Protein AF-0000000067174070 (afdb_homodimer)

Foldseek 3Di:
DDPPPPPPPPADALADPVLLVVLVVQLLVLLVVQDAQLVSQASNFVSCCVSRVFDKKWWWWQDPVSFKTFTRHMDPPLRVCGPVDIGGQPAAQFNPCLNPQAKDWFQADQVVDPRHDDDVSVVVVQFGIKIKGFQADPPVGTTGIMMTTHNDGHDHDPVNNVSVHVSSPSSSVSNVVSVVVVVVVVVVVVVVVLVVLLVVLVVVLVVVLVVLCCVQQVVLVVVLVVLVVQLVVCVVPPVSNVVSVVVSVVSVVRNVVSVQVSCLSPDDVQCVVQNLLRLLVVLVVVCPQAAEAEAEDRDHADPLVSVLLSLLSNLVVVCCRPPFPFRYKYWYWDDDPQKTKTKIWTQGQWDDCVVQPQPPDDPVNSSSVNSQSSLVVQPKGWDWDTDGRGTIMIMIMHGGPPPPPPPPVPPPD/DDPPPPPPPPADALADPVLLVVLVVVLLVLLVVQDAQLVSQASNFVSCCVSRVFDKKWWWWQDPVSFKTFTRHMDPPLRVCGPVDIGGQPAAQFNPCLNPQAKDWFQADQVVDPRHDDDVSVVVVQFGIKIKGFQADPPVGTTGIMMTTHNDGHDHDPVNNVSVNVSSPSSSVSNVVNVVVVVVVVVVVVVVVLVVLLVVLVVVLVVVLVVLCCVQQVVLVVVLVVLVVQLVVCVVPPVSNVVSVVVSVVSVVRNVVSVVVSCLSPDDVQCVVQNLLRLLVVLVVVQPQAAEAEAEDRDHAPPLVSVLLSLLSNLVVVCCRPPFPFRYKYWYWDDDPQKTKTKIWTQGQWDDCVVQPQPPDDPVNSSSVNSQSSLVVQPKGWDWDTDGRGTIMIMIMHGGPPPPPDPPVPPPD

Solvent-accessible surface area (backbone atoms only — not comparable to full-atom values): 42230 Å² total; per-residue (Å²): 137,84,79,74,77,74,73,76,70,78,79,65,64,52,47,56,69,67,49,46,45,51,45,53,51,50,49,41,52,52,49,16,54,41,46,53,54,44,62,42,30,29,52,50,18,45,52,50,26,71,53,42,70,40,70,40,20,41,29,29,30,48,43,99,82,70,57,33,29,28,32,40,14,22,30,84,81,48,42,79,47,44,74,72,41,74,38,46,59,58,44,29,54,60,13,36,19,55,65,67,63,42,69,46,79,36,46,55,67,48,82,76,40,86,48,55,61,84,41,76,92,68,46,48,82,66,39,34,12,40,40,38,29,34,9,38,17,33,82,77,40,76,40,27,30,40,34,42,29,22,56,59,72,46,71,79,46,71,66,38,51,51,51,51,37,54,49,23,18,46,50,16,39,38,42,49,45,33,51,49,52,52,49,49,54,52,47,53,49,50,50,53,51,45,52,52,48,52,50,51,52,51,50,51,49,30,35,50,51,19,48,50,45,46,65,46,35,40,50,38,36,53,53,31,48,52,28,47,50,51,22,60,73,29,54,89,37,56,69,57,25,50,53,28,46,51,53,28,45,50,38,42,52,52,29,38,54,45,47,53,51,52,26,51,68,50,36,41,66,46,38,78,73,50,32,53,43,43,32,52,51,52,56,55,64,72,42,74,86,34,51,67,49,78,49,62,45,92,62,88,64,62,65,71,53,35,51,38,53,49,51,39,49,51,54,52,53,48,41,40,68,76,69,24,74,32,59,39,34,37,43,38,35,42,75,56,95,56,27,41,37,40,37,40,38,37,60,11,44,37,43,56,53,81,82,48,35,80,57,65,55,81,78,72,17,46,58,52,33,47,37,37,48,43,27,42,72,60,64,22,42,59,47,77,51,41,37,69,68,65,2,38,36,40,37,37,43,28,64,51,81,77,78,70,75,70,78,74,76,70,80,65,128,137,84,78,74,74,76,75,76,71,78,78,67,64,53,48,58,70,68,48,46,46,52,43,52,52,50,50,40,52,52,50,16,56,41,46,54,53,44,62,41,30,30,51,50,19,46,51,51,24,70,51,40,70,41,70,38,21,40,29,28,31,46,43,98,80,69,56,32,28,28,32,40,14,24,29,84,81,49,43,79,45,44,73,74,41,75,38,48,59,57,44,30,55,60,12,35,20,58,67,67,62,42,70,46,79,38,45,56,66,50,83,76,39,86,48,54,61,82,42,76,92,68,46,48,81,66,39,34,11,38,40,37,31,33,10,40,17,34,83,76,39,76,39,27,29,40,34,40,28,22,57,60,75,44,72,79,47,72,67,39,51,50,51,51,38,52,51,23,18,47,49,16,39,39,40,49,43,34,49,51,51,52,49,48,54,51,48,52,50,51,50,54,51,45,52,51,49,51,52,50,52,51,49,52,50,30,35,50,50,17,49,50,44,44,64,47,35,41,50,40,37,52,54,31,46,51,29,47,52,52,22,60,72,30,55,88,36,56,69,56,23,50,52,28,45,52,54,29,46,52,40,41,52,51,30,38,52,46,47,53,50,52,26,52,68,48,35,43,64,46,36,78,73,50,31,54,42,43,30,51,52,51,56,56,65,73,40,75,86,34,52,67,48,78,47,64,46,92,63,86,65,62,65,73,54,35,50,39,52,49,50,39,49,50,53,52,52,48,41,40,69,74,68,24,74,32,59,40,32,36,42,37,35,44,74,54,95,57,26,40,37,41,36,39,38,36,62,11,43,38,44,56,53,82,82,50,37,78,58,64,54,82,76,72,16,47,58,52,32,48,36,37,47,44,27,41,73,58,65,23,42,57,48,76,50,41,36,70,69,64,2,37,36,40,37,38,43,28,62,50,81,77,77,69,75,70,78,74,76,69,82,67,127

Structure (mmCIF, N/CA/C/O backbone):
data_AF-0000000067174070-model_v1
#
loop_
_entity.id
_entity.type
_entity.pdbx_description
1 polymer 'histidine kinase'
#
loop_
_atom_site.group_PDB
_atom_site.id
_atom_site.type_symbol
_atom_site.label_atom_id
_atom_site.label_alt_id
_atom_site.label_comp_id
_atom_site.label_asym_id
_atom_site.label_entity_id
_atom_site.label_seq_id
_atom_site.pdbx_PDB_ins_code
_atom_site.Cartn_x
_atom_site.Cartn_y
_atom_site.Cartn_z
_atom_site.occupancy
_atom_site.B_iso_or_equiv
_atom_site.auth_seq_id
_atom_site.auth_comp_id
_atom_site.auth_asym_id
_atom_site.auth_atom_id
_atom_site.pdbx_PDB_model_num
ATOM 1 N N . MET A 1 1 ? 1.223 46.094 63.781 1 28.56 1 MET A N 1
ATOM 2 C CA . MET A 1 1 ? 2.045 45.188 62.969 1 28.56 1 MET A CA 1
ATOM 3 C C . MET A 1 1 ? 1.594 45.156 61.531 1 28.56 1 MET A C 1
ATOM 5 O O . MET A 1 1 ? 0.497 44.719 61.219 1 28.56 1 MET A O 1
ATOM 9 N N . ASN A 1 2 ? 1.969 46.125 60.625 1 30.75 2 ASN A N 1
ATOM 10 C CA . ASN A 1 2 ? 1.562 46.594 59.312 1 30.75 2 ASN A CA 1
ATOM 11 C C . ASN A 1 2 ? 1.928 45.562 58.219 1 30.75 2 ASN A C 1
ATOM 13 O O . ASN A 1 2 ? 3.109 45.344 57.969 1 30.75 2 ASN A O 1
ATOM 17 N N . ALA A 1 3 ? 1.17 44.438 58.062 1 38.81 3 ALA A N 1
ATOM 18 C CA . ALA A 1 3 ? 1.312 43.438 57 1 38.81 3 ALA A CA 1
ATOM 19 C C . ALA A 1 3 ? 1.369 44.062 55.625 1 38.81 3 ALA A C 1
ATOM 21 O O . ALA A 1 3 ? 0.371 44.594 55.156 1 38.81 3 ALA A O 1
ATOM 22 N N . ALA A 1 4 ? 2.486 44.625 55.25 1 38.5 4 ALA A N 1
ATOM 23 C CA . ALA A 1 4 ? 2.766 45.125 53.906 1 38.5 4 ALA A CA 1
ATOM 24 C C . ALA A 1 4 ? 2.322 44.125 52.844 1 38.5 4 ALA A C 1
ATOM 26 O O . ALA A 1 4 ? 2.744 42.969 52.844 1 38.5 4 ALA A O 1
ATOM 27 N N . LYS A 1 5 ? 1.17 44.281 52.281 1 40.53 5 LYS A N 1
ATOM 28 C CA . LYS A 1 5 ? 0.604 43.656 51.094 1 40.53 5 LYS A CA 1
ATOM 29 C C . LYS A 1 5 ? 1.636 43.562 49.969 1 40.53 5 LYS A C 1
ATOM 31 O O . LYS A 1 5 ? 2.049 44.594 49.406 1 40.53 5 LYS A O 1
ATOM 36 N N . ARG A 1 6 ? 2.598 42.625 50.031 1 37.84 6 ARG A N 1
ATOM 37 C CA . ARG A 1 6 ? 3.516 42.406 48.906 1 37.84 6 ARG A CA 1
ATOM 38 C C . ARG A 1 6 ? 2.775 42.406 47.594 1 37.84 6 ARG A C 1
ATOM 40 O O . ARG A 1 6 ? 1.838 41.625 47.375 1 37.84 6 ARG A O 1
ATOM 47 N N . ALA A 1 7 ? 2.744 43.438 46.906 1 40.69 7 ALA A N 1
ATOM 48 C CA . ALA A 1 7 ? 2.191 43.688 45.562 1 40.69 7 ALA A CA 1
ATOM 49 C C . ALA A 1 7 ? 2.555 42.531 44.625 1 40.69 7 ALA A C 1
ATOM 51 O O . ALA A 1 7 ? 3.734 42.25 44.406 1 40.69 7 ALA A O 1
ATOM 52 N N . VAL A 1 8 ? 1.775 41.438 44.531 1 39.59 8 VAL A N 1
ATOM 53 C CA . VAL A 1 8 ? 1.915 40.375 43.531 1 39.59 8 VAL A CA 1
ATOM 54 C C . VAL A 1 8 ? 2.225 40.969 42.156 1 39.59 8 VAL A C 1
ATOM 56 O O . VAL A 1 8 ? 1.476 41.812 41.656 1 39.59 8 VAL A O 1
ATOM 59 N N . LYS A 1 9 ? 3.457 41.125 41.875 1 48.28 9 LYS A N 1
ATOM 60 C CA . LYS A 1 9 ? 3.865 41.594 40.531 1 48.28 9 LYS A CA 1
ATOM 61 C C . LYS A 1 9 ? 3.021 40.938 39.438 1 48.28 9 LYS A C 1
ATOM 63 O O . LYS A 1 9 ? 2.758 39.75 39.469 1 48.28 9 LYS A O 1
ATOM 68 N N . PRO A 1 10 ? 2.361 41.719 38.656 1 46.25 10 PRO A N 1
ATOM 69 C CA . PRO A 1 10 ? 1.472 41.188 37.594 1 46.25 10 PRO A CA 1
ATOM 70 C C . PRO A 1 10 ? 2.152 40.188 36.688 1 46.25 10 PRO A C 1
ATOM 72 O O . PRO A 1 10 ? 3.297 40.375 36.281 1 46.25 10 PRO A O 1
ATOM 75 N N . VAL A 1 11 ? 1.909 38.906 36.812 1 51.09 11 VAL A N 1
ATOM 76 C CA . VAL A 1 11 ? 2.381 37.781 36 1 51.09 11 VAL A CA 1
ATOM 77 C C . VAL A 1 11 ? 2.238 38.125 34.5 1 51.09 11 VAL A C 1
ATOM 79 O O . VAL A 1 11 ? 1.152 38.5 34.062 1 51.09 11 VAL A O 1
ATOM 82 N N . ARG A 1 12 ? 3.383 38.594 33.875 1 55.88 12 ARG A N 1
ATOM 83 C CA . ARG A 1 12 ? 3.445 38.938 32.438 1 55.88 12 ARG A CA 1
ATOM 84 C C . ARG A 1 12 ? 3.293 37.719 31.562 1 55.88 12 ARG A C 1
ATOM 86 O O . ARG A 1 12 ? 3.893 36.656 31.844 1 55.88 12 ARG A O 1
ATOM 93 N N . ASP A 1 13 ? 2.383 37.75 30.562 1 70.12 13 ASP A N 1
ATOM 94 C CA . ASP A 1 13 ? 2.182 36.719 29.562 1 70.12 13 ASP A CA 1
ATOM 95 C C . ASP A 1 13 ? 3.484 36.406 28.828 1 70.12 13 ASP A C 1
ATOM 97 O O . ASP A 1 13 ? 4.387 37.219 28.766 1 70.12 13 ASP A O 1
ATOM 101 N N . LEU A 1 14 ? 3.66 35.125 28.422 1 69.69 14 LEU A N 1
ATOM 102 C CA . LEU A 1 14 ? 4.836 34.656 27.703 1 69.69 14 LEU A CA 1
ATOM 103 C C . LEU A 1 14 ? 5.18 35.594 26.562 1 69.69 14 LEU A C 1
ATOM 105 O O . LEU A 1 14 ? 6.355 35.844 26.281 1 69.69 14 LEU A O 1
ATOM 109 N N . VAL A 1 15 ? 4.184 36 25.828 1 72.56 15 VAL A N 1
ATOM 110 C CA . VAL A 1 15 ? 4.422 36.812 24.625 1 72.56 15 VAL A CA 1
ATOM 111 C C . VAL A 1 15 ? 3.285 37.812 24.453 1 72.56 15 VAL A C 1
ATOM 113 O O . VAL A 1 15 ? 2.139 37.531 24.812 1 72.56 15 VAL A O 1
ATOM 116 N N . ASP A 1 16 ? 3.641 38.969 24.062 1 79.38 16 ASP A N 1
ATOM 117 C CA . ASP A 1 16 ? 2.59 39.875 23.656 1 79.38 16 ASP A CA 1
ATOM 118 C C . ASP A 1 16 ? 1.914 39.406 22.375 1 79.38 16 ASP A C 1
ATOM 120 O O . ASP A 1 16 ? 2.33 38.438 21.766 1 79.38 16 ASP A O 1
ATOM 124 N N . ALA A 1 17 ? 0.828 40 22 1 78.5 17 ALA A N 1
ATOM 125 C CA . ALA A 1 17 ? -0.028 39.562 20.906 1 78.5 17 ALA A CA 1
ATOM 126 C C . ALA A 1 17 ? 0.732 39.562 19.578 1 78.5 17 ALA A C 1
ATOM 128 O O . ALA A 1 17 ? 0.588 38.625 18.781 1 78.5 17 ALA A O 1
ATOM 129 N N . ASP A 1 18 ? 1.584 40.5 19.344 1 80.81 18 ASP A N 1
ATOM 130 C CA . ASP A 1 18 ? 2.342 40.625 18.094 1 80.81 18 ASP A CA 1
ATOM 131 C C . ASP A 1 18 ? 3.373 39.5 17.984 1 80.81 18 ASP A C 1
ATOM 133 O O . ASP A 1 18 ? 3.543 38.906 16.922 1 80.81 18 ASP A O 1
ATOM 137 N N . ARG A 1 19 ? 4.012 39.219 19.062 1 85 19 ARG A N 1
ATOM 138 C CA . ARG A 1 19 ? 5.02 38.156 19.078 1 85 19 ARG A CA 1
ATOM 139 C C . ARG A 1 19 ? 4.379 36.812 18.922 1 85 19 ARG A C 1
ATOM 141 O O . ARG A 1 19 ? 4.941 35.906 18.266 1 85 19 ARG A O 1
ATOM 148 N N . GLU A 1 20 ? 3.258 36.656 19.516 1 88.5 20 GLU A N 1
ATOM 149 C CA . GLU A 1 20 ? 2.518 35.406 19.375 1 88.5 20 GLU A CA 1
ATOM 150 C C . GLU A 1 20 ? 2.139 35.156 17.906 1 88.5 20 GLU A C 1
ATOM 152 O O . GLU A 1 20 ? 2.279 34.062 17.406 1 88.5 20 GLU A O 1
ATOM 157 N N . LEU A 1 21 ? 1.652 36.188 17.312 1 87.25 21 LEU A N 1
ATOM 158 C CA . LEU A 1 21 ? 1.258 36.094 15.906 1 87.25 21 LEU A CA 1
ATOM 159 C C . LEU A 1 21 ? 2.451 35.75 15.031 1 87.25 21 LEU A C 1
ATOM 161 O O . LEU A 1 21 ? 2.348 34.875 14.156 1 87.25 21 LEU A O 1
ATOM 165 N N . ALA A 1 22 ? 3.551 36.406 15.258 1 89.38 22 ALA A N 1
ATOM 166 C CA . ALA A 1 22 ? 4.762 36.125 14.492 1 89.38 22 ALA A CA 1
ATOM 167 C C . ALA A 1 22 ? 5.195 34.688 14.664 1 89.38 22 ALA A C 1
ATOM 169 O O . ALA A 1 22 ? 5.57 34.031 13.695 1 89.38 22 ALA A O 1
ATOM 170 N N . LEU A 1 23 ? 5.121 34.188 15.844 1 91.88 23 LEU A N 1
ATOM 171 C CA . LEU A 1 23 ? 5.496 32.812 16.141 1 91.88 23 LEU A CA 1
ATOM 172 C C . LEU A 1 23 ? 4.594 31.844 15.406 1 91.88 23 LEU A C 1
ATOM 174 O O . LEU A 1 23 ? 5.078 30.922 14.75 1 91.88 23 LEU A O 1
ATOM 178 N N . LEU A 1 24 ? 3.275 32.031 15.516 1 91.5 24 LEU A N 1
ATOM 179 C CA . LEU A 1 24 ? 2.33 31.141 14.867 1 91.5 24 LEU A CA 1
ATOM 180 C C . LEU A 1 24 ? 2.537 31.125 13.352 1 91.5 24 LEU A C 1
ATOM 182 O O . LEU A 1 24 ? 2.49 30.078 12.719 1 91.5 24 LEU A O 1
ATOM 186 N N . ARG A 1 25 ? 2.818 32.312 12.82 1 89.88 25 ARG A N 1
ATOM 187 C CA . ARG A 1 25 ? 3.074 32.406 11.383 1 89.88 25 ARG A CA 1
ATOM 188 C C . ARG A 1 25 ? 4.324 31.609 11 1 89.88 25 ARG A C 1
ATOM 190 O O . ARG A 1 25 ? 4.328 30.891 10 1 89.88 25 ARG A O 1
ATOM 197 N N . GLU A 1 26 ? 5.312 31.75 11.773 1 91.62 26 GLU A N 1
ATOM 198 C CA . GLU A 1 26 ? 6.562 31.047 11.508 1 91.62 26 GLU A CA 1
ATOM 199 C C . GLU A 1 26 ? 6.383 29.531 11.625 1 91.62 26 GLU A C 1
ATOM 201 O O . GLU A 1 26 ? 6.918 28.766 10.812 1 91.62 26 GLU A O 1
ATOM 206 N N . LEU A 1 27 ? 5.695 29.125 12.586 1 92.88 27 LEU A N 1
ATOM 207 C CA . LEU A 1 27 ? 5.473 27.703 12.805 1 92.88 27 LEU A CA 1
ATOM 208 C C . LEU A 1 27 ? 4.629 27.109 11.688 1 92.88 27 LEU A C 1
ATOM 210 O O . LEU A 1 27 ? 4.883 25.984 11.242 1 92.88 27 LEU A O 1
ATOM 214 N N . ILE A 1 28 ? 3.623 27.812 11.289 1 90.62 28 ILE A N 1
ATOM 215 C CA . ILE A 1 28 ? 2.793 27.375 10.18 1 90.62 28 ILE A CA 1
ATOM 216 C C . ILE A 1 28 ? 3.652 27.203 8.93 1 90.62 28 ILE A C 1
ATOM 218 O O . ILE A 1 28 ? 3.525 26.219 8.211 1 90.62 28 ILE A O 1
ATOM 222 N N . GLN A 1 29 ? 4.504 28.141 8.695 1 88.25 29 GLN A N 1
ATOM 223 C CA . GLN A 1 29 ? 5.414 28.062 7.559 1 88.25 29 GLN A CA 1
ATOM 224 C C . GLN A 1 29 ? 6.32 26.828 7.656 1 88.25 29 GLN A C 1
ATOM 226 O O . GLN A 1 29 ? 6.504 26.109 6.676 1 88.25 29 GLN A O 1
ATOM 231 N N . ALA A 1 30 ? 6.832 26.641 8.773 1 89.56 30 ALA A N 1
ATOM 232 C CA . ALA A 1 30 ? 7.715 25.484 8.977 1 89.56 30 ALA A CA 1
ATOM 233 C C . ALA A 1 30 ? 6.965 24.172 8.789 1 89.56 30 ALA A C 1
ATOM 235 O O . ALA A 1 30 ? 7.473 23.25 8.148 1 89.56 30 ALA A O 1
ATOM 236 N N . ALA A 1 31 ? 5.785 24.094 9.344 1 87.62 31 ALA A N 1
ATOM 237 C CA . ALA A 1 31 ? 4.969 22.875 9.266 1 87.62 31 ALA A CA 1
ATOM 238 C C . ALA A 1 31 ? 4.574 22.578 7.82 1 87.62 31 ALA A C 1
ATOM 240 O O . ALA A 1 31 ? 4.492 21.422 7.422 1 87.62 31 ALA A O 1
ATOM 241 N N . SER A 1 32 ? 4.363 23.594 7.047 1 84.12 32 SER A N 1
ATOM 242 C CA . SER A 1 32 ? 3.859 23.438 5.688 1 84.12 32 SER A CA 1
ATOM 243 C C . SER A 1 32 ? 4.992 23.141 4.707 1 84.12 32 SER A C 1
ATOM 245 O O . SER A 1 32 ? 4.742 22.812 3.547 1 84.12 32 SER A O 1
ATOM 247 N N . SER A 1 33 ? 6.184 23.234 5.121 1 80.94 33 SER A N 1
ATOM 248 C CA . SER A 1 33 ? 7.32 23 4.234 1 80.94 33 SER A CA 1
ATOM 249 C C . SER A 1 33 ? 7.652 21.516 4.133 1 80.94 33 SER A C 1
ATOM 251 O O . SER A 1 33 ? 8.547 21.125 3.381 1 80.94 33 SER A O 1
ATOM 253 N N . GLY A 1 34 ? 6.891 20.734 4.832 1 70.38 34 GLY A N 1
ATOM 254 C CA . GLY A 1 34 ? 6.922 19.281 4.672 1 70.38 34 GLY A CA 1
ATOM 255 C C . GLY A 1 34 ? 8.203 18.656 5.191 1 70.38 34 GLY A C 1
ATOM 256 O O . GLY A 1 34 ? 8.773 17.766 4.551 1 70.38 34 GLY A O 1
ATOM 257 N N . PRO A 1 35 ? 8.617 19.141 6.312 1 69.5 35 PRO A N 1
ATOM 258 C CA . PRO A 1 35 ? 9.859 18.547 6.812 1 69.5 35 PRO A CA 1
ATOM 259 C C . PRO A 1 35 ? 9.656 17.156 7.406 1 69.5 35 PRO A C 1
ATOM 261 O O . PRO A 1 35 ? 8.516 16.75 7.664 1 69.5 35 PRO A O 1
ATOM 264 N N . GLY A 1 36 ? 10.719 16.453 7.445 1 82.69 36 GLY A N 1
ATOM 265 C CA . GLY A 1 36 ? 10.695 15.242 8.266 1 82.69 36 GLY A CA 1
ATOM 266 C C . GLY A 1 36 ? 10.391 15.523 9.727 1 82.69 36 GLY A C 1
ATOM 267 O O . GLY A 1 36 ?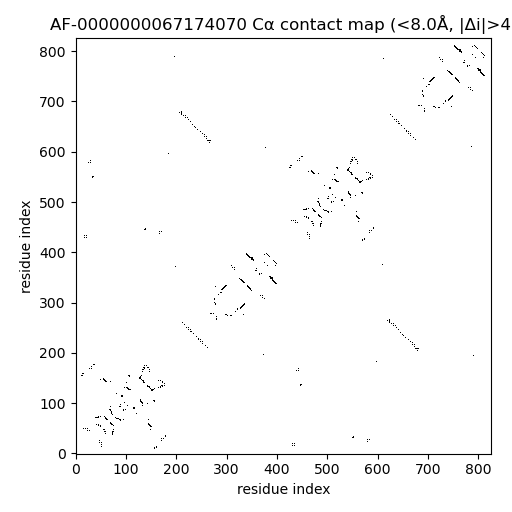 10.258 16.672 10.125 1 82.69 36 GLY A O 1
ATOM 268 N N . VAL A 1 37 ? 10.242 14.516 10.414 1 85 37 VAL A N 1
ATOM 269 C CA . VAL A 1 37 ? 9.836 14.609 11.812 1 85 37 VAL A CA 1
ATOM 270 C C . VAL A 1 37 ? 10.891 15.375 12.609 1 85 37 VAL A C 1
ATOM 272 O O . VAL A 1 37 ? 10.586 16.375 13.258 1 85 37 VAL A O 1
ATOM 275 N N . GLU A 1 38 ? 12.164 14.969 12.5 1 90.25 38 GLU A N 1
ATOM 276 C CA . GLU A 1 38 ? 13.211 15.531 13.336 1 90.25 38 GLU A CA 1
ATOM 277 C C . GLU A 1 38 ? 13.516 16.984 12.945 1 90.25 38 GLU A C 1
ATOM 279 O O . GLU A 1 38 ? 13.594 17.859 13.812 1 90.25 38 GLU A O 1
ATOM 284 N N . PRO A 1 39 ? 13.594 17.266 11.672 1 90.62 39 PRO A N 1
ATOM 285 C CA . PRO A 1 39 ? 13.828 18.672 11.297 1 90.62 39 PRO A CA 1
ATOM 286 C C . PRO A 1 39 ? 12.703 19.594 11.75 1 90.62 39 PRO A C 1
ATOM 288 O O . PRO A 1 39 ? 12.969 20.719 12.188 1 90.62 39 PRO A O 1
ATOM 291 N N . LEU A 1 40 ? 11.508 19.188 11.688 1 91.25 40 LEU A N 1
ATOM 292 C CA . LEU A 1 40 ? 10.383 20 12.133 1 91.25 40 LEU A CA 1
ATOM 293 C C . LEU A 1 40 ? 10.422 20.203 13.641 1 91.25 40 LEU A C 1
ATOM 295 O O . LEU A 1 40 ? 10.219 21.312 14.133 1 91.25 40 LEU A O 1
ATOM 299 N N . ALA A 1 41 ? 10.672 19.156 14.328 1 94.25 41 ALA A N 1
ATOM 300 C CA . ALA A 1 41 ? 10.758 19.234 15.781 1 94.25 41 ALA A CA 1
ATOM 301 C C . ALA A 1 41 ? 11.852 20.203 16.219 1 94.25 41 ALA A C 1
ATOM 303 O O . ALA A 1 41 ? 11.656 21 17.125 1 94.25 41 ALA A O 1
ATOM 304 N N . ALA A 1 42 ? 12.961 20.109 15.57 1 95.12 42 ALA A N 1
ATOM 305 C CA . ALA A 1 42 ? 14.086 20.984 15.875 1 95.12 42 ALA A CA 1
ATOM 306 C C . ALA A 1 42 ? 13.727 22.453 15.602 1 95.12 42 ALA A C 1
ATOM 308 O O . ALA A 1 42 ? 14.008 23.328 16.422 1 95.12 42 ALA A O 1
ATOM 309 N N . ALA A 1 43 ? 13.141 22.688 14.477 1 94.12 43 ALA A N 1
ATOM 310 C CA . ALA A 1 43 ? 12.742 24.047 14.109 1 94.12 43 ALA A CA 1
ATOM 311 C C . ALA A 1 43 ? 11.727 24.594 15.102 1 94.12 43 ALA A C 1
ATOM 313 O O . ALA A 1 43 ? 11.852 25.75 15.547 1 94.12 43 ALA A O 1
ATOM 314 N N . ALA A 1 44 ? 10.781 23.828 15.469 1 94.62 44 ALA A N 1
ATOM 315 C CA . ALA A 1 44 ? 9.758 24.25 16.422 1 94.62 44 ALA A CA 1
ATOM 316 C C . ALA A 1 44 ? 10.375 24.625 17.766 1 94.62 44 ALA A C 1
ATOM 318 O O . ALA A 1 44 ? 10.039 25.656 18.344 1 94.62 44 ALA A O 1
ATOM 319 N N . ALA A 1 45 ? 11.297 23.812 18.219 1 96.5 45 ALA A N 1
ATOM 320 C CA . ALA A 1 45 ? 11.953 24.078 19.5 1 96.5 45 ALA A CA 1
ATOM 321 C C . ALA A 1 45 ? 12.664 25.422 19.484 1 96.5 45 ALA A C 1
ATOM 323 O O . ALA A 1 45 ? 12.5 26.219 20.406 1 96.5 45 ALA A O 1
ATOM 324 N N . ARG A 1 46 ? 13.352 25.703 18.469 1 95.44 46 ARG A N 1
ATOM 325 C CA . ARG A 1 46 ? 14.102 26.953 18.344 1 95.44 46 ARG A CA 1
ATOM 326 C C . ARG A 1 46 ? 13.156 28.156 18.281 1 95.44 46 ARG A C 1
ATOM 328 O O . ARG A 1 46 ? 13.375 29.156 18.953 1 95.44 46 ARG A O 1
ATOM 335 N N . MET A 1 47 ? 12.125 28.016 17.5 1 94.88 47 MET A N 1
ATOM 336 C CA . MET A 1 47 ? 11.18 29.109 17.312 1 94.88 47 MET A CA 1
ATOM 337 C C . MET A 1 47 ? 10.43 29.422 18.594 1 94.88 47 MET A C 1
ATOM 339 O O . MET A 1 47 ? 10.227 30.594 18.938 1 94.88 47 MET A O 1
ATOM 343 N N . ILE A 1 48 ? 10.055 28.406 19.312 1 95 48 ILE A N 1
ATOM 344 C CA . ILE A 1 48 ? 9.281 28.578 20.531 1 95 48 ILE A CA 1
ATOM 345 C C . ILE A 1 48 ? 10.125 29.297 21.578 1 95 48 ILE A C 1
ATOM 347 O O . ILE A 1 48 ? 9.688 30.281 22.188 1 95 48 ILE A O 1
ATOM 351 N N . THR A 1 49 ? 11.352 28.891 21.781 1 94.62 49 THR A N 1
ATOM 352 C CA . THR A 1 49 ? 12.211 29.5 22.781 1 94.62 49 THR A CA 1
ATOM 353 C C . THR A 1 49 ? 12.531 30.938 22.422 1 94.62 49 THR A C 1
ATOM 355 O O . THR A 1 49 ? 12.508 31.828 23.281 1 94.62 49 THR A O 1
ATOM 358 N N . ALA A 1 50 ? 12.773 31.172 21.188 1 91.44 50 ALA A N 1
ATOM 359 C CA . ALA A 1 50 ? 13.109 32.5 20.719 1 91.44 50 ALA A CA 1
ATOM 360 C C . ALA A 1 50 ? 11.945 33.469 20.938 1 91.44 50 ALA A C 1
ATOM 362 O O . ALA A 1 50 ? 12.148 34.625 21.344 1 91.44 50 ALA A O 1
ATOM 363 N N . ALA A 1 51 ? 10.781 32.969 20.797 1 89.5 51 ALA A N 1
ATOM 364 C CA . ALA A 1 51 ? 9.609 33.844 20.812 1 89.5 51 ALA A CA 1
ATOM 365 C C . ALA A 1 51 ? 9.062 34 22.234 1 89.5 51 ALA A C 1
ATOM 367 O O . ALA A 1 51 ? 8.477 35.031 22.562 1 89.5 51 ALA A O 1
ATOM 368 N N . THR A 1 52 ? 9.227 33.031 23.094 1 88.69 52 THR A N 1
ATOM 369 C CA . THR A 1 52 ? 8.562 33.031 24.391 1 88.69 52 THR A CA 1
ATOM 370 C C . THR A 1 52 ? 9.531 33.469 25.484 1 88.69 52 THR A C 1
ATOM 372 O O . THR A 1 52 ? 9.117 33.719 26.625 1 88.69 52 THR A O 1
ATOM 375 N N . GLY A 1 53 ? 10.727 33.562 25.172 1 87.69 53 GLY A N 1
ATOM 376 C CA . GLY A 1 53 ? 11.719 33.906 26.172 1 87.69 53 GLY A CA 1
ATOM 377 C C . GLY A 1 53 ? 12 32.812 27.156 1 87.69 53 GLY A C 1
ATOM 378 O O . GLY A 1 53 ? 12.438 33.062 28.281 1 87.69 53 GLY A O 1
ATOM 379 N N . THR A 1 54 ? 11.578 31.609 26.891 1 92.88 54 THR A N 1
ATOM 380 C CA . THR A 1 54 ? 11.969 30.453 27.703 1 92.88 54 THR A CA 1
ATOM 381 C C . THR A 1 54 ? 13.375 30 27.328 1 92.88 54 THR A C 1
ATOM 383 O O . THR A 1 54 ? 13.938 30.438 26.328 1 92.88 54 THR A O 1
ATOM 386 N N . ASP A 1 55 ? 13.922 29.172 28.172 1 94.44 55 ASP A N 1
ATOM 387 C CA . ASP A 1 55 ? 15.344 28.859 28.016 1 94.44 55 ASP A CA 1
ATOM 388 C C . ASP A 1 55 ? 15.547 27.609 27.156 1 94.44 55 ASP A C 1
ATOM 390 O O . ASP A 1 55 ? 16.469 27.562 26.344 1 94.44 55 ASP A O 1
ATOM 394 N N . VAL A 1 56 ? 14.703 26.578 27.375 1 95.75 56 VAL A N 1
ATOM 395 C CA . VAL A 1 56 ? 14.883 25.328 26.656 1 95.75 56 VAL A CA 1
ATOM 396 C C . VAL A 1 56 ? 13.523 24.766 26.25 1 95.75 56 VAL A C 1
ATOM 398 O O . VAL A 1 56 ? 12.523 24.969 26.953 1 95.75 56 VAL A O 1
ATOM 401 N N . CYS A 1 57 ? 13.523 24.109 25.109 1 97.12 57 CYS A N 1
ATOM 402 C CA . CYS A 1 57 ? 12.344 23.406 24.609 1 97.12 57 CYS A CA 1
ATOM 403 C C . CYS A 1 57 ? 12.703 21.984 24.172 1 97.12 57 CYS A C 1
ATOM 405 O O . CYS A 1 57 ? 13.703 21.797 23.469 1 97.12 57 CYS A O 1
ATOM 407 N N . PHE A 1 58 ? 12 21 24.672 1 96.69 58 PHE A N 1
ATOM 408 C CA . PHE A 1 58 ? 12.125 19.609 24.234 1 96.69 58 PHE A CA 1
ATOM 409 C C . PHE A 1 58 ? 10.859 19.156 23.516 1 96.69 58 PHE A C 1
ATOM 411 O O . PHE A 1 58 ? 9.75 19.312 24.031 1 96.69 58 PHE A O 1
ATOM 418 N N . VAL A 1 59 ? 11.062 18.594 22.359 1 97.31 59 VAL A N 1
ATOM 419 C CA . VAL A 1 59 ? 9.953 17.984 21.609 1 97.31 59 VAL A CA 1
ATOM 420 C C . VAL A 1 59 ? 10.109 16.469 21.578 1 97.31 59 VAL A C 1
ATOM 422 O O . VAL A 1 59 ? 11 15.953 20.906 1 97.31 59 VAL A O 1
ATOM 425 N N . HIS A 1 60 ? 9.266 15.797 22.25 1 96.62 60 HIS A N 1
ATOM 426 C CA . HIS A 1 60 ? 9.242 14.336 22.266 1 96.62 60 HIS A CA 1
ATOM 427 C C . HIS A 1 60 ? 8.117 13.789 21.391 1 96.62 60 HIS A C 1
ATOM 429 O O . HIS A 1 60 ? 6.98 14.258 21.469 1 96.62 60 HIS A O 1
ATOM 435 N N . VAL A 1 61 ? 8.438 12.828 20.578 1 95.44 61 VAL A N 1
ATOM 436 C CA . VAL A 1 61 ? 7.449 12.281 19.656 1 95.44 61 VAL A CA 1
ATOM 437 C C . VAL A 1 61 ? 7.27 10.789 19.922 1 95.44 61 VAL A C 1
ATOM 439 O O . VAL A 1 61 ? 8.227 10.102 20.297 1 95.44 61 VAL A O 1
ATOM 442 N N . LEU A 1 62 ? 6.078 10.344 19.734 1 92.19 62 LEU A N 1
ATOM 443 C CA . LEU A 1 62 ? 5.785 8.922 19.891 1 92.19 62 LEU A CA 1
ATOM 444 C C . LEU A 1 62 ? 6.547 8.086 18.875 1 92.19 62 LEU A C 1
ATOM 446 O O . LEU A 1 62 ? 6.641 8.469 17.703 1 92.19 62 LEU A O 1
ATOM 450 N N . ASP A 1 63 ? 7.066 7.043 19.281 1 86.56 63 ASP A N 1
ATOM 451 C CA . ASP A 1 63 ? 7.762 6.156 18.359 1 86.56 63 ASP A CA 1
ATOM 452 C C . ASP A 1 63 ? 6.777 5.258 17.609 1 86.56 63 ASP A C 1
ATOM 454 O O . ASP A 1 63 ? 5.566 5.363 17.812 1 86.56 63 ASP A O 1
ATOM 458 N N . ASP A 1 64 ? 7.219 4.434 16.734 1 76.62 64 ASP A N 1
ATOM 459 C CA . ASP A 1 64 ? 6.387 3.643 15.836 1 76.62 64 ASP A CA 1
ATOM 460 C C . ASP A 1 64 ? 5.602 2.582 16.609 1 76.62 64 ASP A C 1
ATOM 462 O O . ASP A 1 64 ? 4.586 2.078 16.125 1 76.62 64 ASP A O 1
ATOM 466 N N . SER A 1 65 ? 6.047 2.273 17.859 1 76.31 65 SER A N 1
ATOM 467 C CA . SER A 1 65 ? 5.344 1.298 18.688 1 76.31 65 SER A CA 1
ATOM 468 C C . SER A 1 65 ? 4.211 1.953 19.484 1 76.31 65 SER A C 1
ATOM 470 O O . SER A 1 65 ? 3.352 1.264 20.031 1 76.31 65 SER A O 1
ATOM 472 N N . ASP A 1 66 ? 4.137 3.244 19.547 1 82.19 66 ASP A N 1
ATOM 473 C CA . ASP A 1 66 ? 3.184 4.066 20.281 1 82.19 66 ASP A CA 1
ATOM 474 C C . ASP A 1 66 ? 3.252 3.781 21.781 1 82.19 66 ASP A C 1
ATOM 476 O O . ASP A 1 66 ? 2.264 3.957 22.5 1 82.19 66 ASP A O 1
ATOM 480 N N . ARG A 1 67 ? 4.418 3.256 22.25 1 87.44 67 ARG A N 1
ATOM 481 C CA . ARG A 1 67 ? 4.559 2.9 23.656 1 87.44 67 ARG A CA 1
ATOM 482 C C . ARG A 1 67 ? 5.582 3.793 24.359 1 87.44 67 ARG A C 1
ATOM 484 O O . ARG A 1 67 ? 5.68 3.799 25.578 1 87.44 67 ARG A O 1
ATOM 491 N N . SER A 1 68 ? 6.301 4.484 23.531 1 93.94 68 SER A N 1
ATOM 492 C CA . SER A 1 68 ? 7.355 5.32 24.094 1 93.94 68 SER A CA 1
ATOM 493 C C . SER A 1 68 ? 7.52 6.613 23.297 1 93.94 68 SER A C 1
ATOM 495 O O . SER A 1 68 ? 7.113 6.695 22.141 1 93.94 68 SER A O 1
ATOM 497 N N . LEU A 1 69 ? 8.07 7.609 24.062 1 94.81 69 LEU A N 1
ATOM 498 C CA . LEU A 1 69 ? 8.438 8.883 23.453 1 94.81 69 LEU A CA 1
ATOM 499 C C . LEU A 1 69 ? 9.938 8.938 23.172 1 94.81 69 LEU A C 1
ATOM 501 O O . LEU A 1 69 ? 10.742 8.445 23.969 1 94.81 69 LEU A O 1
ATOM 505 N N . THR A 1 70 ? 10.242 9.484 22.078 1 94.69 70 THR A N 1
ATOM 506 C CA . THR A 1 70 ? 11.633 9.742 21.75 1 94.69 70 THR A CA 1
ATOM 507 C C . THR A 1 70 ? 11.883 11.234 21.562 1 94.69 70 THR A C 1
ATOM 509 O O . THR A 1 70 ? 11.023 11.945 21.031 1 94.69 70 THR A O 1
ATOM 512 N N . LEU A 1 71 ? 13.07 11.695 22.031 1 95.81 71 LEU A N 1
ATOM 513 C CA . LEU A 1 71 ? 13.422 13.094 21.797 1 95.81 71 LEU A CA 1
ATOM 514 C C . LEU A 1 71 ? 13.695 13.336 20.312 1 95.81 71 LEU A C 1
ATOM 516 O O . LEU A 1 71 ? 14.656 12.797 19.75 1 95.81 71 LEU A O 1
ATOM 520 N N . ALA A 1 72 ? 12.891 14.141 19.703 1 95.06 72 ALA A N 1
ATOM 521 C CA . ALA A 1 72 ? 13 14.383 18.266 1 95.06 72 ALA A CA 1
ATOM 522 C C . ALA A 1 72 ? 13.578 15.766 17.969 1 95.06 72 ALA A C 1
ATOM 524 O O . ALA A 1 72 ? 14.094 16.016 16.891 1 95.06 72 ALA A O 1
ATOM 525 N N . GLY A 1 73 ? 13.43 16.703 18.875 1 95.88 73 GLY A N 1
ATOM 526 C CA . GLY A 1 73 ? 13.977 18.047 18.766 1 95.88 73 GLY A CA 1
ATOM 527 C C . GLY A 1 73 ? 14.25 18.703 20.094 1 95.88 73 GLY A C 1
ATOM 528 O O . GLY A 1 73 ? 13.539 18.453 21.078 1 95.88 73 GLY A O 1
ATOM 529 N N . ALA A 1 74 ? 15.219 19.562 20.109 1 96.44 74 ALA A N 1
ATOM 530 C CA . ALA A 1 74 ? 15.578 20.312 21.312 1 96.44 74 ALA A CA 1
ATOM 531 C C . ALA A 1 74 ? 16.406 21.547 20.969 1 96.44 74 ALA A C 1
ATOM 533 O O . ALA A 1 74 ? 17.047 21.594 19.922 1 96.44 74 ALA A O 1
ATOM 534 N N . THR A 1 75 ? 16.297 22.484 21.828 1 95.56 75 THR A N 1
ATOM 535 C CA . THR A 1 75 ? 17.172 23.641 21.688 1 95.56 75 THR A CA 1
ATOM 536 C C . THR A 1 75 ? 18.609 23.281 22.031 1 95.56 75 THR A C 1
ATOM 538 O O . THR A 1 75 ? 18.844 22.469 22.938 1 95.56 75 THR A O 1
ATOM 541 N N . PRO A 1 76 ? 19.609 23.922 21.375 1 92.25 76 PRO A N 1
ATOM 542 C CA . PRO A 1 76 ? 21.016 23.688 21.734 1 92.25 76 PRO A CA 1
ATOM 543 C C . PRO A 1 76 ? 21.312 24 23.188 1 92.25 76 PRO A C 1
ATOM 545 O O . PRO A 1 76 ? 20.734 24.938 23.75 1 92.25 76 PRO A O 1
ATOM 548 N N . PRO A 1 77 ? 22.156 23.234 23.828 1 92.12 77 PRO A N 1
ATOM 549 C CA . PRO A 1 77 ? 23.031 22.188 23.297 1 92.12 77 PRO A CA 1
ATOM 550 C C . PRO A 1 77 ? 22.406 20.797 23.375 1 92.12 77 PRO A C 1
ATOM 552 O O . PRO A 1 77 ? 23.094 19.797 23.125 1 92.12 77 PRO A O 1
ATOM 555 N N . PHE A 1 78 ? 21.203 20.781 23.688 1 94 78 PHE A N 1
ATOM 556 C CA . PHE A 1 78 ? 20.578 19.484 23.969 1 94 78 PHE A CA 1
ATOM 557 C C . PHE A 1 78 ? 20.156 18.797 22.672 1 94 78 PHE A C 1
ATOM 559 O O . PHE A 1 78 ? 19.75 17.641 22.688 1 94 78 PHE A O 1
ATOM 566 N N . ASP A 1 79 ? 20.25 19.484 21.547 1 93.81 79 ASP A N 1
ATOM 567 C CA . ASP A 1 79 ? 19.938 18.891 20.234 1 93.81 79 ASP A CA 1
ATOM 568 C C . ASP A 1 79 ? 20.859 17.703 19.938 1 93.81 79 ASP A C 1
ATOM 570 O O . ASP A 1 79 ? 20.516 16.844 19.125 1 93.81 79 ASP A O 1
ATOM 574 N N . SER A 1 80 ? 21.984 17.625 20.594 1 93 80 SER A N 1
ATOM 575 C CA . SER A 1 80 ? 22.906 16.5 20.422 1 93 80 SER A CA 1
ATOM 576 C C . SER A 1 80 ? 22.312 15.219 21 1 93 80 SER A C 1
ATOM 578 O O . SER A 1 80 ? 22.781 14.125 20.672 1 93 80 SER A O 1
ATOM 580 N N . GLU A 1 81 ? 21.312 15.367 21.844 1 93.62 81 GLU A N 1
ATOM 581 C CA . GLU A 1 81 ? 20.734 14.203 22.516 1 93.62 81 GLU A CA 1
ATOM 582 C C . GLU A 1 81 ? 19.547 13.648 21.734 1 93.62 81 GLU A C 1
ATOM 584 O O . GLU A 1 81 ? 18.953 12.648 22.141 1 93.62 81 GLU A O 1
ATOM 589 N N . VAL A 1 82 ? 19.219 14.25 20.688 1 94 82 VAL A N 1
ATOM 590 C CA . VAL A 1 82 ? 18.094 13.828 19.875 1 94 82 VAL A CA 1
ATOM 591 C C . VAL A 1 82 ? 18.297 12.383 19.406 1 94 82 VAL A C 1
ATOM 593 O O . VAL A 1 82 ? 19.375 12.016 18.969 1 94 82 VAL A O 1
ATOM 596 N N . GLY A 1 83 ? 17.281 11.617 19.562 1 90.94 83 GLY A N 1
ATOM 597 C CA . GLY A 1 83 ? 17.328 10.227 19.141 1 90.94 83 GLY A CA 1
ATOM 598 C C . GLY A 1 83 ? 17.875 9.289 20.203 1 90.94 83 GLY A C 1
ATOM 599 O O . GLY A 1 83 ? 17.781 8.07 20.062 1 90.94 83 GLY A O 1
ATOM 600 N N . LYS A 1 84 ? 18.453 9.805 21.266 1 91.25 84 LYS A N 1
ATOM 601 C CA . LYS A 1 84 ? 19.125 8.992 22.281 1 91.25 84 LYS A CA 1
ATOM 602 C C . LYS A 1 84 ? 18.234 8.805 23.516 1 91.25 84 LYS A C 1
ATOM 604 O O . LYS A 1 84 ? 18.484 7.914 24.328 1 91.25 84 LYS A O 1
ATOM 609 N N . ILE A 1 85 ? 17.25 9.625 23.578 1 89.81 85 ILE A N 1
ATOM 610 C CA . ILE A 1 85 ? 16.422 9.617 24.781 1 89.81 85 ILE A CA 1
ATOM 611 C C . ILE A 1 85 ? 15.07 8.977 24.469 1 89.81 85 ILE A C 1
ATOM 613 O O . ILE A 1 85 ? 14.383 9.398 23.547 1 89.81 85 ILE A O 1
ATOM 617 N N . ARG A 1 86 ? 14.742 8.008 25.219 1 90.44 86 ARG A N 1
ATOM 618 C CA . ARG A 1 86 ? 13.461 7.316 25.125 1 90.44 86 ARG A CA 1
ATOM 619 C C . ARG A 1 86 ? 12.734 7.309 26.469 1 90.44 86 ARG A C 1
ATOM 621 O O . ARG A 1 86 ? 13.336 7.016 27.5 1 90.44 86 ARG A O 1
ATOM 628 N N . LEU A 1 87 ? 11.469 7.766 26.438 1 90.88 87 LEU A N 1
ATOM 629 C CA . LEU A 1 87 ? 10.648 7.852 27.641 1 90.88 87 LEU A CA 1
ATOM 630 C C . LEU A 1 87 ? 9.375 7.02 27.5 1 90.88 87 LEU A C 1
ATOM 632 O O . LEU A 1 87 ? 8.539 7.293 26.625 1 90.88 87 LEU A O 1
ATOM 636 N N . PRO A 1 88 ? 9.258 5.996 28.359 1 91.81 88 PRO A N 1
ATOM 637 C CA . PRO A 1 88 ? 8 5.238 28.312 1 91.81 88 PRO A CA 1
ATOM 638 C C . PRO A 1 88 ? 6.781 6.086 28.656 1 91.81 88 PRO A C 1
ATOM 640 O O . PRO A 1 88 ? 6.859 6.949 29.531 1 91.81 88 PRO A O 1
ATOM 643 N N . ILE A 1 89 ? 5.699 5.812 28 1 94 89 ILE A N 1
ATOM 644 C CA . ILE A 1 89 ? 4.445 6.473 28.359 1 94 89 ILE A CA 1
ATOM 645 C C . ILE A 1 89 ? 4.109 6.203 29.812 1 94 89 ILE A C 1
ATOM 647 O O . ILE A 1 89 ? 4.258 5.078 30.297 1 94 89 ILE A O 1
ATOM 651 N N . GLY A 1 90 ? 3.777 7.223 30.516 1 92.75 90 GLY A N 1
ATOM 652 C CA . GLY A 1 90 ? 3.393 7.082 31.922 1 92.75 90 GLY A CA 1
ATOM 653 C C . GLY A 1 90 ? 4.523 7.383 32.875 1 92.75 90 GLY A C 1
ATOM 654 O O . GLY A 1 90 ? 4.301 7.531 34.094 1 92.75 90 GLY A O 1
ATOM 655 N N . GLN A 1 91 ? 5.688 7.508 32.375 1 91.25 91 GLN A N 1
ATOM 656 C CA . GLN A 1 91 ? 6.836 7.754 33.219 1 91.25 91 GLN A CA 1
ATOM 657 C C . GLN A 1 91 ? 7.402 9.156 33 1 91.25 91 GLN A C 1
ATOM 659 O O . GLN A 1 91 ? 7.629 9.57 31.875 1 91.25 91 GLN A O 1
ATOM 664 N N . GLY A 1 92 ? 7.664 9.836 34.188 1 92.5 92 GLY A N 1
ATOM 665 C CA . GLY A 1 92 ? 8.117 11.211 34.062 1 92.5 92 GLY A CA 1
ATOM 666 C C . GLY A 1 92 ? 7 12.18 33.75 1 92.5 92 GLY A C 1
ATOM 667 O O . GLY A 1 92 ? 5.871 11.766 33.469 1 92.5 92 GLY A O 1
ATOM 668 N N . ILE A 1 93 ? 7.277 13.406 33.781 1 93.94 93 ILE A N 1
ATOM 669 C CA . ILE A 1 93 ? 6.262 14.422 33.5 1 93.94 93 ILE A CA 1
ATOM 670 C C . ILE A 1 93 ? 5.758 14.273 32.062 1 93.94 93 ILE A C 1
ATOM 672 O O . ILE A 1 93 ? 4.551 14.242 31.828 1 93.94 93 ILE A O 1
ATOM 676 N N . SER A 1 94 ? 6.75 14.102 31.094 1 95 94 SER A N 1
ATOM 677 C CA . SER A 1 94 ? 6.363 13.961 29.703 1 95 94 SER A CA 1
ATOM 678 C C . SER A 1 94 ? 5.543 12.695 29.484 1 95 94 SER A C 1
ATOM 680 O O . SER A 1 94 ? 4.559 12.711 28.734 1 95 94 SER A O 1
ATOM 682 N N . GLY A 1 95 ? 6.02 11.625 30.094 1 94.81 95 GLY A N 1
ATOM 683 C CA . GLY A 1 95 ? 5.262 10.391 29.984 1 94.81 95 GLY A CA 1
ATOM 684 C C . GLY A 1 95 ? 3.865 10.492 30.562 1 94.81 95 GLY A C 1
ATOM 685 O O . GLY A 1 95 ? 2.912 9.945 30 1 94.81 95 GLY A O 1
ATOM 686 N N . TRP A 1 96 ? 3.762 11.164 31.656 1 95.69 96 TRP A N 1
ATOM 687 C CA . TRP A 1 96 ? 2.463 11.375 32.281 1 95.69 96 TRP A CA 1
ATOM 688 C C . TRP A 1 96 ? 1.545 12.188 31.391 1 95.69 96 TRP A C 1
ATOM 690 O O . TRP A 1 96 ? 0.368 11.859 31.219 1 95.69 96 TRP A O 1
ATOM 700 N N . VAL A 1 97 ? 2.068 13.227 30.828 1 97.38 97 VAL A N 1
ATOM 701 C CA . VAL A 1 97 ? 1.31 14.086 29.922 1 97.38 97 VAL A CA 1
ATOM 702 C C . VAL A 1 97 ? 0.843 13.281 28.719 1 97.38 97 VAL A C 1
ATOM 704 O O . VAL A 1 97 ? -0.293 13.43 28.266 1 97.38 97 VAL A O 1
ATOM 707 N N . ALA A 1 98 ? 1.704 12.445 28.234 1 96.31 98 ALA A N 1
ATOM 708 C CA . ALA A 1 98 ? 1.354 11.586 27.109 1 96.31 98 ALA A CA 1
ATOM 709 C C . ALA A 1 98 ? 0.213 10.641 27.469 1 96.31 98 ALA A C 1
ATOM 711 O O . ALA A 1 98 ? -0.685 10.398 26.656 1 96.31 98 ALA A O 1
ATOM 712 N N . ASP A 1 99 ? 0.239 10.148 28.578 1 94.69 99 ASP A N 1
ATOM 713 C CA . ASP A 1 99 ? -0.73 9.164 29.047 1 94.69 99 ASP A CA 1
ATOM 714 C C . ASP A 1 99 ? -2.08 9.812 29.344 1 94.69 99 ASP A C 1
ATOM 716 O O . ASP A 1 99 ? -3.131 9.219 29.078 1 94.69 99 ASP A O 1
ATOM 720 N N . HIS A 1 100 ? -2.107 11.031 29.859 1 95.81 100 HIS A N 1
ATOM 721 C CA . HIS A 1 100 ? -3.33 11.664 30.344 1 95.81 100 HIS A CA 1
ATOM 722 C C . HIS A 1 100 ? -3.822 12.719 29.359 1 95.81 100 HIS A C 1
ATOM 724 O O . HIS A 1 100 ? -4.969 13.172 29.453 1 95.81 100 HIS A O 1
ATOM 730 N N . CYS A 1 101 ? -2.975 13.148 28.531 1 95.38 101 CYS A N 1
ATOM 731 C CA . CYS A 1 101 ? -3.283 14.18 27.531 1 95.38 101 CYS A CA 1
ATOM 732 C C . CYS A 1 101 ? -3.74 15.461 28.203 1 95.38 101 CYS A C 1
ATOM 734 O O . CYS A 1 101 ? -4.711 16.078 27.766 1 95.38 101 CYS A O 1
ATOM 736 N N . GLU A 1 102 ? -3.158 15.812 29.312 1 96 102 GLU A N 1
ATOM 737 C CA . GLU A 1 102 ? -3.381 17.047 30.062 1 96 102 GLU A CA 1
ATOM 738 C C . GLU A 1 102 ? -2.068 17.781 30.312 1 96 102 GLU A C 1
ATOM 740 O O . GLU A 1 102 ? -1.044 17.156 30.609 1 96 102 GLU A O 1
ATOM 745 N N . PRO A 1 103 ? -2.164 19.094 30.219 1 97.62 103 PRO A N 1
ATOM 746 C CA . PRO A 1 103 ? -0.937 19.859 30.469 1 97.62 103 PRO A CA 1
ATOM 747 C C . PRO A 1 103 ? -0.494 19.797 31.938 1 97.62 103 PRO A C 1
ATOM 749 O O . PRO A 1 103 ? -1.325 19.625 32.844 1 97.62 103 PRO A O 1
ATOM 752 N N . VAL A 1 104 ? 0.776 19.922 32.156 1 97.38 104 VAL A N 1
ATOM 753 C CA . VAL A 1 104 ? 1.355 20.016 33.469 1 97.38 104 VAL A CA 1
ATOM 754 C C . VAL A 1 104 ? 2.201 21.281 33.594 1 97.38 104 VAL A C 1
ATOM 756 O O . VAL A 1 104 ? 2.998 21.594 32.688 1 97.38 104 VAL A O 1
ATOM 759 N N . VAL A 1 105 ? 1.954 22.031 34.656 1 97 105 VAL A N 1
ATOM 760 C CA . VAL A 1 105 ? 2.707 23.25 34.938 1 97 105 VAL A CA 1
ATOM 761 C C . VAL A 1 105 ? 3.4 23.141 36.281 1 97 105 VAL A C 1
ATOM 763 O O . VAL A 1 105 ? 2.756 22.844 37.281 1 97 105 VAL A O 1
ATOM 766 N N . ILE A 1 106 ? 4.695 23.344 36.25 1 95.44 106 ILE A N 1
ATOM 767 C CA . ILE A 1 106 ? 5.477 23.375 37.5 1 95.44 106 ILE A CA 1
ATOM 768 C C . ILE A 1 106 ? 6.262 24.672 37.562 1 95.44 106 ILE A C 1
ATOM 770 O O . ILE A 1 106 ? 7.176 24.906 36.781 1 95.44 106 ILE A O 1
ATOM 774 N N . SER A 1 107 ? 5.93 25.469 38.531 1 93.94 107 SER A N 1
ATOM 775 C CA . SER A 1 107 ? 6.543 26.781 38.656 1 93.94 107 SER A CA 1
ATOM 776 C C . SER A 1 107 ? 7.859 26.719 39.406 1 93.94 107 SER A C 1
ATOM 778 O O . SER A 1 107 ? 8.758 27.531 39.188 1 93.94 107 SER A O 1
ATOM 780 N N . HIS A 1 108 ? 7.867 25.828 40.375 1 91.94 108 HIS A N 1
ATOM 781 C CA . HIS A 1 108 ? 9.07 25.656 41.156 1 91.94 108 HIS A CA 1
ATOM 782 C C . HIS A 1 108 ? 9.062 24.312 41.906 1 91.94 108 HIS A C 1
ATOM 784 O O . HIS A 1 108 ? 8.055 23.594 41.875 1 91.94 108 HIS A O 1
ATOM 790 N N . ASP A 1 109 ? 10.227 23.844 42.375 1 89.12 109 ASP A N 1
ATOM 791 C CA . ASP A 1 109 ? 10.398 22.641 43.188 1 89.12 109 ASP A CA 1
ATOM 792 C C . ASP A 1 109 ? 9.93 21.391 42.438 1 89.12 109 ASP A C 1
ATOM 794 O O . ASP A 1 109 ? 9.102 20.641 42.938 1 89.12 109 ASP A O 1
ATOM 798 N N . LYS A 1 110 ? 10.445 21.25 41.312 1 88.19 110 LYS A N 1
ATOM 799 C CA . LYS A 1 110 ? 10.055 20.156 40.438 1 88.19 110 LYS A CA 1
ATOM 800 C C . LYS A 1 110 ? 10.328 18.812 41.094 1 88.19 110 LYS A C 1
ATOM 802 O O . LYS A 1 110 ? 9.602 17.828 40.875 1 88.19 110 LYS A O 1
A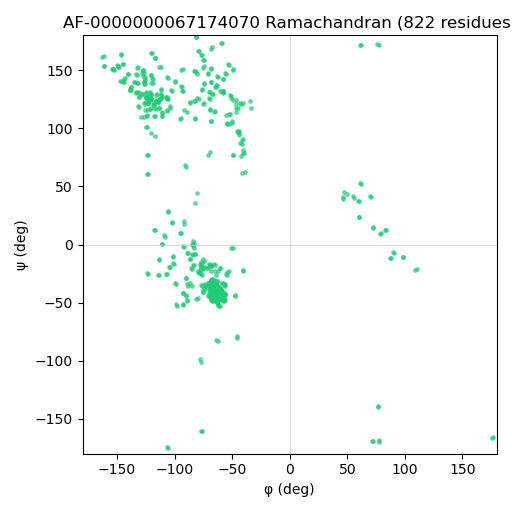TOM 807 N N . GLU A 1 111 ? 11.328 18.688 41.875 1 86.38 111 GLU A N 1
ATOM 808 C CA . GLU A 1 111 ? 11.734 17.438 42.531 1 86.38 111 GLU A CA 1
ATOM 809 C C . GLU A 1 111 ? 10.68 16.953 43.5 1 86.38 111 GLU A C 1
ATOM 811 O O . GLU A 1 111 ? 10.633 15.773 43.844 1 86.38 111 GLU A O 1
ATOM 816 N N . ALA A 1 112 ? 9.914 17.906 44 1 90.5 112 ALA A N 1
ATOM 817 C CA . ALA A 1 112 ? 8.859 17.531 44.938 1 90.5 112 ALA A CA 1
ATOM 818 C C . ALA A 1 112 ? 7.695 16.859 44.219 1 90.5 112 ALA A C 1
ATOM 820 O O . ALA A 1 112 ? 6.855 16.203 44.844 1 90.5 112 ALA A O 1
ATOM 821 N N . ASP A 1 113 ? 7.605 17.062 42.938 1 92.38 113 ASP A N 1
ATOM 822 C CA . ASP A 1 113 ? 6.559 16.422 42.156 1 92.38 113 ASP A CA 1
ATOM 823 C C . ASP A 1 113 ? 6.871 14.945 41.938 1 92.38 113 ASP A C 1
ATOM 825 O O . ASP A 1 113 ? 7.91 14.609 41.375 1 92.38 113 ASP A O 1
ATOM 829 N N . PRO A 1 114 ? 6.062 14.039 42.344 1 91.19 114 PRO A N 1
ATOM 830 C CA . PRO A 1 114 ? 6.336 12.602 42.219 1 91.19 114 PRO A CA 1
ATOM 831 C C . PRO A 1 114 ? 6.461 12.125 40.781 1 91.19 114 PRO A C 1
ATOM 833 O O . PRO A 1 114 ? 7.023 11.055 40.531 1 91.19 114 PRO A O 1
ATOM 836 N N . ARG A 1 115 ? 5.906 12.812 39.875 1 92.19 115 ARG A N 1
ATOM 837 C CA . ARG A 1 115 ? 5.961 12.43 38.469 1 92.19 115 ARG A CA 1
ATOM 838 C C . ARG A 1 115 ? 7.32 12.773 37.875 1 92.19 115 ARG A C 1
ATOM 840 O O . ARG A 1 115 ? 7.672 12.266 36.781 1 92.19 115 ARG A O 1
ATOM 847 N N . TYR A 1 116 ? 8.023 13.672 38.5 1 89.69 116 TYR A N 1
ATOM 848 C CA . TYR A 1 116 ? 9.266 14.195 37.938 1 89.69 116 TYR A CA 1
ATOM 849 C C . TYR A 1 116 ? 10.367 13.141 37.938 1 89.69 116 TYR A C 1
ATOM 851 O O . TYR A 1 116 ? 10.602 12.5 38.969 1 89.69 116 TYR A O 1
ATOM 859 N N . MET A 1 117 ? 10.961 12.859 36.812 1 84.62 117 MET A N 1
ATOM 860 C CA . MET A 1 117 ? 12.102 11.969 36.625 1 84.62 117 MET A CA 1
ATOM 861 C C . MET A 1 117 ? 13.25 12.695 35.938 1 84.62 117 MET A C 1
ATOM 863 O O . MET A 1 117 ? 13.18 13.008 34.75 1 84.62 117 MET A O 1
ATOM 867 N N . PRO A 1 118 ? 14.297 12.891 36.688 1 78.75 118 PRO A N 1
ATOM 868 C CA . PRO A 1 118 ? 15.398 13.648 36.094 1 78.75 118 PRO A CA 1
ATOM 869 C C . PRO A 1 118 ? 16.219 12.828 35.094 1 78.75 118 PRO A C 1
ATOM 871 O O . PRO A 1 118 ? 16.422 11.633 35.312 1 78.75 118 PRO A O 1
ATOM 874 N N . PHE A 1 119 ? 16.469 13.469 33.938 1 80.94 119 PHE A N 1
ATOM 875 C CA . PHE A 1 119 ? 17.453 12.945 33 1 80.94 119 PHE A CA 1
ATOM 876 C C . PHE A 1 119 ? 18.75 13.75 33.062 1 80.94 119 PHE A C 1
ATOM 878 O O . PHE A 1 119 ? 18.75 14.953 32.781 1 80.94 119 PHE A O 1
ATOM 885 N N . GLU A 1 120 ? 19.766 13.031 33.438 1 82.12 120 GLU A N 1
ATOM 886 C CA . GLU A 1 120 ? 21.047 13.711 33.594 1 82.12 120 GLU A CA 1
ATOM 887 C C . GLU A 1 120 ? 21.5 14.352 32.281 1 82.12 120 GLU A C 1
ATOM 889 O O . GLU A 1 120 ? 21.969 15.492 32.25 1 82.12 120 GLU A O 1
ATOM 894 N N . SER A 1 121 ? 21.328 13.625 31.203 1 83.94 121 SER A N 1
ATOM 895 C CA . SER A 1 121 ? 21.797 14.094 29.891 1 83.94 121 SER A CA 1
ATOM 896 C C . SER A 1 121 ? 21.031 15.352 29.469 1 83.94 121 SER A C 1
ATOM 898 O O . SER A 1 121 ? 21.547 16.141 28.672 1 83.94 121 SER A O 1
ATOM 900 N N . LEU A 1 122 ? 19.859 15.633 30.094 1 82.19 122 LEU A N 1
ATOM 901 C CA . LEU A 1 122 ? 19.062 16.797 29.719 1 82.19 122 LEU A CA 1
ATOM 902 C C . LEU A 1 122 ? 19.125 17.859 30.797 1 82.19 122 LEU A C 1
ATOM 904 O O . LEU A 1 122 ? 18.453 18.891 30.703 1 82.19 122 LEU A O 1
ATOM 908 N N . ARG A 1 123 ? 19.922 17.625 31.719 1 80.81 123 ARG A N 1
ATOM 909 C CA . ARG A 1 123 ? 20.203 18.562 32.781 1 80.81 123 ARG A CA 1
ATOM 910 C C . ARG A 1 123 ? 18.906 19.094 33.406 1 80.81 123 ARG A C 1
ATOM 912 O O . ARG A 1 123 ? 18.766 20.312 33.594 1 80.81 123 ARG A O 1
ATOM 919 N N . GLY A 1 124 ? 18.016 18.281 33.625 1 76.69 124 GLY A N 1
ATOM 920 C CA . GLY A 1 124 ? 16.703 18.688 34.125 1 76.69 124 GLY A CA 1
ATOM 921 C C . GLY A 1 124 ? 16.781 19.5 35.375 1 76.69 124 GLY A C 1
ATOM 922 O O . GLY A 1 124 ? 15.945 20.391 35.625 1 76.69 124 GLY A O 1
ATOM 923 N N . ARG A 1 125 ? 17.812 19.344 36.156 1 76.62 125 ARG A N 1
ATOM 924 C CA . ARG A 1 125 ? 17.938 19.984 37.469 1 76.62 125 ARG A CA 1
ATOM 925 C C . ARG A 1 125 ? 18.312 21.453 37.312 1 76.62 125 ARG A C 1
ATOM 927 O O . ARG A 1 125 ? 18.141 22.25 38.219 1 76.62 125 ARG A O 1
ATOM 934 N N . ASP A 1 126 ? 18.797 21.781 36.156 1 87.56 126 ASP A N 1
ATOM 935 C CA . ASP A 1 126 ? 19.219 23.156 35.906 1 87.56 126 ASP A CA 1
ATOM 936 C C . ASP A 1 126 ? 18.016 24.078 35.719 1 87.56 126 ASP A C 1
ATOM 938 O O . ASP A 1 126 ? 18.156 25.297 35.781 1 87.56 126 ASP A O 1
ATOM 942 N N . PHE A 1 127 ? 16.875 23.438 35.531 1 91 127 PHE A N 1
ATOM 943 C CA . PHE A 1 127 ? 15.703 24.234 35.219 1 91 127 PHE A CA 1
ATOM 944 C C . PHE A 1 127 ? 14.773 24.312 36.438 1 91 127 PHE A C 1
ATOM 946 O O . PHE A 1 127 ? 14.625 23.344 37.188 1 91 127 PHE A O 1
ATOM 953 N N . THR A 1 128 ? 14.18 25.422 36.594 1 93.44 128 THR A N 1
ATOM 954 C CA . THR A 1 128 ? 13.352 25.656 37.781 1 93.44 128 THR A CA 1
ATOM 955 C C . THR A 1 128 ? 11.875 25.438 37.438 1 93.44 128 THR A C 1
ATOM 957 O O . THR A 1 128 ? 11.164 24.75 38.156 1 93.44 128 THR A O 1
ATOM 960 N N . SER A 1 129 ? 11.414 26.078 36.375 1 94.88 129 SER A N 1
ATOM 961 C CA . SER A 1 129 ? 10.008 26 36 1 94.88 129 SER A CA 1
ATOM 962 C C . SER A 1 129 ? 9.844 25.25 34.656 1 94.88 129 SER A C 1
ATOM 964 O O . SER A 1 129 ? 10.773 25.219 33.844 1 94.88 129 SER A O 1
ATOM 966 N N . MET A 1 130 ? 8.703 24.641 34.469 1 95.06 130 MET A N 1
ATOM 967 C CA . MET A 1 130 ? 8.453 23.938 33.219 1 95.06 130 MET A CA 1
ATOM 968 C C . MET A 1 130 ? 6.957 23.875 32.906 1 95.06 130 MET A C 1
ATOM 970 O O . MET A 1 130 ? 6.133 23.953 33.812 1 95.06 130 MET A O 1
ATOM 974 N N . VAL A 1 131 ? 6.633 23.828 31.656 1 96.44 131 VAL A N 1
ATOM 975 C CA . VAL A 1 131 ? 5.309 23.5 31.141 1 96.44 131 VAL A CA 1
ATOM 976 C C . VAL A 1 131 ? 5.414 22.344 30.156 1 96.44 131 VAL A C 1
ATOM 978 O O . VAL A 1 131 ? 6.305 22.328 29.297 1 96.44 131 VAL A O 1
ATOM 981 N N . SER A 1 132 ? 4.656 21.312 30.359 1 97.5 132 SER A N 1
ATOM 982 C CA . SER A 1 132 ? 4.539 20.172 29.453 1 97.5 132 SER A CA 1
ATOM 983 C C . SER A 1 132 ? 3.127 20.062 28.891 1 97.5 132 SER A C 1
ATOM 985 O O . SER A 1 132 ? 2.152 20.047 29.656 1 97.5 132 SER A O 1
ATOM 987 N N . VAL A 1 133 ? 3.023 20.062 27.562 1 97.88 133 VAL A N 1
ATOM 988 C CA . VAL A 1 133 ? 1.699 19.969 26.953 1 97.88 133 VAL A CA 1
ATOM 989 C C . VAL A 1 133 ? 1.669 18.828 25.953 1 97.88 133 VAL A C 1
ATOM 991 O O . VAL A 1 133 ? 2.68 18.531 25.312 1 97.88 133 VAL A O 1
ATOM 994 N N . PRO A 1 134 ? 0.53 18.156 25.781 1 97.56 134 PRO A N 1
ATOM 995 C CA . PRO A 1 134 ? 0.403 17.094 24.766 1 97.56 134 PRO A CA 1
ATOM 996 C C . PRO A 1 134 ? 0.296 17.656 23.344 1 97.56 134 PRO A C 1
ATOM 998 O O . PRO A 1 134 ? -0.281 18.734 23.141 1 97.56 134 PRO A O 1
ATOM 1001 N N . MET A 1 135 ? 0.921 17.078 22.453 1 96.19 135 MET A N 1
ATOM 1002 C CA . MET A 1 135 ? 0.722 17.344 21.031 1 96.19 135 MET A CA 1
ATOM 1003 C C . MET A 1 135 ? -0.254 16.344 20.422 1 96.19 135 MET A C 1
ATOM 1005 O O . MET A 1 135 ? 0.112 15.188 20.172 1 96.19 135 MET A O 1
ATOM 1009 N N . GLU A 1 136 ? -1.438 16.797 20.109 1 92.56 136 GLU A N 1
ATOM 1010 C CA . GLU A 1 136 ? -2.486 15.891 19.641 1 92.56 136 GLU A CA 1
ATOM 1011 C C . GLU A 1 136 ? -3.162 16.422 18.391 1 92.56 136 GLU A C 1
ATOM 1013 O O . GLU A 1 136 ? -3.352 17.625 18.234 1 92.56 136 GLU A O 1
ATOM 1018 N N . ALA A 1 137 ? -3.408 15.562 17.531 1 85.12 137 ALA A N 1
ATOM 1019 C CA . ALA A 1 137 ? -4.195 15.844 16.328 1 85.12 137 ALA A CA 1
ATOM 1020 C C . ALA A 1 137 ? -5.062 14.648 15.953 1 85.12 137 ALA A C 1
ATOM 1022 O O . ALA A 1 137 ? -4.684 13.5 16.188 1 85.12 137 ALA A O 1
ATOM 1023 N N . GLU A 1 138 ? -6.285 14.875 15.469 1 80.69 138 GLU A N 1
ATOM 1024 C CA . GLU A 1 138 ? -7.156 13.797 15 1 80.69 138 GLU A CA 1
ATOM 1025 C C . GLU A 1 138 ? -7 13.57 13.5 1 80.69 138 GLU A C 1
ATOM 1027 O O . GLU A 1 138 ? -6.691 14.508 12.758 1 80.69 138 GLU A O 1
ATOM 1032 N N . PRO A 1 139 ? -7.23 12.367 13.141 1 69.25 139 PRO A N 1
ATOM 1033 C CA . PRO A 1 139 ? -7.641 11.172 13.867 1 69.25 139 PRO A CA 1
ATOM 1034 C C . PRO A 1 139 ? -6.465 10.438 14.516 1 69.25 139 PRO A C 1
ATOM 1036 O O . PRO A 1 139 ? -6.668 9.492 15.281 1 69.25 139 PRO A O 1
ATOM 1039 N N . GLY A 1 140 ? -5.285 10.828 14.484 1 73.19 140 GLY A N 1
ATOM 1040 C CA . GLY A 1 140 ? -4.117 10.102 14.961 1 73.19 140 GLY A CA 1
ATOM 1041 C C . GLY A 1 140 ? -3.977 10.125 16.469 1 73.19 140 GLY A C 1
ATOM 1042 O O . GLY A 1 140 ? -3.312 9.266 17.047 1 73.19 140 GLY A O 1
ATOM 1043 N N . GLY A 1 141 ? -4.594 11.023 17.094 1 85.56 141 GLY A N 1
ATOM 1044 C CA . GLY A 1 141 ? -4.484 11.148 18.531 1 85.56 141 GLY A CA 1
ATOM 1045 C C . GLY A 1 141 ? -3.182 11.789 18.984 1 85.56 141 GLY A C 1
ATOM 1046 O O . GLY A 1 141 ? -2.748 12.789 18.406 1 85.56 141 GLY A O 1
ATOM 1047 N N . LEU A 1 142 ? -2.611 11.211 20.078 1 92.94 142 LEU A N 1
ATOM 1048 C CA . LEU A 1 142 ? -1.366 11.742 20.641 1 92.94 142 LEU A CA 1
ATOM 1049 C C . LEU A 1 142 ? -0.197 11.461 19.688 1 92.94 142 LEU A C 1
ATOM 1051 O O . LEU A 1 142 ? -0.006 10.328 19.25 1 92.94 142 LEU A O 1
ATOM 1055 N N . VAL A 1 143 ? 0.538 12.516 19.469 1 92.69 143 VAL A N 1
ATOM 1056 C CA . VAL A 1 143 ? 1.705 12.359 18.609 1 92.69 143 VAL A CA 1
ATOM 1057 C C . VAL A 1 143 ? 2.98 12.586 19.422 1 92.69 143 VAL A C 1
ATOM 1059 O O . VAL A 1 143 ? 4.059 12.133 19.031 1 92.69 143 VAL A O 1
ATOM 1062 N N . GLY A 1 144 ? 2.854 13.367 20.484 1 96.31 144 GLY A N 1
ATOM 1063 C CA . GLY A 1 144 ? 4.023 13.672 21.297 1 96.31 144 GLY A CA 1
ATOM 1064 C C . GLY A 1 144 ? 3.734 14.648 22.422 1 96.31 144 GLY A C 1
ATOM 1065 O O . GLY A 1 144 ? 2.578 14.844 22.797 1 96.31 144 GLY A O 1
ATOM 1066 N N . VAL A 1 145 ? 4.852 15.164 22.984 1 97.88 145 VAL A N 1
ATOM 1067 C CA . VAL A 1 145 ? 4.766 16.094 24.109 1 97.88 145 VAL A CA 1
ATOM 1068 C C . VAL A 1 145 ? 5.77 17.234 23.906 1 97.88 145 VAL A C 1
ATOM 1070 O O . VAL A 1 145 ? 6.914 16.984 23.516 1 97.88 145 VAL A O 1
ATOM 1073 N N . LEU A 1 146 ? 5.293 18.391 24.156 1 97.56 146 LEU A N 1
ATOM 1074 C CA . LEU A 1 146 ? 6.098 19.594 24.062 1 97.56 146 LEU A CA 1
ATOM 1075 C C . LEU A 1 146 ? 6.441 20.125 25.453 1 97.56 146 LEU A C 1
ATOM 1077 O O . LEU A 1 146 ? 5.547 20.344 26.281 1 97.56 146 LEU A O 1
ATOM 1081 N N . ASN A 1 147 ? 7.766 20.328 25.734 1 96.62 147 ASN A N 1
ATOM 1082 C CA . ASN A 1 147 ? 8.227 20.828 27.016 1 96.62 147 ASN A CA 1
ATOM 1083 C C . ASN A 1 147 ? 9.008 22.125 26.891 1 96.62 147 ASN A C 1
ATOM 1085 O O . ASN A 1 147 ? 9.938 22.219 26.078 1 96.62 147 ASN A O 1
ATOM 1089 N N . VAL A 1 148 ? 8.609 23.078 27.656 1 96.69 148 VAL A N 1
ATOM 1090 C CA . VAL A 1 148 ? 9.398 24.297 27.75 1 96.69 148 VAL A CA 1
ATOM 1091 C C . VAL A 1 148 ? 9.875 24.5 29.188 1 96.69 148 VAL A C 1
ATOM 1093 O O . VAL A 1 148 ? 9.141 24.203 30.141 1 96.69 148 VAL A O 1
ATOM 1096 N N . HIS A 1 149 ? 11.125 24.922 29.297 1 95.5 149 HIS A N 1
ATOM 1097 C CA . HIS A 1 149 ? 11.742 25.094 30.609 1 95.5 149 HIS A CA 1
ATOM 1098 C C . HIS A 1 149 ? 12.352 26.484 30.75 1 95.5 149 HIS A C 1
ATOM 1100 O O . HIS A 1 149 ? 12.742 27.094 29.75 1 95.5 149 HIS A O 1
ATOM 1106 N N . THR A 1 150 ? 12.367 26.953 31.969 1 95.19 150 THR A N 1
ATOM 1107 C CA . THR A 1 150 ? 13.086 28.188 32.312 1 95.19 150 THR A CA 1
ATOM 1108 C C . THR A 1 150 ? 14.062 27.953 33.438 1 95.19 150 THR A C 1
ATOM 1110 O O . THR A 1 150 ? 13.758 27.188 34.375 1 95.19 150 THR A O 1
ATOM 1113 N N . VAL A 1 151 ? 15.234 28.5 33.344 1 94.56 151 VAL A N 1
ATOM 1114 C CA . VAL A 1 151 ? 16.219 28.422 34.438 1 94.56 151 VAL A CA 1
ATOM 1115 C C . VAL A 1 151 ? 15.742 29.25 35.625 1 94.56 151 VAL A C 1
ATOM 1117 O O . VAL A 1 151 ? 15.766 28.781 36.75 1 94.56 151 VAL A O 1
ATOM 1120 N N . ARG A 1 152 ? 15.305 30.484 35.344 1 93.75 152 ARG A N 1
ATOM 1121 C CA . ARG A 1 152 ? 14.734 31.328 36.375 1 93.75 152 ARG A CA 1
ATOM 1122 C C . ARG A 1 152 ? 13.281 30.969 36.656 1 93.75 152 ARG A C 1
ATOM 1124 O O . ARG A 1 152 ? 12.562 30.547 35.719 1 93.75 152 ARG A O 1
ATOM 1131 N N . ARG A 1 153 ? 12.914 31.125 37.844 1 93.81 153 ARG A N 1
ATOM 1132 C CA . ARG A 1 153 ? 11.523 30.844 38.188 1 93.81 153 ARG A CA 1
ATOM 1133 C C . ARG A 1 153 ? 10.57 31.703 37.344 1 93.81 153 ARG A C 1
ATOM 1135 O O . ARG A 1 153 ? 10.797 32.906 37.188 1 93.81 153 ARG A O 1
ATOM 1142 N N . ARG A 1 154 ? 9.648 31.016 36.812 1 92.75 154 ARG A N 1
ATOM 1143 C CA . ARG A 1 154 ? 8.641 31.703 36 1 92.75 154 ARG A CA 1
ATOM 1144 C C . ARG A 1 154 ? 7.246 31.141 36.281 1 92.75 154 ARG A C 1
ATOM 1146 O O . ARG A 1 154 ? 7.066 29.922 36.344 1 92.75 154 ARG A O 1
ATOM 1153 N N . GLU A 1 155 ? 6.305 32.094 36.469 1 92.5 155 GLU A N 1
ATOM 1154 C CA . GLU A 1 155 ? 4.902 31.688 36.594 1 92.5 155 GLU A CA 1
ATOM 1155 C C . GLU A 1 155 ? 4.23 31.703 35.219 1 92.5 155 GLU A C 1
ATOM 1157 O O . GLU A 1 155 ? 4.223 32.719 34.531 1 92.5 155 GLU A O 1
ATOM 1162 N N . PHE A 1 156 ? 3.824 30.578 34.781 1 92.44 156 PHE A N 1
ATOM 1163 C CA . PHE A 1 156 ? 3.143 30.484 33.5 1 92.44 156 PHE A CA 1
ATOM 1164 C C . PHE A 1 156 ? 1.645 30.719 33.656 1 92.44 156 PHE A C 1
ATOM 1166 O O . PHE A 1 156 ? 0.98 30 34.406 1 92.44 156 PHE A O 1
ATOM 1173 N N . THR A 1 157 ? 1.092 31.719 32.938 1 91.69 157 THR A N 1
ATOM 1174 C CA . THR A 1 157 ? -0.33 32.062 33 1 91.69 157 THR A CA 1
ATOM 1175 C C . THR A 1 157 ? -1.142 31.047 32.188 1 91.69 157 THR A C 1
ATOM 1177 O O . THR A 1 157 ? -0.585 30.297 31.375 1 91.69 157 THR A O 1
ATOM 1180 N N . PRO A 1 158 ? -2.432 31 32.406 1 91.56 158 PRO A N 1
ATOM 1181 C CA . PRO A 1 158 ? -3.289 30.141 31.578 1 91.56 158 PRO A CA 1
ATOM 1182 C C . PRO A 1 158 ? -3.18 30.469 30.094 1 91.56 158 PRO A C 1
ATOM 1184 O O . PRO A 1 158 ? -3.266 29.562 29.25 1 91.56 158 PRO A O 1
ATOM 1187 N N . ARG A 1 159 ? -3.016 31.688 29.797 1 87.88 159 ARG A N 1
ATOM 1188 C CA . ARG A 1 159 ? -2.855 32.094 28.406 1 87.88 159 ARG A CA 1
ATOM 1189 C C . ARG A 1 159 ? -1.575 31.516 27.812 1 87.88 159 ARG A C 1
ATOM 1191 O O . ARG A 1 159 ? -1.547 31.125 26.641 1 87.88 159 ARG A O 1
ATOM 1198 N N . ASP A 1 160 ? -0.554 31.516 28.672 1 89.56 160 ASP A N 1
ATOM 1199 C CA . ASP A 1 160 ? 0.698 30.906 28.234 1 89.56 160 ASP A CA 1
ATOM 1200 C C . ASP A 1 160 ? 0.502 29.438 27.875 1 89.56 160 ASP A C 1
ATOM 1202 O O . ASP A 1 160 ? 0.958 28.984 26.828 1 89.56 160 ASP A O 1
ATOM 1206 N N . VAL A 1 161 ? -0.152 28.781 28.703 1 94 161 VAL A N 1
ATOM 1207 C CA . VAL A 1 161 ? -0.381 27.359 28.516 1 94 161 VAL A CA 1
ATOM 1208 C C . VAL A 1 161 ? -1.246 27.125 27.281 1 94 161 VAL A C 1
ATOM 1210 O O . VAL A 1 161 ? -0.968 26.219 26.484 1 94 161 VAL A O 1
ATOM 1213 N N . GLU A 1 162 ? -2.234 27.891 27.125 1 91.38 162 GLU A N 1
ATOM 1214 C CA . GLU A 1 162 ? -3.111 27.781 25.969 1 91.38 162 GLU A CA 1
ATOM 1215 C C . GLU A 1 162 ? -2.33 27.953 24.672 1 91.38 162 GLU A C 1
ATOM 1217 O O . GLU A 1 162 ? -2.57 27.25 23.688 1 91.38 162 GLU A O 1
ATOM 1222 N N . LEU A 1 163 ? -1.459 28.969 24.688 1 89.62 163 LEU A N 1
ATOM 1223 C CA . LEU A 1 163 ? -0.617 29.188 23.516 1 89.62 163 LEU A CA 1
ATOM 1224 C C . LEU A 1 163 ? 0.195 27.938 23.188 1 89.62 163 LEU A C 1
ATOM 1226 O O . LEU A 1 163 ? 0.246 27.5 22.031 1 89.62 163 LEU A O 1
ATOM 1230 N N . LEU A 1 164 ? 0.793 27.344 24.172 1 94.62 164 LEU A N 1
ATOM 1231 C CA . LEU A 1 164 ? 1.618 26.156 23.969 1 94.62 164 LEU A CA 1
ATOM 1232 C C . LEU A 1 164 ? 0.772 24.984 23.484 1 94.62 164 LEU A C 1
ATOM 1234 O O . LEU A 1 164 ? 1.231 24.188 22.672 1 94.62 164 LEU A O 1
ATOM 1238 N N . VAL A 1 165 ? -0.427 24.891 23.922 1 94.69 165 VAL A N 1
ATOM 1239 C CA . VAL A 1 165 ? -1.34 23.844 23.5 1 94.69 165 VAL A CA 1
ATOM 1240 C C . VAL A 1 165 ? -1.675 24.016 22.016 1 94.69 165 VAL A C 1
ATOM 1242 O O . VAL A 1 165 ? -1.672 23.047 21.266 1 94.69 165 VAL A O 1
ATOM 1245 N N . VAL A 1 166 ? -1.954 25.219 21.625 1 92 166 VAL A N 1
ATOM 1246 C CA . VAL A 1 166 ? -2.258 25.5 20.234 1 92 166 VAL A CA 1
ATOM 1247 C C . VAL A 1 166 ? -1.057 25.156 19.359 1 92 166 VAL A C 1
ATOM 1249 O O . VAL A 1 166 ? -1.208 24.547 18.297 1 92 166 VAL A O 1
ATOM 1252 N N . ILE A 1 167 ? 0.098 25.547 19.828 1 93 167 ILE A N 1
ATOM 1253 C CA . ILE A 1 167 ? 1.327 25.234 19.125 1 93 167 ILE A CA 1
ATOM 1254 C C . ILE A 1 167 ? 1.487 23.719 19.016 1 93 167 ILE A C 1
ATOM 1256 O O . ILE A 1 167 ? 1.821 23.188 17.953 1 93 167 ILE A O 1
ATOM 1260 N N . GLY A 1 168 ? 1.26 23.078 20.078 1 94.88 168 GLY A N 1
ATOM 1261 C CA . GLY A 1 168 ? 1.322 21.625 20.109 1 94.88 168 GLY A CA 1
ATOM 1262 C C . GLY A 1 168 ? 0.409 20.969 19.094 1 94.88 168 GLY A C 1
ATOM 1263 O O . GLY A 1 168 ? 0.798 20 18.438 1 94.88 168 GLY A O 1
ATOM 1264 N N . ARG A 1 169 ? -0.772 21.453 18.953 1 91.31 169 ARG A N 1
ATOM 1265 C CA . ARG A 1 169 ? -1.724 20.922 17.969 1 91.31 169 ARG A CA 1
ATOM 1266 C C . ARG A 1 169 ? -1.211 21.109 16.547 1 91.31 169 ARG A C 1
ATOM 1268 O O . ARG A 1 169 ? -1.301 20.203 15.727 1 91.31 169 ARG A O 1
ATOM 1275 N N . LEU A 1 170 ? -0.766 22.297 16.312 1 89.12 170 LEU A N 1
ATOM 1276 C CA . LEU A 1 170 ? -0.226 22.609 15 1 89.12 170 LEU A CA 1
ATOM 1277 C C . LEU A 1 170 ? 0.912 21.656 14.641 1 89.12 170 LEU A C 1
ATOM 1279 O O . LEU A 1 170 ? 0.912 21.047 13.57 1 89.12 170 LEU A O 1
ATOM 1283 N N . ILE A 1 171 ? 1.802 21.469 15.531 1 91.62 171 ILE A N 1
ATOM 1284 C CA . ILE A 1 171 ? 2.973 20.625 15.297 1 91.62 171 ILE A CA 1
ATOM 1285 C C . ILE A 1 171 ? 2.549 19.172 15.195 1 91.62 171 ILE A C 1
ATOM 1287 O O . ILE A 1 171 ? 3.1 18.406 14.391 1 91.62 171 ILE A O 1
ATOM 1291 N N . ALA A 1 172 ? 1.579 18.828 15.984 1 91.62 172 ALA A N 1
ATOM 1292 C CA . ALA A 1 172 ? 1.063 17.469 15.977 1 91.62 172 ALA A CA 1
ATOM 1293 C C . ALA A 1 172 ? 0.562 17.078 14.586 1 91.62 172 ALA A C 1
ATOM 1295 O O . ALA A 1 172 ? 0.843 15.977 14.102 1 91.62 172 ALA A O 1
ATOM 1296 N N . GLY A 1 173 ? -0.157 17.938 14.008 1 83.75 173 GLY A N 1
ATOM 1297 C CA . GLY A 1 173 ? -0.652 17.672 12.664 1 83.75 173 GLY A CA 1
ATOM 1298 C C . GLY A 1 173 ? 0.454 17.391 11.664 1 83.75 173 GLY A C 1
ATOM 1299 O O . GLY A 1 173 ? 0.381 16.422 10.898 1 83.75 173 GLY A O 1
ATOM 1300 N N . ALA A 1 174 ? 1.415 18.25 11.695 1 86.06 174 ALA A N 1
ATOM 1301 C CA . ALA A 1 174 ? 2.529 18.125 10.766 1 86.06 174 ALA A CA 1
ATOM 1302 C C . ALA A 1 174 ? 3.352 16.875 11.055 1 86.06 174 ALA A C 1
ATOM 1304 O O . ALA A 1 174 ? 3.793 16.188 10.133 1 86.06 174 ALA A O 1
ATOM 1305 N N . LEU A 1 175 ? 3.574 16.625 12.289 1 86.75 175 LEU A N 1
ATOM 1306 C CA . LEU A 1 175 ? 4.348 15.445 12.672 1 86.75 175 LEU A CA 1
ATOM 1307 C C . LEU A 1 175 ? 3.594 14.172 12.328 1 86.75 175 LEU A C 1
ATOM 1309 O O . LEU A 1 175 ? 4.195 13.195 11.875 1 86.75 175 LEU A O 1
ATOM 1313 N N . HIS A 1 176 ? 2.336 14.195 12.578 1 82.81 176 HIS A N 1
ATOM 1314 C CA . HIS A 1 176 ? 1.507 13.047 12.219 1 82.81 176 HIS A CA 1
ATOM 1315 C C . HIS A 1 176 ? 1.57 12.773 10.719 1 82.81 176 HIS A C 1
ATOM 1317 O O . HIS A 1 176 ? 1.69 11.617 10.297 1 82.81 176 HIS A O 1
ATOM 1323 N N . GLN A 1 177 ? 1.546 13.789 9.992 1 79.06 177 GLN A N 1
ATOM 1324 C CA . GLN A 1 177 ? 1.64 13.664 8.539 1 79.06 177 GLN A CA 1
ATOM 1325 C C . GLN A 1 177 ? 2.977 13.055 8.125 1 79.06 177 GLN A C 1
ATOM 1327 O O . GLN A 1 177 ? 3.025 12.188 7.254 1 79.06 177 GLN A O 1
ATOM 1332 N N . ALA A 1 178 ? 3.953 13.609 8.703 1 81.56 178 ALA A N 1
ATOM 1333 C CA . ALA A 1 178 ? 5.285 13.102 8.391 1 81.56 178 ALA A CA 1
ATOM 1334 C C . ALA A 1 178 ? 5.398 11.617 8.727 1 81.56 178 ALA A C 1
ATOM 1336 O O . ALA A 1 178 ? 5.969 10.836 7.957 1 81.56 178 ALA A O 1
ATOM 1337 N N . ARG A 1 179 ? 4.875 11.234 9.758 1 79.81 179 ARG A N 1
ATOM 1338 C CA . ARG A 1 179 ? 4.902 9.836 10.195 1 79.81 179 ARG A CA 1
ATOM 1339 C C . ARG A 1 179 ? 4.078 8.961 9.258 1 79.81 179 ARG A C 1
ATOM 1341 O O . ARG A 1 179 ? 4.512 7.867 8.883 1 79.81 179 ARG A O 1
ATOM 1348 N N . LEU A 1 180 ? 2.928 9.406 8.906 1 76.5 180 LEU A N 1
ATOM 1349 C CA . LEU A 1 180 ? 2.055 8.648 8.008 1 76.5 180 LEU A CA 1
ATOM 1350 C C . LEU A 1 180 ? 2.723 8.438 6.656 1 76.5 180 LEU A C 1
ATOM 1352 O O . LEU A 1 180 ? 2.623 7.352 6.074 1 76.5 180 LEU A O 1
ATOM 1356 N N . HIS A 1 181 ? 3.297 9.484 6.223 1 76.31 181 HIS A N 1
ATOM 1357 C CA . HIS A 1 181 ? 4 9.375 4.949 1 76.31 181 HIS A CA 1
ATOM 1358 C C . HIS A 1 181 ? 5.102 8.328 5.016 1 76.31 181 HIS A C 1
ATOM 1360 O O . HIS A 1 181 ? 5.234 7.504 4.102 1 76.31 181 HIS A O 1
ATOM 1366 N N . ARG A 1 182 ? 5.812 8.398 6.078 1 77 182 ARG A N 1
ATOM 1367 C CA . ARG A 1 182 ? 6.879 7.426 6.27 1 77 182 ARG A CA 1
ATOM 1368 C C . ARG A 1 182 ? 6.324 6.004 6.316 1 77 182 ARG A C 1
ATOM 1370 O O . ARG A 1 182 ? 6.875 5.098 5.691 1 77 182 ARG A O 1
ATOM 1377 N N . GLN A 1 183 ? 5.277 5.844 6.969 1 75.44 183 GLN A N 1
ATOM 1378 C CA . GLN A 1 183 ? 4.645 4.535 7.094 1 75.44 183 GLN A CA 1
ATOM 1379 C C . GLN A 1 183 ? 4.117 4.051 5.746 1 75.44 183 GLN A C 1
ATOM 1381 O O . GLN A 1 183 ? 4.242 2.871 5.41 1 75.44 183 GLN A O 1
ATOM 1386 N N . LEU A 1 184 ? 3.584 4.922 5.035 1 74.94 184 LEU A N 1
ATOM 1387 C CA . LEU A 1 184 ? 3.045 4.574 3.723 1 74.94 184 LEU A CA 1
ATOM 1388 C C . LEU A 1 184 ? 4.152 4.082 2.793 1 74.94 184 LEU A C 1
ATOM 1390 O O . LEU A 1 184 ? 3.982 3.078 2.1 1 74.94 184 LEU A O 1
ATOM 1394 N N . VAL A 1 185 ? 5.168 4.758 2.838 1 75.12 185 VAL A N 1
ATOM 1395 C CA . VAL A 1 185 ? 6.293 4.387 1.985 1 75.12 185 VAL A CA 1
ATOM 1396 C C . VAL A 1 185 ? 6.824 3.014 2.395 1 75.12 185 VAL A C 1
ATOM 1398 O O . VAL A 1 185 ? 7.102 2.17 1.541 1 75.12 185 VAL A O 1
ATOM 1401 N N . ALA A 1 186 ? 6.883 2.846 3.635 1 77.25 186 ALA A N 1
ATOM 1402 C CA . ALA A 1 186 ? 7.367 1.564 4.137 1 77.25 186 ALA A CA 1
ATOM 1403 C C . ALA A 1 186 ? 6.41 0.433 3.771 1 77.25 186 ALA A C 1
ATOM 1405 O O . ALA A 1 186 ? 6.844 -0.646 3.361 1 77.25 186 ALA A O 1
ATOM 1406 N N . ARG A 1 187 ? 5.215 0.674 3.885 1 73.12 187 ARG A N 1
ATOM 1407 C CA . ARG A 1 187 ? 4.203 -0.338 3.588 1 73.12 187 ARG A CA 1
ATOM 1408 C C . ARG A 1 187 ? 4.18 -0.666 2.1 1 73.12 187 ARG A C 1
ATOM 1410 O O . ARG A 1 187 ? 4.027 -1.828 1.717 1 73.12 187 ARG A O 1
ATOM 1417 N N . GLU A 1 188 ? 4.234 0.296 1.341 1 71.06 188 GLU A N 1
ATOM 1418 C CA . GLU A 1 188 ? 4.289 0.076 -0.102 1 71.06 188 GLU A CA 1
ATOM 1419 C C . GLU A 1 188 ? 5.484 -0.793 -0.483 1 71.06 188 GLU A C 1
ATOM 1421 O O . GLU A 1 188 ? 5.355 -1.711 -1.296 1 71.06 188 GLU A O 1
ATOM 1426 N N . ARG A 1 189 ? 6.512 -0.485 0.147 1 73.19 189 ARG A N 1
ATOM 1427 C CA . ARG A 1 189 ? 7.707 -1.278 -0.121 1 73.19 189 ARG A CA 1
ATOM 1428 C C . ARG A 1 189 ? 7.531 -2.713 0.365 1 73.19 189 ARG A C 1
ATOM 1430 O O . ARG A 1 189 ? 7.93 -3.658 -0.318 1 73.19 189 ARG A O 1
ATOM 1437 N N . ALA A 1 190 ? 6.969 -2.834 1.444 1 70.12 190 ALA A N 1
ATOM 1438 C CA . ALA A 1 190 ? 6.711 -4.164 1.99 1 70.12 190 ALA A CA 1
ATOM 1439 C C . ALA A 1 190 ? 5.773 -4.957 1.084 1 70.12 190 ALA A C 1
ATOM 1441 O O . ALA A 1 190 ? 5.984 -6.152 0.856 1 70.12 190 ALA A O 1
ATOM 1442 N N . HIS A 1 191 ? 4.801 -4.34 0.612 1 67.06 191 HIS A N 1
ATOM 1443 C CA . HIS A 1 191 ? 3.842 -4.98 -0.283 1 67.06 191 HIS A CA 1
A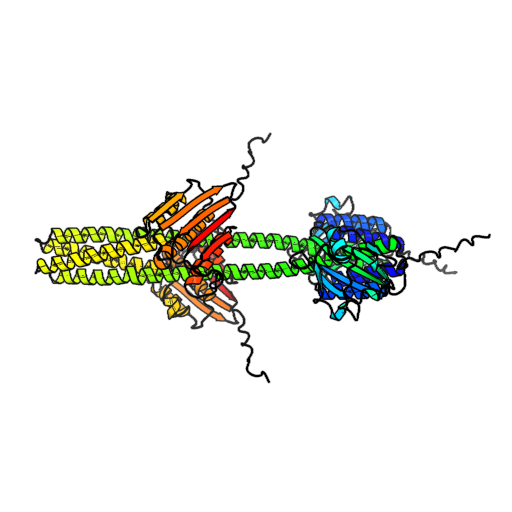TOM 1444 C C . HIS A 1 191 ? 4.508 -5.406 -1.588 1 67.06 191 HIS A C 1
ATOM 1446 O O . HIS A 1 191 ? 4.273 -6.516 -2.076 1 67.06 191 HIS A O 1
ATOM 1452 N N . GLU A 1 192 ? 5.242 -4.531 -2.088 1 63.78 192 GLU A N 1
ATOM 1453 C CA . GLU A 1 192 ? 5.977 -4.859 -3.307 1 63.78 192 GLU A CA 1
ATOM 1454 C C . GLU A 1 192 ? 6.875 -6.074 -3.102 1 63.78 192 GLU A C 1
ATOM 1456 O O . GLU A 1 192 ? 6.895 -6.984 -3.934 1 63.78 192 GLU A O 1
ATOM 1461 N N . ASN A 1 193 ? 7.535 -6.027 -2.055 1 66.44 193 ASN A N 1
ATOM 1462 C CA . ASN A 1 193 ? 8.406 -7.148 -1.729 1 66.44 193 ASN A CA 1
ATOM 1463 C C . ASN A 1 193 ? 7.617 -8.438 -1.542 1 66.44 193 ASN A C 1
ATOM 1465 O O . ASN A 1 193 ? 8.047 -9.508 -1.982 1 66.44 193 ASN A O 1
ATOM 1469 N N . PHE A 1 194 ? 6.527 -8.328 -1.016 1 60.5 194 PHE A N 1
ATOM 1470 C CA . PHE A 1 194 ? 5.68 -9.492 -0.764 1 60.5 194 PHE A CA 1
ATOM 1471 C C . PHE A 1 194 ? 5.191 -10.094 -2.072 1 60.5 194 PHE A C 1
ATOM 1473 O O . PHE A 1 194 ? 5.234 -11.312 -2.252 1 60.5 194 PHE A O 1
ATOM 1480 N N . VAL A 1 195 ? 4.723 -9.297 -2.846 1 62.62 195 VAL A N 1
ATOM 1481 C CA . VAL A 1 195 ? 4.234 -9.758 -4.141 1 62.62 195 VAL A CA 1
ATOM 1482 C C . VAL A 1 195 ? 5.359 -10.461 -4.902 1 62.62 195 VAL A C 1
ATOM 1484 O O . VAL A 1 195 ? 5.148 -11.523 -5.488 1 62.62 195 VAL A O 1
ATOM 1487 N N . GLU A 1 196 ? 6.457 -9.891 -4.867 1 61.34 196 GLU A N 1
ATOM 1488 C CA . GLU A 1 196 ? 7.621 -10.484 -5.512 1 61.34 196 GLU A CA 1
ATOM 1489 C C . GLU A 1 196 ? 7.934 -11.859 -4.93 1 61.34 196 GLU A C 1
ATOM 1491 O O . GLU A 1 196 ? 8.219 -12.805 -5.668 1 61.34 196 GLU A O 1
ATOM 1496 N N . GLN A 1 197 ? 7.84 -11.906 -3.688 1 61.44 197 GLN A N 1
ATOM 1497 C CA . GLN A 1 197 ? 8.141 -13.164 -3.006 1 61.44 197 GLN A CA 1
ATOM 1498 C C . GLN A 1 197 ? 7.098 -14.227 -3.336 1 61.44 197 GLN A C 1
ATOM 1500 O O . GLN A 1 197 ? 7.438 -15.398 -3.523 1 61.44 197 GLN A O 1
ATOM 1505 N N . VAL A 1 198 ? 5.895 -13.82 -3.4 1 62.81 198 VAL A N 1
ATOM 1506 C CA . VAL A 1 198 ? 4.812 -14.758 -3.709 1 62.81 198 VAL A CA 1
ATOM 1507 C C . VAL A 1 198 ? 4.996 -15.305 -5.121 1 62.81 198 VAL A C 1
ATOM 1509 O O . VAL A 1 198 ? 4.879 -16.516 -5.34 1 62.81 198 VAL A O 1
ATOM 1512 N N . ILE A 1 199 ? 5.309 -14.523 -5.977 1 61.88 199 ILE A N 1
ATOM 1513 C CA . ILE A 1 199 ? 5.5 -14.93 -7.363 1 61.88 199 ILE A CA 1
ATOM 1514 C C . ILE A 1 199 ? 6.703 -15.867 -7.469 1 61.88 199 ILE A C 1
ATOM 1516 O O . ILE A 1 199 ? 6.645 -16.891 -8.156 1 61.88 199 ILE A O 1
ATOM 1520 N N . GLU A 1 200 ? 7.676 -15.484 -6.805 1 63.41 200 GLU A N 1
ATOM 1521 C CA . GLU A 1 200 ? 8.883 -16.312 -6.82 1 63.41 200 GLU A CA 1
ATOM 1522 C C . GLU A 1 200 ? 8.602 -17.703 -6.234 1 63.41 200 GLU A C 1
ATOM 1524 O O . GLU A 1 200 ? 9.062 -18.703 -6.773 1 63.41 200 GLU A O 1
ATOM 1529 N N . ALA A 1 201 ? 7.934 -17.703 -5.199 1 61.91 201 ALA A N 1
ATOM 1530 C CA . ALA A 1 201 ? 7.602 -18.969 -4.559 1 61.91 201 ALA A CA 1
ATOM 1531 C C . ALA A 1 201 ? 6.746 -19.844 -5.477 1 61.91 201 ALA A C 1
ATOM 1533 O O . ALA A 1 201 ? 6.945 -21.062 -5.559 1 61.91 201 ALA A O 1
ATOM 1534 N N . GLN A 1 202 ? 5.879 -19.25 -6.082 1 65.5 202 GLN A N 1
ATOM 1535 C CA . GLN A 1 202 ? 5.008 -19.984 -7 1 65.5 202 GLN A CA 1
ATOM 1536 C C . GLN A 1 202 ? 5.793 -20.516 -8.195 1 65.5 202 GLN A C 1
ATOM 1538 O O . GLN A 1 202 ? 5.555 -21.641 -8.648 1 65.5 202 GLN A O 1
ATOM 1543 N N . GLU A 1 203 ? 6.66 -19.766 -8.617 1 65.62 203 GLU A N 1
ATOM 1544 C CA . GLU A 1 203 ? 7.488 -20.203 -9.734 1 65.62 203 GLU A CA 1
ATOM 1545 C C . GLU A 1 203 ? 8.398 -21.359 -9.328 1 65.62 203 GLU A C 1
ATOM 1547 O O . GLU A 1 203 ? 8.594 -22.297 -10.102 1 65.62 203 GLU A O 1
ATOM 1552 N N . LEU A 1 204 ? 8.883 -21.312 -8.211 1 66.12 204 LEU A N 1
ATOM 1553 C CA . LEU A 1 204 ? 9.719 -22.391 -7.707 1 66.12 204 LEU A CA 1
ATOM 1554 C C . LEU A 1 204 ? 8.906 -23.688 -7.59 1 66.12 204 LEU A C 1
ATOM 1556 O O . LEU A 1 204 ? 9.406 -24.766 -7.914 1 66.12 204 LEU A O 1
ATOM 1560 N N . GLU A 1 205 ? 7.707 -23.453 -7.164 1 67.88 205 GLU A N 1
ATOM 1561 C CA . GLU A 1 205 ? 6.82 -24.609 -7.07 1 67.88 205 GLU A CA 1
ATOM 1562 C C . GLU A 1 205 ? 6.516 -25.188 -8.445 1 67.88 205 GLU A C 1
ATOM 1564 O O . GLU A 1 205 ? 6.504 -26.406 -8.625 1 67.88 205 GLU A O 1
ATOM 1569 N N . ARG A 1 206 ? 6.316 -24.406 -9.359 1 67.62 206 ARG A N 1
ATOM 1570 C CA . ARG A 1 206 ? 6.066 -24.828 -10.734 1 67.62 206 ARG A CA 1
ATOM 1571 C C . ARG A 1 206 ? 7.281 -25.562 -11.305 1 67.62 206 ARG A C 1
ATOM 1573 O O . ARG A 1 206 ? 7.141 -26.578 -11.992 1 67.62 206 ARG A O 1
ATOM 1580 N N . ARG A 1 207 ? 8.391 -25.062 -10.992 1 69.69 207 ARG A N 1
ATOM 1581 C CA . ARG A 1 207 ? 9.633 -25.688 -11.453 1 69.69 207 ARG A CA 1
ATOM 1582 C C . ARG A 1 207 ? 9.805 -27.078 -10.844 1 69.69 207 ARG A C 1
ATOM 1584 O O . ARG A 1 207 ? 10.188 -28.016 -11.539 1 69.69 207 ARG A O 1
ATOM 1591 N N . ARG A 1 208 ? 9.523 -27.078 -9.656 1 69 208 ARG A N 1
ATOM 1592 C CA . ARG A 1 208 ? 9.625 -28.359 -8.961 1 69 208 ARG A CA 1
ATOM 1593 C C . ARG A 1 208 ? 8.648 -29.375 -9.547 1 69 208 ARG A C 1
ATOM 1595 O O . ARG A 1 208 ? 9.023 -30.516 -9.812 1 69 208 ARG A O 1
ATOM 1602 N N . LEU A 1 209 ? 7.461 -28.922 -9.758 1 70.62 209 LEU A N 1
ATOM 1603 C CA . LEU A 1 209 ? 6.445 -29.812 -10.32 1 70.62 209 LEU A CA 1
ATOM 1604 C C . LEU A 1 209 ? 6.832 -30.25 -11.727 1 70.62 209 LEU A C 1
ATOM 1606 O O . LEU A 1 209 ? 6.668 -31.422 -12.086 1 70.62 209 LEU A O 1
ATOM 1610 N N . ALA A 1 210 ? 7.324 -29.375 -12.477 1 73.25 210 ALA A N 1
ATOM 1611 C CA . ALA A 1 210 ? 7.781 -29.703 -13.828 1 73.25 210 ALA A CA 1
ATOM 1612 C C . ALA A 1 210 ? 8.891 -30.75 -13.797 1 73.25 210 ALA A C 1
ATOM 1614 O O . ALA A 1 210 ? 8.883 -31.688 -14.594 1 73.25 210 ALA A O 1
ATOM 1615 N N . ALA A 1 211 ? 9.781 -30.609 -12.914 1 73.88 211 ALA A N 1
ATOM 1616 C CA . ALA A 1 211 ? 10.883 -31.547 -12.773 1 73.88 211 ALA A CA 1
ATOM 1617 C C . ALA A 1 211 ? 10.375 -32.938 -12.359 1 73.88 211 ALA A C 1
ATOM 1619 O O . ALA A 1 211 ? 10.82 -33.938 -12.891 1 73.88 211 ALA A O 1
ATOM 1620 N N . ASP A 1 212 ? 9.453 -32.875 -11.469 1 72.25 212 ASP A N 1
ATOM 1621 C CA . ASP A 1 212 ? 8.875 -34.156 -10.992 1 72.25 212 ASP A CA 1
ATOM 1622 C C . ASP A 1 212 ? 8.164 -34.875 -12.125 1 72.25 212 ASP A C 1
ATOM 1624 O O . ASP A 1 212 ? 8.281 -36.094 -12.258 1 72.25 212 ASP A O 1
ATOM 1628 N N . ILE A 1 213 ? 7.465 -34.125 -12.898 1 75.31 213 ILE A N 1
ATOM 1629 C CA . ILE A 1 213 ? 6.742 -34.719 -14.023 1 75.31 213 ILE A CA 1
ATOM 1630 C C . ILE A 1 213 ? 7.734 -35.25 -15.062 1 75.31 213 ILE A C 1
ATOM 1632 O O . ILE A 1 213 ? 7.578 -36.344 -15.586 1 75.31 213 ILE A O 1
ATOM 1636 N N . HIS A 1 214 ? 8.75 -34.5 -15.328 1 78.62 214 HIS A N 1
ATOM 1637 C CA . HIS A 1 214 ? 9.773 -34.906 -16.281 1 78.62 214 HIS A CA 1
ATOM 1638 C C . HIS A 1 214 ? 10.469 -36.188 -15.844 1 78.62 214 HIS A C 1
ATOM 1640 O O . HIS A 1 214 ? 10.461 -37.156 -16.578 1 78.62 214 HIS A O 1
ATOM 1646 N N . ASP A 1 215 ? 10.945 -36.156 -14.617 1 77 215 ASP A N 1
ATOM 1647 C CA . ASP A 1 215 ? 11.75 -37.25 -14.102 1 77 215 ASP A CA 1
ATOM 1648 C C . ASP A 1 215 ? 10.883 -38.5 -13.828 1 77 215 ASP A C 1
ATOM 1650 O O . ASP A 1 215 ? 11.312 -39.625 -14.062 1 77 215 ASP A O 1
ATOM 1654 N N . GLY A 1 216 ? 9.734 -38.25 -13.406 1 78.62 216 GLY A N 1
ATOM 1655 C CA . GLY A 1 216 ? 8.883 -39.344 -13.016 1 78.62 216 GLY A CA 1
ATOM 1656 C C . GLY A 1 216 ? 8.047 -39.906 -14.156 1 78.62 216 GLY A C 1
ATOM 1657 O O . GLY A 1 216 ? 8.125 -41.094 -14.477 1 78.62 216 GLY A O 1
ATOM 1658 N N . ILE A 1 217 ? 7.449 -39.031 -14.844 1 83.38 217 ILE A N 1
ATOM 1659 C CA . ILE A 1 217 ? 6.449 -39.469 -15.82 1 83.38 217 ILE A CA 1
ATOM 1660 C C . ILE A 1 217 ? 7.102 -39.656 -17.188 1 83.38 217 ILE A C 1
ATOM 1662 O O . ILE A 1 217 ? 7.066 -40.719 -17.781 1 83.38 217 ILE A O 1
ATOM 1666 N N . SER A 1 218 ? 7.812 -38.688 -17.688 1 85.06 218 SER A N 1
ATOM 1667 C CA . SER A 1 218 ? 8.359 -38.719 -19.047 1 85.06 218 SER A CA 1
ATOM 1668 C C . SER A 1 218 ? 9.406 -39.812 -19.188 1 85.06 218 SER A C 1
ATOM 1670 O O . SER A 1 218 ? 9.383 -40.562 -20.141 1 85.06 218 SER A O 1
ATOM 1672 N N . GLN A 1 219 ? 10.297 -39.906 -18.281 1 86.44 219 GLN A N 1
ATOM 1673 C CA . GLN A 1 219 ? 11.367 -40.906 -18.344 1 86.44 219 GLN A CA 1
ATOM 1674 C C . GLN A 1 219 ? 10.812 -42.312 -18.281 1 86.44 219 GLN A C 1
ATOM 1676 O O . GLN A 1 219 ? 11.273 -43.219 -19 1 86.44 219 GLN A O 1
ATOM 1681 N N . ARG A 1 220 ? 9.836 -42.531 -17.5 1 90 220 ARG A N 1
ATOM 1682 C CA . ARG A 1 220 ? 9.234 -43.844 -17.391 1 90 220 ARG A CA 1
ATOM 1683 C C . ARG A 1 220 ? 8.461 -44.219 -18.656 1 90 220 ARG A C 1
ATOM 1685 O O . ARG A 1 220 ? 8.445 -45.375 -19.062 1 90 220 ARG A O 1
ATOM 1692 N N . LEU A 1 221 ? 7.883 -43.219 -19.234 1 91.25 221 LEU A N 1
ATOM 1693 C CA . LEU A 1 221 ? 7.16 -43.438 -20.484 1 91.25 221 LEU A CA 1
ATOM 1694 C C . LEU A 1 221 ? 8.125 -43.812 -21.609 1 91.25 221 LEU A C 1
ATOM 1696 O O . LEU A 1 221 ? 7.809 -44.656 -22.453 1 91.25 221 LEU A O 1
ATOM 1700 N N . VAL A 1 222 ? 9.305 -43.25 -21.609 1 90.25 222 VAL A N 1
ATOM 1701 C CA . VAL A 1 222 ? 10.328 -43.594 -22.594 1 90.25 222 VAL A CA 1
ATOM 1702 C C . VAL A 1 222 ? 10.773 -45.031 -22.391 1 90.25 222 VAL A C 1
ATOM 1704 O O . VAL A 1 222 ? 10.867 -45.781 -23.344 1 90.25 222 VAL A O 1
ATOM 1707 N N . THR A 1 223 ? 11.047 -45.406 -21.188 1 92.38 223 THR A N 1
ATOM 1708 C CA . THR A 1 223 ? 11.438 -46.781 -20.859 1 92.38 223 THR A CA 1
ATOM 1709 C C . THR A 1 223 ? 10.32 -47.75 -21.234 1 92.38 223 THR A C 1
ATOM 1711 O O . THR A 1 223 ? 10.594 -48.844 -21.719 1 92.38 223 THR A O 1
ATOM 1714 N N . LEU A 1 224 ? 9.094 -47.344 -20.938 1 93.56 224 LEU A N 1
ATOM 1715 C CA . LEU A 1 224 ? 7.934 -48.156 -21.312 1 93.56 224 LEU A CA 1
ATOM 1716 C C . LEU A 1 224 ? 7.895 -48.375 -22.812 1 93.56 224 LEU A C 1
ATOM 1718 O O . LEU A 1 224 ? 7.637 -49.5 -23.25 1 93.56 224 LEU A O 1
ATOM 1722 N N . SER A 1 225 ? 8.156 -47.406 -23.594 1 92.94 225 SER A N 1
ATOM 1723 C CA . SER A 1 225 ? 8.188 -47.531 -25.047 1 92.94 225 SER A CA 1
ATOM 1724 C C . SER A 1 225 ? 9.25 -48.531 -25.484 1 92.94 225 SER A C 1
ATOM 1726 O O . SER A 1 225 ? 9.016 -49.344 -26.391 1 92.94 225 SER A O 1
ATOM 1728 N N . TYR A 1 226 ? 10.352 -48.562 -24.828 1 92.62 226 TYR A N 1
ATOM 1729 C CA . TYR A 1 226 ? 11.43 -49.5 -25.125 1 92.62 226 TYR A CA 1
ATOM 1730 C C . TYR A 1 226 ? 11 -50.938 -24.828 1 92.62 226 TYR A C 1
ATOM 1732 O O . TYR A 1 226 ? 11.305 -51.844 -25.578 1 92.62 226 TYR A O 1
ATOM 1740 N N . ARG A 1 227 ? 10.305 -51.094 -23.75 1 93.25 227 ARG A N 1
ATOM 1741 C CA . ARG A 1 227 ? 9.828 -52.438 -23.359 1 93.25 227 ARG A CA 1
ATOM 1742 C C . ARG A 1 227 ? 8.781 -52.938 -24.344 1 93.25 227 ARG A C 1
ATOM 1744 O O . ARG A 1 227 ? 8.758 -54.125 -24.672 1 93.25 227 ARG A O 1
ATOM 1751 N N . LEU A 1 228 ? 7.984 -52.031 -24.797 1 93.69 228 LEU A N 1
ATOM 1752 C CA . LEU A 1 228 ? 6.973 -52.406 -25.781 1 93.69 228 LEU A CA 1
ATOM 1753 C C . LEU A 1 228 ? 7.617 -52.781 -27.094 1 93.69 228 LEU A C 1
ATOM 1755 O O . LEU A 1 228 ? 7.207 -53.75 -27.734 1 93.69 228 LEU A O 1
ATOM 1759 N N . ASP A 1 229 ? 8.656 -52.094 -27.484 1 93 229 ASP A N 1
ATOM 1760 C CA . ASP A 1 229 ? 9.398 -52.406 -28.703 1 93 229 ASP A CA 1
ATOM 1761 C C . ASP A 1 229 ? 10.094 -53.75 -28.578 1 93 229 ASP A C 1
ATOM 1763 O O . ASP A 1 229 ? 10.109 -54.562 -29.516 1 93 229 ASP A O 1
ATOM 1767 N N . ALA A 1 230 ? 10.641 -54.031 -27.406 1 92.88 230 ALA A N 1
ATOM 1768 C CA . ALA A 1 230 ? 11.312 -55.312 -27.141 1 92.88 230 ALA A CA 1
ATOM 1769 C C . ALA A 1 230 ? 10.32 -56.469 -27.203 1 92.88 230 ALA A C 1
ATOM 1771 O O . ALA A 1 230 ? 10.648 -57.531 -27.719 1 92.88 230 ALA A O 1
ATOM 1772 N N . ALA A 1 231 ? 9.148 -56.219 -26.703 1 92.31 231 ALA A N 1
ATOM 1773 C CA . ALA A 1 231 ? 8.109 -57.25 -26.766 1 92.31 231 ALA A CA 1
ATOM 1774 C C . ALA A 1 231 ? 7.699 -57.531 -28.203 1 92.31 231 ALA A C 1
ATOM 1776 O O . ALA A 1 231 ? 7.5 -58.688 -28.578 1 92.31 231 ALA A O 1
ATOM 1777 N N . ALA A 1 232 ? 7.625 -56.5 -28.984 1 89.5 232 ALA A N 1
ATOM 1778 C CA . ALA A 1 232 ? 7.234 -56.656 -30.375 1 89.5 232 ALA A CA 1
ATOM 1779 C C . ALA A 1 232 ? 8.297 -57.406 -31.172 1 89.5 232 ALA A C 1
ATOM 1781 O O . ALA A 1 232 ? 7.965 -58.219 -32.031 1 89.5 232 ALA A O 1
ATOM 1782 N N . ARG A 1 233 ? 9.547 -57.25 -30.828 1 90.38 233 ARG A N 1
ATOM 1783 C CA . ARG A 1 233 ? 10.641 -57.906 -31.531 1 90.38 233 ARG A CA 1
ATOM 1784 C C . ARG A 1 233 ? 10.742 -59.375 -31.125 1 90.38 233 ARG A C 1
ATOM 1786 O O . ARG A 1 233 ? 11.211 -60.219 -31.906 1 90.38 233 ARG A O 1
ATOM 1793 N N . ALA A 1 234 ? 10.258 -59.688 -29.906 1 86.19 234 ALA A N 1
ATOM 1794 C CA . ALA A 1 234 ? 10.344 -61.031 -29.391 1 86.19 234 ALA A CA 1
ATOM 1795 C C . ALA A 1 234 ? 9.078 -61.844 -29.734 1 86.19 234 ALA A C 1
ATOM 1797 O O . ALA A 1 234 ? 8.781 -62.844 -29.078 1 86.19 234 ALA A O 1
ATOM 1798 N N . ALA A 1 235 ? 8.328 -61.406 -30.672 1 79 235 ALA A N 1
ATOM 1799 C CA . ALA A 1 235 ? 6.996 -61.938 -30.969 1 79 235 ALA A CA 1
ATOM 1800 C C . ALA A 1 235 ? 7.027 -63.438 -31.156 1 79 235 ALA A C 1
ATOM 1802 O O . ALA A 1 235 ? 6.043 -64.125 -30.875 1 79 235 ALA A O 1
ATOM 1803 N N . ASP A 1 236 ? 8.211 -64 -31.5 1 80.81 236 ASP A N 1
ATOM 1804 C CA . ASP A 1 236 ? 8.305 -65.438 -31.781 1 80.81 236 ASP A CA 1
ATOM 1805 C C . ASP A 1 236 ? 8.609 -66.25 -30.531 1 80.81 236 ASP A C 1
ATOM 1807 O O . ASP A 1 236 ? 8.617 -67.438 -30.547 1 80.81 236 ASP A O 1
ATOM 1811 N N . ASP A 1 237 ? 8.891 -65.625 -29.391 1 87.38 237 ASP A N 1
ATOM 1812 C CA . ASP A 1 237 ? 9.188 -66.25 -28.109 1 87.38 237 ASP A CA 1
ATOM 1813 C C . ASP A 1 237 ? 8.18 -65.812 -27.031 1 87.38 237 ASP A C 1
ATOM 1815 O O . ASP A 1 237 ? 8.383 -64.812 -26.344 1 87.38 237 ASP A O 1
ATOM 1819 N N . PRO A 1 238 ? 7.156 -66.625 -26.812 1 85.88 238 PRO A N 1
ATOM 1820 C CA . PRO A 1 238 ? 6.078 -66.25 -25.891 1 85.88 238 PRO A CA 1
ATOM 1821 C C . PRO A 1 238 ? 6.578 -65.938 -24.484 1 85.88 238 PRO A C 1
ATOM 1823 O O . PRO A 1 238 ? 6.023 -65.062 -23.812 1 85.88 238 PRO A O 1
ATOM 1826 N N . ARG A 1 239 ? 7.598 -66.625 -24.062 1 88.81 239 ARG A N 1
ATOM 1827 C CA . ARG A 1 239 ? 8.141 -66.375 -22.734 1 88.81 239 ARG A CA 1
ATOM 1828 C C . ARG A 1 239 ? 8.797 -65 -22.641 1 88.81 239 ARG A C 1
ATOM 1830 O O . ARG A 1 239 ? 8.633 -64.312 -21.641 1 88.81 239 ARG A O 1
ATOM 1837 N N . ALA A 1 240 ? 9.508 -64.625 -23.719 1 89.62 240 ALA A N 1
ATOM 1838 C CA . ALA A 1 240 ? 10.172 -63.344 -23.766 1 89.62 240 ALA A CA 1
ATOM 1839 C C . ALA A 1 240 ? 9.148 -62.219 -23.844 1 89.62 240 ALA A C 1
ATOM 1841 O O . ALA A 1 240 ? 9.32 -61.156 -23.219 1 89.62 240 ALA A O 1
ATOM 1842 N N . VAL A 1 241 ? 8.102 -62.406 -24.578 1 90.31 241 VAL A N 1
ATOM 1843 C CA . VAL A 1 241 ? 7.031 -61.438 -24.719 1 90.31 241 VAL A CA 1
ATOM 1844 C C . VAL A 1 241 ? 6.355 -61.219 -23.375 1 90.31 241 VAL A C 1
ATOM 1846 O O . VAL A 1 241 ? 6.129 -60.062 -22.969 1 90.31 241 VAL A O 1
ATOM 1849 N N . ALA A 1 242 ? 6.102 -62.281 -22.688 1 90.12 242 ALA A N 1
ATOM 1850 C CA . ALA A 1 242 ? 5.43 -62.219 -21.391 1 90.12 242 ALA A CA 1
ATOM 1851 C C . ALA A 1 242 ? 6.273 -61.438 -20.375 1 90.12 242 ALA A C 1
ATOM 1853 O O . ALA A 1 242 ? 5.738 -60.688 -19.562 1 90.12 242 ALA A O 1
ATOM 1854 N N . GLU A 1 243 ? 7.535 -61.625 -20.406 1 92.38 243 GLU A N 1
ATOM 1855 C CA . GLU A 1 243 ? 8.438 -60.938 -19.5 1 92.38 243 GLU A CA 1
ATOM 1856 C C . GLU A 1 243 ? 8.453 -59.438 -19.781 1 92.38 243 GLU A C 1
ATOM 1858 O O . GLU A 1 243 ? 8.375 -58.625 -18.844 1 92.38 243 GLU A O 1
ATOM 1863 N N . GLN A 1 244 ? 8.547 -59.094 -21.062 1 93.25 244 GLN A N 1
ATOM 1864 C CA . GLN A 1 244 ? 8.578 -57.688 -21.438 1 93.25 244 GLN A CA 1
ATOM 1865 C C . GLN A 1 244 ? 7.254 -57 -21.109 1 93.25 244 GLN A C 1
ATOM 1867 O O . GLN A 1 244 ? 7.238 -55.875 -20.672 1 93.25 244 GLN A O 1
ATOM 1872 N N . LEU A 1 245 ? 6.207 -57.688 -21.312 1 92.5 245 LEU A N 1
ATOM 1873 C CA . LEU A 1 245 ? 4.883 -57.156 -21.031 1 92.5 245 LEU A CA 1
ATOM 1874 C C . LEU A 1 245 ? 4.688 -56.938 -19.547 1 92.5 245 LEU A C 1
ATOM 1876 O O . LEU A 1 245 ? 4.047 -55.969 -19.125 1 92.5 245 LEU A O 1
ATOM 1880 N N . GLY A 1 246 ? 5.207 -57.812 -18.75 1 92.44 246 GLY A N 1
ATOM 1881 C CA . GLY A 1 246 ? 5.152 -57.656 -17.297 1 92.44 246 GLY A CA 1
ATOM 1882 C C . GLY A 1 246 ? 5.883 -56.406 -16.812 1 92.44 246 GLY A C 1
ATOM 1883 O O . GLY A 1 246 ? 5.363 -55.656 -15.984 1 92.44 246 GLY A O 1
ATOM 1884 N N . LYS A 1 247 ? 7.035 -56.188 -17.359 1 93.94 247 LYS A N 1
ATOM 1885 C CA . LYS A 1 247 ? 7.82 -55.031 -17.016 1 93.94 247 LYS A CA 1
ATOM 1886 C C . LYS A 1 247 ? 7.129 -53.75 -17.469 1 93.94 247 LYS A C 1
ATOM 1888 O O . LYS A 1 247 ? 7.141 -52.719 -16.75 1 93.94 247 LYS A O 1
ATOM 1893 N N . ALA A 1 248 ? 6.586 -53.812 -18.641 1 93.94 248 ALA A N 1
ATOM 1894 C CA . ALA A 1 248 ? 5.859 -52.656 -19.188 1 93.94 248 ALA A CA 1
ATOM 1895 C C . ALA A 1 248 ? 4.656 -52.312 -18.312 1 93.94 248 ALA A C 1
ATOM 1897 O O . ALA A 1 248 ? 4.383 -51.125 -18.062 1 93.94 248 ALA A O 1
ATOM 1898 N N . ARG A 1 249 ? 3.973 -53.312 -17.922 1 93.38 249 ARG A N 1
ATOM 1899 C CA . ARG A 1 249 ? 2.799 -53.125 -17.078 1 93.38 249 ARG A CA 1
ATOM 1900 C C . ARG A 1 249 ? 3.184 -52.5 -15.742 1 93.38 249 ARG A C 1
ATOM 1902 O O . ARG A 1 249 ? 2.482 -51.625 -15.242 1 93.38 249 ARG A O 1
ATOM 1909 N N . GLU A 1 250 ? 4.242 -52.906 -15.195 1 92.69 250 GLU A N 1
ATOM 1910 C CA . GLU A 1 250 ? 4.742 -52.344 -13.953 1 92.69 250 GLU A CA 1
ATOM 1911 C C . GLU A 1 250 ? 5.102 -50.875 -14.133 1 92.69 250 GLU A C 1
ATOM 1913 O O . GLU A 1 250 ? 4.793 -50.031 -13.266 1 92.69 250 GLU A O 1
ATOM 1918 N N . LEU A 1 251 ? 5.742 -50.562 -15.203 1 92.19 251 LEU A N 1
ATOM 1919 C CA . LEU A 1 251 ? 6.129 -49.18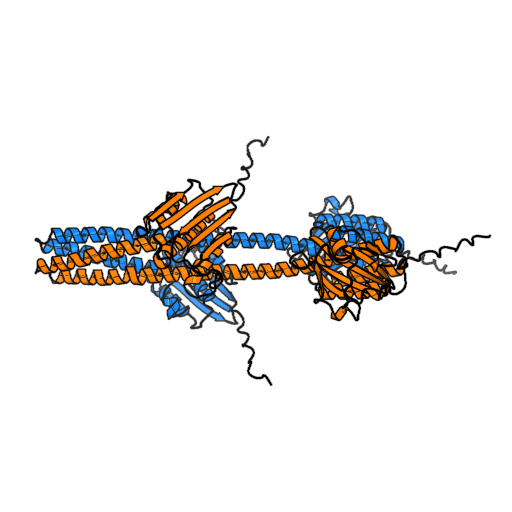8 -15.5 1 92.19 251 LEU A CA 1
ATOM 1920 C C . LEU A 1 251 ? 4.898 -48.312 -15.688 1 92.19 251 LEU A C 1
ATOM 1922 O O . LEU A 1 251 ? 4.879 -47.156 -15.25 1 92.19 251 LEU A O 1
ATOM 1926 N N . ALA A 1 252 ? 3.918 -48.812 -16.391 1 92.5 252 ALA A N 1
ATOM 1927 C CA . ALA A 1 252 ? 2.676 -48.062 -16.594 1 92.5 252 ALA A CA 1
ATOM 1928 C C . ALA A 1 252 ? 1.997 -47.781 -15.266 1 92.5 252 ALA A C 1
ATOM 1930 O O . ALA A 1 252 ? 1.516 -46.656 -15.047 1 92.5 252 ALA A O 1
ATOM 1931 N N . ASP A 1 253 ? 2.008 -48.75 -14.391 1 90.81 253 ASP A N 1
ATOM 1932 C CA . ASP A 1 253 ? 1.388 -48.562 -13.078 1 90.81 253 ASP A CA 1
ATOM 1933 C C . ASP A 1 253 ? 2.137 -47.531 -12.25 1 90.81 253 ASP A C 1
ATOM 1935 O O . ASP A 1 253 ? 1.519 -46.688 -11.586 1 90.81 253 ASP A O 1
ATOM 1939 N N . LEU A 1 254 ? 3.408 -47.562 -12.281 1 88.06 254 LEU A N 1
ATOM 1940 C CA . LEU A 1 254 ? 4.23 -46.594 -11.555 1 88.06 254 LEU A CA 1
ATOM 1941 C C . LEU A 1 254 ? 4.039 -45.188 -12.109 1 88.06 254 LEU A C 1
ATOM 1943 O O . LEU A 1 254 ? 3.977 -44.219 -11.352 1 88.06 254 LEU A O 1
ATOM 1947 N N . THR A 1 255 ? 4.047 -45.094 -13.391 1 89.44 255 THR A N 1
ATOM 1948 C CA . THR A 1 255 ? 3.844 -43.812 -14.039 1 89.44 255 THR A CA 1
ATOM 1949 C C . THR A 1 255 ? 2.484 -43.219 -13.672 1 89.44 255 THR A C 1
ATOM 1951 O O . THR A 1 255 ? 2.361 -42 -13.453 1 89.44 255 THR A O 1
ATOM 1954 N N . LEU A 1 256 ? 1.479 -44.062 -13.68 1 86.69 256 LEU A N 1
ATOM 1955 C CA . LEU A 1 256 ? 0.135 -43.625 -13.305 1 86.69 256 LEU A CA 1
ATOM 1956 C C . LEU A 1 256 ? 0.113 -43.125 -11.867 1 86.69 256 LEU A C 1
ATOM 1958 O O . LEU A 1 256 ? -0.531 -42.125 -11.578 1 86.69 256 LEU A O 1
ATOM 1962 N N . GLN A 1 257 ? 0.786 -43.781 -10.992 1 82.19 257 GLN A N 1
ATOM 1963 C CA . GLN A 1 257 ? 0.874 -43.344 -9.602 1 82.19 257 GLN A CA 1
ATOM 1964 C C . GLN A 1 257 ? 1.557 -41.969 -9.492 1 82.19 257 GLN A C 1
ATOM 1966 O O . GLN A 1 257 ? 1.124 -41.125 -8.719 1 82.19 257 GLN A O 1
ATOM 1971 N N . GLU A 1 258 ? 2.559 -41.781 -10.273 1 81.06 258 GLU A N 1
ATOM 1972 C CA . GLU A 1 258 ? 3.275 -40.531 -10.273 1 81.06 258 GLU A CA 1
ATOM 1973 C C . GLU A 1 258 ? 2.4 -39.406 -10.82 1 81.06 258 GLU A C 1
ATOM 1975 O O . GLU A 1 258 ? 2.449 -38.281 -10.32 1 81.06 258 GLU A O 1
ATOM 1980 N N . ALA A 1 259 ? 1.746 -39.656 -11.891 1 82.5 259 ALA A N 1
ATOM 1981 C CA . ALA A 1 259 ? 0.831 -38.656 -12.469 1 82.5 259 ALA A CA 1
ATOM 1982 C C . ALA A 1 259 ? -0.231 -38.25 -11.453 1 82.5 259 ALA A C 1
ATOM 1984 O O . ALA A 1 259 ? -0.537 -37.062 -11.32 1 82.5 259 ALA A O 1
ATOM 1985 N N . ARG A 1 260 ? -0.745 -39.219 -10.742 1 74 260 ARG A N 1
ATOM 1986 C CA . ARG A 1 260 ? -1.751 -38.938 -9.719 1 74 260 ARG A CA 1
ATOM 1987 C C . ARG A 1 260 ? -1.167 -38.094 -8.594 1 74 260 ARG A C 1
ATOM 1989 O O . ARG A 1 260 ? -1.829 -37.188 -8.078 1 74 260 ARG A O 1
ATOM 1996 N N . ALA A 1 261 ? 0.036 -38.375 -8.305 1 72.31 261 ALA A N 1
ATOM 1997 C CA . ALA A 1 261 ? 0.726 -37.594 -7.281 1 72.31 261 ALA A CA 1
ATOM 1998 C C . ALA A 1 261 ? 0.93 -36.156 -7.742 1 72.31 261 ALA A C 1
ATOM 2000 O O . ALA A 1 261 ? 0.762 -35.219 -6.961 1 72.31 261 ALA A O 1
ATOM 2001 N N . ALA A 1 262 ? 1.342 -35.969 -8.969 1 73.25 262 ALA A N 1
ATOM 2002 C CA . ALA A 1 262 ? 1.542 -34.656 -9.547 1 73.25 262 ALA A CA 1
ATOM 2003 C C . ALA A 1 262 ? 0.24 -33.844 -9.555 1 73.25 262 ALA A C 1
ATOM 2005 O O . ALA A 1 262 ? 0.238 -32.656 -9.266 1 73.25 262 ALA A O 1
ATOM 2006 N N . ILE A 1 263 ? -0.84 -34.5 -9.977 1 74.19 263 ILE A N 1
ATOM 2007 C CA . ILE A 1 263 ? -2.16 -33.875 -10.016 1 74.19 263 ILE A CA 1
ATOM 2008 C C . ILE A 1 263 ? -2.557 -33.438 -8.609 1 74.19 263 ILE A C 1
ATOM 2010 O O . ILE A 1 263 ? -3.068 -32.312 -8.438 1 74.19 263 ILE A O 1
ATOM 2014 N N . SER A 1 264 ? -2.227 -34.25 -7.711 1 67 264 SER A N 1
ATOM 2015 C CA . SER A 1 264 ? -2.551 -33.938 -6.324 1 67 264 SER A CA 1
ATOM 2016 C C . SER A 1 264 ? -1.761 -32.719 -5.832 1 67 264 SER A C 1
ATOM 2018 O O . SER A 1 264 ? -2.236 -31.969 -4.984 1 67 264 SER A O 1
ATOM 2020 N N . GLY A 1 265 ? -0.553 -32.625 -6.289 1 65.38 265 GLY A N 1
ATOM 2021 C CA . GLY A 1 265 ? 0.276 -31.484 -5.949 1 65.38 265 GLY A CA 1
ATOM 2022 C C . GLY A 1 265 ? -0.214 -30.203 -6.57 1 65.38 265 GLY A C 1
ATOM 2023 O O . GLY A 1 265 ? 0.015 -29.109 -6.027 1 65.38 265 GLY A O 1
ATOM 2024 N N . LEU A 1 266 ? -0.815 -30.25 -7.695 1 69.44 266 LEU A N 1
ATOM 2025 C CA . LEU A 1 266 ? -1.404 -29.078 -8.344 1 69.44 266 LEU A CA 1
ATOM 2026 C C . LEU A 1 266 ? -2.738 -28.719 -7.695 1 69.44 266 LEU A C 1
ATOM 2028 O O . LEU A 1 266 ? -2.77 -28.125 -6.613 1 69.44 266 LEU A O 1
ATOM 2032 N N . ARG A 1 267 ? -3.98 -28.969 -8.023 1 63.12 267 ARG A N 1
ATOM 2033 C CA . ARG A 1 267 ? -5.281 -28.797 -7.379 1 63.12 267 ARG A CA 1
ATOM 2034 C C . ARG A 1 267 ? -6.078 -30.094 -7.426 1 63.12 267 ARG A C 1
ATOM 2036 O O . ARG A 1 267 ? -6.496 -30.547 -8.5 1 63.12 267 ARG A O 1
ATOM 2043 N N . PRO A 1 268 ? -6.121 -30.562 -6.16 1 59.03 268 PRO A N 1
ATOM 2044 C CA . PRO A 1 268 ? -6.863 -31.828 -6.16 1 59.03 268 PRO A CA 1
ATOM 2045 C C . PRO A 1 268 ? -8.328 -31.656 -6.547 1 59.03 268 PRO A C 1
ATOM 2047 O O . PRO A 1 268 ? -9.016 -30.797 -5.988 1 59.03 268 PRO A O 1
ATOM 2050 N N . PRO A 1 269 ? -8.727 -32.219 -7.652 1 59.62 269 PRO A N 1
ATOM 2051 C CA . PRO A 1 269 ? -10.156 -32.188 -7.98 1 59.62 269 PRO A CA 1
ATOM 2052 C C . PRO A 1 269 ? -11.047 -32.438 -6.766 1 59.62 269 PRO A C 1
ATOM 2054 O O . PRO A 1 269 ? -12.195 -32 -6.727 1 59.62 269 PRO A O 1
ATOM 2057 N N . VAL A 1 270 ? -10.383 -33.094 -5.816 1 62.56 270 VAL A N 1
ATOM 2058 C CA . VAL A 1 270 ? -11.125 -33.5 -4.621 1 62.56 270 VAL A CA 1
ATOM 2059 C C . VAL A 1 270 ? -11.57 -32.25 -3.867 1 62.56 270 VAL A C 1
ATOM 2061 O O . VAL A 1 270 ? -12.648 -32.219 -3.262 1 62.56 270 VAL A O 1
ATOM 2064 N N . LEU A 1 271 ? -10.797 -31.219 -3.961 1 69.81 271 LEU A N 1
ATOM 2065 C CA . LEU A 1 271 ? -11.172 -29.984 -3.27 1 69.81 271 LEU A CA 1
ATOM 2066 C C . LEU A 1 271 ? -12.414 -29.359 -3.895 1 69.81 271 LEU A C 1
ATOM 2068 O O . LEU A 1 271 ? -13.258 -28.797 -3.189 1 69.81 271 LEU A O 1
ATOM 2072 N N . ASP A 1 272 ? -12.492 -29.453 -5.188 1 67.5 272 ASP A N 1
ATOM 2073 C CA . ASP A 1 272 ? -13.641 -28.906 -5.898 1 67.5 272 ASP A CA 1
ATOM 2074 C C . ASP A 1 272 ? -14.914 -29.688 -5.586 1 67.5 272 ASP A C 1
ATOM 2076 O O . ASP A 1 272 ? -15.984 -29.109 -5.398 1 67.5 272 ASP A O 1
ATOM 2080 N N . ASP A 1 273 ? -14.641 -30.969 -5.426 1 67.69 273 ASP A N 1
ATOM 2081 C CA . ASP A 1 273 ? -15.805 -31.859 -5.293 1 67.69 273 ASP A CA 1
ATOM 2082 C C . ASP A 1 273 ? -16.203 -32 -3.826 1 67.69 273 ASP A C 1
ATOM 2084 O O . ASP A 1 273 ? -17.391 -31.953 -3.49 1 67.69 273 ASP A O 1
ATOM 2088 N N . LEU A 1 274 ? -15.234 -32.188 -2.926 1 74.75 274 LEU A N 1
ATOM 2089 C CA . LEU A 1 274 ? -15.539 -32.625 -1.561 1 74.75 274 LEU A CA 1
ATOM 2090 C C . LEU A 1 274 ? -15.25 -31.484 -0.574 1 74.75 274 LEU A C 1
ATOM 2092 O O . LEU A 1 274 ? -15.516 -31.625 0.624 1 74.75 274 LEU A O 1
ATOM 2096 N N . GLY A 1 275 ? -14.812 -30.359 -1.076 1 81.88 275 GLY A N 1
ATOM 2097 C CA . GLY A 1 275 ? -14.484 -29.266 -0.183 1 81.88 275 GLY A CA 1
ATOM 2098 C C . GLY A 1 275 ? -13.211 -29.5 0.605 1 81.88 275 GLY A C 1
ATOM 2099 O O . GLY A 1 275 ? -12.461 -30.438 0.325 1 81.88 275 GLY A O 1
ATOM 2100 N N . LEU A 1 276 ? -13.031 -28.562 1.623 1 89.19 276 LEU A N 1
ATOM 2101 C CA . LEU A 1 276 ? -11.789 -28.609 2.385 1 89.19 276 LEU A CA 1
ATOM 2102 C C . LEU A 1 276 ? -11.711 -29.906 3.203 1 89.19 276 LEU A C 1
ATOM 2104 O O . LEU A 1 276 ? -10.672 -30.562 3.219 1 89.19 276 LEU A O 1
ATOM 2108 N N . SER A 1 277 ? -12.836 -30.25 3.803 1 91.06 277 SER A N 1
ATOM 2109 C CA . SER A 1 277 ? -12.852 -31.438 4.633 1 91.06 277 SER A CA 1
ATOM 2110 C C . SER A 1 277 ? -12.531 -32.688 3.814 1 91.06 277 SER A C 1
ATOM 2112 O O . SER A 1 277 ? -11.719 -33.531 4.23 1 91.06 277 SER A O 1
ATOM 2114 N N . GLY A 1 278 ? -13.18 -32.781 2.732 1 86.25 278 GLY A N 1
ATOM 2115 C CA . GLY A 1 278 ? -12.906 -33.906 1.846 1 86.25 278 GLY A CA 1
ATOM 2116 C C . GLY A 1 278 ? -11.477 -33.906 1.33 1 86.25 278 GLY A C 1
ATOM 2117 O O . GLY A 1 278 ? -10.844 -34.969 1.267 1 86.25 278 GLY A O 1
ATOM 2118 N N . GLY A 1 279 ? -11 -32.812 0.957 1 86 279 GLY A N 1
ATOM 2119 C CA . GLY A 1 279 ? -9.633 -32.688 0.484 1 86 279 GLY A CA 1
ATOM 2120 C C . GLY A 1 279 ? -8.602 -33.062 1.531 1 86 279 GLY A C 1
ATOM 2121 O O . GLY A 1 279 ? -7.656 -33.812 1.239 1 86 279 GLY A O 1
ATOM 2122 N N . LEU A 1 280 ? -8.82 -32.594 2.75 1 91 280 LEU A N 1
ATOM 2123 C CA . LEU A 1 280 ? -7.91 -32.906 3.85 1 91 280 LEU A CA 1
ATOM 2124 C C . LEU A 1 280 ? -7.922 -34.406 4.18 1 91 280 LEU A C 1
ATOM 2126 O O . LEU A 1 280 ? -6.871 -34.969 4.453 1 91 280 LEU A O 1
ATOM 2130 N N . ALA A 1 281 ? -9.094 -34.938 4.133 1 88.19 281 ALA A N 1
ATOM 2131 C CA . ALA A 1 281 ? -9.227 -36.375 4.363 1 88.19 281 ALA A CA 1
ATOM 2132 C C . ALA A 1 281 ? -8.453 -37.156 3.311 1 88.19 281 ALA A C 1
ATOM 2134 O O . ALA A 1 281 ? -7.801 -38.156 3.631 1 88.19 281 ALA A O 1
ATOM 2135 N N . SER A 1 282 ? -8.586 -36.719 2.172 1 82.75 282 SER A N 1
ATOM 2136 C CA . SER A 1 282 ? -7.887 -37.375 1.071 1 82.75 282 SER A CA 1
ATOM 2137 C C . SER A 1 282 ? -6.375 -37.281 1.244 1 82.75 282 SER A C 1
ATOM 2139 O O . SER A 1 282 ? -5.656 -38.25 0.996 1 82.75 282 SER A O 1
ATOM 2141 N N . LEU A 1 283 ? -5.93 -36.156 1.66 1 84.06 283 LEU A N 1
ATOM 2142 C CA . LEU A 1 283 ? -4.508 -35.969 1.922 1 84.06 283 LEU A CA 1
ATOM 2143 C C . LEU A 1 283 ? -4.023 -36.938 3.01 1 84.06 283 LEU A C 1
ATOM 2145 O O . LEU A 1 283 ? -2.949 -37.531 2.889 1 84.06 283 LEU A O 1
ATOM 2149 N N . ALA A 1 284 ? -4.773 -37.031 3.971 1 88.88 284 ALA A N 1
ATOM 2150 C CA . ALA A 1 284 ? -4.43 -37.906 5.086 1 88.88 284 ALA A CA 1
ATOM 2151 C C . ALA A 1 284 ? -4.32 -39.375 4.629 1 88.88 284 ALA A C 1
ATOM 2153 O O . ALA A 1 284 ? -3.43 -40.094 5.066 1 88.88 284 ALA A O 1
ATOM 2154 N N . ARG A 1 285 ? -5.176 -39.75 3.756 1 82.31 285 ARG A N 1
ATOM 2155 C CA . ARG A 1 285 ? -5.215 -41.125 3.266 1 82.31 285 ARG A CA 1
ATOM 2156 C C . ARG A 1 285 ? -4.02 -41.406 2.367 1 82.31 285 ARG A C 1
ATOM 2158 O O . ARG A 1 285 ? -3.625 -42.562 2.207 1 82.31 285 ARG A O 1
ATOM 2165 N N . SER A 1 286 ? -3.477 -40.406 1.904 1 75.69 286 SER A N 1
ATOM 2166 C CA . SER A 1 286 ? -2.385 -40.594 0.953 1 75.69 286 SER A CA 1
ATOM 2167 C C . SER A 1 286 ? -1.059 -40.812 1.669 1 75.69 286 SER A C 1
ATOM 2169 O O . SER A 1 286 ? -0.042 -41.094 1.029 1 75.69 286 SER A O 1
ATOM 2171 N N . ILE A 1 287 ? -1.094 -40.781 2.969 1 80.75 287 ILE A N 1
ATOM 2172 C CA . ILE A 1 287 ? 0.126 -40.969 3.744 1 80.75 287 ILE A CA 1
ATOM 2173 C C . ILE A 1 287 ? -0.06 -42.125 4.715 1 80.75 287 ILE A C 1
ATOM 2175 O O . ILE A 1 287 ? -0.046 -41.938 5.934 1 80.75 287 ILE A O 1
ATOM 2179 N N . PRO A 1 288 ? 0.021 -43.281 4.191 1 78.94 288 PRO A N 1
ATOM 2180 C CA . PRO A 1 288 ? -0.282 -44.438 5.039 1 78.94 288 PRO A CA 1
ATOM 2181 C C . PRO A 1 288 ? 0.84 -44.75 6.023 1 78.94 288 PRO A C 1
ATOM 2183 O O . PRO A 1 288 ? 0.62 -45.469 7.008 1 78.94 288 PRO A O 1
ATOM 2186 N N . GLN A 1 289 ? 1.995 -44.312 5.77 1 84.94 289 GLN A N 1
ATOM 2187 C CA . GLN A 1 289 ? 3.148 -44.656 6.59 1 84.94 289 GLN A CA 1
ATOM 2188 C C . GLN A 1 289 ? 3.055 -44.031 7.973 1 84.94 289 GLN A C 1
ATOM 2190 O O . GLN A 1 289 ? 3.773 -44.406 8.891 1 84.94 289 GLN A O 1
ATOM 2195 N N . VAL A 1 290 ? 2.242 -43.031 8.18 1 90.69 290 VAL A N 1
ATOM 2196 C CA . VAL A 1 290 ? 2.051 -42.344 9.453 1 90.69 290 VAL A CA 1
ATOM 2197 C C . VAL A 1 290 ? 0.622 -42.562 9.945 1 90.69 290 VAL A C 1
ATOM 2199 O O . VAL A 1 290 ? -0.329 -42.5 9.164 1 90.69 290 VAL A O 1
ATOM 2202 N N . ASP A 1 291 ? 0.492 -42.969 11.164 1 93.5 291 ASP A N 1
ATOM 2203 C CA . ASP A 1 291 ? -0.841 -43.062 11.75 1 93.5 291 ASP A CA 1
ATOM 2204 C C . ASP A 1 291 ? -1.452 -41.688 11.961 1 93.5 291 ASP A C 1
ATOM 2206 O O . ASP A 1 291 ? -1.072 -40.969 12.891 1 93.5 291 ASP A O 1
ATOM 2210 N N . LEU A 1 292 ? -2.381 -41.344 11.156 1 93.5 292 LEU A N 1
ATOM 2211 C CA . LEU A 1 292 ? -2.93 -40 11.164 1 93.5 292 LEU A CA 1
ATOM 2212 C C . LEU A 1 292 ? -4.328 -39.969 11.766 1 93.5 292 LEU A C 1
ATOM 2214 O O . LEU A 1 292 ? -5.234 -40.625 11.266 1 93.5 292 LEU A O 1
ATOM 2218 N N . ASP A 1 293 ? -4.512 -39.312 12.906 1 94.94 293 ASP A N 1
ATOM 2219 C CA . ASP A 1 293 ? -5.828 -39.031 13.469 1 94.94 293 ASP A CA 1
ATOM 2220 C C . ASP A 1 293 ? -6.434 -37.781 12.844 1 94.94 293 ASP A C 1
ATOM 2222 O O . ASP A 1 293 ? -5.816 -36.688 12.852 1 94.94 293 ASP A O 1
ATOM 2226 N N . VAL A 1 294 ? -7.641 -37.906 12.266 1 95.5 294 VAL A N 1
ATOM 2227 C CA . VAL A 1 294 ? -8.234 -36.812 11.5 1 95.5 294 VAL A CA 1
ATOM 2228 C C . VAL A 1 294 ? -9.547 -36.375 12.148 1 95.5 294 VAL A C 1
ATOM 2230 O O . VAL A 1 294 ? -10.414 -37.188 12.422 1 95.5 294 VAL A O 1
ATOM 2233 N N . ASP A 1 295 ? -9.641 -35.125 12.562 1 96 295 ASP A N 1
ATOM 2234 C CA . ASP A 1 295 ? -10.859 -34.5 13.047 1 96 295 ASP A CA 1
ATOM 2235 C C . ASP A 1 295 ? -11.172 -33.219 12.258 1 96 295 ASP A C 1
ATOM 2237 O O . ASP A 1 295 ? -10.602 -32.156 12.523 1 96 295 ASP A O 1
ATOM 2241 N N . LEU A 1 296 ? -12.117 -33.375 11.336 1 95.19 296 LEU A N 1
ATOM 2242 C CA . LEU A 1 296 ? -12.367 -32.281 10.383 1 95.19 296 LEU A CA 1
ATOM 2243 C C . LEU A 1 296 ? -13.82 -31.828 10.453 1 95.19 296 LEU A C 1
ATOM 2245 O O . LEU A 1 296 ? -14.742 -32.625 10.266 1 95.19 296 LEU A O 1
ATOM 2249 N N . ALA A 1 297 ? -14.008 -30.562 10.695 1 92.44 297 ALA A N 1
ATOM 2250 C CA . ALA A 1 297 ? -15.359 -30.016 10.609 1 92.44 297 ALA A CA 1
ATOM 2251 C C . ALA A 1 297 ? -15.859 -30 9.172 1 92.44 297 ALA A C 1
ATOM 2253 O O . ALA A 1 297 ? -15.094 -29.734 8.242 1 92.44 297 ALA A O 1
ATOM 2254 N N . ASP A 1 298 ? -17.125 -30.344 9 1 87.62 298 ASP A N 1
ATOM 2255 C CA . ASP A 1 298 ? -17.734 -30.297 7.668 1 87.62 298 ASP A CA 1
ATOM 2256 C C . ASP A 1 298 ? -18.375 -28.938 7.391 1 87.62 298 ASP A C 1
ATOM 2258 O O . ASP A 1 298 ? -19.594 -28.812 7.414 1 87.62 298 ASP A O 1
ATOM 2262 N N . THR A 1 299 ? -17.562 -27.953 7.293 1 86.56 299 THR A N 1
ATOM 2263 C CA . THR A 1 299 ? -18.016 -26.594 7.008 1 86.56 299 THR A CA 1
ATOM 2264 C C . THR A 1 299 ? -17.297 -26.031 5.797 1 86.56 299 THR A C 1
ATOM 2266 O O . THR A 1 299 ? -16.094 -26.281 5.605 1 86.56 299 THR A O 1
ATOM 2269 N N . ARG A 1 300 ? -18.047 -25.266 5.066 1 85.06 300 ARG A N 1
ATOM 2270 C CA . ARG A 1 300 ? -17.438 -24.641 3.9 1 85.06 300 ARG A CA 1
ATOM 2271 C C . ARG A 1 300 ? -16.922 -23.25 4.238 1 85.06 300 ARG A C 1
ATOM 2273 O O . ARG A 1 300 ? -17.547 -22.531 5.023 1 85.06 300 ARG A O 1
ATOM 2280 N N . VAL A 1 301 ? -15.766 -22.984 3.791 1 85.81 301 VAL A N 1
ATOM 2281 C CA . VAL A 1 301 ? -15.195 -21.656 3.865 1 85.81 301 VAL A CA 1
ATOM 2282 C C . VAL A 1 301 ? -14.961 -21.109 2.457 1 85.81 301 VAL A C 1
ATOM 2284 O O . VAL A 1 301 ? -15.07 -21.844 1.476 1 85.81 301 VAL A O 1
ATOM 2287 N N . PRO A 1 302 ? -14.82 -19.781 2.344 1 78.75 302 PRO A N 1
ATOM 2288 C CA . PRO A 1 302 ? -14.578 -19.234 1.009 1 78.75 302 PRO A CA 1
ATOM 2289 C C . PRO A 1 302 ? -13.461 -19.953 0.266 1 78.75 302 PRO A C 1
ATOM 2291 O O . PRO A 1 302 ? -12.484 -20.391 0.886 1 78.75 302 PRO A O 1
ATOM 2294 N N . ASP A 1 303 ? -13.461 -20.047 -1.036 1 72.62 303 ASP A N 1
ATOM 2295 C CA . ASP A 1 303 ? -12.602 -20.844 -1.896 1 72.62 303 ASP A CA 1
ATOM 2296 C C . ASP A 1 303 ? -11.133 -20.5 -1.672 1 72.62 303 ASP A C 1
ATOM 2298 O O . ASP A 1 303 ? -10.289 -21.406 -1.595 1 72.62 303 ASP A O 1
ATOM 2302 N N . HIS A 1 304 ? -10.898 -19.266 -1.587 1 71.81 304 HIS A N 1
ATOM 2303 C CA . HIS A 1 304 ? -9.5 -18.844 -1.47 1 71.81 304 HIS A CA 1
ATOM 2304 C C . HIS A 1 304 ? -8.914 -19.266 -0.128 1 71.81 304 HIS A C 1
ATOM 2306 O O . HIS A 1 304 ? -7.711 -19.531 -0.028 1 71.81 304 HIS A O 1
ATOM 2312 N N . ILE A 1 305 ? -9.805 -19.281 0.833 1 81.56 305 ILE A N 1
ATOM 2313 C CA . ILE A 1 305 ? -9.359 -19.734 2.148 1 81.56 305 ILE A CA 1
ATOM 2314 C C . ILE A 1 305 ? -9.195 -21.25 2.148 1 81.56 305 ILE A C 1
ATOM 2316 O O . ILE A 1 305 ? -8.227 -21.766 2.711 1 81.56 305 ILE A O 1
ATOM 2320 N N . GLU A 1 306 ? -10.125 -21.938 1.462 1 83.88 306 GLU A N 1
ATOM 2321 C CA . GLU A 1 306 ? -10.039 -23.391 1.338 1 83.88 306 GLU A CA 1
ATOM 2322 C C . GLU A 1 306 ? -8.719 -23.812 0.693 1 83.88 306 GLU A C 1
ATOM 2324 O O . GLU A 1 306 ? -8.047 -24.719 1.182 1 83.88 306 GLU A O 1
ATOM 2329 N N . LEU A 1 307 ? -8.422 -23.172 -0.291 1 75.81 307 LEU A N 1
ATOM 2330 C CA . LEU A 1 307 ? -7.203 -23.484 -1.034 1 75.81 307 LEU A CA 1
ATOM 2331 C C . LEU A 1 307 ? -5.965 -23.25 -0.18 1 75.81 307 LEU A C 1
ATOM 2333 O O . LEU A 1 307 ? -5.043 -24.062 -0.168 1 75.81 307 LEU A O 1
ATOM 2337 N N . ALA A 1 308 ? -5.957 -22.125 0.451 1 80.75 308 ALA A N 1
ATOM 2338 C CA . ALA A 1 308 ? -4.812 -21.781 1.291 1 80.75 308 ALA A CA 1
ATOM 2339 C C . ALA A 1 308 ? -4.598 -22.828 2.381 1 80.75 308 ALA A C 1
ATOM 2341 O O . ALA A 1 308 ? -3.48 -23.297 2.58 1 80.75 308 ALA A O 1
ATOM 2342 N N . LEU A 1 309 ? -5.695 -23.156 3.01 1 89 309 LEU A N 1
ATOM 2343 C CA . LEU A 1 309 ? -5.621 -24.141 4.094 1 89 309 LEU A CA 1
ATOM 2344 C C . LEU A 1 309 ? -5.203 -25.5 3.57 1 89 309 LEU A C 1
ATOM 2346 O O . LEU A 1 309 ? -4.418 -26.203 4.211 1 89 309 LEU A O 1
ATOM 2350 N N . TYR A 1 310 ? -5.73 -25.859 2.436 1 86.25 310 TYR A N 1
ATOM 2351 C CA . TYR A 1 310 ? -5.379 -27.125 1.819 1 86.25 310 TYR A CA 1
ATOM 2352 C C . TYR A 1 310 ? -3.887 -27.203 1.52 1 86.25 310 TYR A C 1
ATOM 2354 O O . TYR A 1 310 ? -3.234 -28.203 1.819 1 86.25 310 TYR A O 1
ATOM 2362 N N . ARG A 1 311 ? -3.402 -26.188 0.971 1 80 311 ARG A N 1
ATOM 2363 C CA . ARG A 1 311 ? -1.992 -26.141 0.599 1 80 311 ARG A CA 1
ATOM 2364 C C . ARG A 1 311 ? -1.1 -26.172 1.835 1 80 311 ARG A C 1
ATOM 2366 O O . ARG A 1 311 ? -0.036 -26.781 1.829 1 80 311 ARG A O 1
ATOM 2373 N N . ILE A 1 312 ? -1.464 -25.453 2.812 1 87.12 312 ILE A N 1
ATOM 2374 C CA . ILE A 1 312 ? -0.717 -25.453 4.066 1 87.12 312 ILE A CA 1
ATOM 2375 C C . ILE A 1 312 ? -0.668 -26.875 4.629 1 87.12 312 ILE A C 1
ATOM 2377 O O . ILE A 1 312 ? 0.395 -27.344 5.031 1 87.12 312 ILE A O 1
ATOM 2381 N N . ALA A 1 313 ? -1.849 -27.516 4.598 1 90.5 313 ALA A N 1
ATOM 2382 C CA . ALA A 1 313 ? -1.914 -28.891 5.078 1 90.5 313 ALA A CA 1
ATOM 2383 C C . ALA A 1 313 ? -1.024 -29.812 4.242 1 90.5 313 ALA A C 1
ATOM 2385 O O . ALA A 1 313 ? -0.327 -30.672 4.781 1 90.5 313 ALA A O 1
ATOM 2386 N N . GLN A 1 314 ? -1.079 -29.625 2.984 1 82.38 314 GLN A N 1
ATOM 2387 C CA . GLN A 1 314 ? -0.282 -30.438 2.066 1 82.38 314 GLN A CA 1
ATOM 2388 C C . GLN A 1 314 ? 1.208 -30.312 2.371 1 82.38 314 GLN A C 1
ATOM 2390 O O . GLN A 1 314 ? 1.924 -31.312 2.434 1 82.38 314 GLN A O 1
ATOM 2395 N N . GLU A 1 315 ? 1.636 -29.109 2.531 1 81.5 315 GLU A N 1
ATOM 2396 C CA . GLU A 1 315 ? 3.037 -28.859 2.852 1 81.5 315 GLU A CA 1
ATOM 2397 C C . GLU A 1 315 ? 3.41 -29.453 4.203 1 81.5 315 GLU A C 1
ATOM 2399 O O . GLU A 1 315 ? 4.48 -30.047 4.355 1 81.5 315 GLU A O 1
ATOM 2404 N N . CYS A 1 316 ? 2.57 -29.266 5.16 1 88.5 316 CYS A N 1
ATOM 2405 C CA . CYS A 1 316 ? 2.816 -29.781 6.5 1 88.5 316 CYS A CA 1
ATOM 2406 C C . CYS A 1 316 ? 2.924 -31.312 6.48 1 88.5 316 CYS A C 1
ATOM 2408 O O . CYS A 1 316 ? 3.857 -31.875 7.047 1 88.5 316 CYS A O 1
ATOM 2410 N N . LEU A 1 317 ? 2.021 -31.938 5.816 1 88.62 317 LEU A N 1
ATOM 2411 C CA . LEU A 1 317 ? 1.983 -33.406 5.793 1 88.62 317 LEU A CA 1
ATOM 2412 C C . LEU A 1 317 ? 3.145 -33.969 4.98 1 88.62 317 LEU A C 1
ATOM 2414 O O . LEU A 1 317 ? 3.68 -35.031 5.309 1 88.62 317 LEU A O 1
ATOM 2418 N N . GLN A 1 318 ? 3.537 -33.281 3.984 1 79.94 318 GLN A N 1
ATOM 2419 C CA . GLN A 1 318 ? 4.727 -33.688 3.238 1 79.94 318 GLN A CA 1
ATOM 2420 C C . GLN A 1 318 ? 5.973 -33.625 4.117 1 79.94 318 GLN A C 1
ATOM 2422 O O . GLN A 1 318 ? 6.844 -34.5 4.027 1 79.94 318 GLN A O 1
ATOM 2427 N N . ASN A 1 319 ? 6.047 -32.656 4.891 1 82.81 319 ASN A N 1
ATOM 2428 C CA . ASN A 1 319 ? 7.16 -32.5 5.824 1 82.81 319 ASN A CA 1
ATOM 2429 C C . ASN A 1 319 ? 7.16 -33.656 6.855 1 82.81 319 ASN A C 1
ATOM 2431 O O . ASN A 1 319 ? 8.219 -34.156 7.227 1 82.81 319 ASN A O 1
ATOM 2435 N N . VAL A 1 320 ? 6.031 -34 7.262 1 87.75 320 VAL A N 1
ATOM 2436 C CA . VAL A 1 320 ? 5.902 -35.094 8.219 1 87.75 320 VAL A CA 1
ATOM 2437 C C . VAL A 1 320 ? 6.477 -36.375 7.621 1 87.75 320 VAL A C 1
ATOM 2439 O O . VAL A 1 320 ? 7.227 -37.094 8.281 1 87.75 320 VAL A O 1
ATOM 2442 N N . VAL A 1 321 ? 6.184 -36.562 6.359 1 84.56 321 VAL A N 1
ATOM 2443 C CA . VAL A 1 321 ? 6.586 -37.781 5.676 1 84.56 321 VAL A CA 1
ATOM 2444 C C . VAL A 1 321 ? 8.078 -37.75 5.375 1 84.56 321 VAL A C 1
ATOM 2446 O O . VAL A 1 321 ? 8.789 -38.719 5.582 1 84.56 321 VAL A O 1
ATOM 2449 N N . LYS A 1 322 ? 8.562 -36.594 4.961 1 80.81 322 LYS A N 1
ATOM 2450 C CA . LYS A 1 322 ? 9.93 -36.531 4.441 1 80.81 322 LYS A CA 1
ATOM 2451 C C . LYS A 1 322 ? 10.93 -36.25 5.566 1 80.81 322 LYS A C 1
ATOM 2453 O O . LYS A 1 322 ? 12.047 -36.781 5.539 1 80.81 322 LYS A O 1
ATOM 2458 N N . HIS A 1 323 ? 10.539 -35.469 6.562 1 82.69 323 HIS A N 1
ATOM 2459 C CA . HIS A 1 323 ? 11.562 -34.938 7.441 1 82.69 323 HIS A CA 1
ATOM 2460 C C . HIS A 1 323 ? 11.297 -35.312 8.898 1 82.69 323 HIS A C 1
ATOM 2462 O O . HIS A 1 323 ? 12.227 -35.375 9.703 1 82.69 323 HIS A O 1
ATOM 2468 N N . ALA A 1 324 ? 10.117 -35.562 9.312 1 87.44 324 ALA A N 1
ATOM 2469 C CA . ALA A 1 324 ? 9.758 -35.594 10.727 1 87.44 324 ALA A CA 1
ATOM 2470 C C . ALA A 1 324 ? 10.055 -36.938 11.336 1 87.44 324 ALA A C 1
ATOM 2472 O O . ALA A 1 324 ? 10.203 -37.062 12.555 1 87.44 324 ALA A O 1
ATOM 2473 N N . ARG A 1 325 ? 10.172 -38.031 10.453 1 91.31 325 ARG A N 1
ATOM 2474 C CA . ARG A 1 325 ? 10.266 -39.375 10.969 1 91.31 325 ARG A CA 1
ATOM 2475 C C . ARG A 1 325 ? 9.227 -39.625 12.055 1 91.31 325 ARG A C 1
ATOM 2477 O O . ARG A 1 325 ? 9.547 -40.156 13.125 1 91.31 325 ARG A O 1
ATOM 2484 N N . ALA A 1 326 ? 8.094 -39.188 11.93 1 93 326 ALA A N 1
ATOM 2485 C CA . ALA A 1 326 ? 6.996 -39.281 12.891 1 93 326 ALA A CA 1
ATOM 2486 C C . ALA A 1 326 ? 6.277 -40.625 12.766 1 93 326 ALA A C 1
ATOM 2488 O O . ALA A 1 326 ? 6.277 -41.25 11.703 1 93 326 ALA A O 1
ATOM 2489 N N . THR A 1 327 ? 5.746 -41.125 13.828 1 93.81 327 THR A N 1
ATOM 2490 C CA . THR A 1 327 ? 4.938 -42.312 13.828 1 93.81 327 THR A CA 1
ATOM 2491 C C . THR A 1 327 ? 3.449 -42 13.844 1 93.81 327 THR A C 1
ATOM 2493 O O . THR A 1 327 ? 2.633 -42.719 13.297 1 93.81 327 THR A O 1
ATOM 2496 N N . THR A 1 328 ? 3.193 -41 14.484 1 94.94 328 THR A N 1
ATOM 2497 C CA . THR A 1 328 ? 1.807 -40.531 14.562 1 94.94 328 THR A CA 1
ATOM 2498 C C . THR A 1 328 ? 1.7 -39.062 14.273 1 94.94 328 THR A C 1
ATOM 2500 O O . THR A 1 328 ? 2.664 -38.312 14.469 1 94.94 328 THR A O 1
ATOM 2503 N N . ALA A 1 329 ? 0.575 -38.625 13.781 1 95.94 329 ALA A N 1
ATOM 2504 C CA . ALA A 1 329 ? 0.239 -37.219 13.57 1 95.94 329 ALA A CA 1
ATOM 2505 C C . ALA A 1 329 ? -1.264 -37 13.711 1 95.94 329 ALA A C 1
ATOM 2507 O O . ALA A 1 329 ? -2.051 -37.938 13.664 1 95.94 329 ALA A O 1
ATOM 2508 N N . ARG A 1 330 ? -1.598 -35.781 14.062 1 96.88 330 ARG A N 1
ATOM 2509 C CA . ARG A 1 330 ? -2.998 -35.375 14.188 1 96.88 330 ARG A CA 1
ATOM 2510 C C . ARG A 1 330 ? -3.316 -34.219 13.266 1 96.88 330 ARG A C 1
ATOM 2512 O O . ARG A 1 330 ? -2.547 -33.25 13.188 1 96.88 330 ARG A O 1
ATOM 2519 N N . LEU A 1 331 ? -4.371 -34.281 12.5 1 96.81 331 LEU A N 1
ATOM 2520 C CA . LEU A 1 331 ? -4.879 -33.25 11.617 1 96.81 331 LEU A CA 1
ATOM 2521 C C . LEU A 1 331 ? -6.273 -32.812 12.047 1 96.81 331 LEU A C 1
ATOM 2523 O O . LEU A 1 331 ? -7.207 -33.625 12.078 1 96.81 331 LEU A O 1
ATOM 2527 N N . THR A 1 332 ? -6.426 -31.547 12.43 1 97.25 332 THR A N 1
ATOM 2528 C CA . THR A 1 332 ? -7.707 -31.016 12.875 1 97.25 332 THR A CA 1
ATOM 2529 C C . THR A 1 332 ? -8.078 -29.766 12.094 1 97.25 332 THR A C 1
ATOM 2531 O O . THR A 1 332 ? -7.219 -28.938 11.805 1 97.25 332 THR A O 1
ATOM 2534 N N . PHE A 1 333 ? -9.367 -29.641 11.734 1 97.12 333 PHE A N 1
ATOM 2535 C CA . PHE A 1 333 ? -9.945 -28.438 11.117 1 97.12 333 PHE A CA 1
ATOM 2536 C C . PHE A 1 333 ? -11.258 -28.062 11.789 1 97.12 333 PHE A C 1
ATOM 2538 O O . PHE A 1 333 ? -12.125 -28.922 11.992 1 97.12 333 PHE A O 1
ATOM 2545 N N . ALA A 1 334 ? -11.32 -26.781 12.148 1 95.88 334 ALA A N 1
ATOM 2546 C CA . ALA A 1 334 ? -12.555 -26.312 12.773 1 95.88 334 ALA A CA 1
ATOM 2547 C C . ALA A 1 334 ? -12.812 -24.844 12.43 1 95.88 334 ALA A C 1
ATOM 2549 O O . ALA A 1 334 ? -11.891 -24.125 12.055 1 95.88 334 ALA A O 1
ATOM 2550 N N . VAL A 1 335 ? -14.031 -24.484 12.438 1 93.44 335 VAL A N 1
ATOM 2551 C CA . VAL A 1 335 ? -14.445 -23.078 12.328 1 93.44 335 VAL A CA 1
ATOM 2552 C C . VAL A 1 335 ? -15.18 -22.656 13.602 1 93.44 335 VAL A C 1
ATOM 2554 O O . VAL A 1 335 ? -16.234 -23.219 13.93 1 93.44 335 VAL A O 1
ATOM 2557 N N . GLU A 1 336 ? -14.461 -21.781 14.305 1 90.56 336 GLU A N 1
ATOM 2558 C CA . GLU A 1 336 ? -15.062 -21.281 15.539 1 90.56 336 GLU A CA 1
ATOM 2559 C C . GLU A 1 336 ? -15.039 -19.75 15.586 1 90.56 336 GLU A C 1
ATOM 2561 O O . GLU A 1 336 ? -14.008 -19.141 15.32 1 90.56 336 GLU A O 1
ATOM 2566 N N . ASP A 1 337 ? -16.203 -19.125 15.875 1 89.44 337 ASP A N 1
ATOM 2567 C CA . ASP A 1 337 ? -16.312 -17.672 16.078 1 89.44 337 ASP A CA 1
ATOM 2568 C C . ASP A 1 337 ? -15.773 -16.906 14.867 1 89.44 337 ASP A C 1
ATOM 2570 O O . ASP A 1 337 ? -15.008 -15.961 15.023 1 89.44 337 ASP A O 1
ATOM 2574 N N . GLY A 1 338 ? -16.094 -17.438 13.727 1 88.88 338 GLY A N 1
ATOM 2575 C CA . GLY A 1 338 ? -15.742 -16.734 12.5 1 88.88 338 GLY A CA 1
ATOM 2576 C C . GLY A 1 338 ? -14.289 -16.922 12.117 1 88.88 338 GLY A C 1
ATOM 2577 O O . GLY A 1 338 ? -13.766 -16.172 11.281 1 88.88 338 GLY A O 1
ATOM 2578 N N . ILE A 1 339 ? -13.617 -17.844 12.828 1 93.69 339 ILE A N 1
ATOM 2579 C CA . ILE A 1 339 ? -12.211 -18.094 12.531 1 93.69 339 ILE A CA 1
ATOM 2580 C C . ILE A 1 339 ? -12.016 -19.531 12.078 1 93.69 339 ILE A C 1
ATOM 2582 O O . ILE A 1 339 ? -12.461 -20.469 12.75 1 93.69 339 ILE A O 1
ATOM 2586 N N . ALA A 1 340 ? -11.508 -19.703 10.914 1 94.75 340 ALA A N 1
ATOM 2587 C CA . ALA A 1 340 ? -11.094 -21.031 10.453 1 94.75 340 ALA A CA 1
ATOM 2588 C C . ALA A 1 340 ? -9.742 -21.422 11.047 1 94.75 340 ALA A C 1
ATOM 2590 O O . ALA A 1 340 ? -8.781 -20.656 10.969 1 94.75 340 ALA A O 1
ATOM 2591 N N . ARG A 1 341 ? -9.711 -22.578 11.695 1 96.25 341 ARG A N 1
ATOM 2592 C CA . ARG A 1 341 ? -8.484 -23.016 12.344 1 96.25 341 ARG A CA 1
ATOM 2593 C C . ARG A 1 341 ? -8.047 -24.391 11.82 1 96.25 341 ARG A C 1
ATOM 2595 O O . ARG A 1 341 ? -8.836 -25.328 11.836 1 96.25 341 ARG A O 1
ATOM 2602 N N . LEU A 1 342 ? -6.844 -24.516 11.258 1 96.44 342 LEU A N 1
ATOM 2603 C CA . LEU A 1 342 ? -6.199 -25.75 10.844 1 96.44 342 LEU A CA 1
ATOM 2604 C C . LEU A 1 342 ? -5 -26.062 11.734 1 96.44 342 LEU A C 1
ATOM 2606 O O . LEU A 1 342 ? -4.148 -25.203 11.961 1 96.44 342 LEU A O 1
ATOM 2610 N N . GLU A 1 343 ? -5 -27.25 12.266 1 97.06 343 GLU A N 1
ATOM 2611 C CA . GLU A 1 343 ? -3.893 -27.625 13.141 1 97.06 343 GLU A CA 1
ATOM 2612 C C . GLU A 1 343 ? -3.338 -29 12.75 1 97.06 343 GLU A C 1
ATOM 2614 O O . GLU A 1 343 ? -4.098 -29.938 12.516 1 97.06 343 GLU A O 1
ATOM 2619 N N . ILE A 1 344 ? -2.041 -29.125 12.609 1 96.25 344 ILE A N 1
ATOM 2620 C CA . ILE A 1 344 ? -1.34 -30.375 12.359 1 96.25 344 ILE A CA 1
ATOM 2621 C C . ILE A 1 344 ? -0.242 -30.562 13.406 1 96.25 344 ILE A C 1
ATOM 2623 O O . ILE A 1 344 ? 0.608 -29.688 13.594 1 96.25 344 ILE A O 1
ATOM 2627 N N . VAL A 1 345 ? -0.298 -31.656 14.156 1 96.31 345 VAL A N 1
ATOM 2628 C CA . VAL A 1 345 ? 0.668 -31.953 15.203 1 96.31 345 VAL A CA 1
ATOM 2629 C C . VAL A 1 345 ? 1.294 -33.312 14.945 1 96.31 345 VAL A C 1
ATOM 2631 O O . VAL A 1 345 ? 0.584 -34.312 14.688 1 96.31 345 VAL A O 1
ATOM 2634 N N . ASP A 1 346 ? 2.578 -33.406 14.922 1 95.06 346 ASP A N 1
ATOM 2635 C CA . ASP A 1 346 ? 3.252 -34.688 14.773 1 95.06 346 ASP A CA 1
ATOM 2636 C C . ASP A 1 346 ? 4.156 -34.969 15.969 1 95.06 346 ASP A C 1
ATOM 2638 O O . ASP A 1 346 ? 4.441 -34.094 16.766 1 95.06 346 ASP A O 1
ATOM 2642 N N . ASP A 1 347 ? 4.578 -36.25 16.109 1 94.06 347 ASP A N 1
ATOM 2643 C CA . ASP A 1 347 ? 5.457 -36.656 17.203 1 94.06 347 ASP A CA 1
ATOM 2644 C C . ASP A 1 347 ? 6.879 -36.906 16.703 1 94.06 347 ASP A C 1
ATOM 2646 O O . ASP A 1 347 ? 7.586 -37.75 17.219 1 94.06 347 ASP A O 1
ATOM 2650 N N . GLY A 1 348 ? 7.234 -36.219 15.672 1 93.12 348 GLY A N 1
ATOM 2651 C CA . GLY A 1 348 ? 8.523 -36.469 15.047 1 93.12 348 GLY A CA 1
ATOM 2652 C C . GLY A 1 348 ? 9.688 -35.875 15.812 1 93.12 348 GLY A C 1
ATOM 2653 O O . GLY A 1 348 ? 9.57 -35.594 17.016 1 93.12 348 GLY A O 1
ATOM 2654 N N . ILE A 1 349 ? 10.836 -35.719 15.094 1 92.44 349 ILE A N 1
ATOM 2655 C CA . ILE A 1 349 ? 12.102 -35.344 15.711 1 92.44 349 ILE A CA 1
ATOM 2656 C C . ILE A 1 349 ? 12.094 -33.844 16.016 1 92.44 349 ILE A C 1
ATOM 2658 O O . ILE A 1 349 ? 12.914 -33.375 16.812 1 92.44 349 ILE A O 1
ATOM 2662 N N . GLY A 1 350 ? 11.125 -33.125 15.391 1 88.62 350 GLY A N 1
ATOM 2663 C CA . GLY A 1 350 ? 11.07 -31.688 15.609 1 88.62 350 GLY A CA 1
ATOM 2664 C C . GLY A 1 350 ? 12.312 -30.969 15.133 1 88.62 350 GLY A C 1
ATOM 2665 O O . GLY A 1 350 ? 13.203 -31.578 14.539 1 88.62 350 GLY A O 1
ATOM 2666 N N . PHE A 1 351 ? 12.289 -29.578 15.125 1 82.5 351 PHE A N 1
ATOM 2667 C CA . PHE A 1 351 ? 13.43 -28.75 14.742 1 82.5 351 PHE A CA 1
ATOM 2668 C C . PHE A 1 351 ? 13.445 -27.453 15.547 1 82.5 351 PHE A C 1
ATOM 2670 O O . PHE A 1 351 ? 12.461 -27.125 16.203 1 82.5 351 PHE A O 1
ATOM 2677 N N . ASP A 1 352 ? 14.562 -26.797 15.547 1 77.5 352 ASP A N 1
ATOM 2678 C CA . ASP A 1 352 ? 14.711 -25.547 16.266 1 77.5 352 ASP A CA 1
ATOM 2679 C C . ASP A 1 352 ? 14.172 -24.375 15.438 1 77.5 352 ASP A C 1
ATOM 2681 O O . ASP A 1 352 ? 14.766 -24 14.422 1 77.5 352 ASP A O 1
ATOM 2685 N N . THR A 1 353 ? 12.984 -23.797 15.867 1 69 353 THR A N 1
ATOM 2686 C CA . THR A 1 353 ? 12.32 -22.734 15.125 1 69 353 THR A CA 1
ATOM 2687 C C . THR A 1 353 ? 13.156 -21.453 15.156 1 69 353 THR A C 1
ATOM 2689 O O . THR A 1 353 ? 12.992 -20.578 14.297 1 69 353 THR A O 1
ATOM 2692 N N . PHE A 1 354 ? 13.891 -21.234 16.141 1 57.12 354 PHE A N 1
ATOM 2693 C CA . PHE A 1 354 ? 14.734 -20.047 16.25 1 57.12 354 PHE A CA 1
ATOM 2694 C C . PHE A 1 354 ? 15.93 -20.141 15.312 1 57.12 354 PHE A C 1
ATOM 2696 O O . PHE A 1 354 ? 16.359 -19.125 14.75 1 57.12 354 PHE A O 1
ATOM 2703 N N . GLU A 1 355 ? 16.469 -21.297 15.133 1 50.59 355 GLU A N 1
ATOM 2704 C CA . GLU A 1 355 ? 17.641 -21.484 14.273 1 50.59 355 GLU A CA 1
ATOM 2705 C C . GLU A 1 355 ? 17.25 -21.531 12.805 1 50.59 355 GLU A C 1
ATOM 2707 O O . GLU A 1 355 ? 18.062 -21.219 11.93 1 50.59 355 GLU A O 1
ATOM 2712 N N . HIS A 1 356 ? 16.047 -21.859 12.664 1 52.47 356 HIS A N 1
ATOM 2713 C CA . HIS A 1 356 ? 15.586 -21.938 11.281 1 52.47 356 HIS A CA 1
ATOM 2714 C C . HIS A 1 356 ? 14.383 -21.047 11.039 1 52.47 356 HIS A C 1
ATOM 2716 O O . HIS A 1 356 ? 13.258 -21.516 10.898 1 52.47 356 HIS A O 1
ATOM 2722 N N . PRO A 1 357 ? 14.719 -19.766 11.289 1 49.44 357 PRO A N 1
ATOM 2723 C CA . PRO A 1 357 ? 13.594 -18.859 11.102 1 49.44 357 PRO A CA 1
ATOM 2724 C C . PRO A 1 357 ? 12.945 -19 9.727 1 49.44 357 PRO A C 1
ATOM 2726 O O . PRO A 1 357 ? 13.586 -19.438 8.781 1 49.44 357 PRO A O 1
ATOM 2729 N N . LEU A 1 358 ? 11.688 -18.609 9.719 1 51.31 358 LEU A N 1
ATOM 2730 C CA . LEU A 1 358 ? 10.953 -18.594 8.461 1 51.31 358 LEU A CA 1
ATOM 2731 C C . LEU A 1 358 ? 11.727 -17.828 7.387 1 51.31 358 LEU A C 1
ATOM 2733 O O . LEU A 1 358 ? 12.141 -16.703 7.613 1 51.31 358 LEU A O 1
ATOM 2737 N N . GLY A 1 359 ? 12.227 -18.5 6.316 1 46.31 359 GLY A N 1
ATOM 2738 C CA . GLY A 1 359 ? 12.875 -17.844 5.195 1 46.31 359 GLY A CA 1
ATOM 2739 C C . GLY A 1 359 ? 14.367 -18.078 5.145 1 46.31 359 GLY A C 1
ATOM 2740 O O . GLY A 1 359 ? 15.055 -17.562 4.258 1 46.31 359 GLY A O 1
ATOM 2741 N N . SER A 1 360 ? 15.031 -18.438 6.27 1 42.22 360 SER A N 1
ATOM 2742 C CA . SER A 1 360 ? 16.484 -18.453 6.242 1 42.22 360 SER A CA 1
ATOM 2743 C C . SER A 1 360 ? 17.016 -19.469 5.23 1 42.22 360 SER A C 1
ATOM 2745 O O . SER A 1 360 ? 17.875 -19.141 4.414 1 42.22 360 SER A O 1
ATOM 2747 N N . ASP A 1 361 ? 17.109 -20.875 5.68 1 43.25 361 ASP A N 1
ATOM 2748 C CA . ASP A 1 361 ? 17.891 -21.812 4.875 1 43.25 361 ASP A CA 1
ATOM 2749 C C . ASP A 1 361 ? 17.141 -22.188 3.604 1 43.25 361 ASP A C 1
ATOM 2751 O O . ASP A 1 361 ? 15.906 -22.188 3.58 1 43.25 361 ASP A O 1
ATOM 2755 N N . GLU A 1 362 ? 17.875 -22.594 2.434 1 44.56 362 GLU A N 1
ATOM 2756 C CA . GLU A 1 362 ? 17.547 -22.781 1.023 1 44.56 362 GLU A CA 1
ATOM 2757 C C . GLU A 1 362 ? 16.25 -23.562 0.855 1 44.56 362 GLU A C 1
ATOM 2759 O O . GLU A 1 362 ? 15.352 -23.125 0.138 1 44.56 362 GLU A O 1
ATOM 2764 N N . MET A 1 363 ? 16.328 -24.938 0.976 1 42.75 363 MET A N 1
ATOM 2765 C CA . MET A 1 363 ? 15.305 -25.891 0.545 1 42.75 363 MET A CA 1
ATOM 2766 C C . MET A 1 363 ? 14.18 -25.969 1.57 1 42.75 363 MET A C 1
ATOM 2768 O O . MET A 1 363 ? 13.008 -26.031 1.204 1 42.75 363 MET A O 1
ATOM 2772 N N . SER A 1 364 ? 14.523 -26.078 2.896 1 48.66 364 SER A N 1
ATOM 2773 C CA . SER A 1 364 ? 13.586 -26.344 3.982 1 48.66 364 SER A CA 1
ATOM 2774 C C . SER A 1 364 ? 12.82 -25.094 4.379 1 48.66 364 SER A C 1
ATOM 2776 O O . SER A 1 364 ? 11.633 -25.156 4.707 1 48.66 364 SER A O 1
ATOM 2778 N N . GLY A 1 365 ? 13.336 -24.062 4.133 1 54.25 365 GLY A N 1
ATOM 2779 C CA . GLY A 1 365 ? 12.836 -22.766 4.566 1 54.25 365 GLY A CA 1
ATOM 2780 C C . GLY A 1 365 ? 11.75 -22.219 3.658 1 54.25 365 GLY A C 1
ATOM 2781 O O . GLY A 1 365 ? 10.891 -21.453 4.105 1 54.25 365 GLY A O 1
ATOM 2782 N N . TYR A 1 366 ? 11.789 -22.875 2.482 1 54.09 366 TYR A N 1
ATOM 2783 C CA . TYR A 1 366 ? 10.867 -22.359 1.477 1 54.09 366 TYR A CA 1
ATOM 2784 C C . TYR A 1 366 ? 9.438 -22.812 1.762 1 54.09 366 TYR A C 1
ATOM 2786 O O . TYR A 1 366 ? 8.492 -22.031 1.608 1 54.09 366 TYR A O 1
ATOM 2794 N N . GLY A 1 367 ? 9.398 -24.109 2.311 1 65.12 367 GLY A N 1
ATOM 2795 C CA . GLY A 1 367 ? 8.062 -24.594 2.602 1 65.12 367 GLY A CA 1
ATOM 2796 C C . GLY A 1 367 ? 7.379 -23.828 3.721 1 65.12 367 GLY A C 1
ATOM 2797 O O . GLY A 1 367 ? 6.203 -23.484 3.611 1 65.12 367 GLY A O 1
ATOM 2798 N N . LEU A 1 368 ? 8.203 -23.547 4.676 1 69.88 368 LEU A N 1
ATOM 2799 C CA . LEU A 1 368 ? 7.656 -22.844 5.836 1 69.88 368 LEU A CA 1
ATOM 2800 C C . LEU A 1 368 ? 7.27 -21.422 5.48 1 69.88 368 LEU A C 1
ATOM 2802 O O . LEU A 1 368 ? 6.211 -20.938 5.891 1 69.88 368 LEU A O 1
ATOM 2806 N N . LEU A 1 369 ? 8.133 -20.906 4.746 1 65.19 369 LEU A N 1
ATOM 2807 C CA . LEU A 1 369 ? 7.855 -19.547 4.305 1 65.19 369 LEU A CA 1
ATOM 2808 C C . LEU A 1 369 ? 6.613 -19.5 3.422 1 65.19 369 LEU A C 1
ATOM 2810 O O . LEU A 1 369 ? 5.785 -18.594 3.559 1 65.19 369 LEU A O 1
ATOM 2814 N N . SER A 1 370 ? 6.543 -20.516 2.66 1 69.06 370 SER A N 1
ATOM 2815 C CA . SER A 1 370 ? 5.402 -20.578 1.752 1 69.06 370 SER A CA 1
ATOM 2816 C C . SER A 1 370 ? 4.09 -20.703 2.521 1 69.06 370 SER A C 1
ATOM 2818 O O . SER A 1 370 ? 3.096 -20.062 2.17 1 69.06 370 SER A O 1
ATOM 2820 N N . MET A 1 371 ? 4.141 -21.406 3.604 1 80.19 371 MET A N 1
ATOM 2821 C CA . MET A 1 371 ? 2.926 -21.609 4.391 1 80.19 371 MET A CA 1
ATOM 2822 C C . MET A 1 371 ? 2.508 -20.328 5.082 1 80.19 371 MET A C 1
ATOM 2824 O O . MET A 1 371 ? 1.331 -19.953 5.07 1 80.19 371 MET A O 1
ATOM 2828 N N . ALA A 1 372 ? 3.525 -19.703 5.629 1 76.56 372 ALA A N 1
ATOM 2829 C CA . ALA A 1 372 ? 3.246 -18.453 6.324 1 76.56 372 ALA A CA 1
ATOM 2830 C C . ALA A 1 372 ? 2.697 -17.406 5.359 1 76.56 372 ALA A C 1
ATOM 2832 O O . ALA A 1 372 ? 1.737 -16.703 5.676 1 76.56 372 ALA A O 1
ATOM 2833 N N . GLU A 1 373 ? 3.258 -17.391 4.348 1 69.5 373 GLU A N 1
ATOM 2834 C CA . GLU A 1 373 ? 2.848 -16.422 3.328 1 69.5 373 GLU A CA 1
ATOM 2835 C C . GLU A 1 373 ? 1.43 -16.703 2.84 1 69.5 373 GLU A C 1
ATOM 2837 O O . GLU A 1 373 ? 0.633 -15.781 2.66 1 69.5 373 GLU A O 1
ATOM 2842 N N . ARG A 1 374 ? 1.182 -17.891 2.613 1 72.31 374 ARG A N 1
ATOM 2843 C CA . ARG A 1 374 ? -0.149 -18.281 2.162 1 72.31 374 ARG A CA 1
ATOM 2844 C C . ARG A 1 374 ? -1.214 -17.891 3.174 1 72.31 374 ARG A C 1
ATOM 2846 O O . ARG A 1 374 ? -2.299 -17.438 2.797 1 72.31 374 ARG A O 1
ATOM 2853 N N . ALA A 1 375 ? -0.874 -18.094 4.43 1 82.25 375 ALA A N 1
ATOM 2854 C CA . ALA A 1 375 ? -1.811 -17.703 5.477 1 82.25 375 ALA A CA 1
ATOM 2855 C C . ALA A 1 375 ? -2.018 -16.188 5.48 1 82.25 375 ALA A C 1
ATOM 2857 O O . ALA A 1 375 ? -3.15 -15.711 5.578 1 82.25 375 ALA A O 1
ATOM 2858 N N . GLU A 1 376 ? -0.949 -15.516 5.262 1 75.12 376 GLU A N 1
ATOM 2859 C CA . GLU A 1 376 ? -0.996 -14.055 5.316 1 75.12 376 GLU A CA 1
ATOM 2860 C C . GLU A 1 376 ? -1.792 -13.484 4.148 1 75.12 376 GLU A C 1
ATOM 2862 O O . GLU A 1 376 ? -2.51 -12.5 4.305 1 75.12 376 GLU A O 1
ATOM 2867 N N . ILE A 1 377 ? -1.67 -14.07 3.131 1 68.62 377 ILE A N 1
ATOM 2868 C CA . ILE A 1 377 ? -2.312 -13.586 1.914 1 68.62 377 ILE A CA 1
ATOM 2869 C C . ILE A 1 377 ? -3.83 -13.602 2.09 1 68.62 377 ILE A C 1
ATOM 2871 O O . ILE A 1 377 ? -4.535 -12.734 1.564 1 68.62 377 ILE A O 1
ATOM 2875 N N . VAL A 1 378 ? -4.27 -14.539 2.875 1 73.75 378 VAL A N 1
ATOM 2876 C CA . VAL A 1 378 ? -5.715 -14.641 3.045 1 73.75 378 VAL A CA 1
ATOM 2877 C C . VAL A 1 378 ? -6.121 -14.039 4.387 1 73.75 378 VAL A C 1
ATOM 2879 O O . VAL A 1 378 ? -7.195 -14.344 4.914 1 73.75 378 VAL A O 1
ATOM 2882 N N . GLY A 1 379 ? -5.234 -13.25 4.891 1 74.06 379 GLY A N 1
ATOM 2883 C CA . GLY A 1 379 ? -5.547 -12.492 6.09 1 74.06 379 GLY A CA 1
ATOM 2884 C C . GLY A 1 379 ? -5.355 -13.281 7.367 1 74.06 379 GLY A C 1
ATOM 2885 O O . GLY A 1 379 ? -5.883 -12.914 8.422 1 74.06 379 GLY A O 1
ATOM 2886 N N . GLY A 1 380 ? -4.691 -14.414 7.219 1 85.81 380 GLY A N 1
ATOM 2887 C CA . GLY A 1 380 ? -4.508 -15.25 8.391 1 85.81 380 GLY A CA 1
ATOM 2888 C C . GLY A 1 380 ? -3.09 -15.219 8.93 1 85.81 380 GLY A C 1
ATOM 2889 O O . GLY A 1 380 ? -2.332 -14.289 8.648 1 85.81 380 GLY A O 1
ATOM 2890 N N . ARG A 1 381 ? -2.896 -16.078 9.938 1 88.44 381 ARG A N 1
ATOM 2891 C CA . ARG A 1 381 ? -1.583 -16.203 10.562 1 88.44 381 ARG A CA 1
ATOM 2892 C C . ARG A 1 381 ? -1.196 -17.672 10.719 1 88.44 381 ARG A C 1
ATOM 2894 O O . ARG A 1 381 ? -2.064 -18.531 10.844 1 88.44 381 ARG A O 1
ATOM 2901 N N . LEU A 1 382 ? 0.118 -17.891 10.594 1 89.44 382 LEU A N 1
ATOM 2902 C CA . LEU A 1 382 ? 0.677 -19.219 10.797 1 89.44 382 LEU A CA 1
ATOM 2903 C C . LEU A 1 382 ? 1.56 -19.25 12.039 1 89.44 382 LEU A C 1
ATOM 2905 O O . LEU A 1 382 ? 2.404 -18.375 12.234 1 89.44 382 LEU A O 1
ATOM 2909 N N . ASN A 1 383 ? 1.267 -20.141 12.93 1 89.31 383 ASN A N 1
ATOM 2910 C CA . ASN A 1 383 ? 2.102 -20.375 14.102 1 89.31 383 ASN A CA 1
ATOM 2911 C C . ASN A 1 383 ? 2.732 -21.766 14.07 1 89.31 383 ASN A C 1
ATOM 2913 O O . ASN A 1 383 ? 2.027 -22.766 13.945 1 89.31 383 ASN A O 1
ATOM 2917 N N . ILE A 1 384 ? 4.09 -21.844 14.133 1 88.81 384 ILE A N 1
ATOM 2918 C CA . ILE A 1 384 ? 4.805 -23.109 14.148 1 88.81 384 ILE A CA 1
ATOM 2919 C C . ILE A 1 384 ? 5.508 -23.297 15.492 1 88.81 384 ILE A C 1
ATOM 2921 O O . ILE A 1 384 ? 6.309 -22.453 15.898 1 88.81 384 ILE A O 1
ATOM 2925 N N . ARG A 1 385 ? 5.184 -24.281 16.25 1 88.75 385 ARG A N 1
ATOM 2926 C CA . ARG A 1 385 ? 5.855 -24.672 17.484 1 88.75 385 ARG A CA 1
ATOM 2927 C C . ARG A 1 385 ? 6.59 -25.984 17.328 1 88.75 385 ARG A C 1
ATOM 2929 O O . ARG A 1 385 ? 5.977 -27.016 16.984 1 88.75 385 ARG A O 1
ATOM 2936 N N . SER A 1 386 ? 7.879 -25.953 17.406 1 89.06 386 SER A N 1
ATOM 2937 C CA . SER A 1 386 ? 8.688 -27.156 17.266 1 89.06 386 SER A CA 1
ATOM 2938 C C . SER A 1 386 ? 9.914 -27.109 18.172 1 89.06 386 SER A C 1
ATOM 2940 O O . SER A 1 386 ? 10.461 -26.031 18.422 1 89.06 386 SER A O 1
ATOM 2942 N N . ARG A 1 387 ? 10.297 -28.172 18.797 1 85.88 387 ARG A N 1
ATOM 2943 C CA . ARG A 1 387 ? 11.523 -28.391 19.562 1 85.88 387 ARG A CA 1
ATOM 2944 C C . ARG A 1 387 ? 12.156 -29.734 19.234 1 85.88 387 ARG A C 1
ATOM 2946 O O . ARG A 1 387 ? 11.445 -30.719 19 1 85.88 387 ARG A O 1
ATOM 2953 N N . PRO A 1 388 ? 13.5 -29.688 19.156 1 88.19 388 PRO A N 1
ATOM 2954 C CA . PRO A 1 388 ? 14.141 -30.969 18.875 1 88.19 388 PRO A CA 1
ATOM 2955 C C . PRO A 1 388 ? 13.672 -32.062 19.828 1 88.19 388 PRO A C 1
ATOM 2957 O O . PRO A 1 388 ? 13.68 -31.891 21.047 1 88.19 388 PRO A O 1
ATOM 2960 N N . GLY A 1 389 ? 13.227 -33.094 19.25 1 89.19 389 GLY A N 1
ATOM 2961 C CA . GLY A 1 389 ? 12.82 -34.281 20.031 1 89.19 389 GLY A CA 1
ATOM 2962 C C . GLY A 1 389 ? 11.359 -34.219 20.438 1 89.19 389 GLY A C 1
ATOM 2963 O O . GLY A 1 389 ? 10.867 -35.156 21.078 1 89.19 389 GLY A O 1
ATOM 2964 N N . ALA A 1 390 ? 10.641 -33.188 20.234 1 90.06 390 ALA A N 1
ATOM 2965 C CA . ALA A 1 390 ? 9.281 -33.062 20.766 1 90.06 390 ALA A CA 1
ATOM 2966 C C . ALA A 1 390 ? 8.266 -32.938 19.625 1 90.06 390 ALA A C 1
ATOM 2968 O O . ALA A 1 390 ? 7.094 -32.656 19.875 1 90.06 390 ALA A O 1
ATOM 2969 N N . GLY A 1 391 ? 8.648 -33.188 18.469 1 92.19 391 GLY A N 1
ATOM 2970 C CA . GLY A 1 391 ? 7.719 -33.094 17.344 1 92.19 391 GLY A CA 1
ATOM 2971 C C . GLY A 1 391 ? 7.453 -31.672 16.906 1 92.19 391 GLY A C 1
ATOM 2972 O O . GLY A 1 391 ? 8.195 -30.75 17.266 1 92.19 391 GLY A O 1
ATOM 2973 N N . THR A 1 392 ? 6.457 -31.438 16.062 1 92.69 392 THR A N 1
ATOM 2974 C CA . THR A 1 392 ? 6.133 -30.125 15.5 1 92.69 392 THR A CA 1
ATOM 2975 C C . THR A 1 392 ? 4.621 -29.906 15.461 1 92.69 392 THR A C 1
ATOM 2977 O O . THR A 1 392 ? 3.869 -30.828 15.148 1 92.69 392 THR A O 1
ATOM 2980 N N . ALA A 1 393 ? 4.203 -28.719 15.922 1 94.25 393 ALA A N 1
ATOM 2981 C CA . ALA A 1 393 ? 2.811 -28.297 15.797 1 94.25 393 ALA A CA 1
ATOM 2982 C C . ALA A 1 393 ? 2.682 -27.078 14.898 1 94.25 393 ALA A C 1
ATOM 2984 O O . ALA A 1 393 ? 3.322 -26.047 15.133 1 94.25 393 ALA A O 1
ATOM 2985 N N . VAL A 1 394 ? 1.862 -27.188 13.844 1 93.5 394 VAL A N 1
ATOM 2986 C CA . VAL A 1 394 ? 1.587 -26.094 12.93 1 93.5 394 VAL A CA 1
ATOM 2987 C C . VAL A 1 394 ? 0.115 -25.688 13.031 1 93.5 394 VAL A C 1
ATOM 2989 O O . VAL A 1 394 ? -0.772 -26.531 12.898 1 93.5 394 VAL A O 1
ATOM 2992 N N . THR A 1 395 ? -0.129 -24.422 13.328 1 95.19 395 THR A N 1
ATOM 2993 C CA . THR A 1 395 ? -1.496 -23.922 13.43 1 95.19 395 THR A CA 1
ATOM 2994 C C . THR A 1 395 ? -1.709 -22.719 12.5 1 95.19 395 THR A C 1
ATOM 2996 O O . THR A 1 395 ? -0.993 -21.719 12.594 1 95.19 395 THR A O 1
ATOM 2999 N N . ALA A 1 396 ? -2.654 -22.828 11.617 1 94.5 396 ALA A N 1
ATOM 3000 C CA . ALA A 1 396 ? -3.084 -21.719 10.773 1 94.5 396 ALA A CA 1
ATOM 3001 C C . ALA A 1 396 ? -4.445 -21.188 11.211 1 94.5 396 ALA A C 1
ATOM 3003 O O . ALA A 1 396 ? -5.387 -21.969 11.406 1 94.5 396 ALA A O 1
ATOM 3004 N N . THR A 1 397 ? -4.547 -19.875 11.445 1 94.75 397 THR A N 1
ATOM 3005 C CA . THR A 1 397 ? -5.797 -19.219 11.812 1 94.75 397 THR A CA 1
ATOM 3006 C C . THR A 1 397 ? -6.152 -18.125 10.797 1 94.75 397 THR A C 1
ATOM 3008 O O . THR A 1 397 ? -5.359 -17.219 10.555 1 94.75 397 THR A O 1
ATOM 3011 N N . ILE A 1 398 ? -7.355 -18.219 10.258 1 92.62 398 ILE A N 1
ATOM 3012 C CA . ILE A 1 398 ? -7.777 -17.266 9.227 1 92.62 398 ILE A CA 1
ATOM 3013 C C . ILE A 1 398 ? -9.156 -16.719 9.562 1 92.62 398 ILE A C 1
ATOM 3015 O O . ILE A 1 398 ? -10.133 -17.469 9.664 1 92.62 398 ILE A O 1
ATOM 3019 N N . PRO A 1 399 ? -9.297 -15.406 9.766 1 90.75 399 PRO A N 1
ATOM 3020 C CA . PRO A 1 399 ? -10.625 -14.812 9.969 1 90.75 399 PRO A CA 1
ATOM 3021 C C . PRO A 1 399 ? -11.516 -14.93 8.734 1 90.75 399 PRO A C 1
ATOM 3023 O O . PRO A 1 399 ? -11.039 -14.766 7.605 1 90.75 399 PRO A O 1
ATOM 3026 N N . LEU A 1 400 ? -12.766 -15.312 8.922 1 87.62 400 LEU A N 1
ATOM 3027 C CA . LEU A 1 400 ? -13.719 -15.422 7.824 1 87.62 400 LEU A CA 1
ATOM 3028 C C . LEU A 1 400 ? -14.516 -14.125 7.66 1 87.62 400 LEU A C 1
ATOM 3030 O O . LEU A 1 400 ? -14.805 -13.445 8.648 1 87.62 400 LEU A O 1
ATOM 3034 N N . PRO A 1 401 ? -14.641 -13.578 6.398 1 73.31 401 PRO A N 1
ATOM 3035 C CA . PRO A 1 401 ? -15.461 -12.383 6.219 1 73.31 401 PRO A CA 1
ATOM 3036 C C . PRO A 1 401 ? -16.859 -12.523 6.824 1 73.31 401 PRO A C 1
ATOM 3038 O O . PRO A 1 401 ? -17.422 -13.617 6.836 1 73.31 401 PRO A O 1
ATOM 3041 N N . SER A 1 402 ? -17.266 -11.562 7.656 1 61.75 402 SER A N 1
ATOM 3042 C CA . SER A 1 402 ? -18.578 -11.578 8.266 1 61.75 402 SER A CA 1
ATOM 3043 C C . SER A 1 402 ? -19.688 -11.688 7.211 1 61.75 402 SER A C 1
ATOM 3045 O O . SER A 1 402 ? -19.594 -11.055 6.152 1 61.75 402 SER A O 1
ATOM 3047 N N . HIS A 1 403 ? -20.312 -12.727 7 1 49.91 403 HIS A N 1
ATOM 3048 C CA . HIS A 1 403 ? -21.562 -12.742 6.238 1 49.91 403 HIS A CA 1
ATOM 3049 C C . HIS A 1 403 ? -22.453 -11.555 6.609 1 49.91 403 HIS A C 1
ATOM 3051 O O . HIS A 1 403 ? -23.031 -11.523 7.695 1 49.91 403 HIS A O 1
ATOM 3057 N N . GLU A 1 404 ? -22.188 -10.25 6.465 1 41.5 404 GLU A N 1
ATOM 3058 C CA . GLU A 1 404 ? -23.391 -9.422 6.578 1 41.5 404 GLU A CA 1
ATOM 3059 C C . GLU A 1 404 ? -24.531 -10 5.754 1 41.5 404 GLU A C 1
ATOM 3061 O O . GLU A 1 404 ? -24.328 -10.414 4.609 1 41.5 404 GLU A O 1
ATOM 3066 N N . PRO A 1 405 ? -25.688 -10.344 6.355 1 35.47 405 PRO A N 1
ATOM 3067 C CA . PRO A 1 405 ? -26.875 -10.625 5.562 1 35.47 405 PRO A CA 1
ATOM 3068 C C . PRO A 1 405 ? -27.109 -9.602 4.445 1 35.47 405 PRO A C 1
ATOM 3070 O O . PRO A 1 405 ? -26.766 -8.43 4.602 1 35.47 405 PRO A O 1
ATOM 3073 N N . ALA A 1 406 ? -27.109 -9.898 3.191 1 36.78 406 ALA A N 1
ATOM 3074 C CA . ALA A 1 406 ? -27.625 -8.984 2.18 1 36.78 406 ALA A CA 1
ATOM 3075 C C . ALA A 1 406 ? -28.812 -8.188 2.725 1 36.78 406 ALA A C 1
ATOM 3077 O O . ALA A 1 406 ? -29.656 -8.727 3.436 1 36.78 406 ALA A O 1
ATOM 3078 N N . PRO A 1 407 ? -28.656 -6.855 2.648 1 33.44 407 PRO A N 1
ATOM 3079 C CA . PRO A 1 407 ? -29.953 -6.238 2.973 1 33.44 407 PRO A CA 1
ATOM 3080 C C . PRO A 1 407 ? -31.125 -6.891 2.238 1 33.44 407 PRO A C 1
ATOM 3082 O O . PRO A 1 407 ? -30.938 -7.453 1.155 1 33.44 407 PRO A O 1
ATOM 3085 N N . ASN A 1 408 ? -32.031 -7.457 2.941 1 31.19 408 ASN A N 1
ATOM 3086 C CA . ASN A 1 408 ? -33.375 -7.789 2.455 1 31.19 408 ASN A CA 1
ATOM 3087 C C . ASN A 1 408 ? -33.938 -6.684 1.562 1 31.19 408 ASN A C 1
ATOM 3089 O O . ASN A 1 408 ? -34.281 -5.602 2.043 1 31.19 408 ASN A O 1
ATOM 3093 N N . LEU A 1 409 ? -33.562 -6.562 0.274 1 30.41 409 LEU A N 1
ATOM 3094 C CA . LEU A 1 409 ? -34.219 -5.691 -0.7 1 30.41 409 LEU A CA 1
ATOM 3095 C C . LEU A 1 409 ? -35.719 -5.895 -0.691 1 30.41 409 LEU A C 1
ATOM 3097 O O . LEU A 1 409 ? -36.406 -5.406 -1.581 1 30.41 409 LEU A O 1
ATOM 3101 N N . THR A 1 410 ? -36.344 -6.746 0.022 1 26.69 410 THR A N 1
ATOM 3102 C CA . THR A 1 410 ? -37.812 -6.719 -0.144 1 26.69 410 THR A CA 1
ATOM 3103 C C . THR A 1 410 ? -38.375 -5.406 0.375 1 26.69 410 THR A C 1
ATOM 3105 O O . THR A 1 410 ? -39.531 -5.055 0.058 1 26.69 410 THR A O 1
ATOM 3108 N N . LYS A 1 411 ? -38.062 -4.836 1.587 1 26.47 411 LYS A N 1
ATOM 3109 C CA . LYS A 1 411 ? -39.062 -3.879 2.041 1 26.47 411 LYS A CA 1
ATOM 3110 C C . LYS A 1 411 ? -38.875 -2.527 1.358 1 26.47 411 LYS A C 1
ATOM 3112 O O . LYS A 1 411 ? -38.125 -1.679 1.84 1 26.47 411 LYS A O 1
ATOM 3117 N N . LEU A 1 412 ? -38.625 -2.484 -0.031 1 24.59 412 LEU A N 1
ATOM 3118 C CA . LEU A 1 412 ? -39.156 -1.278 -0.661 1 24.59 412 LEU A CA 1
ATOM 3119 C C . LEU A 1 412 ? -40.625 -1.049 -0.269 1 24.59 412 LEU A C 1
ATOM 3121 O O . LEU A 1 412 ? -41.438 -1.949 -0.4 1 24.59 412 LEU A O 1
ATOM 3125 N N . PRO A 1 413 ? -40.844 -0.072 0.577 1 23.78 413 PRO A N 1
ATOM 3126 C CA . PRO A 1 413 ? -42.188 0.452 0.371 1 23.78 413 PRO A CA 1
ATOM 3127 C C . PRO A 1 413 ? -42.375 1.068 -1.013 1 23.78 413 PRO A C 1
ATOM 3129 O O . PRO A 1 413 ? -41.406 1.495 -1.642 1 23.78 413 PRO A O 1
ATOM 3132 N N . MET B 1 1 ? -7.652 77.688 -7.727 1 28.31 1 MET B N 1
ATOM 3133 C CA . MET B 1 1 ? -8.445 76.5 -7.75 1 28.31 1 MET B CA 1
ATOM 3134 C C . MET B 1 1 ? -7.852 75.438 -6.828 1 28.31 1 MET B C 1
ATOM 3136 O O . MET B 1 1 ? -6.738 74.938 -7.055 1 28.31 1 MET B O 1
ATOM 3140 N N . ASN B 1 2 ? -8.148 75.375 -5.508 1 30.7 2 ASN B N 1
ATOM 3141 C CA . ASN B 1 2 ? -7.637 74.688 -4.312 1 30.7 2 ASN B CA 1
ATOM 3142 C C . ASN B 1 2 ? -7.895 73.188 -4.355 1 30.7 2 ASN B C 1
ATOM 3144 O O . ASN B 1 2 ? -9.047 72.75 -4.359 1 30.7 2 ASN B O 1
ATOM 3148 N N . ALA B 1 3 ? -7.094 72.375 -5.074 1 38.56 3 ALA B N 1
ATOM 3149 C CA . ALA B 1 3 ? -7.129 70.938 -5.145 1 38.56 3 ALA B CA 1
ATOM 3150 C C . ALA B 1 3 ? -7.172 70.312 -3.752 1 38.56 3 ALA B C 1
ATOM 3152 O O . ALA B 1 3 ? -6.207 70.375 -2.992 1 38.56 3 ALA B O 1
ATOM 3153 N N . ALA B 1 4 ? -8.312 70.312 -3.088 1 37.78 4 ALA B N 1
ATOM 3154 C CA . ALA B 1 4 ? -8.57 69.625 -1.829 1 37.78 4 ALA B CA 1
ATOM 3155 C C . ALA B 1 4 ? -7.996 68.188 -1.857 1 37.78 4 ALA B C 1
ATOM 3157 O O . ALA B 1 4 ? -8.305 67.438 -2.756 1 37.78 4 ALA B O 1
ATOM 3158 N N . LYS B 1 5 ? -6.82 68 -1.385 1 40.53 5 LYS B N 1
ATOM 3159 C CA . LYS B 1 5 ? -6.16 66.75 -1.063 1 40.53 5 LYS B CA 1
ATOM 3160 C C . LYS B 1 5 ? -7.129 65.812 -0.403 1 40.53 5 LYS B C 1
ATOM 3162 O O . LYS B 1 5 ? -7.578 66 0.721 1 40.53 5 LYS B O 1
ATOM 3167 N N . ARG B 1 6 ? -8.031 65.125 -1.145 1 37.91 6 ARG B N 1
ATOM 3168 C CA . ARG B 1 6 ? -8.867 64.062 -0.604 1 37.91 6 ARG B CA 1
ATOM 3169 C C . ARG B 1 6 ? -8.055 63.125 0.303 1 37.91 6 ARG B C 1
ATOM 3171 O O . ARG B 1 6 ? -7.051 62.562 -0.12 1 37.91 6 ARG B O 1
ATOM 3178 N N . ALA B 1 7 ? -8.055 63.312 1.559 1 40.5 7 ALA B N 1
ATOM 3179 C CA . ALA B 1 7 ? -7.469 62.531 2.641 1 40.5 7 ALA B CA 1
ATOM 3180 C C . ALA B 1 7 ? -7.684 61.031 2.412 1 40.5 7 ALA B C 1
ATOM 3182 O O . ALA B 1 7 ? -8.82 60.562 2.287 1 40.5 7 ALA B O 1
ATOM 3183 N N . VAL B 1 8 ? -6.824 60.312 1.663 1 39.97 8 VAL B N 1
ATOM 3184 C CA . VAL B 1 8 ? -6.832 58.875 1.523 1 39.97 8 VAL B CA 1
ATOM 3185 C C . VAL B 1 8 ? -7.117 58.219 2.875 1 39.97 8 VAL B C 1
ATOM 3187 O O . VAL B 1 8 ? -6.406 58.469 3.854 1 39.97 8 VAL B O 1
ATOM 3190 N N . LYS B 1 9 ? -8.352 57.969 3.174 1 46.94 9 LYS B N 1
ATOM 3191 C CA . LYS B 1 9 ? -8.727 57.281 4.391 1 46.94 9 LYS B CA 1
ATOM 3192 C C . LYS B 1 9 ? -7.793 56.094 4.652 1 46.94 9 LYS B C 1
ATOM 3194 O O . LYS B 1 9 ? -7.438 55.344 3.73 1 46.94 9 LYS B O 1
ATOM 3199 N N . PRO B 1 10 ? -7.141 56.062 5.746 1 46.22 10 PRO B N 1
ATOM 3200 C CA . PRO B 1 10 ? -6.172 55 6.074 1 46.22 10 PRO B CA 1
ATOM 3201 C C . PRO B 1 10 ? -6.73 53.594 5.879 1 46.22 10 PRO B C 1
ATOM 3203 O O . PRO B 1 10 ? -7.871 53.344 6.27 1 46.22 10 PRO B O 1
ATOM 3206 N N . VAL B 1 11 ? -6.395 52.875 4.863 1 50.84 11 VAL B N 1
ATOM 3207 C CA . VAL B 1 11 ? -6.742 51.5 4.543 1 50.84 11 VAL B CA 1
ATOM 3208 C C . VAL B 1 11 ? -6.578 50.625 5.785 1 50.84 11 VAL B C 1
ATOM 3210 O O . VAL B 1 11 ? -5.512 50.625 6.406 1 50.84 11 VAL B O 1
ATOM 3213 N N . ARG B 1 12 ? -7.727 50.375 6.512 1 56 12 ARG B N 1
ATOM 3214 C CA . ARG B 1 12 ? -7.77 49.531 7.715 1 56 12 ARG B CA 1
ATOM 3215 C C . ARG B 1 12 ? -7.484 48.094 7.383 1 56 12 ARG B C 1
ATOM 3217 O O . ARG B 1 12 ? -8 47.562 6.398 1 56 12 ARG B O 1
ATOM 3224 N N . ASP B 1 13 ? -6.555 47.438 8.102 1 70.38 13 ASP B N 1
ATOM 3225 C CA . ASP B 1 13 ? -6.223 46.031 7.992 1 70.38 13 ASP B CA 1
ATOM 3226 C C . ASP B 1 13 ? -7.461 45.156 8.195 1 70.38 13 ASP B C 1
ATOM 3228 O O . ASP B 1 13 ? -8.43 45.562 8.828 1 70.38 13 ASP B O 1
ATOM 3232 N N . LEU B 1 14 ? -7.508 44 7.508 1 69.62 14 LEU B N 1
ATOM 3233 C CA . LEU B 1 14 ? -8.609 43.062 7.594 1 69.62 14 LEU B CA 1
ATOM 3234 C C . LEU B 1 14 ? -8.992 42.781 9.047 1 69.62 14 LEU B C 1
ATOM 3236 O O . LEU B 1 14 ? -10.172 42.656 9.367 1 69.62 14 LEU B O 1
ATOM 3240 N N . VAL B 1 15 ? -8 42.594 9.867 1 72.81 15 VAL B N 1
ATOM 3241 C CA . VAL B 1 15 ? -8.266 42.219 11.25 1 72.81 15 VAL B CA 1
ATOM 3242 C C . VAL B 1 15 ? -7.207 42.812 12.164 1 72.81 15 VAL B C 1
ATOM 3244 O O . VAL B 1 15 ? -6.059 43 11.766 1 72.81 15 VAL B O 1
ATOM 3247 N N . ASP B 1 16 ? -7.645 43.25 13.266 1 79.56 16 ASP B N 1
ATOM 3248 C CA . ASP B 1 16 ? -6.66 43.656 14.266 1 79.56 16 ASP B CA 1
ATOM 3249 C C . ASP B 1 16 ? -5.898 42.438 14.797 1 79.56 16 ASP B C 1
ATOM 3251 O O . ASP B 1 16 ? -6.203 41.312 14.43 1 79.56 16 ASP B O 1
ATOM 3255 N N . ALA B 1 17 ? -4.852 42.625 15.508 1 78.62 17 ALA B N 1
ATOM 3256 C CA . ALA B 1 17 ? -3.92 41.594 15.938 1 78.62 17 ALA B CA 1
ATOM 3257 C C . ALA B 1 17 ? -4.629 40.531 16.781 1 78.62 17 ALA B C 1
ATOM 3259 O O . ALA B 1 17 ? -4.375 39.344 16.641 1 78.62 17 ALA B O 1
ATOM 3260 N N . ASP B 1 18 ? -5.559 40.906 17.625 1 80.81 18 ASP B N 1
ATOM 3261 C CA . ASP B 1 18 ? -6.273 40 18.5 1 80.81 18 ASP B CA 1
ATOM 3262 C C . ASP B 1 18 ? -7.199 39.094 17.703 1 80.81 18 ASP B C 1
ATOM 3264 O O . ASP B 1 18 ? -7.281 37.875 17.953 1 80.81 18 ASP B O 1
ATOM 3268 N N . ARG B 1 19 ? -7.859 39.656 16.766 1 85.06 19 ARG B N 1
ATOM 3269 C CA . ARG B 1 19 ? -8.773 38.906 15.922 1 85.06 19 ARG B CA 1
ATOM 3270 C C . ARG B 1 19 ? -8.008 37.938 15.023 1 85.06 19 ARG B C 1
ATOM 3272 O O . ARG B 1 19 ? -8.469 36.812 14.773 1 85.06 19 ARG B O 1
ATOM 3279 N N . GLU B 1 20 ? -6.895 38.375 14.57 1 88.44 20 GLU B N 1
ATOM 3280 C CA . GLU B 1 20 ? -6.047 37.5 13.758 1 88.44 20 GLU B CA 1
ATOM 3281 C C . GLU B 1 20 ? -5.594 36.281 14.555 1 88.44 20 GLU B C 1
ATOM 3283 O O . GLU B 1 20 ? -5.621 35.156 14.047 1 88.44 20 GLU B O 1
ATOM 3288 N N . LEU B 1 21 ? -5.184 36.562 15.75 1 87.19 21 LEU B N 1
ATOM 3289 C CA . LEU B 1 21 ? -4.73 35.469 16.609 1 87.19 21 LEU B CA 1
ATOM 3290 C C . LEU B 1 21 ? -5.855 34.469 16.875 1 87.19 21 LEU B C 1
ATOM 3292 O O . LEU B 1 21 ? -5.648 33.25 16.812 1 87.19 21 LEU B O 1
ATOM 3296 N N . ALA B 1 22 ? -7.016 35 17.188 1 89.38 22 ALA B N 1
ATOM 3297 C CA . ALA B 1 22 ? -8.172 34.156 17.438 1 89.38 22 ALA B CA 1
ATOM 3298 C C . ALA B 1 22 ? -8.492 33.281 16.219 1 89.38 22 ALA B C 1
ATOM 3300 O O . ALA B 1 22 ? -8.766 32.094 16.344 1 89.38 22 ALA B O 1
ATOM 3301 N N . LEU B 1 23 ? -8.414 33.875 15.086 1 91.94 23 LEU B N 1
ATOM 3302 C CA . LEU B 1 23 ? -8.688 33.156 13.836 1 91.94 23 LEU B CA 1
ATOM 3303 C C . LEU B 1 23 ? -7.676 32.031 13.625 1 91.94 23 LEU B C 1
ATOM 3305 O O . LEU B 1 23 ? -8.055 30.891 13.352 1 91.94 23 LEU B O 1
ATOM 3309 N N . LEU B 1 24 ? -6.387 32.344 13.758 1 91.44 24 LEU B N 1
ATOM 3310 C CA . LEU B 1 24 ? -5.344 31.344 13.547 1 91.44 24 LEU B CA 1
ATOM 3311 C C . LEU B 1 24 ? -5.496 30.188 14.539 1 91.44 24 LEU B C 1
ATOM 3313 O O . LEU B 1 24 ? -5.332 29.031 14.172 1 91.44 24 LEU B O 1
ATOM 3317 N N . ARG B 1 25 ? -5.852 30.547 15.758 1 89.81 25 ARG B N 1
ATOM 3318 C CA . ARG B 1 25 ? -6.062 29.5 16.766 1 89.81 25 ARG B CA 1
ATOM 3319 C C . ARG B 1 25 ? -7.227 28.594 16.391 1 89.81 25 ARG B C 1
ATOM 3321 O O . ARG B 1 25 ? -7.133 27.375 16.516 1 89.81 25 ARG B O 1
ATOM 3328 N N . GLU B 1 26 ? -8.25 29.188 15.938 1 91.69 26 GLU B N 1
ATOM 3329 C CA . GLU B 1 26 ? -9.43 28.406 15.539 1 91.69 26 GLU B CA 1
ATOM 3330 C C . GLU B 1 26 ? -9.125 27.516 14.336 1 91.69 26 GLU B C 1
ATOM 3332 O O . GLU B 1 26 ? -9.562 26.375 14.289 1 91.69 26 GLU B O 1
ATOM 3337 N N . LEU B 1 27 ? -8.445 28.031 13.422 1 92.94 27 LEU B N 1
ATOM 3338 C CA . LEU B 1 27 ? -8.109 27.281 12.219 1 92.94 27 LEU B CA 1
ATOM 3339 C C . LEU B 1 27 ? -7.172 26.125 12.547 1 92.94 27 LEU B C 1
ATOM 3341 O O . LEU B 1 27 ? -7.309 25.031 11.992 1 92.94 27 LEU B O 1
ATOM 3345 N N . ILE B 1 28 ? -6.223 26.375 13.383 1 90.69 28 ILE B N 1
ATOM 3346 C CA . ILE B 1 28 ? -5.312 25.328 13.82 1 90.69 28 ILE B CA 1
ATOM 3347 C C . ILE B 1 28 ? -6.109 24.203 14.492 1 90.69 28 ILE B C 1
ATOM 3349 O O . ILE B 1 28 ? -5.871 23.031 14.227 1 90.69 28 ILE B O 1
ATOM 3353 N N . GLN B 1 29 ? -7.027 24.578 15.305 1 88.38 29 GLN B N 1
ATOM 3354 C CA . GLN B 1 29 ? -7.883 23.594 15.969 1 88.38 29 GLN B CA 1
ATOM 3355 C C . GLN B 1 29 ? -8.688 22.781 14.953 1 88.38 29 GLN B C 1
ATOM 3357 O O . GLN B 1 29 ? -8.766 21.562 15.055 1 88.38 29 GLN B O 1
ATOM 3362 N N . ALA B 1 30 ? -9.227 23.438 14.047 1 89.69 30 ALA B N 1
ATOM 3363 C CA . ALA B 1 30 ? -10.016 22.766 13.016 1 89.69 30 ALA B CA 1
ATOM 3364 C C . ALA B 1 30 ? -9.148 21.828 12.188 1 89.69 30 ALA B C 1
ATOM 3366 O O . ALA B 1 30 ? -9.555 20.688 11.898 1 89.69 30 ALA B O 1
ATOM 3367 N N . ALA B 1 31 ? -7.992 22.281 11.797 1 87.62 31 ALA B N 1
ATOM 3368 C CA . ALA B 1 31 ? -7.074 21.484 10.977 1 87.62 31 ALA B CA 1
ATOM 3369 C C . ALA B 1 31 ? -6.598 20.25 11.727 1 87.62 31 ALA B C 1
ATOM 3371 O O . ALA B 1 31 ? -6.402 19.188 11.125 1 87.62 31 ALA B O 1
ATOM 3372 N N . SER B 1 32 ? -6.453 20.359 13.008 1 84.38 32 SER B N 1
ATOM 3373 C CA . SER B 1 32 ? -5.887 19.281 13.812 1 84.38 32 SER B CA 1
ATOM 3374 C C . SER B 1 32 ? -6.949 18.266 14.203 1 84.38 32 SER B C 1
ATOM 3376 O O . SER B 1 32 ? -6.629 17.188 14.719 1 84.38 32 SER B O 1
ATOM 3378 N N . SER B 1 33 ? -8.156 18.531 13.953 1 80.94 33 SER B N 1
ATOM 3379 C CA . SER B 1 33 ? -9.234 17.625 14.328 1 80.94 33 SER B CA 1
ATOM 3380 C C . SER B 1 33 ? -9.43 16.547 13.266 1 80.94 33 SER B C 1
ATOM 3382 O O . SER B 1 33 ? -10.266 15.648 13.43 1 80.94 33 SER B O 1
ATOM 3384 N N . GLY B 1 34 ? -8.633 16.609 12.25 1 70.5 34 GLY B N 1
ATOM 3385 C CA . GLY B 1 34 ? -8.539 15.523 11.273 1 70.5 34 GLY B CA 1
ATOM 3386 C C . GLY B 1 34 ? -9.781 15.398 10.406 1 70.5 34 GLY B C 1
ATOM 3387 O O . GLY B 1 34 ? -10.242 14.281 10.141 1 70.5 34 GLY B O 1
ATOM 3388 N N . PRO B 1 35 ? -10.289 16.516 10.016 1 69.25 35 PRO B N 1
ATOM 3389 C CA . PRO B 1 35 ? -11.492 16.391 9.188 1 69.25 35 PRO B CA 1
ATOM 3390 C C . PRO B 1 35 ? -11.188 15.93 7.766 1 69.25 35 PRO B C 1
ATOM 3392 O O . PRO B 1 35 ? -10.031 15.953 7.34 1 69.25 35 PRO B O 1
ATOM 3395 N N . GLY B 1 36 ? -12.18 15.414 7.16 1 82.62 36 GLY B N 1
ATOM 3396 C CA . GLY B 1 36 ? -12.086 15.234 5.723 1 82.62 36 GLY B CA 1
ATOM 3397 C C . GLY B 1 36 ? -11.867 16.531 4.973 1 82.62 36 GLY B C 1
ATOM 3398 O O . GLY B 1 36 ? -11.844 17.609 5.578 1 82.62 36 GLY B O 1
ATOM 3399 N N . VAL B 1 37 ? -11.656 16.406 3.764 1 85.12 37 VAL B N 1
ATOM 3400 C CA . VAL B 1 37 ? -11.312 17.547 2.924 1 85.12 37 VAL B CA 1
ATOM 3401 C C . VAL B 1 37 ? -12.461 18.547 2.932 1 85.12 37 VAL B C 1
ATOM 3403 O O . VAL B 1 37 ? -12.273 19.719 3.264 1 85.12 37 VAL B O 1
ATOM 3406 N N . GLU B 1 38 ? -13.695 18.094 2.648 1 90.25 38 GLU B N 1
ATOM 3407 C CA . GLU B 1 38 ? -14.82 19 2.475 1 90.25 38 GLU B CA 1
ATOM 3408 C C . GLU B 1 38 ? -15.227 19.641 3.801 1 90.25 38 GLU B C 1
ATOM 3410 O O . GLU B 1 38 ? -15.422 20.859 3.881 1 90.25 38 GLU B O 1
ATOM 3415 N N . PRO B 1 39 ? -15.281 18.875 4.859 1 90.5 39 PRO B N 1
ATOM 3416 C CA . PRO B 1 39 ? -15.625 19.484 6.145 1 90.5 39 PRO B CA 1
ATOM 3417 C C . PRO B 1 39 ? -14.602 20.547 6.578 1 90.5 39 PRO B C 1
ATOM 3419 O O . PRO B 1 39 ? -14.977 21.594 7.117 1 90.5 39 PRO B O 1
ATOM 3422 N N . LEU B 1 40 ? -13.367 20.328 6.367 1 91.19 40 LEU B N 1
ATOM 3423 C CA . LEU B 1 40 ? -12.336 21.297 6.727 1 91.19 40 LEU B CA 1
ATOM 3424 C C . LEU B 1 40 ? -12.445 22.547 5.875 1 91.19 40 LEU B C 1
ATOM 3426 O O . LEU B 1 40 ? -12.359 23.672 6.395 1 91.19 40 LEU B O 1
ATOM 3430 N N . ALA B 1 41 ? -12.633 22.344 4.625 1 94.19 41 ALA B N 1
ATOM 3431 C CA . ALA B 1 41 ? -12.773 23.484 3.717 1 94.19 41 ALA B CA 1
ATOM 3432 C C . ALA B 1 41 ? -13.969 24.344 4.105 1 94.19 41 ALA B C 1
ATOM 3434 O O . ALA B 1 41 ? -13.883 25.578 4.105 1 94.19 41 ALA B O 1
ATOM 3435 N N . ALA B 1 42 ? -15.039 23.703 4.426 1 95 42 ALA B N 1
ATOM 3436 C CA . ALA B 1 42 ? -16.25 24.422 4.84 1 95 42 ALA B CA 1
ATOM 3437 C C . ALA B 1 42 ? -16 25.203 6.125 1 95 42 ALA B C 1
ATOM 3439 O O . ALA B 1 42 ? -16.391 26.375 6.23 1 95 42 ALA B O 1
ATOM 3440 N N . ALA B 1 43 ? -15.398 24.578 7.062 1 94.06 43 ALA B N 1
ATOM 3441 C CA . ALA B 1 43 ? -15.109 25.234 8.336 1 94.06 43 ALA B CA 1
ATOM 3442 C C . ALA B 1 43 ? -14.18 26.422 8.141 1 94.06 43 ALA B C 1
ATOM 3444 O O . ALA B 1 43 ? -14.414 27.5 8.703 1 94.06 43 ALA B O 1
ATOM 3445 N N . ALA B 1 44 ? -13.18 26.266 7.355 1 94.62 44 ALA B N 1
ATOM 3446 C CA . ALA B 1 44 ? -12.227 27.328 7.082 1 94.62 44 ALA B CA 1
ATOM 3447 C C . ALA B 1 44 ? -12.922 28.531 6.445 1 94.62 44 ALA B C 1
ATOM 3449 O O . ALA B 1 44 ? -12.703 29.672 6.855 1 94.62 44 ALA B O 1
ATOM 3450 N N . ALA B 1 45 ? -13.797 28.266 5.512 1 96.44 45 ALA B N 1
ATOM 3451 C CA . ALA B 1 45 ? -14.516 29.344 4.832 1 96.44 45 ALA B CA 1
ATOM 3452 C C . ALA B 1 45 ? -15.336 30.172 5.82 1 96.44 45 ALA B C 1
ATOM 3454 O O . ALA B 1 45 ? -15.273 31.406 5.809 1 96.44 45 ALA B O 1
ATOM 3455 N N . ARG B 1 46 ? -16 29.531 6.68 1 95.44 46 ARG B N 1
ATOM 3456 C CA . ARG B 1 46 ? -16.844 30.203 7.672 1 95.44 46 ARG B CA 1
ATOM 3457 C C . ARG B 1 46 ? -16 31.016 8.641 1 95.44 46 ARG B C 1
ATOM 3459 O O . ARG B 1 46 ? -16.328 32.156 8.938 1 95.44 46 ARG B O 1
ATOM 3466 N N . MET B 1 47 ? -14.938 30.438 9.094 1 94.88 47 MET B N 1
ATOM 3467 C CA . MET B 1 47 ? -14.086 31.094 10.078 1 94.88 47 MET B CA 1
ATOM 3468 C C . MET B 1 47 ? -13.414 32.312 9.492 1 94.88 47 MET B C 1
ATOM 3470 O O . MET B 1 47 ? -13.32 33.375 10.148 1 94.88 47 MET B O 1
ATOM 3474 N N . ILE B 1 48 ? -12.984 32.219 8.273 1 95 48 ILE B N 1
ATOM 3475 C CA . ILE B 1 48 ? -12.273 33.312 7.613 1 95 48 ILE B CA 1
ATOM 3476 C C . ILE B 1 48 ? -13.219 34.5 7.418 1 95 48 ILE B C 1
ATOM 3478 O O . ILE B 1 48 ? -12.883 35.625 7.781 1 95 48 ILE B O 1
ATOM 3482 N N . THR B 1 49 ? -14.414 34.281 6.938 1 94.56 49 THR B N 1
ATOM 3483 C CA . THR B 1 49 ? -15.359 35.344 6.691 1 94.56 49 THR B CA 1
ATOM 3484 C C . THR B 1 49 ? -15.789 36 8 1 94.56 49 THR B C 1
ATOM 3486 O O . THR B 1 49 ? -15.867 37.219 8.094 1 94.56 49 THR B O 1
ATOM 3489 N N . ALA B 1 50 ? -15.984 35.219 8.992 1 91.44 50 ALA B N 1
ATOM 3490 C CA . ALA B 1 50 ? -16.406 35.719 10.289 1 91.44 50 ALA B CA 1
ATOM 3491 C C . ALA B 1 50 ? -15.344 36.625 10.906 1 91.44 50 ALA B C 1
ATOM 3493 O O . ALA B 1 50 ? -15.648 37.656 11.484 1 91.44 50 ALA B O 1
ATOM 3494 N N . ALA B 1 51 ? -14.141 36.281 10.68 1 89.38 51 ALA B N 1
ATOM 3495 C CA . ALA B 1 51 ? -13.047 36.969 11.359 1 89.38 51 ALA B CA 1
ATOM 3496 C C . ALA B 1 51 ? -12.57 38.156 10.555 1 89.38 51 ALA B C 1
ATOM 3498 O O . ALA B 1 51 ? -12.078 39.156 11.125 1 89.38 51 ALA B O 1
ATOM 3499 N N . THR B 1 52 ? -12.68 38.156 9.266 1 88.56 52 THR B N 1
ATOM 3500 C CA . THR B 1 52 ? -12.07 39.188 8.438 1 88.56 52 THR B CA 1
ATOM 3501 C C . THR B 1 52 ? -13.109 40.219 8 1 88.56 52 THR B C 1
ATOM 3503 O O . THR B 1 52 ? -12.766 41.281 7.449 1 88.56 52 THR B O 1
ATOM 3506 N N . GLY B 1 53 ? -14.297 39.938 8.219 1 87.56 53 GLY B N 1
ATOM 3507 C CA . GLY B 1 53 ? -15.352 40.812 7.793 1 87.56 53 GLY B CA 1
ATOM 3508 C C . GLY B 1 53 ? -15.578 40.812 6.293 1 87.56 53 GLY B C 1
ATOM 3509 O O . GLY B 1 53 ? -16.078 41.781 5.727 1 87.56 53 GLY B O 1
ATOM 3510 N N . THR B 1 54 ? -15.055 39.875 5.598 1 92.88 54 THR B N 1
ATOM 3511 C CA . THR B 1 54 ? -15.375 39.688 4.188 1 92.88 54 THR B CA 1
ATOM 3512 C C . THR B 1 54 ? -16.719 38.969 4.027 1 92.88 54 THR B C 1
ATOM 3514 O O . THR B 1 54 ? -17.281 38.469 5 1 92.88 54 THR B O 1
ATOM 3517 N N . ASP B 1 55 ? -17.234 39 2.828 1 94.38 55 ASP B N 1
ATOM 3518 C CA . ASP B 1 55 ? -18.609 38.562 2.641 1 94.38 55 ASP B CA 1
ATOM 3519 C C . ASP B 1 55 ? -18.672 37.094 2.273 1 94.38 55 ASP B C 1
ATOM 3521 O O . ASP B 1 55 ? -19.562 36.375 2.734 1 94.38 55 ASP B O 1
ATOM 3525 N N . VAL B 1 56 ? -17.75 36.656 1.387 1 95.69 56 VAL B N 1
ATOM 3526 C CA . VAL B 1 56 ? -17.797 35.281 0.915 1 95.69 56 VAL B CA 1
ATOM 3527 C C . VAL B 1 56 ? -16.391 34.719 0.812 1 95.69 56 VAL B C 1
ATOM 3529 O O . VAL B 1 56 ? -15.438 35.469 0.549 1 95.69 56 VAL B O 1
ATOM 3532 N N . CYS B 1 57 ? -16.281 33.438 1.079 1 97.06 57 CYS B N 1
ATOM 3533 C CA . CYS B 1 57 ? -15.031 32.688 0.919 1 97.06 57 CYS B CA 1
ATOM 3534 C C . CYS B 1 57 ? -15.25 31.406 0.153 1 97.06 57 CYS B C 1
ATOM 3536 O O . CYS B 1 57 ? -16.203 30.672 0.426 1 97.06 57 CYS B O 1
ATOM 3538 N N . PHE B 1 58 ? -14.492 31.188 -0.896 1 96.62 58 PHE B N 1
ATOM 3539 C CA . PHE B 1 58 ? -14.484 29.938 -1.657 1 96.62 58 PHE B CA 1
ATOM 3540 C C . PHE B 1 58 ? -13.164 29.203 -1.476 1 96.62 58 PHE B C 1
ATOM 3542 O O . PHE B 1 58 ? -12.094 29.781 -1.651 1 96.62 58 PHE B O 1
ATOM 3549 N N . VAL B 1 59 ? -13.273 27.938 -1.125 1 97.25 59 VAL B N 1
ATOM 3550 C CA . VAL B 1 59 ? -12.094 27.094 -1.038 1 97.25 59 VAL B CA 1
ATOM 3551 C C . VAL B 1 59 ? -12.117 26.047 -2.158 1 97.25 59 VAL B C 1
ATOM 3553 O O . VAL B 1 59 ? -12.938 25.125 -2.137 1 97.25 59 VAL B O 1
ATOM 3556 N N . HIS B 1 60 ? -11.25 26.172 -3.086 1 96.56 60 HIS B N 1
ATOM 3557 C CA . HIS B 1 60 ? -11.102 25.234 -4.191 1 96.56 60 HIS B CA 1
ATOM 3558 C C . HIS B 1 60 ? -9.906 24.312 -3.973 1 96.56 60 HIS B C 1
ATOM 3560 O O . HIS B 1 60 ? -8.812 24.766 -3.623 1 96.56 60 HIS B O 1
ATOM 3566 N N . VAL B 1 61 ? -10.109 23.047 -4.16 1 95.38 61 VAL B N 1
ATOM 3567 C CA . VAL B 1 61 ? -9.039 22.078 -3.928 1 95.38 61 VAL B CA 1
ATOM 3568 C C . VAL B 1 61 ? -8.75 21.312 -5.215 1 95.38 61 VAL B C 1
ATOM 3570 O O . VAL B 1 61 ? -9.656 21.047 -6.012 1 95.38 61 VAL B O 1
ATOM 3573 N N . LEU B 1 62 ? -7.512 20.969 -5.395 1 92.06 62 LEU B N 1
ATOM 3574 C CA . LEU B 1 62 ? -7.105 20.188 -6.551 1 92.06 62 LEU B CA 1
ATOM 3575 C C . LEU B 1 62 ? -7.758 18.797 -6.523 1 92.06 62 LEU B C 1
ATOM 3577 O O . LEU B 1 62 ? -7.836 18.172 -5.469 1 92.06 62 LEU B O 1
ATOM 3581 N N . ASP B 1 63 ? -8.203 18.375 -7.594 1 86.62 63 ASP B N 1
ATOM 3582 C CA . ASP B 1 63 ? -8.789 17.047 -7.668 1 86.62 63 ASP B CA 1
ATOM 3583 C C . ASP B 1 63 ? -7.699 15.977 -7.809 1 86.62 63 ASP B C 1
ATOM 3585 O O . ASP B 1 63 ? -6.508 16.297 -7.809 1 86.62 63 ASP B O 1
ATOM 3589 N N . ASP B 1 64 ? -8.047 14.734 -7.859 1 76.69 64 ASP B N 1
ATOM 3590 C CA . ASP B 1 64 ? -7.113 13.617 -7.824 1 76.69 64 ASP B CA 1
ATOM 3591 C C . ASP B 1 64 ? -6.27 13.562 -9.094 1 76.69 64 ASP B C 1
ATOM 3593 O O . ASP B 1 64 ? -5.199 12.953 -9.117 1 76.69 64 ASP B O 1
ATOM 3597 N N . SER B 1 65 ? -6.73 14.266 -10.18 1 76.56 65 SER B N 1
ATOM 3598 C CA . SER B 1 65 ? -5.98 14.305 -11.43 1 76.56 65 SER B CA 1
ATOM 3599 C C . SER B 1 65 ? -4.945 15.422 -11.422 1 76.56 65 SER B C 1
ATOM 3601 O O . SER B 1 65 ? -4.051 15.453 -12.266 1 76.56 65 SER B O 1
ATOM 3603 N N . ASP B 1 66 ? -4.988 16.328 -10.492 1 82.12 66 ASP B N 1
ATOM 3604 C CA . ASP B 1 66 ? -4.137 17.5 -10.32 1 82.12 66 ASP B CA 1
ATOM 3605 C C . ASP B 1 66 ? -4.238 18.422 -11.531 1 82.12 66 ASP B C 1
ATOM 3607 O O . ASP B 1 66 ? -3.297 19.172 -11.828 1 82.12 66 ASP B O 1
ATOM 3611 N N . ARG B 1 67 ? -5.367 18.328 -12.281 1 87.62 67 ARG B N 1
ATOM 3612 C CA . ARG B 1 67 ? -5.527 19.141 -13.492 1 87.62 67 ARG B CA 1
ATOM 3613 C C . ARG B 1 67 ? -6.648 20.156 -13.32 1 87.62 67 ARG B C 1
ATOM 3615 O O . ARG B 1 67 ? -6.793 21.078 -14.133 1 87.62 67 ARG B O 1
ATOM 3622 N N . SER B 1 68 ? -7.391 19.938 -12.281 1 93.94 68 SER B N 1
ATOM 3623 C CA . SER B 1 68 ? -8.531 20.812 -12.07 1 93.94 68 SER B CA 1
ATOM 3624 C C . SER B 1 68 ? -8.773 21.062 -10.586 1 93.94 68 SER B C 1
ATOM 3626 O O . SER B 1 68 ? -8.328 20.281 -9.742 1 93.94 68 SER B O 1
ATOM 3628 N N . LEU B 1 69 ? -9.438 22.234 -10.367 1 94.75 69 LEU B N 1
ATOM 3629 C CA . LEU B 1 69 ? -9.891 22.594 -9.023 1 94.75 69 LEU B CA 1
ATOM 3630 C C . LEU B 1 69 ? -11.375 22.281 -8.859 1 94.75 69 LEU B C 1
ATOM 3632 O O . LEU B 1 69 ? -12.164 22.484 -9.789 1 94.75 69 LEU B O 1
ATOM 3636 N N . THR B 1 70 ? -11.688 21.812 -7.742 1 94.62 70 THR B N 1
ATOM 3637 C CA . THR B 1 70 ? -13.086 21.625 -7.383 1 94.62 70 THR B CA 1
ATOM 3638 C C . THR B 1 70 ? -13.445 22.438 -6.148 1 94.62 70 THR B C 1
ATOM 3640 O O . THR B 1 70 ? -12.625 22.594 -5.238 1 94.62 70 THR B O 1
ATOM 3643 N N . LEU B 1 71 ? -14.688 22.984 -6.156 1 95.81 71 LEU B N 1
ATOM 3644 C CA . LEU B 1 71 ? -15.141 23.703 -4.969 1 95.81 71 LEU B CA 1
ATOM 3645 C C . LEU B 1 71 ? -15.375 22.734 -3.811 1 95.81 71 LEU B C 1
ATOM 3647 O O . LEU B 1 71 ? -16.266 21.891 -3.877 1 95.81 71 LEU B O 1
ATOM 3651 N N . ALA B 1 72 ? -14.617 22.891 -2.773 1 95.06 72 ALA B N 1
ATOM 3652 C CA . ALA B 1 72 ? -14.68 21.953 -1.646 1 95.06 72 ALA B CA 1
ATOM 3653 C C . ALA B 1 72 ? -15.367 22.609 -0.444 1 95.06 72 ALA B C 1
ATOM 3655 O O . ALA B 1 72 ? -15.852 21.906 0.45 1 95.06 72 ALA B O 1
ATOM 3656 N N . GLY B 1 73 ? -15.344 23.906 -0.333 1 95.81 73 GLY B N 1
ATOM 3657 C CA . GLY B 1 73 ? -16 24.656 0.733 1 95.81 73 GLY B CA 1
ATOM 3658 C C . GLY B 1 73 ? -16.375 26.062 0.329 1 95.81 73 GLY B C 1
ATOM 3659 O O . GLY B 1 73 ? -15.688 26.688 -0.479 1 95.81 73 GLY B O 1
ATOM 3660 N N . ALA B 1 74 ? -17.406 26.562 0.937 1 96.31 74 ALA B N 1
ATOM 3661 C CA . ALA B 1 74 ? -17.875 27.922 0.683 1 96.31 74 ALA B CA 1
ATOM 3662 C C . ALA B 1 74 ? -18.781 28.406 1.808 1 96.31 74 ALA B C 1
ATOM 3664 O O . ALA B 1 74 ? -19.391 27.609 2.514 1 96.31 74 ALA B O 1
ATOM 3665 N N . THR B 1 75 ? -18.781 29.688 1.945 1 95.44 75 THR B N 1
ATOM 3666 C CA . THR B 1 75 ? -19.734 30.266 2.867 1 95.44 75 THR B CA 1
ATOM 3667 C C . THR B 1 75 ? -21.156 30.156 2.311 1 95.44 75 THR B C 1
ATOM 3669 O O . THR B 1 75 ? -21.375 30.281 1.104 1 95.44 75 THR B O 1
ATOM 3672 N N . PRO B 1 76 ? -22.188 29.984 3.199 1 92.06 76 PRO B N 1
ATOM 3673 C CA . PRO B 1 76 ? -23.578 29.969 2.736 1 92.06 76 PRO B CA 1
ATOM 3674 C C . PRO B 1 76 ? -23.969 31.25 2.004 1 92.06 76 PRO B C 1
ATOM 3676 O O . PRO B 1 76 ? -23.5 32.344 2.359 1 92.06 76 PRO B O 1
ATOM 3679 N N . PRO B 1 77 ? -24.75 31.141 0.98 1 91.94 77 PRO B N 1
ATOM 3680 C CA . PRO B 1 77 ? -25.531 29.984 0.514 1 91.94 77 PRO B CA 1
ATOM 3681 C C . PRO B 1 77 ? -24.797 29.188 -0.557 1 91.94 77 PRO B C 1
ATOM 3683 O O . PRO B 1 77 ? -25.375 28.297 -1.17 1 91.94 77 PRO B O 1
ATOM 3686 N N . PHE B 1 78 ? -23.594 29.516 -0.735 1 93.88 78 PHE B N 1
ATOM 3687 C CA . PHE B 1 78 ? -22.875 28.938 -1.863 1 93.88 78 PHE B CA 1
ATOM 3688 C C . PHE B 1 78 ? -22.359 27.547 -1.517 1 93.88 78 PHE B C 1
ATOM 3690 O O . PHE B 1 78 ? -21.844 26.828 -2.385 1 93.88 78 PHE B O 1
ATOM 3697 N N . ASP B 1 79 ? -22.469 27.141 -0.254 1 93.69 79 ASP B N 1
ATOM 3698 C CA . ASP B 1 79 ? -22.062 25.812 0.181 1 93.69 79 ASP B CA 1
ATOM 3699 C C . ASP B 1 79 ? -22.859 24.719 -0.543 1 93.69 79 ASP B C 1
ATOM 3701 O O . ASP B 1 79 ? -22.406 23.578 -0.638 1 93.69 79 ASP B O 1
ATOM 3705 N N . SER B 1 80 ? -24 25.062 -1.083 1 92.81 80 SER B N 1
ATOM 3706 C CA . SER B 1 80 ? -24.797 24.109 -1.842 1 92.81 80 SER B CA 1
ATOM 3707 C C . SER B 1 80 ? -24.125 23.75 -3.164 1 92.81 80 SER B C 1
ATOM 3709 O O . SER B 1 80 ? -24.484 22.75 -3.789 1 92.81 80 SER B O 1
ATOM 3711 N N . GLU B 1 81 ? -23.188 24.562 -3.596 1 93.5 81 GLU B N 1
ATOM 3712 C CA . GLU B 1 81 ? -22.531 24.359 -4.887 1 93.5 81 GLU B CA 1
ATOM 3713 C C . GLU B 1 81 ? -21.281 23.516 -4.742 1 93.5 81 GLU B C 1
ATOM 3715 O O . GLU B 1 81 ? -20.609 23.203 -5.73 1 93.5 81 GLU B O 1
ATOM 3720 N N . VAL B 1 82 ? -20.953 23.141 -3.576 1 93.88 82 VAL B N 1
ATOM 3721 C CA . VAL B 1 82 ? -19.766 22.344 -3.307 1 93.88 82 VAL B CA 1
ATOM 3722 C C . VAL B 1 82 ? -19.828 21.031 -4.09 1 93.88 82 VAL B C 1
ATOM 3724 O O . VAL B 1 82 ? -20.859 20.375 -4.109 1 93.88 82 VAL B O 1
ATOM 3727 N N . GLY B 1 83 ? -18.766 20.75 -4.734 1 90.88 83 GLY B N 1
ATOM 3728 C CA . GLY B 1 83 ? -18.672 19.5 -5.492 1 90.88 83 GLY B CA 1
ATOM 3729 C C . GLY B 1 83 ? -19.188 19.641 -6.914 1 90.88 83 GLY B C 1
ATOM 3730 O O . GLY B 1 83 ? -18.984 18.734 -7.734 1 90.88 83 GLY B O 1
ATOM 3731 N N . LYS B 1 84 ? -19.844 20.703 -7.258 1 91.12 84 LYS B N 1
ATOM 3732 C CA . LYS B 1 84 ? -20.484 20.875 -8.562 1 91.12 84 LYS B CA 1
ATOM 3733 C C . LYS B 1 84 ? -19.641 21.734 -9.484 1 91.12 84 LYS B C 1
ATOM 3735 O O . LYS B 1 84 ? -19.844 21.75 -10.703 1 91.12 84 LYS B O 1
ATOM 3740 N N . ILE B 1 85 ? -18.734 22.422 -8.883 1 89.75 85 ILE B N 1
ATOM 3741 C CA . ILE B 1 85 ? -17.953 23.391 -9.664 1 89.75 85 ILE B CA 1
ATOM 3742 C C . ILE B 1 85 ? -16.547 22.844 -9.883 1 89.75 85 ILE B C 1
ATOM 3744 O O . ILE B 1 85 ? -15.852 22.484 -8.922 1 89.75 85 ILE B O 1
ATOM 3748 N N . ARG B 1 86 ? -16.156 22.797 -11.094 1 90.5 86 ARG B N 1
ATOM 3749 C CA . ARG B 1 86 ? -14.82 22.375 -11.5 1 90.5 86 ARG B CA 1
ATOM 3750 C C . ARG B 1 86 ? -14.148 23.438 -12.359 1 90.5 86 ARG B C 1
ATOM 3752 O O . ARG B 1 86 ? -14.766 23.984 -13.281 1 90.5 86 ARG B O 1
ATOM 3759 N N . LEU B 1 87 ? -12.922 23.828 -11.953 1 90.88 87 LEU B N 1
ATOM 3760 C CA . LEU B 1 87 ? -12.156 24.859 -12.641 1 90.88 87 LEU B CA 1
ATOM 3761 C C . LEU B 1 87 ? -10.812 24.312 -13.125 1 90.88 87 LEU B C 1
ATOM 3763 O O . LEU B 1 87 ? -9.969 23.922 -12.312 1 90.88 87 LEU B O 1
ATOM 3767 N N . PRO B 1 88 ? -10.633 24.297 -14.469 1 91.94 88 PRO B N 1
ATOM 3768 C CA . PRO B 1 88 ? -9.32 23.859 -14.945 1 91.94 88 PRO B CA 1
ATOM 3769 C C . PRO B 1 88 ? -8.195 24.781 -14.5 1 91.94 88 PRO B C 1
ATOM 3771 O O . PRO B 1 88 ? -8.375 26 -14.445 1 91.94 88 PRO B O 1
ATOM 3774 N N . ILE B 1 89 ? -7.066 24.219 -14.234 1 94 89 ILE B N 1
ATOM 3775 C CA . ILE B 1 89 ? -5.887 25.016 -13.922 1 94 89 ILE B CA 1
ATOM 3776 C C . ILE B 1 89 ? -5.586 25.953 -15.078 1 94 89 ILE B C 1
ATOM 3778 O O . ILE B 1 89 ? -5.656 25.562 -16.25 1 94 89 ILE B O 1
ATOM 3782 N N . GLY B 1 90 ? -5.367 27.188 -14.781 1 92.62 90 GLY B N 1
ATOM 3783 C CA . GLY B 1 90 ? -5.031 28.172 -15.797 1 92.62 90 GLY B CA 1
ATOM 3784 C C . GLY B 1 90 ? -6.223 29 -16.25 1 92.62 90 GLY B C 1
ATOM 3785 O O . GLY B 1 90 ? -6.059 30.016 -16.922 1 92.62 90 GLY B O 1
ATOM 3786 N N . GLN B 1 91 ? -7.359 28.578 -15.852 1 91.19 91 GLN B N 1
ATOM 3787 C CA . GLN B 1 91 ? -8.562 29.297 -16.281 1 91.19 91 GLN B CA 1
ATOM 3788 C C . GLN B 1 91 ? -9.234 30 -15.109 1 91.19 91 GLN B C 1
ATOM 3790 O O . GLN B 1 91 ? -9.445 29.406 -14.062 1 91.19 91 GLN B O 1
ATOM 3795 N N . GLY B 1 92 ? -9.594 31.297 -15.391 1 92.44 92 GLY B N 1
ATOM 3796 C CA . GLY B 1 92 ? -10.156 32.094 -14.312 1 92.44 92 GLY B CA 1
ATOM 3797 C C . GLY B 1 92 ? -9.117 32.562 -13.32 1 92.44 92 GLY B C 1
ATOM 3798 O O . GLY B 1 92 ? -7.949 32.188 -13.406 1 92.44 92 GLY B O 1
ATOM 3799 N N . ILE B 1 93 ? -9.5 33.375 -12.43 1 93.94 93 ILE B N 1
ATOM 3800 C CA . ILE B 1 93 ? -8.562 33.938 -11.461 1 93.94 93 ILE B CA 1
ATOM 3801 C C . ILE B 1 93 ? -7.996 32.781 -10.602 1 93.94 93 ILE B C 1
ATOM 3803 O O . ILE B 1 93 ? -6.781 32.688 -10.414 1 93.94 93 ILE B O 1
ATOM 3807 N N . SER B 1 94 ? -8.93 31.891 -10.125 1 95 94 SER B N 1
ATOM 3808 C CA . SER B 1 94 ? -8.477 30.781 -9.289 1 95 94 SER B CA 1
ATOM 3809 C C . SER B 1 94 ? -7.547 29.844 -10.055 1 95 94 SER B C 1
ATOM 3811 O O . SER B 1 94 ? -6.539 29.391 -9.516 1 95 94 SER B O 1
ATOM 3813 N N . GLY B 1 95 ? -7.953 29.562 -11.281 1 94.75 95 GLY B N 1
ATOM 3814 C CA . GLY B 1 95 ? -7.09 28.734 -12.109 1 94.75 95 GLY B CA 1
ATOM 3815 C C . GLY B 1 95 ? -5.73 29.344 -12.359 1 94.75 95 GLY B C 1
ATOM 3816 O O . GLY B 1 95 ? -4.715 28.656 -12.367 1 94.75 95 GLY B O 1
ATOM 3817 N N . TRP B 1 96 ? -5.73 30.625 -12.586 1 95.62 96 TRP B N 1
ATOM 3818 C CA . TRP B 1 96 ? -4.48 31.344 -12.797 1 95.62 96 TRP B CA 1
ATOM 3819 C C . TRP B 1 96 ? -3.6 31.281 -11.555 1 95.62 96 TRP B C 1
ATOM 3821 O O . TRP B 1 96 ? -2.395 31.047 -11.648 1 95.62 96 TRP B O 1
ATOM 3831 N N . VAL B 1 97 ? -4.184 31.5 -10.422 1 97.31 97 VAL B N 1
ATOM 3832 C CA . VAL B 1 97 ? -3.463 31.453 -9.148 1 97.31 97 VAL B CA 1
ATOM 3833 C C . VAL B 1 97 ? -2.883 30.062 -8.938 1 97.31 97 VAL B C 1
ATOM 3835 O O . VAL B 1 97 ? -1.747 29.922 -8.477 1 97.31 97 VAL B O 1
ATOM 3838 N N . ALA B 1 98 ? -3.656 29.078 -9.273 1 96.19 98 ALA B N 1
ATOM 3839 C CA . ALA B 1 98 ? -3.191 27.703 -9.156 1 96.19 98 ALA B CA 1
ATOM 3840 C C . ALA B 1 98 ? -1.988 27.453 -10.062 1 96.19 98 ALA B C 1
ATOM 3842 O O . ALA B 1 98 ? -1.044 26.766 -9.672 1 96.19 98 ALA B O 1
ATOM 3843 N N . ASP B 1 99 ? -2.014 27.953 -11.172 1 94.62 99 ASP B N 1
ATOM 3844 C CA . ASP B 1 99 ? -0.984 27.734 -12.18 1 94.62 99 ASP B CA 1
ATOM 3845 C C . ASP B 1 99 ? 0.294 28.5 -11.836 1 94.62 99 ASP B C 1
ATOM 3847 O O . ASP B 1 99 ? 1.399 28 -12.07 1 94.62 99 ASP B O 1
ATOM 3851 N N . HIS B 1 100 ? 0.197 29.688 -11.266 1 95.69 100 HIS B N 1
ATOM 3852 C CA . HIS B 1 100 ? 1.342 30.578 -11.062 1 95.69 100 HIS B CA 1
ATOM 3853 C C . HIS B 1 100 ? 1.782 30.578 -9.609 1 95.69 100 HIS B C 1
ATOM 3855 O O . HIS B 1 100 ? 2.883 31.031 -9.289 1 95.69 100 HIS B O 1
ATOM 3861 N N . CYS B 1 101 ? 0.931 30.172 -8.75 1 95.31 101 CYS B N 1
ATOM 3862 C CA . CYS B 1 101 ? 1.189 30.125 -7.312 1 95.31 101 CYS B CA 1
ATOM 3863 C C . CYS B 1 101 ? 1.513 31.516 -6.781 1 95.31 101 CYS B C 1
ATOM 3865 O O . CYS B 1 101 ? 2.443 31.688 -5.992 1 95.31 101 CYS B O 1
ATOM 3867 N N . GLU B 1 102 ? 0.854 32.531 -7.289 1 95.94 102 GLU B N 1
ATOM 3868 C CA . GLU B 1 102 ? 0.942 33.906 -6.859 1 95.94 102 GLU B CA 1
ATOM 3869 C C . GLU B 1 102 ? -0.435 34.469 -6.516 1 95.94 102 GLU B C 1
ATOM 3871 O O . GLU B 1 102 ? -1.415 34.188 -7.211 1 95.94 102 GLU B O 1
ATOM 3876 N N . PRO B 1 103 ? -0.447 35.281 -5.469 1 97.62 103 PRO B N 1
ATOM 3877 C CA . PRO B 1 103 ? -1.742 35.875 -5.113 1 97.62 103 PRO B CA 1
ATOM 3878 C C . PRO B 1 103 ? -2.234 36.875 -6.137 1 97.62 103 PRO B C 1
ATOM 3880 O O . PRO B 1 103 ? -1.425 37.5 -6.824 1 97.62 103 PRO B O 1
ATOM 3883 N N . VAL B 1 104 ? -3.518 37 -6.23 1 97.31 104 VAL B N 1
ATOM 3884 C CA . VAL B 1 104 ? -4.148 38.031 -7.07 1 97.31 104 VAL B CA 1
ATOM 3885 C C . VAL B 1 104 ? -5.105 38.875 -6.227 1 97.31 104 VAL B C 1
ATOM 3887 O O . VAL B 1 104 ? -5.891 38.344 -5.445 1 97.31 104 VAL B O 1
ATOM 3890 N N . VAL B 1 105 ? -4.961 40.188 -6.355 1 96.94 105 VAL B N 1
ATO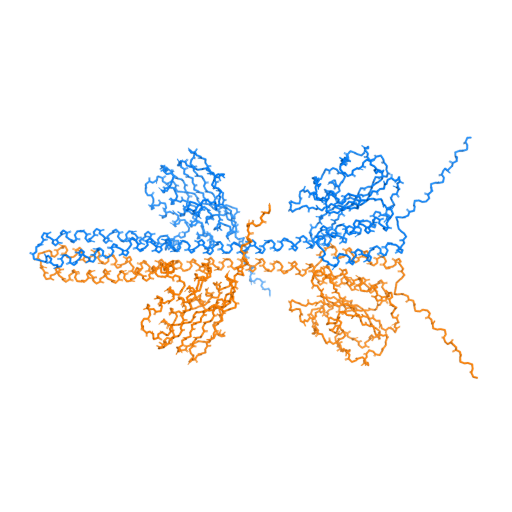M 3891 C CA . VAL B 1 105 ? -5.828 41.125 -5.66 1 96.94 105 VAL B CA 1
ATOM 3892 C C . VAL B 1 105 ? -6.559 42 -6.676 1 96.94 105 VAL B C 1
ATOM 3894 O O . VAL B 1 105 ? -5.93 42.594 -7.543 1 96.94 105 VAL B O 1
ATOM 3897 N N . ILE B 1 106 ? -7.863 42 -6.57 1 95.38 106 ILE B N 1
ATOM 3898 C CA . ILE B 1 106 ? -8.688 42.875 -7.395 1 95.38 106 ILE B CA 1
ATOM 3899 C C . ILE B 1 106 ? -9.578 43.75 -6.5 1 95.38 106 ILE B C 1
ATOM 3901 O O . ILE B 1 106 ? -10.477 43.219 -5.832 1 95.38 106 ILE B O 1
ATOM 3905 N N . SER B 1 107 ? -9.352 45 -6.547 1 93.88 107 SER B N 1
ATOM 3906 C CA . SER B 1 107 ? -10.07 45.906 -5.66 1 93.88 107 SER B CA 1
ATOM 3907 C C . SER B 1 107 ? -11.414 46.344 -6.262 1 93.88 107 SER B C 1
ATOM 3909 O O . SER B 1 107 ? -12.359 46.625 -5.531 1 93.88 107 SER B O 1
ATOM 3911 N N . HIS B 1 108 ? -11.375 46.438 -7.547 1 91.88 108 HIS B N 1
ATOM 3912 C CA . HIS B 1 108 ? -12.602 46.844 -8.25 1 91.88 108 HIS B CA 1
ATOM 3913 C C . HIS B 1 108 ? -12.5 46.5 -9.734 1 91.88 108 HIS B C 1
ATOM 3915 O O . HIS B 1 108 ? -11.438 46.094 -10.227 1 91.88 108 HIS B O 1
ATOM 3921 N N . ASP B 1 109 ? -13.648 46.438 -10.445 1 89.12 109 ASP B N 1
ATOM 3922 C CA . ASP B 1 109 ? -13.75 46.25 -11.891 1 89.12 109 ASP B CA 1
ATOM 3923 C C . ASP B 1 109 ? -13.148 44.906 -12.305 1 89.12 109 ASP B C 1
ATOM 3925 O O . ASP B 1 109 ? -12.281 44.844 -13.18 1 89.12 109 ASP B O 1
ATOM 3929 N N . LYS B 1 110 ? -13.602 43.906 -11.664 1 88 110 LYS B N 1
ATOM 3930 C CA . LYS B 1 110 ? -13.094 42.562 -11.898 1 88 110 LYS B CA 1
ATOM 3931 C C . LYS B 1 110 ? -13.273 42.156 -13.359 1 88 110 LYS B C 1
ATOM 3933 O O . LYS B 1 110 ? -12.461 41.406 -13.906 1 88 110 LYS B O 1
ATOM 3938 N N . GLU B 1 111 ? -14.281 42.594 -14.008 1 86.19 111 GLU B N 1
ATOM 3939 C CA . GLU B 1 111 ? -14.609 42.188 -15.375 1 86.19 111 GLU B CA 1
ATOM 3940 C C . GLU B 1 111 ? -13.562 42.719 -16.359 1 86.19 111 GLU B C 1
ATOM 3942 O O . GLU B 1 111 ? -13.43 42.188 -17.469 1 86.19 111 GLU B O 1
ATOM 3947 N N . ALA B 1 112 ? -12.891 43.75 -15.953 1 90.31 112 ALA B N 1
ATOM 3948 C CA . ALA B 1 112 ? -11.852 44.312 -16.812 1 90.31 112 ALA B CA 1
ATOM 3949 C C . ALA B 1 112 ? -10.609 43.438 -16.812 1 90.31 112 ALA B C 1
ATOM 3951 O O . ALA B 1 112 ? -9.75 43.562 -17.688 1 90.31 112 ALA B O 1
ATOM 3952 N N . ASP B 1 113 ? -10.484 42.625 -15.797 1 92.25 113 ASP B N 1
ATOM 3953 C CA . ASP B 1 113 ? -9.359 41.688 -15.727 1 92.25 113 ASP B CA 1
ATOM 3954 C C . ASP B 1 113 ? -9.539 40.531 -16.688 1 92.25 113 ASP B C 1
ATOM 3956 O O . ASP B 1 113 ? -10.523 39.781 -16.594 1 92.25 113 ASP B O 1
ATOM 3960 N N . PRO B 1 114 ? -8.672 40.281 -17.594 1 91 114 PRO B N 1
ATOM 3961 C CA . PRO B 1 114 ? -8.82 39.25 -18.609 1 91 114 PRO B CA 1
ATOM 3962 C C . PRO B 1 114 ? -8.844 37.844 -18.016 1 91 114 PRO B C 1
ATOM 3964 O O . PRO B 1 114 ? -9.312 36.906 -18.672 1 91 114 PRO B O 1
ATOM 3967 N N . ARG B 1 115 ? -8.32 37.656 -16.875 1 92.12 115 ARG B N 1
ATOM 3968 C CA . ARG B 1 115 ? -8.281 36.375 -16.219 1 92.12 115 ARG B CA 1
ATOM 3969 C C . ARG B 1 115 ? -9.641 36.031 -15.617 1 92.12 115 ARG B C 1
ATOM 3971 O O . ARG B 1 115 ? -9.906 34.844 -15.297 1 92.12 115 ARG B O 1
ATOM 3978 N N . TYR B 1 116 ? -10.445 37.031 -15.391 1 89.56 116 TYR B N 1
ATOM 3979 C CA . TYR B 1 116 ? -11.703 36.844 -14.664 1 89.56 116 TYR B CA 1
ATOM 3980 C C . TYR B 1 116 ? -12.711 36.062 -15.508 1 89.56 116 TYR B C 1
ATOM 3982 O O . TYR B 1 116 ? -12.93 36.406 -16.672 1 89.56 116 TYR B O 1
ATOM 3990 N N . MET B 1 117 ? -13.227 35 -14.984 1 84.31 117 MET B N 1
ATOM 3991 C CA . MET B 1 117 ? -14.281 34.156 -15.57 1 84.31 117 MET B CA 1
ATOM 3992 C C . MET B 1 117 ? -15.461 34.031 -14.617 1 84.31 117 MET B C 1
ATOM 3994 O O . MET B 1 117 ? -15.367 33.344 -13.602 1 84.31 117 MET B O 1
ATOM 3998 N N . PRO B 1 118 ? -16.547 34.625 -14.984 1 78.5 118 PRO B N 1
ATOM 3999 C CA . PRO B 1 118 ? -17.688 34.594 -14.062 1 78.5 118 PRO B CA 1
ATOM 4000 C C . PRO B 1 118 ? -18.391 33.25 -14.055 1 78.5 118 PRO B C 1
ATOM 4002 O O . PRO B 1 118 ? -18.516 32.594 -15.102 1 78.5 118 PRO B O 1
ATOM 4005 N N . PHE B 1 119 ? -18.656 32.781 -12.82 1 80.75 119 PHE B N 1
ATOM 4006 C CA . PHE B 1 119 ? -19.562 31.641 -12.625 1 80.75 119 PHE B CA 1
ATOM 4007 C C . PHE B 1 119 ? -20.922 32.125 -12.117 1 80.75 119 PHE B C 1
ATOM 4009 O O . PHE B 1 119 ? -21.016 32.688 -11.031 1 80.75 119 PHE B O 1
ATOM 4016 N N . GLU B 1 120 ? -21.891 31.828 -12.945 1 81.88 120 GLU B N 1
ATOM 4017 C CA . GLU B 1 120 ? -23.234 32.281 -12.586 1 81.88 120 GLU B CA 1
ATOM 4018 C C . GLU B 1 120 ? -23.688 31.688 -11.258 1 81.88 120 GLU B C 1
ATOM 4020 O O . GLU B 1 120 ? -24.234 32.406 -10.406 1 81.88 120 GLU B O 1
ATOM 4025 N N . SER B 1 121 ? -23.406 30.422 -11.07 1 83.62 121 SER B N 1
ATOM 4026 C CA . SER B 1 121 ? -23.859 29.734 -9.875 1 83.62 121 SER B CA 1
ATOM 4027 C C . SER B 1 121 ? -23.203 30.281 -8.625 1 83.62 121 SER B C 1
ATOM 4029 O O . SER B 1 121 ? -23.75 30.172 -7.523 1 83.62 121 SER B O 1
ATOM 4031 N N . LEU B 1 122 ? -22.078 31.047 -8.797 1 81.81 122 LEU B N 1
ATOM 4032 C CA . LEU B 1 122 ? -21.359 31.594 -7.648 1 81.81 122 LEU B CA 1
ATOM 4033 C C . LEU B 1 122 ? -21.547 33.125 -7.57 1 81.81 122 LEU B C 1
ATOM 4035 O O . LEU B 1 122 ? -20.969 33.781 -6.711 1 81.81 122 LEU B O 1
ATOM 4039 N N . ARG B 1 123 ? -22.375 33.562 -8.375 1 80.25 123 ARG B N 1
ATOM 4040 C CA . ARG B 1 123 ? -22.766 34.969 -8.406 1 80.25 123 ARG B CA 1
ATOM 4041 C C . ARG B 1 123 ? -21.547 35.875 -8.367 1 80.25 123 ARG B C 1
ATOM 4043 O O . ARG B 1 123 ? -21.5 36.844 -7.586 1 80.25 123 ARG B O 1
ATOM 4050 N N . GLY B 1 124 ? -20.594 35.594 -9.094 1 76.38 124 GLY B N 1
ATOM 4051 C CA . GLY B 1 124 ? -19.344 36.312 -9.07 1 76.38 124 GLY B CA 1
ATOM 4052 C C . GLY B 1 124 ? -19.516 37.812 -9.305 1 76.38 124 GLY B C 1
ATOM 4053 O O . GLY B 1 124 ? -18.781 38.625 -8.75 1 76.38 124 GLY B O 1
ATOM 4054 N N . ARG B 1 125 ? -20.562 38.188 -9.969 1 76.19 125 ARG B N 1
ATOM 4055 C CA . ARG B 1 125 ? -20.781 39.594 -10.352 1 76.19 125 ARG B CA 1
ATOM 4056 C C . ARG B 1 125 ? -21.281 40.406 -9.172 1 76.19 125 ARG B C 1
ATOM 4058 O O . ARG B 1 125 ? -21.219 41.625 -9.18 1 76.19 125 ARG B O 1
ATOM 4065 N N . ASP B 1 126 ? -21.75 39.719 -8.172 1 87.31 126 ASP B N 1
ATOM 4066 C CA . ASP B 1 126 ? -22.281 40.406 -7.004 1 87.31 126 ASP B CA 1
ATOM 4067 C C . ASP B 1 126 ? -21.156 40.969 -6.137 1 87.31 126 ASP B C 1
ATOM 4069 O O . ASP B 1 126 ? -21.406 41.812 -5.27 1 87.31 126 ASP B O 1
ATOM 4073 N N . PHE B 1 127 ? -19.953 40.5 -6.461 1 90.81 127 PHE B N 1
ATOM 4074 C CA . PHE B 1 127 ? -18.844 40.906 -5.609 1 90.81 127 PHE B CA 1
ATOM 4075 C C . PHE B 1 127 ? -17.969 41.938 -6.316 1 90.81 127 PHE B C 1
ATOM 4077 O O . PHE B 1 127 ? -17.75 41.844 -7.527 1 90.81 127 PHE B O 1
ATOM 4084 N N . THR B 1 128 ? -17.484 42.844 -5.578 1 93.38 128 THR B N 1
ATOM 4085 C CA . THR B 1 128 ? -16.719 43.938 -6.145 1 93.38 128 THR B CA 1
ATOM 4086 C C . THR B 1 128 ? -15.227 43.656 -6.035 1 93.38 128 THR B C 1
ATOM 4088 O O . THR B 1 128 ? -14.492 43.812 -7.016 1 93.38 128 THR B O 1
ATOM 4091 N N . SER B 1 129 ? -14.773 43.344 -4.844 1 94.75 129 SER B N 1
ATOM 4092 C CA . SER B 1 129 ? -13.359 43.125 -4.59 1 94.75 129 SER B CA 1
ATOM 4093 C C . SER B 1 129 ? -13.086 41.656 -4.266 1 94.75 129 SER B C 1
ATOM 4095 O O . SER B 1 129 ? -13.977 40.938 -3.803 1 94.75 129 SER B O 1
ATOM 4097 N N . MET B 1 130 ? -11.883 41.188 -4.543 1 95 130 MET B N 1
ATOM 4098 C CA . MET B 1 130 ? -11.531 39.812 -4.23 1 95 130 MET B CA 1
ATOM 4099 C C . MET B 1 130 ? -10.023 39.656 -4.023 1 95 130 MET B C 1
ATOM 4101 O O . MET B 1 130 ? -9.242 40.469 -4.535 1 95 130 MET B O 1
ATOM 4105 N N . VAL B 1 131 ? -9.656 38.719 -3.219 1 96.38 131 VAL B N 1
ATOM 4106 C CA . VAL B 1 131 ? -8.289 38.219 -3.08 1 96.38 131 VAL B CA 1
ATOM 4107 C C . VAL B 1 131 ? -8.258 36.719 -3.289 1 96.38 131 VAL B C 1
ATOM 4109 O O . VAL B 1 131 ? -9.109 36 -2.768 1 96.38 131 VAL B O 1
ATOM 4112 N N . SER B 1 132 ? -7.434 36.281 -4.172 1 97.44 132 SER B N 1
ATOM 4113 C CA . SER B 1 132 ? -7.188 34.844 -4.418 1 97.44 132 SER B CA 1
ATOM 4114 C C . SER B 1 132 ? -5.75 34.469 -4.078 1 97.44 132 SER B C 1
ATOM 4116 O O . SER B 1 132 ? -4.805 35.125 -4.551 1 97.44 132 SER B O 1
ATOM 4118 N N . VAL B 1 133 ? -5.598 33.469 -3.193 1 97.81 133 VAL B N 1
ATOM 4119 C CA . VAL B 1 133 ? -4.246 33.094 -2.803 1 97.81 133 VAL B CA 1
ATOM 4120 C C . VAL B 1 133 ? -4.082 31.578 -2.99 1 97.81 133 VAL B C 1
ATOM 4122 O O . VAL B 1 133 ? -5.039 30.812 -2.828 1 97.81 133 VAL B O 1
ATOM 4125 N N . PRO B 1 134 ? -2.879 31.094 -3.346 1 97.5 134 PRO B N 1
ATOM 4126 C CA . PRO B 1 134 ? -2.623 29.656 -3.453 1 97.5 134 PRO B CA 1
ATOM 4127 C C . PRO B 1 134 ? -2.512 28.984 -2.092 1 97.5 134 PRO B C 1
ATOM 4129 O O . PRO B 1 134 ? -2.02 29.578 -1.134 1 97.5 134 PRO B O 1
ATOM 4132 N N . MET B 1 135 ? -3.057 27.875 -1.95 1 96.19 135 MET B N 1
ATOM 4133 C CA . MET B 1 135 ? -2.824 27 -0.805 1 96.19 135 MET B CA 1
ATOM 4134 C C . MET B 1 135 ? -1.742 25.984 -1.117 1 96.19 135 MET B C 1
ATOM 4136 O O . MET B 1 135 ? -1.996 25 -1.818 1 96.19 135 MET B O 1
ATOM 4140 N N . GLU B 1 136 ? -0.588 26.141 -0.523 1 92.44 136 GLU B N 1
ATOM 4141 C CA . GLU B 1 136 ? 0.551 25.281 -0.858 1 92.44 136 GLU B CA 1
ATOM 4142 C C . GLU B 1 136 ? 1.228 24.75 0.4 1 92.44 136 GLU B C 1
ATOM 4144 O O . GLU B 1 136 ? 1.32 25.453 1.409 1 92.44 136 GLU B O 1
ATOM 4149 N N . ALA B 1 137 ? 1.577 23.562 0.343 1 85.06 137 ALA B N 1
ATOM 4150 C CA . ALA B 1 137 ? 2.385 22.922 1.377 1 85.06 137 ALA B CA 1
ATOM 4151 C C . ALA B 1 137 ? 3.369 21.938 0.768 1 85.06 137 ALA B C 1
ATOM 4153 O O . ALA B 1 137 ? 3.084 21.328 -0.264 1 85.06 137 ALA B O 1
ATOM 4154 N N . GLU B 1 138 ? 4.586 21.812 1.305 1 80.5 138 GLU B N 1
ATOM 4155 C CA . GLU B 1 138 ? 5.566 20.844 0.844 1 80.5 138 GLU B CA 1
ATOM 4156 C C . GLU B 1 138 ? 5.492 19.562 1.669 1 80.5 138 GLU B C 1
ATOM 4158 O O . GLU B 1 138 ? 5.145 19.594 2.85 1 80.5 138 GLU B O 1
ATOM 4163 N N . PRO B 1 139 ? 5.832 18.516 1.022 1 69.12 139 PRO B N 1
ATOM 4164 C CA . PRO B 1 139 ? 6.309 18.297 -0.345 1 69.12 139 PRO B CA 1
ATOM 4165 C C . PRO B 1 139 ? 5.172 18.203 -1.358 1 69.12 139 PRO B C 1
ATOM 4167 O O . PRO B 1 139 ? 5.422 18.156 -2.566 1 69.12 139 PRO B O 1
ATOM 4170 N N . GLY B 1 140 ? 3.963 18.328 -1.089 1 73.12 140 GLY B N 1
ATOM 4171 C CA . GLY B 1 140 ? 2.842 18.094 -1.989 1 73.12 140 GLY B CA 1
ATOM 4172 C C . GLY B 1 140 ? 2.639 19.234 -2.98 1 73.12 140 GLY B C 1
ATOM 4173 O O . GLY B 1 140 ? 2.029 19.031 -4.035 1 73.12 140 GLY B O 1
ATOM 4174 N N . GLY B 1 141 ? 3.156 20.344 -2.715 1 85.38 141 GLY B N 1
ATOM 4175 C CA . GLY B 1 141 ? 2.977 21.5 -3.584 1 85.38 141 GLY B CA 1
ATOM 4176 C C . GLY B 1 141 ? 1.61 22.141 -3.449 1 85.38 141 GLY B C 1
ATOM 4177 O O . GLY B 1 141 ? 1.118 22.344 -2.334 1 85.38 141 GLY B O 1
ATOM 4178 N N . LEU B 1 142 ? 1.046 22.547 -4.637 1 92.81 142 LEU B N 1
ATOM 4179 C CA . LEU B 1 142 ? -0.259 23.203 -4.648 1 92.81 142 LEU B CA 1
ATOM 4180 C C . LEU B 1 142 ? -1.363 22.219 -4.281 1 92.81 142 LEU B C 1
ATOM 4182 O O . LEU B 1 142 ? -1.442 21.125 -4.852 1 92.81 142 LEU B O 1
ATOM 4186 N N . VAL B 1 143 ? -2.172 22.672 -3.369 1 92.62 143 VAL B N 1
ATOM 4187 C CA . VAL B 1 143 ? -3.289 21.828 -2.957 1 92.62 143 VAL B CA 1
ATOM 4188 C C . VAL B 1 143 ? -4.605 22.484 -3.375 1 92.62 143 VAL B C 1
ATOM 4190 O O . VAL B 1 143 ? -5.625 21.797 -3.504 1 92.62 143 VAL B O 1
ATOM 4193 N N . GLY B 1 144 ? -4.582 23.797 -3.494 1 96.25 144 GLY B N 1
ATOM 4194 C CA . GLY B 1 144 ? -5.801 24.5 -3.854 1 96.25 144 GLY B CA 1
ATOM 4195 C C . GLY B 1 144 ? -5.641 26.016 -3.854 1 96.25 144 GLY B C 1
ATOM 4196 O O . GLY B 1 144 ? -4.52 26.516 -3.916 1 96.25 144 GLY B O 1
ATOM 4197 N N . VAL B 1 145 ? -6.824 26.688 -3.893 1 97.88 145 VAL B N 1
ATOM 4198 C CA . VAL B 1 145 ? -6.859 28.141 -3.93 1 97.88 145 VAL B CA 1
ATOM 4199 C C . VAL B 1 145 ? -7.949 28.656 -2.994 1 97.88 145 VAL B C 1
ATOM 4201 O O . VAL B 1 145 ? -9.047 28.109 -2.951 1 97.88 145 VAL B O 1
ATOM 4204 N N . LEU B 1 146 ? -7.578 29.641 -2.266 1 97.56 146 LEU B N 1
ATOM 4205 C CA . LEU B 1 146 ? -8.477 30.312 -1.327 1 97.56 146 LEU B CA 1
ATOM 4206 C C . LEU B 1 146 ? -8.914 31.672 -1.861 1 97.56 146 LEU B C 1
ATOM 4208 O O . LEU B 1 146 ? -8.078 32.5 -2.205 1 97.56 146 LEU B O 1
ATOM 4212 N N . ASN B 1 147 ? -10.273 31.891 -1.948 1 96.5 147 ASN B N 1
ATOM 4213 C CA . ASN B 1 147 ? -10.82 33.156 -2.457 1 96.5 147 ASN B CA 1
ATOM 4214 C C . ASN B 1 147 ? -11.703 33.844 -1.419 1 96.5 147 ASN B C 1
ATOM 4216 O O . ASN B 1 147 ? -12.594 33.219 -0.848 1 96.5 147 ASN B O 1
ATOM 4220 N N . VAL B 1 148 ? -11.414 35.094 -1.209 1 96.62 148 VAL B N 1
ATOM 4221 C CA . VAL B 1 148 ? -12.305 35.875 -0.386 1 96.62 148 VAL B CA 1
ATOM 4222 C C . VAL B 1 148 ? -12.852 37.062 -1.209 1 96.62 148 VAL B C 1
ATOM 4224 O O . VAL B 1 148 ? -12.133 37.625 -2.025 1 96.62 148 VAL B O 1
ATOM 4227 N N . HIS B 1 149 ? -14.133 37.312 -1.02 1 95.44 149 HIS B N 1
ATOM 4228 C CA . HIS B 1 149 ? -14.812 38.344 -1.775 1 95.44 149 HIS B CA 1
ATOM 4229 C C . HIS B 1 149 ? -15.547 39.312 -0.846 1 95.44 149 HIS B C 1
ATOM 4231 O O . HIS B 1 149 ? -15.953 38.938 0.254 1 95.44 149 HIS B O 1
ATOM 4237 N N . THR B 1 150 ? -15.648 40.531 -1.301 1 95.12 150 THR B N 1
ATOM 4238 C CA . THR B 1 150 ? -16.484 41.531 -0.63 1 95.12 150 THR B CA 1
ATOM 4239 C C . THR B 1 150 ? -17.469 42.156 -1.607 1 95.12 150 THR B C 1
ATOM 4241 O O . THR B 1 150 ? -17.141 42.375 -2.773 1 95.12 150 THR B O 1
ATOM 4244 N N . VAL B 1 151 ? -18.672 42.344 -1.166 1 94.56 151 VAL B N 1
ATOM 4245 C CA . VAL B 1 151 ? -19.688 43.031 -1.972 1 94.56 151 VAL B CA 1
ATOM 4246 C C . VAL B 1 151 ? -19.328 44.5 -2.129 1 94.56 151 VAL B C 1
ATOM 4248 O O . VAL B 1 151 ? -19.344 45.031 -3.238 1 94.56 151 VAL B O 1
ATOM 4251 N N . ARG B 1 152 ? -18.969 45.125 -0.989 1 93.62 152 ARG B N 1
ATOM 4252 C CA . ARG B 1 152 ? -18.516 46.531 -1.027 1 93.62 152 ARG B CA 1
ATOM 4253 C C . ARG B 1 152 ? -17.047 46.594 -1.427 1 93.62 152 ARG B C 1
ATOM 4255 O O . ARG B 1 152 ? -16.266 45.688 -1.11 1 93.62 152 ARG B O 1
ATOM 4262 N N . ARG B 1 153 ? -16.734 47.656 -2.082 1 93.75 153 ARG B N 1
ATOM 4263 C CA . ARG B 1 153 ? -15.344 47.812 -2.473 1 93.75 153 ARG B CA 1
ATOM 4264 C C . ARG B 1 153 ? -14.43 47.844 -1.252 1 93.75 153 ARG B C 1
ATOM 4266 O O . ARG B 1 153 ? -14.742 48.5 -0.254 1 93.75 153 ARG B O 1
ATOM 4273 N N . ARG B 1 154 ? -13.43 47.062 -1.376 1 92.56 154 ARG B N 1
ATOM 4274 C CA . ARG B 1 154 ? -12.453 47 -0.294 1 92.56 154 ARG B CA 1
ATOM 4275 C C . ARG B 1 154 ? -11.031 46.938 -0.844 1 92.56 154 ARG B C 1
ATOM 4277 O O . ARG B 1 154 ? -10.75 46.219 -1.79 1 92.56 154 ARG B O 1
ATOM 4284 N N . GLU B 1 155 ? -10.18 47.812 -0.226 1 92.19 155 GLU B N 1
ATOM 4285 C CA . GLU B 1 155 ? -8.758 47.75 -0.535 1 92.19 155 GLU B CA 1
ATOM 4286 C C . GLU B 1 155 ? -8.031 46.781 0.402 1 92.19 155 GLU B C 1
ATOM 4288 O O . GLU B 1 155 ? -8.07 46.938 1.623 1 92.19 155 GLU B O 1
ATOM 4293 N N . PHE B 1 156 ? -7.539 45.75 -0.119 1 92.25 156 PHE B N 1
ATOM 4294 C CA . PHE B 1 156 ? -6.805 44.781 0.686 1 92.25 156 PHE B CA 1
ATOM 4295 C C . PHE B 1 156 ? -5.336 45.156 0.803 1 92.25 156 PHE B C 1
ATOM 4297 O O . PHE B 1 156 ? -4.645 45.312 -0.207 1 92.25 156 PHE B O 1
ATOM 4304 N N . THR B 1 157 ? -4.84 45.344 2.043 1 91.56 157 THR B N 1
ATOM 4305 C CA . THR B 1 157 ? -3.453 45.719 2.305 1 91.56 157 THR B CA 1
ATOM 4306 C C . THR B 1 157 ? -2.529 44.531 2.123 1 91.56 157 THR B C 1
ATOM 4308 O O . THR B 1 157 ? -2.99 43.375 2.074 1 91.56 157 THR B O 1
ATOM 4311 N N . PRO B 1 158 ? -1.26 44.75 1.989 1 91.44 158 PRO B N 1
ATOM 4312 C CA . PRO B 1 158 ? -0.303 43.656 1.935 1 91.44 158 PRO B CA 1
ATOM 4313 C C . PRO B 1 158 ? -0.382 42.75 3.16 1 91.44 158 PRO B C 1
ATOM 4315 O O . PRO B 1 158 ? -0.188 41.531 3.047 1 91.44 158 PRO B O 1
ATOM 4318 N N . ARG B 1 159 ? -0.633 43.312 4.25 1 87.75 159 ARG B N 1
ATOM 4319 C CA . ARG B 1 159 ? -0.773 42.531 5.469 1 87.75 159 ARG B CA 1
ATOM 4320 C C . ARG B 1 159 ? -1.977 41.594 5.387 1 87.75 159 ARG B C 1
ATOM 4322 O O . ARG B 1 159 ? -1.928 40.469 5.871 1 87.75 159 ARG B O 1
ATOM 4329 N N . ASP B 1 160 ? -3.025 42.156 4.781 1 89.38 160 ASP B N 1
ATOM 4330 C CA . ASP B 1 160 ? -4.203 41.312 4.578 1 89.38 160 ASP B CA 1
ATOM 4331 C C . ASP B 1 160 ? -3.871 40.094 3.717 1 89.38 160 ASP B C 1
ATOM 4333 O O . ASP B 1 160 ? -4.246 38.969 4.055 1 89.38 160 ASP B O 1
ATOM 4337 N N . VAL B 1 161 ? -3.201 40.344 2.707 1 93.94 161 VAL B N 1
ATOM 4338 C CA . VAL B 1 161 ? -2.848 39.281 1.763 1 93.94 161 VAL B CA 1
ATOM 4339 C C . VAL B 1 161 ? -1.919 38.281 2.436 1 93.94 161 VAL B C 1
ATOM 4341 O O . VAL B 1 161 ? -2.09 37.062 2.281 1 93.94 161 VAL B O 1
ATOM 4344 N N . GLU B 1 162 ? -0.998 38.75 3.158 1 91.19 162 GLU B N 1
ATOM 4345 C CA . GLU B 1 162 ? -0.072 37.875 3.877 1 91.19 162 GLU B CA 1
ATOM 4346 C C . GLU B 1 162 ? -0.814 36.969 4.844 1 91.19 162 GLU B C 1
ATOM 4348 O O . GLU B 1 162 ? -0.477 35.781 4.973 1 91.19 162 GLU B O 1
ATOM 4353 N N . LEU B 1 163 ? -1.761 37.594 5.555 1 89.44 163 LEU B N 1
ATOM 4354 C CA . LEU B 1 163 ? -2.572 36.781 6.461 1 89.44 163 LEU B CA 1
ATOM 4355 C C . LEU B 1 163 ? -3.266 35.656 5.707 1 89.44 163 LEU B C 1
ATOM 4357 O O . LEU B 1 163 ? -3.234 34.5 6.148 1 89.44 163 LEU B O 1
ATOM 4361 N N . LEU B 1 164 ? -3.852 35.938 4.613 1 94.56 164 LEU B N 1
ATOM 4362 C CA . LEU B 1 164 ? -4.566 34.938 3.83 1 94.56 164 LEU B CA 1
ATOM 4363 C C . LEU B 1 164 ? -3.607 33.875 3.305 1 94.56 164 LEU B C 1
ATOM 4365 O O . LEU B 1 164 ? -3.967 32.688 3.215 1 94.56 164 LEU B O 1
ATOM 4369 N N . VAL B 1 165 ? -2.424 34.25 2.975 1 94.62 165 VAL B N 1
ATOM 4370 C CA . VAL B 1 165 ? -1.41 33.312 2.502 1 94.62 165 VAL B CA 1
ATOM 4371 C C . VAL B 1 165 ? -1.035 32.344 3.623 1 94.62 165 VAL B C 1
ATOM 4373 O O . VAL B 1 165 ? -0.928 31.125 3.402 1 94.62 165 VAL B O 1
ATOM 4376 N N . VAL B 1 166 ? -0.843 32.875 4.797 1 92 166 VAL B N 1
ATOM 4377 C CA . VAL B 1 166 ? -0.51 32.031 5.949 1 92 166 VAL B CA 1
ATOM 4378 C C . VAL B 1 166 ? -1.646 31.047 6.223 1 92 16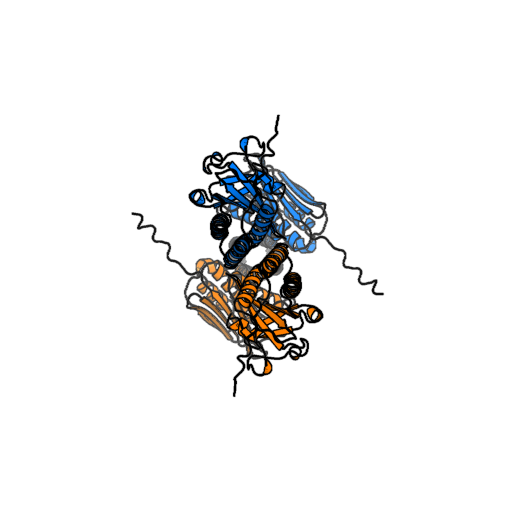6 VAL B C 1
ATOM 4380 O O . VAL B 1 166 ? -1.404 29.859 6.473 1 92 166 VAL B O 1
ATOM 4383 N N . ILE B 1 167 ? -2.846 31.562 6.156 1 93 167 ILE B N 1
ATOM 4384 C CA . ILE B 1 167 ? -4.016 30.719 6.348 1 93 167 ILE B CA 1
ATOM 4385 C C . ILE B 1 167 ? -4.047 29.641 5.27 1 93 167 ILE B C 1
ATOM 4387 O O . ILE B 1 167 ? -4.297 28.469 5.562 1 93 167 ILE B O 1
ATOM 4391 N N . GLY B 1 168 ? -3.803 30.031 4.105 1 94.88 168 GLY B N 1
ATOM 4392 C CA . GLY B 1 168 ? -3.744 29.094 2.998 1 94.88 168 GLY B CA 1
ATOM 4393 C C . GLY B 1 168 ? -2.742 27.969 3.217 1 94.88 168 GLY B C 1
ATOM 4394 O O . GLY B 1 168 ? -3.023 26.812 2.914 1 94.88 168 GLY B O 1
ATOM 4395 N N . ARG B 1 169 ? -1.593 28.281 3.717 1 91.19 169 ARG B N 1
ATOM 4396 C CA . ARG B 1 169 ? -0.566 27.281 4.004 1 91.19 169 ARG B CA 1
ATOM 4397 C C . ARG B 1 169 ? -1.039 26.297 5.066 1 91.19 169 ARG B C 1
ATOM 4399 O O . ARG B 1 169 ? -0.842 25.094 4.934 1 91.19 169 ARG B O 1
ATOM 4406 N N . LEU B 1 170 ? -1.585 26.875 6.094 1 89.12 170 LEU B N 1
ATOM 4407 C CA . LEU B 1 170 ? -2.098 26.031 7.172 1 89.12 170 LEU B CA 1
ATOM 4408 C C . LEU B 1 170 ? -3.137 25.047 6.652 1 89.12 170 LEU B C 1
ATOM 4410 O O . LEU B 1 170 ? -3.043 23.844 6.914 1 89.12 170 LEU B O 1
ATOM 4414 N N . ILE B 1 171 ? -4.043 25.516 5.898 1 91.62 171 ILE B N 1
ATOM 4415 C CA . ILE B 1 171 ? -5.125 24.688 5.379 1 91.62 171 ILE B CA 1
ATOM 4416 C C . ILE B 1 171 ? -4.574 23.688 4.371 1 91.62 171 ILE B C 1
ATOM 4418 O O . ILE B 1 171 ? -5.023 22.547 4.316 1 91.62 171 ILE B O 1
ATOM 4422 N N . ALA B 1 172 ? -3.607 24.141 3.625 1 91.5 172 ALA B N 1
ATOM 4423 C CA . ALA B 1 172 ? -2.975 23.281 2.633 1 91.5 172 ALA B CA 1
ATOM 4424 C C . ALA B 1 172 ? -2.385 22.031 3.287 1 91.5 172 ALA B C 1
ATOM 4426 O O . ALA B 1 172 ? -2.547 20.922 2.779 1 91.5 172 ALA B O 1
ATOM 4427 N N . GLY B 1 173 ? -1.725 22.219 4.34 1 83.69 173 GLY B N 1
ATOM 4428 C CA . GLY B 1 173 ? -1.154 21.094 5.051 1 83.69 173 GLY B CA 1
ATOM 4429 C C . GLY B 1 173 ? -2.191 20.062 5.469 1 83.69 173 GLY B C 1
ATOM 4430 O O . GLY B 1 173 ? -2.004 18.859 5.254 1 83.69 173 GLY B O 1
ATOM 4431 N N . ALA B 1 174 ? -3.223 20.578 6.051 1 85.94 174 ALA B N 1
ATOM 4432 C CA . ALA B 1 174 ? -4.281 19.688 6.531 1 85.94 174 ALA B CA 1
ATOM 4433 C C . ALA B 1 174 ? -5 19 5.371 1 85.94 174 ALA B C 1
ATOM 4435 O O . ALA B 1 174 ? -5.344 17.828 5.457 1 85.94 174 ALA B O 1
ATOM 4436 N N . LEU B 1 175 ? -5.25 19.75 4.359 1 86.75 175 LEU B N 1
ATOM 4437 C CA . LEU B 1 175 ? -5.93 19.188 3.195 1 86.75 175 LEU B CA 1
ATOM 4438 C C . LEU B 1 175 ? -5.055 18.156 2.5 1 86.75 175 LEU B C 1
ATOM 4440 O O . LEU B 1 175 ? -5.551 17.109 2.051 1 86.75 175 LEU B O 1
ATOM 4444 N N . HIS B 1 176 ? -3.818 18.469 2.4 1 82.75 176 HIS B N 1
ATOM 4445 C CA . HIS B 1 176 ? -2.879 17.516 1.821 1 82.75 176 HIS B CA 1
ATOM 4446 C C . HIS B 1 176 ? -2.857 16.203 2.613 1 82.75 176 HIS B C 1
ATOM 4448 O O . HIS B 1 176 ? -2.855 15.125 2.029 1 82.75 176 HIS B O 1
ATOM 4454 N N . GLN B 1 177 ? -2.895 16.344 3.854 1 78.94 177 GLN B N 1
ATOM 4455 C CA . GLN B 1 177 ? -2.92 15.18 4.723 1 78.94 177 GLN B CA 1
ATOM 4456 C C . GLN B 1 177 ? -4.18 14.344 4.492 1 78.94 177 GLN B C 1
ATOM 4458 O O . GLN B 1 177 ? -4.113 13.117 4.426 1 78.94 177 GLN B O 1
ATOM 4463 N N . ALA B 1 178 ? -5.227 15.062 4.477 1 81.44 178 ALA B N 1
ATOM 4464 C CA . ALA B 1 178 ? -6.492 14.375 4.254 1 81.44 178 ALA B CA 1
ATOM 4465 C C . ALA B 1 178 ? -6.488 13.625 2.92 1 81.44 178 ALA B C 1
ATOM 4467 O O . ALA B 1 178 ? -6.957 12.492 2.834 1 81.44 178 ALA B O 1
ATOM 4468 N N . ARG B 1 179 ? -5.977 14.188 1.967 1 79.5 179 ARG B N 1
ATOM 4469 C CA . ARG B 1 179 ? -5.895 13.586 0.64 1 79.5 179 ARG B CA 1
ATOM 4470 C C . ARG B 1 179 ? -4.957 12.375 0.642 1 79.5 179 ARG B C 1
ATOM 4472 O O . ARG B 1 179 ? -5.277 11.336 0.062 1 79.5 179 ARG B O 1
ATOM 4479 N N . LEU B 1 180 ? -3.844 12.508 1.26 1 76.38 180 LEU B N 1
ATOM 4480 C CA . LEU B 1 180 ? -2.873 11.422 1.331 1 76.38 180 LEU B CA 1
ATOM 4481 C C . LEU B 1 180 ? -3.463 10.211 2.047 1 76.38 180 LEU B C 1
ATOM 4483 O O . LEU B 1 180 ? -3.242 9.07 1.633 1 76.38 180 LEU B O 1
ATOM 4487 N N . HIS B 1 181 ? -4.117 10.531 3.084 1 76.19 181 HIS B N 1
ATOM 4488 C CA . HIS B 1 181 ? -4.754 9.453 3.828 1 76.19 181 HIS B CA 1
ATOM 4489 C C . HIS B 1 181 ? -5.758 8.703 2.961 1 76.19 181 HIS B C 1
ATOM 4491 O O . HIS B 1 181 ? -5.781 7.473 2.951 1 76.19 181 HIS B O 1
ATOM 4497 N N . ARG B 1 182 ? -6.516 9.484 2.279 1 77.06 182 ARG B N 1
ATOM 4498 C CA . ARG B 1 182 ? -7.496 8.875 1.385 1 77.06 182 ARG B CA 1
ATOM 4499 C C . ARG B 1 182 ? -6.816 8.023 0.321 1 77.06 182 ARG B C 1
ATOM 4501 O O . ARG B 1 182 ? -7.258 6.906 0.038 1 77.06 182 ARG B O 1
ATOM 4508 N N . GLN B 1 183 ? -5.789 8.508 -0.198 1 75.44 183 GLN B N 1
ATOM 4509 C CA . GLN B 1 183 ? -5.047 7.789 -1.229 1 75.44 183 GLN B CA 1
ATOM 4510 C C . GLN B 1 183 ? -4.418 6.516 -0.668 1 75.44 183 GLN B C 1
ATOM 4512 O O . GLN B 1 183 ? -4.422 5.477 -1.328 1 75.44 183 GLN B O 1
ATOM 4517 N N . LEU B 1 184 ? -3.953 6.613 0.476 1 74.94 184 LEU B N 1
ATOM 4518 C CA . LEU B 1 184 ? -3.334 5.457 1.115 1 74.94 184 LEU B CA 1
ATOM 4519 C C . LEU B 1 184 ? -4.352 4.34 1.323 1 74.94 184 LEU B C 1
ATOM 4521 O O . LEU B 1 184 ? -4.062 3.172 1.045 1 74.94 184 LEU B O 1
ATOM 4525 N N . VAL B 1 185 ? -5.422 4.719 1.749 1 75.12 185 VAL B N 1
ATOM 4526 C CA . VAL B 1 185 ? -6.473 3.74 1.996 1 75.12 185 VAL B CA 1
ATOM 4527 C C . VAL B 1 185 ? -6.891 3.088 0.68 1 75.12 185 VAL B C 1
ATOM 4529 O O . VAL B 1 185 ? -7.059 1.867 0.61 1 75.12 185 VAL B O 1
ATOM 4532 N N . ALA B 1 186 ? -6.984 3.891 -0.269 1 77.44 186 ALA B N 1
ATOM 4533 C CA . ALA B 1 186 ? -7.375 3.371 -1.578 1 77.44 186 ALA B CA 1
ATOM 4534 C C . ALA B 1 186 ? -6.305 2.438 -2.137 1 77.44 186 ALA B C 1
ATOM 4536 O O . ALA B 1 186 ? -6.621 1.378 -2.684 1 77.44 186 ALA B O 1
ATOM 4537 N N . ARG B 1 187 ? -5.133 2.799 -1.981 1 73.31 187 ARG B N 1
ATOM 4538 C CA . ARG B 1 187 ? -4.027 1.998 -2.496 1 73.31 187 ARG B CA 1
ATOM 4539 C C . ARG B 1 187 ? -3.914 0.675 -1.746 1 73.31 187 ARG B C 1
ATOM 4541 O O . ARG B 1 187 ? -3.643 -0.365 -2.35 1 73.31 187 ARG B O 1
ATOM 4548 N N . GLU B 1 188 ? -4.031 0.729 -0.531 1 71.38 188 GLU B N 1
ATOM 4549 C CA . GLU B 1 188 ? -4.012 -0.496 0.263 1 71.38 188 GLU B CA 1
ATOM 4550 C C . GLU B 1 188 ? -5.105 -1.462 -0.181 1 71.38 188 GLU B C 1
ATOM 4552 O O . GLU B 1 188 ? -4.863 -2.662 -0.317 1 71.38 188 GLU B O 1
ATOM 4557 N N . ARG B 1 189 ? -6.18 -0.88 -0.411 1 73.5 189 ARG B N 1
ATOM 4558 C CA . ARG B 1 189 ? -7.289 -1.712 -0.873 1 73.5 189 ARG B CA 1
ATOM 4559 C C . ARG B 1 189 ? -7 -2.285 -2.256 1 73.5 189 ARG B C 1
ATOM 4561 O O . ARG B 1 189 ? -7.289 -3.455 -2.521 1 73.5 189 ARG B O 1
ATOM 4568 N N . ALA B 1 190 ? -6.473 -1.517 -3.049 1 70.31 190 ALA B N 1
ATOM 4569 C CA . ALA B 1 190 ? -6.117 -1.968 -4.391 1 70.31 190 ALA B CA 1
ATOM 4570 C C . ALA B 1 190 ? -5.078 -3.084 -4.336 1 70.31 190 ALA B C 1
ATOM 4572 O O . ALA B 1 190 ? -5.168 -4.062 -5.082 1 70.31 190 ALA B O 1
ATOM 4573 N N . HIS B 1 191 ? -4.152 -2.945 -3.516 1 67.12 191 HIS B N 1
ATOM 4574 C CA . HIS B 1 191 ? -3.109 -3.949 -3.355 1 67.12 191 HIS B CA 1
ATOM 4575 C C . HIS B 1 191 ? -3.682 -5.262 -2.828 1 67.12 191 HIS B C 1
ATOM 4577 O O . HIS B 1 191 ? -3.332 -6.336 -3.318 1 67.12 191 HIS B O 1
ATOM 4583 N N . GLU B 1 192 ? -4.477 -5.121 -1.881 1 64.06 192 GLU B N 1
ATOM 4584 C CA . GLU B 1 192 ? -5.129 -6.312 -1.342 1 64.06 192 GLU B CA 1
ATOM 4585 C C . GLU B 1 192 ? -5.922 -7.043 -2.422 1 64.06 192 GLU B C 1
ATOM 4587 O O . GLU B 1 192 ? -5.832 -8.266 -2.545 1 64.06 192 GLU B O 1
ATOM 4592 N N . ASN B 1 193 ? -6.621 -6.301 -3.113 1 66.62 193 ASN B N 1
ATOM 4593 C CA . ASN B 1 193 ? -7.402 -6.875 -4.203 1 66.62 193 ASN B CA 1
ATOM 4594 C C . ASN B 1 193 ? -6.504 -7.523 -5.254 1 66.62 193 ASN B C 1
ATOM 4596 O O . ASN B 1 193 ? -6.82 -8.594 -5.77 1 66.62 193 ASN B O 1
ATOM 4600 N N . PHE B 1 194 ? -5.453 -6.957 -5.488 1 60.12 194 PHE B N 1
ATOM 4601 C CA . PHE B 1 194 ? -4.516 -7.465 -6.48 1 60.12 194 PHE B CA 1
ATOM 4602 C C . PHE B 1 194 ? -3.92 -8.797 -6.039 1 60.12 194 PHE B C 1
ATOM 4604 O O . PHE B 1 194 ? -3.848 -9.742 -6.824 1 60.12 194 PHE B O 1
ATOM 4611 N N . VAL B 1 195 ? -3.5 -8.797 -4.906 1 62.62 195 VAL B N 1
ATOM 4612 C CA . VAL B 1 195 ? -2.924 -10.023 -4.363 1 62.62 195 VAL B CA 1
ATOM 4613 C C . VAL B 1 195 ? -3.949 -11.156 -4.426 1 62.62 195 VAL B C 1
ATOM 4615 O O . VAL B 1 195 ? -3.625 -12.273 -4.816 1 62.62 195 VAL B O 1
ATOM 4618 N N . GLU B 1 196 ? -5.09 -10.852 -4.066 1 61.38 196 GLU B N 1
ATOM 4619 C CA . GLU B 1 196 ? -6.172 -11.836 -4.129 1 61.38 196 GLU B CA 1
ATOM 4620 C C . GLU B 1 196 ? -6.383 -12.336 -5.555 1 61.38 196 GLU B C 1
ATOM 4622 O O . GLU B 1 196 ? -6.547 -13.531 -5.777 1 61.38 196 GLU B O 1
ATOM 4627 N N . GLN B 1 197 ? -6.336 -11.445 -6.422 1 61.5 197 GLN B N 1
ATOM 4628 C CA . GLN B 1 197 ? -6.543 -11.797 -7.824 1 61.5 197 GLN B CA 1
ATOM 4629 C C . GLN B 1 197 ? -5.398 -12.656 -8.352 1 61.5 197 GLN B C 1
ATOM 4631 O O . GLN B 1 197 ? -5.621 -13.594 -9.109 1 61.5 197 GLN B O 1
ATOM 4636 N N . VAL B 1 198 ? -4.238 -12.32 -7.953 1 62.78 198 VAL B N 1
ATOM 4637 C CA . VAL B 1 198 ? -3.064 -13.07 -8.398 1 62.78 198 VAL B CA 1
ATOM 4638 C C . VAL B 1 198 ? -3.139 -14.5 -7.875 1 62.78 198 VAL B C 1
ATOM 4640 O O . VAL B 1 198 ? -2.906 -15.453 -8.625 1 62.78 198 VAL B O 1
ATOM 4643 N N . ILE B 1 199 ? -3.498 -14.648 -6.746 1 62 199 ILE B N 1
ATOM 4644 C CA . ILE B 1 199 ? -3.596 -15.969 -6.133 1 62 199 ILE B CA 1
ATOM 4645 C C . ILE B 1 199 ? -4.703 -16.766 -6.805 1 62 199 ILE B C 1
ATOM 4647 O O . ILE B 1 199 ? -4.527 -17.953 -7.109 1 62 199 ILE B O 1
ATOM 4651 N N . GLU B 1 200 ? -5.734 -16.125 -6.996 1 63.56 200 GLU B N 1
ATOM 4652 C CA . GLU B 1 200 ? -6.855 -16.781 -7.656 1 63.56 200 GLU B CA 1
ATOM 4653 C C . GLU B 1 200 ? -6.477 -17.234 -9.062 1 63.56 200 GLU B C 1
ATOM 4655 O O . GLU B 1 200 ? -6.824 -18.344 -9.477 1 63.56 200 GLU B O 1
ATOM 4660 N N . ALA B 1 201 ? -5.855 -16.422 -9.727 1 61.72 201 ALA B N 1
ATOM 4661 C CA . ALA B 1 201 ? -5.434 -16.75 -11.086 1 61.72 201 ALA B CA 1
ATOM 4662 C C . ALA B 1 201 ? -4.465 -17.922 -11.086 1 61.72 201 ALA B C 1
ATOM 4664 O O . ALA B 1 201 ? -4.551 -18.812 -11.945 1 61.72 201 ALA B O 1
ATOM 4665 N N . GLN B 1 202 ? -3.643 -17.922 -10.203 1 65.25 202 GLN B N 1
ATOM 4666 C CA . GLN B 1 202 ? -2.676 -19.016 -10.102 1 65.25 202 GLN B CA 1
ATOM 4667 C C . GLN B 1 202 ? -3.363 -20.328 -9.742 1 65.25 202 GLN B C 1
ATOM 4669 O O . GLN B 1 202 ? -3.008 -21.375 -10.258 1 65.25 202 GLN B O 1
ATOM 4674 N N . GLU B 1 203 ? -4.277 -20.219 -8.938 1 65.69 203 GLU B N 1
ATOM 4675 C CA . GLU B 1 203 ? -5.023 -21.406 -8.555 1 65.69 203 GLU B CA 1
ATOM 4676 C C . GLU B 1 203 ? -5.836 -21.953 -9.727 1 65.69 203 GLU B C 1
ATOM 4678 O O . GLU B 1 203 ? -5.922 -23.172 -9.922 1 65.69 203 GLU B O 1
ATOM 4683 N N . LEU B 1 204 ? -6.371 -21.125 -10.461 1 66.31 204 LEU B N 1
ATOM 4684 C CA . LEU B 1 204 ? -7.117 -21.531 -11.641 1 66.31 204 LEU B CA 1
ATOM 4685 C C . LEU B 1 204 ? -6.199 -22.219 -12.648 1 66.31 204 LEU B C 1
ATOM 4687 O O . LEU B 1 204 ? -6.582 -23.219 -13.258 1 66.31 204 LEU B O 1
ATOM 4691 N N . GLU B 1 205 ? -5.047 -21.641 -12.703 1 67.94 205 GLU B N 1
ATOM 4692 C CA . GLU B 1 205 ? -4.062 -22.25 -13.594 1 67.94 205 GLU B CA 1
ATOM 4693 C C . GLU B 1 205 ? -3.654 -23.641 -13.094 1 67.94 205 GLU B C 1
ATOM 4695 O O . GLU B 1 205 ? -3.529 -24.578 -13.883 1 67.94 205 GLU B O 1
ATOM 4700 N N . ARG B 1 206 ? -3.496 -23.797 -11.891 1 67.56 206 ARG B N 1
ATOM 4701 C CA . ARG B 1 206 ? -3.156 -25.078 -11.297 1 67.56 206 ARG B CA 1
ATOM 4702 C C . ARG B 1 206 ? -4.277 -26.094 -11.508 1 67.56 206 ARG B C 1
ATOM 4704 O O . ARG B 1 206 ? -4.016 -27.266 -11.805 1 67.56 206 ARG B O 1
ATOM 4711 N N . ARG B 1 207 ? -5.441 -25.625 -11.391 1 69.62 207 ARG B N 1
ATOM 4712 C CA . ARG B 1 207 ? -6.598 -26.5 -11.609 1 69.62 207 ARG B CA 1
ATOM 4713 C C . ARG B 1 207 ? -6.664 -26.969 -13.055 1 69.62 207 ARG B C 1
ATOM 4715 O O . ARG B 1 207 ? -6.938 -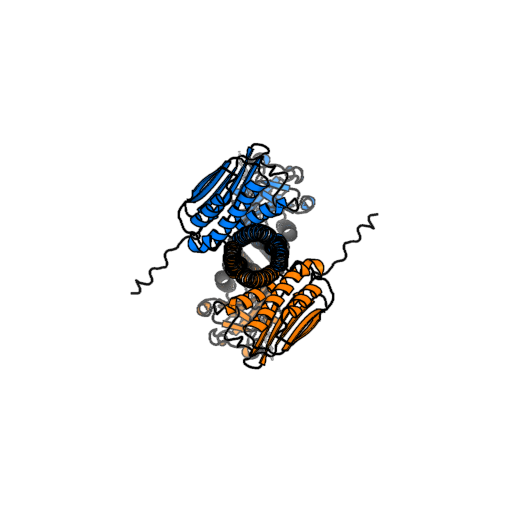28.141 -13.32 1 69.62 207 ARG B O 1
ATOM 4722 N N . ARG B 1 208 ? -6.434 -26.047 -13.836 1 69.25 208 ARG B N 1
ATOM 4723 C CA . ARG B 1 208 ? -6.445 -26.391 -15.258 1 69.25 208 ARG B CA 1
ATOM 4724 C C . ARG B 1 208 ? -5.363 -27.406 -15.594 1 69.25 208 ARG B C 1
ATOM 4726 O O . ARG B 1 208 ? -5.621 -28.391 -16.297 1 69.25 208 ARG B O 1
ATOM 4733 N N . LEU B 1 209 ? -4.215 -27.156 -15.055 1 70.75 209 LEU B N 1
ATOM 4734 C CA . LEU B 1 209 ? -3.104 -28.078 -15.297 1 70.75 209 LEU B CA 1
ATOM 4735 C C . LEU B 1 209 ? -3.391 -29.453 -14.711 1 70.75 209 LEU B C 1
ATOM 4737 O O . LEU B 1 209 ? -3.109 -30.469 -15.344 1 70.75 209 LEU B O 1
ATOM 4741 N N . ALA B 1 210 ? -3.932 -29.484 -13.586 1 73.38 210 ALA B N 1
ATOM 4742 C CA . ALA B 1 210 ? -4.301 -30.734 -12.953 1 73.38 210 ALA B CA 1
ATOM 4743 C C . ALA B 1 210 ? -5.312 -31.5 -13.805 1 73.38 210 ALA B C 1
ATOM 4745 O O . ALA B 1 210 ? -5.195 -32.719 -13.984 1 73.38 210 ALA B O 1
ATOM 4746 N N . ALA B 1 211 ? -6.242 -30.828 -14.312 1 73.94 211 ALA B N 1
ATOM 4747 C CA . ALA B 1 211 ? -7.262 -31.438 -15.164 1 73.94 211 ALA B CA 1
ATOM 4748 C C . ALA B 1 211 ? -6.645 -32 -16.438 1 73.94 211 ALA B C 1
ATOM 4750 O O . ALA B 1 211 ? -6.977 -33.094 -16.875 1 73.94 211 ALA B O 1
ATOM 4751 N N . ASP B 1 212 ? -5.777 -31.219 -16.969 1 72.38 212 ASP B N 1
ATOM 4752 C CA . ASP B 1 212 ? -5.109 -31.641 -18.203 1 72.38 212 ASP B CA 1
ATOM 4753 C C . ASP B 1 212 ? -4.289 -32.906 -17.969 1 72.38 212 ASP B C 1
ATOM 4755 O O . ASP B 1 212 ? -4.293 -33.812 -18.797 1 72.38 212 ASP B O 1
ATOM 4759 N N . ILE B 1 213 ? -3.633 -32.938 -16.875 1 75.44 213 ILE B N 1
ATOM 4760 C CA . ILE B 1 213 ? -2.816 -34.094 -16.547 1 75.44 213 ILE B CA 1
ATOM 4761 C C . ILE B 1 213 ? -3.717 -35.312 -16.281 1 75.44 213 ILE B C 1
ATOM 4763 O O . ILE B 1 213 ? -3.445 -36.406 -16.766 1 75.44 213 ILE B O 1
ATOM 4767 N N . HIS B 1 214 ? -4.785 -35.094 -15.586 1 78.81 214 HIS B N 1
ATOM 4768 C CA . HIS B 1 214 ? -5.727 -36.156 -15.289 1 78.81 214 HIS B CA 1
ATOM 4769 C C . HIS B 1 214 ? -6.324 -36.75 -16.578 1 78.81 214 HIS B C 1
ATOM 4771 O O . HIS B 1 214 ? -6.203 -37.938 -16.828 1 78.81 214 HIS B O 1
ATOM 4777 N N . ASP B 1 215 ? -6.844 -35.844 -17.391 1 77.25 215 ASP B N 1
ATOM 4778 C CA . ASP B 1 215 ? -7.562 -36.281 -18.594 1 77.25 215 ASP B CA 1
ATOM 4779 C C . ASP B 1 215 ? -6.602 -36.781 -19.656 1 77.25 215 ASP B C 1
ATOM 4781 O O . ASP B 1 215 ? -6.914 -37.75 -20.375 1 77.25 215 ASP B O 1
ATOM 4785 N N . GLY B 1 216 ? -5.5 -36.219 -19.719 1 78.81 216 GLY B N 1
ATOM 4786 C CA . GLY B 1 216 ? -4.57 -36.562 -20.781 1 78.81 216 GLY B CA 1
ATOM 4787 C C . GLY B 1 216 ? -3.641 -37.719 -20.391 1 78.81 216 GLY B C 1
ATOM 4788 O O . GLY B 1 216 ? -3.578 -38.719 -21.078 1 78.81 216 GLY B O 1
ATOM 4789 N N . ILE B 1 217 ? -3.102 -37.594 -19.266 1 83.5 217 ILE B N 1
ATOM 4790 C CA . ILE B 1 217 ? -2.029 -38.531 -18.906 1 83.5 217 ILE B CA 1
ATOM 4791 C C . ILE B 1 217 ? -2.602 -39.719 -18.156 1 83.5 217 ILE B C 1
ATOM 4793 O O . ILE B 1 217 ? -2.449 -40.875 -18.578 1 83.5 217 ILE B O 1
ATOM 4797 N N . SER B 1 218 ? -3.383 -39.531 -17.125 1 85.31 218 SER B N 1
ATOM 4798 C CA . SER B 1 218 ? -3.869 -40.594 -16.281 1 85.31 218 SER B CA 1
ATOM 4799 C C . SER B 1 218 ? -4.805 -41.531 -17.047 1 85.31 218 SER B C 1
ATOM 4801 O O . SER B 1 218 ? -4.668 -42.75 -16.984 1 85.31 218 SER B O 1
ATOM 4803 N N . GLN B 1 219 ? -5.719 -41 -17.75 1 86.62 219 GLN B N 1
ATOM 4804 C CA . GLN B 1 219 ? -6.695 -41.781 -18.484 1 86.62 219 GLN B CA 1
ATOM 4805 C C . GLN B 1 219 ? -6.016 -42.625 -19.578 1 86.62 219 GLN B C 1
ATOM 4807 O O . GLN B 1 219 ? -6.363 -43.812 -19.766 1 86.62 219 GLN B O 1
ATOM 4812 N N . ARG B 1 220 ? -5.066 -42.094 -20.203 1 90.06 220 ARG B N 1
ATOM 4813 C CA . ARG B 1 220 ? -4.352 -42.812 -21.25 1 90.06 220 ARG B CA 1
ATOM 4814 C C . ARG B 1 220 ? -3.498 -43.938 -20.656 1 90.06 220 ARG B C 1
ATOM 4816 O O . ARG B 1 220 ? -3.359 -45 -21.25 1 90.06 220 ARG B O 1
ATOM 4823 N N . LEU B 1 221 ? -2.98 -43.656 -19.5 1 91.25 221 LEU B N 1
ATOM 4824 C CA . LEU B 1 221 ? -2.189 -44.688 -18.828 1 91.25 221 LEU B CA 1
ATOM 4825 C C . LEU B 1 221 ? -3.07 -45.875 -18.391 1 91.25 221 LEU B C 1
ATOM 4827 O O . LEU B 1 221 ? -2.646 -47.031 -18.453 1 91.25 221 LEU B O 1
ATOM 4831 N N . VAL B 1 222 ? -4.309 -45.594 -18 1 90.31 222 VAL B N 1
ATOM 4832 C CA . VAL B 1 222 ? -5.25 -46.656 -17.656 1 90.31 222 VAL B CA 1
ATOM 4833 C C . VAL B 1 222 ? -5.578 -47.469 -18.891 1 90.31 222 VAL B C 1
ATOM 4835 O O . VAL B 1 222 ? -5.559 -48.719 -18.828 1 90.31 222 VAL B O 1
ATOM 4838 N N . THR B 1 223 ? -5.863 -46.875 -19.984 1 92.31 223 THR B N 1
ATOM 4839 C CA . THR B 1 223 ? -6.137 -47.562 -21.234 1 92.31 223 THR B CA 1
ATOM 4840 C C . THR B 1 223 ? -4.926 -48.375 -21.672 1 92.31 223 THR B C 1
ATOM 4842 O O . THR B 1 223 ? -5.074 -49.469 -22.188 1 92.31 223 THR B O 1
ATOM 4845 N N . LEU B 1 224 ? -3.748 -47.75 -21.5 1 93.62 224 LEU B N 1
ATOM 4846 C CA . LEU B 1 224 ? -2.506 -48.469 -21.812 1 93.62 224 LEU B CA 1
ATOM 4847 C C . LEU B 1 224 ? -2.381 -49.75 -21 1 93.62 224 LEU B C 1
ATOM 4849 O O . LEU B 1 224 ? -2.008 -50.781 -21.547 1 93.62 224 LEU B O 1
ATOM 4853 N N . SER B 1 225 ? -2.709 -49.688 -19.75 1 93 225 SER B N 1
ATOM 4854 C CA . SER B 1 225 ? -2.666 -50.875 -18.891 1 93 225 SER B CA 1
ATOM 4855 C C . SER B 1 225 ? -3.615 -51.969 -19.391 1 93 225 SER B C 1
ATOM 4857 O O . SER B 1 225 ? -3.273 -53.156 -19.391 1 93 225 SER B O 1
ATOM 4859 N N . TYR B 1 226 ? -4.734 -51.594 -19.891 1 92.69 226 TYR B N 1
ATOM 4860 C CA . TYR B 1 226 ? -5.703 -52.531 -20.453 1 92.69 226 TYR B CA 1
ATOM 4861 C C . TYR B 1 226 ? -5.16 -53.188 -21.703 1 92.69 226 TYR B C 1
ATOM 4863 O O . TYR B 1 226 ? -5.355 -54.406 -21.906 1 92.69 226 TYR B O 1
ATOM 4871 N N . ARG B 1 227 ? -4.5 -52.438 -22.516 1 93.31 227 ARG B N 1
ATOM 4872 C CA . ARG B 1 227 ? -3.918 -52.969 -23.75 1 93.31 227 ARG B CA 1
ATOM 4873 C C . ARG B 1 227 ? -2.797 -53.969 -23.438 1 93.31 227 ARG B C 1
ATOM 4875 O O . ARG B 1 227 ? -2.652 -55 -24.109 1 93.31 227 ARG B O 1
ATOM 4882 N N . LEU B 1 228 ? -2.062 -53.625 -22.406 1 93.69 228 LEU B N 1
ATOM 4883 C CA . LEU B 1 228 ? -0.982 -54.531 -22 1 93.69 228 LEU B CA 1
ATOM 4884 C C . LEU B 1 228 ? -1.536 -55.812 -21.438 1 93.69 228 LEU B C 1
ATOM 4886 O O . LEU B 1 228 ? -1.015 -56.906 -21.734 1 93.69 228 LEU B O 1
ATOM 4890 N N . ASP B 1 229 ? -2.627 -55.75 -20.719 1 93.06 229 ASP B N 1
ATOM 4891 C CA . ASP B 1 229 ? -3.285 -56.938 -20.188 1 93.06 229 ASP B CA 1
ATOM 4892 C C . ASP B 1 229 ? -3.863 -57.781 -21.312 1 93.06 229 ASP B C 1
ATOM 4894 O O . ASP B 1 229 ? -3.76 -59.031 -21.281 1 93.06 229 ASP B O 1
ATOM 4898 N N . ALA B 1 230 ? -4.422 -57.156 -22.297 1 93.06 230 ALA B N 1
ATOM 4899 C CA . ALA B 1 230 ? -4.984 -57.844 -23.453 1 93.06 230 ALA B CA 1
ATOM 4900 C C . ALA B 1 230 ? -3.893 -58.562 -24.25 1 93.06 230 ALA B C 1
ATOM 4902 O O . ALA B 1 230 ? -4.102 -59.688 -24.719 1 93.06 230 ALA B O 1
ATOM 4903 N N . ALA B 1 231 ? -2.771 -57.938 -24.344 1 92.38 231 ALA B N 1
ATOM 4904 C CA . ALA B 1 231 ? -1.646 -58.562 -25.031 1 92.38 231 ALA B CA 1
ATOM 4905 C C . ALA B 1 231 ? -1.152 -59.781 -24.281 1 92.38 231 ALA B C 1
ATOM 4907 O O . ALA B 1 231 ? -0.835 -60.812 -24.891 1 92.38 231 ALA B O 1
ATOM 4908 N N . ALA B 1 232 ? -1.135 -59.656 -22.969 1 89.62 232 ALA B N 1
ATOM 4909 C CA . ALA B 1 232 ? -0.68 -60.781 -22.141 1 89.62 232 ALA B CA 1
ATOM 4910 C C . ALA B 1 232 ? -1.633 -61.969 -22.234 1 89.62 232 ALA B C 1
ATOM 4912 O O . ALA B 1 232 ? -1.198 -63.125 -22.25 1 89.62 232 ALA B O 1
ATOM 4913 N N . ARG B 1 233 ? -2.904 -61.719 -22.391 1 90.38 233 ARG B N 1
ATOM 4914 C CA . ARG B 1 233 ? -3.91 -62.781 -22.469 1 90.38 233 ARG B CA 1
ATOM 4915 C C . ARG B 1 233 ? -3.891 -63.469 -23.828 1 90.38 233 ARG B C 1
ATOM 4917 O O . ARG B 1 233 ? -4.258 -64.625 -23.953 1 90.38 233 ARG B O 1
ATOM 4924 N N . ALA B 1 234 ? -3.432 -62.688 -24.844 1 86.38 234 ALA B N 1
ATOM 4925 C CA . ALA B 1 234 ? -3.412 -63.219 -26.219 1 86.38 234 ALA B CA 1
ATOM 4926 C C . ALA B 1 234 ? -2.068 -63.875 -26.531 1 86.38 234 ALA B C 1
ATOM 4928 O O . ALA B 1 234 ? -1.71 -64 -27.703 1 86.38 234 ALA B O 1
ATOM 4929 N N . ALA B 1 235 ? -1.323 -64.25 -25.562 1 79.12 235 ALA B N 1
ATOM 4930 C CA . ALA B 1 235 ? 0.062 -64.688 -25.703 1 79.12 235 ALA B CA 1
ATOM 4931 C C . ALA B 1 235 ? 0.177 -65.812 -26.719 1 79.12 235 ALA B C 1
ATOM 4933 O O . ALA B 1 235 ? 1.209 -65.938 -27.375 1 79.12 235 ALA B O 1
ATOM 4934 N N . ASP B 1 236 ? -0.938 -66.562 -26.953 1 81 236 ASP B N 1
ATOM 4935 C CA . ASP B 1 236 ? -0.892 -67.688 -27.828 1 81 236 ASP B CA 1
ATOM 4936 C C . ASP B 1 236 ? -1.172 -67.312 -29.281 1 81 236 ASP B C 1
ATOM 4938 O O . ASP B 1 236 ? -1.063 -68.125 -30.188 1 81 236 ASP B O 1
ATOM 4942 N N . ASP B 1 237 ? -1.551 -66.125 -29.594 1 87.44 237 ASP B N 1
ATOM 4943 C CA . ASP B 1 237 ? -1.844 -65.562 -30.922 1 87.44 237 ASP B CA 1
ATOM 4944 C C . ASP B 1 237 ? -0.924 -64.438 -31.281 1 87.44 237 ASP B C 1
ATOM 4946 O O . ASP B 1 237 ? -1.247 -63.25 -31 1 87.44 237 ASP B O 1
ATOM 4950 N N . PRO B 1 238 ? 0.152 -64.688 -31.969 1 86 238 PRO B N 1
ATOM 4951 C CA . PRO B 1 238 ? 1.155 -63.656 -32.281 1 86 238 PRO B CA 1
ATOM 4952 C C . PRO B 1 238 ? 0.567 -62.469 -33 1 86 238 PRO B C 1
ATOM 4954 O O . PRO B 1 238 ? 1.011 -61.344 -32.781 1 86 238 PRO B O 1
ATOM 4957 N N . ARG B 1 239 ? -0.399 -62.656 -33.812 1 88.88 239 ARG B N 1
ATOM 4958 C CA . ARG B 1 239 ? -1.014 -61.562 -34.531 1 88.88 239 ARG B CA 1
ATOM 4959 C C . ARG B 1 239 ? -1.798 -60.656 -33.594 1 88.88 239 ARG B C 1
ATOM 4961 O O . ARG B 1 239 ? -1.738 -59.438 -33.719 1 88.88 239 ARG B O 1
ATOM 4968 N N . ALA B 1 240 ? -2.49 -61.281 -32.625 1 89.75 240 ALA B N 1
ATOM 4969 C CA . ALA B 1 240 ? -3.264 -60.531 -31.656 1 89.75 240 ALA B CA 1
ATOM 4970 C C . ALA B 1 240 ? -2.348 -59.75 -30.719 1 89.75 240 ALA B C 1
ATOM 4972 O O . ALA B 1 240 ? -2.641 -58.594 -30.359 1 89.75 240 ALA B O 1
ATOM 4973 N N . VAL B 1 241 ? -1.254 -60.344 -30.344 1 90.31 241 VAL B N 1
ATOM 4974 C CA . VAL B 1 241 ? -0.276 -59.688 -29.469 1 90.31 241 VAL B CA 1
ATOM 4975 C C . VAL B 1 241 ? 0.321 -58.469 -30.172 1 90.31 241 VAL B C 1
ATOM 4977 O O . VAL B 1 241 ? 0.423 -57.406 -29.578 1 90.31 241 VAL B O 1
ATOM 4980 N N . ALA B 1 242 ? 0.643 -58.656 -31.438 1 90.19 242 ALA B N 1
ATOM 4981 C CA . ALA B 1 242 ? 1.25 -57.562 -32.219 1 90.19 242 ALA B CA 1
ATOM 4982 C C . ALA B 1 242 ? 0.299 -56.375 -32.344 1 90.19 242 ALA B C 1
ATOM 4984 O O . ALA B 1 242 ? 0.728 -55.219 -32.281 1 90.19 242 ALA B O 1
ATOM 4985 N N . GLU B 1 243 ? -0.935 -56.656 -32.5 1 92.5 243 GLU B N 1
ATOM 4986 C CA . GLU B 1 243 ? -1.938 -55.594 -32.625 1 92.5 243 GLU B CA 1
ATOM 4987 C C . GLU B 1 243 ? -2.074 -54.812 -31.312 1 92.5 243 GLU B C 1
ATOM 4989 O O . GLU B 1 243 ? -2.102 -53.594 -31.312 1 92.5 243 GLU B O 1
ATOM 4994 N N . GLN B 1 244 ? -2.137 -55.562 -30.219 1 93.31 244 GLN B N 1
ATOM 4995 C CA . GLN B 1 244 ? -2.281 -54.906 -28.922 1 93.31 244 GLN B CA 1
ATOM 4996 C C . GLN B 1 244 ? -1.04 -54.094 -28.562 1 93.31 244 GLN B C 1
ATOM 4998 O O . GLN B 1 244 ? -1.146 -53 -28 1 93.31 244 GLN B O 1
ATOM 5003 N N . LEU B 1 245 ? 0.076 -54.625 -28.891 1 92.56 245 LEU B N 1
ATOM 5004 C CA . LEU B 1 245 ? 1.333 -53.938 -28.625 1 92.56 245 LEU B CA 1
ATOM 5005 C C . LEU B 1 245 ? 1.448 -52.656 -29.453 1 92.56 245 LEU B C 1
ATOM 5007 O O . LEU B 1 245 ? 1.984 -51.656 -28.984 1 92.56 245 LEU B O 1
ATOM 5011 N N . GLY B 1 246 ? 0.979 -52.688 -30.656 1 92.62 246 GLY B N 1
ATOM 5012 C CA . GLY B 1 246 ? 0.958 -51.5 -31.5 1 92.62 246 GLY B CA 1
ATOM 5013 C C . GLY B 1 246 ? 0.101 -50.375 -30.922 1 92.62 246 GLY B C 1
ATOM 5014 O O . GLY B 1 246 ? 0.517 -49.219 -30.891 1 92.62 246 GLY B O 1
ATOM 5015 N N . LYS B 1 247 ? -1.042 -50.75 -30.438 1 94 247 LYS B N 1
ATOM 5016 C CA . LYS B 1 247 ? -1.944 -49.781 -29.812 1 94 247 LYS B CA 1
ATOM 5017 C C . LYS B 1 247 ? -1.351 -49.219 -28.531 1 94 247 LYS B C 1
ATOM 5019 O O . LYS B 1 247 ? -1.482 -48.031 -28.25 1 94 247 LYS B O 1
ATOM 5024 N N . ALA B 1 248 ? -0.765 -50.094 -27.781 1 93.94 248 ALA B N 1
ATOM 5025 C CA . ALA B 1 248 ? -0.123 -49.656 -26.531 1 93.94 248 ALA B CA 1
ATOM 5026 C C . ALA B 1 248 ? 1.009 -48.688 -26.797 1 93.94 248 ALA B C 1
ATOM 5028 O O . ALA B 1 248 ? 1.164 -47.688 -26.078 1 93.94 248 ALA B O 1
ATOM 5029 N N . ARG B 1 249 ? 1.776 -49 -27.797 1 93.44 249 ARG B N 1
ATOM 5030 C CA . ARG B 1 249 ? 2.893 -48.125 -28.156 1 93.44 249 ARG B CA 1
ATOM 5031 C C . ARG B 1 249 ? 2.4 -46.75 -28.594 1 93.44 249 ARG B C 1
ATOM 5033 O O . ARG B 1 249 ? 3 -45.75 -28.234 1 93.44 249 ARG B O 1
ATOM 5040 N N . GLU B 1 250 ? 1.36 -46.719 -29.297 1 92.88 250 GLU B N 1
ATOM 5041 C CA . GLU B 1 250 ? 0.761 -45.438 -29.719 1 92.88 250 GLU B CA 1
ATOM 5042 C C . GLU B 1 250 ? 0.278 -44.656 -28.516 1 92.88 250 GLU B C 1
ATOM 5044 O O . GLU B 1 250 ? 0.477 -43.438 -28.453 1 92.88 250 GLU B O 1
ATOM 5049 N N . LEU B 1 251 ? -0.339 -45.312 -27.594 1 92.25 251 LEU B N 1
ATOM 5050 C CA . LEU B 1 251 ? -0.834 -44.656 -26.391 1 92.25 251 LEU B CA 1
ATOM 5051 C C . LEU B 1 251 ? 0.319 -44.125 -25.547 1 92.25 251 LEU B C 1
ATOM 5053 O O . LEU B 1 251 ? 0.216 -43.031 -24.984 1 92.25 251 LEU B O 1
ATOM 5057 N N . ALA B 1 252 ? 1.357 -44.875 -25.422 1 92.56 252 ALA B N 1
ATOM 5058 C CA . ALA B 1 252 ? 2.537 -44.438 -24.688 1 92.56 252 ALA B CA 1
ATOM 5059 C C . ALA B 1 252 ? 3.131 -43.188 -25.312 1 92.56 252 ALA B C 1
ATOM 5061 O O . ALA B 1 252 ? 3.502 -42.25 -24.594 1 92.56 252 ALA B O 1
ATOM 5062 N N . ASP B 1 253 ? 3.172 -43.156 -26.625 1 90.88 253 ASP B N 1
ATOM 5063 C CA . ASP B 1 253 ? 3.719 -42.031 -27.344 1 90.88 253 ASP B CA 1
ATOM 5064 C C . ASP B 1 253 ? 2.848 -40.781 -27.141 1 90.88 253 ASP B C 1
ATOM 5066 O O . ASP B 1 253 ? 3.361 -39.688 -26.938 1 90.88 253 ASP B O 1
ATOM 5070 N N . LEU B 1 254 ? 1.586 -40.938 -27.203 1 88.31 254 LEU B N 1
ATOM 5071 C CA . LEU B 1 254 ? 0.654 -39.844 -27 1 88.31 254 LEU B CA 1
ATOM 5072 C C . LEU B 1 254 ? 0.74 -39.312 -25.562 1 88.31 254 LEU B C 1
ATOM 5074 O O . LEU B 1 254 ? 0.684 -38.094 -25.344 1 88.31 254 LEU B O 1
ATOM 5078 N N . THR B 1 255 ? 0.779 -40.188 -24.625 1 89.5 255 THR B N 1
ATOM 5079 C CA . THR B 1 255 ? 0.89 -39.812 -23.219 1 89.5 255 THR B CA 1
ATOM 5080 C C . THR B 1 255 ? 2.176 -39.031 -22.969 1 89.5 255 THR B C 1
ATOM 5082 O O . THR B 1 255 ? 2.182 -38.062 -22.219 1 89.5 255 THR B O 1
ATOM 5085 N N . LEU B 1 256 ? 3.26 -39.5 -23.562 1 86.75 256 LEU B N 1
ATOM 5086 C CA . LEU B 1 256 ? 4.543 -38.812 -23.438 1 86.75 256 LEU B CA 1
ATOM 5087 C C . LEU B 1 256 ? 4.461 -37.406 -24 1 86.75 256 LEU B C 1
ATOM 5089 O O . LEU B 1 256 ? 4.996 -36.469 -23.406 1 86.75 256 LEU B O 1
ATOM 5093 N N . GLN B 1 257 ? 3.816 -37.25 -25.109 1 82.56 257 GLN B N 1
ATOM 5094 C CA . GLN B 1 257 ? 3.631 -35.938 -25.703 1 82.56 257 GLN B CA 1
ATOM 5095 C C . GLN B 1 257 ? 2.826 -35.031 -24.781 1 82.56 257 GLN B C 1
ATOM 5097 O O . GLN B 1 257 ? 3.145 -33.844 -24.641 1 82.56 257 GLN B O 1
ATOM 5102 N N . GLU B 1 258 ? 1.842 -35.562 -24.156 1 81.12 258 GLU B N 1
ATOM 5103 C CA . GLU B 1 258 ? 1.015 -34.781 -23.234 1 81.12 258 GLU B CA 1
ATOM 5104 C C . GLU B 1 258 ? 1.807 -34.375 -22 1 81.12 258 GLU B C 1
ATOM 5106 O O . GLU B 1 258 ? 1.637 -33.281 -21.484 1 81.12 258 GLU B O 1
ATOM 5111 N N . ALA B 1 259 ? 2.531 -35.281 -21.453 1 82.56 259 ALA B N 1
ATOM 5112 C CA . ALA B 1 259 ? 3.377 -35 -20.297 1 82.56 259 ALA B CA 1
ATOM 5113 C C . ALA B 1 259 ? 4.355 -33.844 -20.609 1 82.56 259 ALA B C 1
ATOM 5115 O O . ALA B 1 259 ? 4.543 -32.938 -19.797 1 82.56 259 ALA B O 1
ATOM 5116 N N . ARG B 1 260 ? 4.918 -33.938 -21.797 1 73.94 260 ARG B N 1
ATOM 5117 C CA . ARG B 1 260 ? 5.848 -32.906 -22.234 1 73.94 260 ARG B CA 1
ATOM 5118 C C . ARG B 1 260 ? 5.145 -31.547 -22.375 1 73.94 260 ARG B C 1
ATOM 5120 O O . ARG B 1 260 ? 5.699 -30.5 -22.016 1 73.94 260 ARG B O 1
ATOM 5127 N N . ALA B 1 261 ? 3.961 -31.625 -22.828 1 72.31 261 ALA B N 1
ATOM 5128 C CA . ALA B 1 261 ? 3.16 -30.406 -22.938 1 72.31 261 ALA B CA 1
ATOM 5129 C C . ALA B 1 261 ? 2.846 -29.812 -21.562 1 72.31 261 ALA B C 1
ATOM 5131 O O . ALA B 1 261 ? 2.898 -28.609 -21.375 1 72.31 261 ALA B O 1
ATOM 5132 N N . ALA B 1 262 ? 2.482 -30.656 -20.641 1 73.25 262 ALA B N 1
ATOM 5133 C CA . ALA B 1 262 ? 2.186 -30.234 -19.266 1 73.25 262 ALA B CA 1
ATOM 5134 C C . ALA B 1 262 ? 3.41 -29.609 -18.609 1 73.25 262 ALA B C 1
ATOM 5136 O O . ALA B 1 262 ? 3.293 -28.594 -17.906 1 73.25 262 ALA B O 1
ATOM 5137 N N . ILE B 1 263 ? 4.555 -30.25 -18.766 1 74.12 263 ILE B N 1
ATOM 5138 C CA . ILE B 1 263 ? 5.812 -29.75 -18.219 1 74.12 263 ILE B CA 1
ATOM 5139 C C . ILE B 1 263 ? 6.109 -28.359 -18.797 1 74.12 263 ILE B C 1
ATOM 5141 O O . ILE B 1 263 ? 6.512 -27.453 -18.062 1 74.12 263 ILE B O 1
ATOM 5145 N N . SER B 1 264 ? 5.824 -28.266 -20.031 1 66.94 264 SER B N 1
ATOM 5146 C CA . SER B 1 264 ? 6.062 -27 -20.703 1 66.94 264 SER B CA 1
ATOM 5147 C C . SER B 1 264 ? 5.148 -25.906 -20.156 1 66.94 264 SER B C 1
ATOM 5149 O O . SER B 1 264 ? 5.52 -24.719 -20.125 1 66.94 264 SER B O 1
ATOM 5151 N N . GLY B 1 265 ? 3.955 -26.281 -19.828 1 65.31 265 GLY B N 1
ATOM 5152 C CA . GLY B 1 265 ? 3.014 -25.359 -19.234 1 65.31 265 GLY B CA 1
ATOM 5153 C C . GLY B 1 265 ? 3.408 -24.922 -17.828 1 65.31 265 GLY B C 1
ATOM 5154 O O . GLY B 1 265 ? 3.062 -23.828 -17.391 1 65.31 265 GLY B O 1
ATOM 5155 N N . LEU B 1 266 ? 4.047 -25.75 -17.094 1 69.31 266 LEU B N 1
ATOM 5156 C CA . LEU B 1 266 ? 4.551 -25.422 -15.766 1 69.31 266 LEU B CA 1
ATOM 5157 C C . LEU B 1 266 ? 5.816 -24.578 -15.867 1 69.31 266 LEU B C 1
ATOM 5159 O O . LEU B 1 266 ? 5.762 -23.406 -16.219 1 69.31 266 LEU B O 1
ATOM 5163 N N . ARG B 1 267 ? 7.094 -24.859 -15.742 1 62.88 267 ARG B N 1
ATOM 5164 C CA . ARG B 1 267 ? 8.352 -24.156 -15.984 1 62.88 267 ARG B CA 1
ATOM 5165 C C . ARG B 1 267 ? 9.266 -24.969 -16.891 1 62.88 267 ARG B C 1
ATOM 5167 O O . ARG B 1 267 ? 9.758 -26.031 -16.5 1 62.88 267 ARG B O 1
ATOM 5174 N N . PRO B 1 268 ? 9.312 -24.312 -18.078 1 59 268 PRO B N 1
ATOM 5175 C CA . PRO B 1 268 ? 10.172 -25.078 -18.984 1 59 268 PRO B CA 1
ATOM 5176 C C . PRO B 1 268 ? 11.633 -25.109 -18.531 1 59 268 PRO B C 1
ATOM 5178 O O . PRO B 1 268 ? 12.211 -24.062 -18.219 1 59 268 PRO B O 1
ATOM 5181 N N . PRO B 1 269 ? 12.117 -26.266 -18.172 1 59.66 269 PRO B N 1
ATOM 5182 C CA . PRO B 1 269 ? 13.547 -26.359 -17.859 1 59.66 269 PRO B CA 1
ATOM 5183 C C . PRO B 1 269 ? 14.414 -25.547 -18.812 1 59.66 269 PRO B C 1
ATOM 5185 O O . PRO B 1 269 ? 15.508 -25.109 -18.453 1 59.66 269 PRO B O 1
ATOM 5188 N N . VAL B 1 270 ? 13.797 -25.312 -19.969 1 62.72 270 VAL B N 1
ATOM 5189 C CA . VAL B 1 270 ? 14.531 -24.609 -21 1 62.72 270 VAL B CA 1
ATOM 5190 C C . VAL B 1 270 ? 14.828 -23.188 -20.547 1 62.72 270 VAL B C 1
ATOM 5192 O O . VAL B 1 270 ? 15.875 -22.625 -20.891 1 62.72 270 VAL B O 1
ATOM 5195 N N . LEU B 1 271 ? 13.969 -22.656 -19.75 1 69.75 271 LEU B N 1
ATOM 5196 C CA . LEU B 1 271 ? 14.188 -21.297 -19.281 1 69.75 271 LEU B CA 1
ATOM 5197 C C . LEU B 1 271 ? 15.391 -21.234 -18.344 1 69.75 271 LEU B C 1
ATOM 5199 O O . LEU B 1 271 ? 16.141 -20.266 -18.344 1 69.75 271 LEU B O 1
ATOM 5203 N N . ASP B 1 272 ? 15.523 -22.25 -17.547 1 67 272 ASP B N 1
ATOM 5204 C CA . ASP B 1 272 ? 16.641 -22.312 -16.609 1 67 272 ASP B CA 1
ATOM 5205 C C . ASP B 1 272 ? 17.969 -22.484 -17.344 1 67 272 ASP B C 1
ATOM 5207 O O . ASP B 1 272 ? 18.969 -21.859 -16.984 1 67 272 ASP B O 1
ATOM 5211 N N . ASP B 1 273 ? 17.828 -23.234 -18.422 1 67.56 273 ASP B N 1
ATOM 5212 C CA . ASP B 1 273 ? 19.062 -23.609 -19.109 1 67.56 273 ASP B CA 1
ATOM 5213 C C . ASP B 1 273 ? 19.422 -22.578 -20.172 1 67.56 273 ASP B C 1
ATOM 5215 O O . ASP B 1 273 ? 20.578 -22.188 -20.281 1 67.56 273 ASP B O 1
ATOM 5219 N N . LEU B 1 274 ? 18.453 -22.109 -20.953 1 74.69 274 LEU B N 1
ATOM 5220 C CA . LEU B 1 274 ? 18.75 -21.328 -22.156 1 74.69 274 LEU B CA 1
ATOM 5221 C C . LEU B 1 274 ? 18.312 -19.875 -21.969 1 74.69 274 LEU B C 1
ATOM 5223 O O . LEU B 1 274 ? 18.547 -19.047 -22.859 1 74.69 274 LEU B O 1
ATOM 5227 N N . GLY B 1 275 ? 17.781 -19.562 -20.812 1 81.69 275 GLY B N 1
ATOM 5228 C CA . GLY B 1 275 ? 17.297 -18.203 -20.609 1 81.69 275 GLY B CA 1
ATOM 5229 C C . GLY B 1 275 ? 16.031 -17.875 -21.375 1 81.69 275 GLY B C 1
ATOM 5230 O O . GLY B 1 275 ? 15.398 -18.781 -21.938 1 81.69 275 GLY B O 1
ATOM 5231 N N . LEU B 1 276 ? 15.734 -16.516 -21.359 1 89.06 276 LEU B N 1
ATOM 5232 C CA . LEU B 1 276 ? 14.477 -16.109 -21.969 1 89.06 276 LEU B CA 1
ATOM 5233 C C . LEU B 1 276 ? 14.5 -16.344 -23.484 1 89.06 276 LEU B C 1
ATOM 5235 O O . LEU B 1 276 ? 13.531 -16.859 -24.047 1 89.06 276 LEU B O 1
ATOM 5239 N N . SER B 1 277 ? 15.633 -16.016 -24.062 1 90.94 277 SER B N 1
ATOM 5240 C CA . SER B 1 277 ? 15.75 -16.172 -25.516 1 90.94 277 SER B CA 1
ATOM 5241 C C . SER B 1 277 ? 15.586 -17.641 -25.922 1 90.94 277 SER B C 1
ATOM 5243 O O . SER B 1 277 ? 14.852 -17.953 -26.859 1 90.94 277 SER B O 1
ATOM 5245 N N . GLY B 1 278 ? 16.281 -18.438 -25.234 1 86.31 278 GLY B N 1
ATOM 5246 C CA . GLY B 1 278 ? 16.156 -19.875 -25.5 1 86.31 278 GLY B CA 1
ATOM 5247 C C . GLY B 1 278 ? 14.758 -20.406 -25.25 1 86.31 278 GLY B C 1
ATOM 5248 O O . GLY B 1 278 ? 14.234 -21.203 -26.031 1 86.31 278 GLY B O 1
ATOM 5249 N N . GLY B 1 279 ? 14.188 -20 -24.203 1 85.94 279 GLY B N 1
ATOM 5250 C CA . GLY B 1 279 ? 12.828 -20.406 -23.875 1 85.94 279 GLY B CA 1
ATOM 5251 C C . GLY B 1 279 ? 11.812 -19.969 -24.922 1 85.94 279 GLY B C 1
ATOM 5252 O O . GLY B 1 279 ? 10.945 -20.75 -25.312 1 85.94 279 GLY B O 1
ATOM 5253 N N . LEU B 1 280 ? 11.93 -18.734 -25.359 1 90.94 280 LEU B N 1
ATOM 5254 C CA . LEU B 1 280 ? 11.016 -18.188 -26.359 1 90.94 280 LEU B CA 1
ATOM 5255 C C . LEU B 1 280 ? 11.172 -18.922 -27.688 1 90.94 280 LEU B C 1
ATOM 5257 O O . LEU B 1 280 ? 10.18 -19.203 -28.375 1 90.94 280 LEU B O 1
ATOM 5261 N N . ALA B 1 281 ? 12.391 -19.188 -28 1 88.12 281 ALA B N 1
ATOM 5262 C CA . ALA B 1 281 ? 12.664 -19.953 -29.219 1 88.12 281 ALA B CA 1
ATOM 5263 C C . ALA B 1 281 ? 12.016 -21.328 -29.156 1 88.12 281 ALA B C 1
ATOM 5265 O O . ALA B 1 281 ? 11.469 -21.812 -30.141 1 88.12 281 ALA B O 1
ATOM 5266 N N . SER B 1 282 ? 12.141 -21.891 -28.062 1 82.81 282 SER B N 1
ATOM 5267 C CA . SER B 1 282 ? 11.547 -23.203 -27.859 1 82.81 282 SER B CA 1
ATOM 5268 C C . SER B 1 282 ? 10.031 -23.172 -28 1 82.81 282 SER B C 1
ATOM 5270 O O . SER B 1 282 ? 9.43 -24.062 -28.594 1 82.81 282 SER B O 1
ATOM 5272 N N . LEU B 1 283 ? 9.461 -22.156 -27.453 1 84.19 283 LEU B N 1
ATOM 5273 C CA . LEU B 1 283 ? 8.016 -21.969 -27.562 1 84.19 283 LEU B CA 1
ATOM 5274 C C . LEU B 1 283 ? 7.602 -21.828 -29.031 1 84.19 283 LEU B C 1
ATOM 5276 O O . LEU B 1 283 ? 6.594 -22.406 -29.453 1 84.19 283 LEU B O 1
ATOM 5280 N N . ALA B 1 284 ? 8.328 -21.109 -29.688 1 88.81 284 ALA B N 1
ATOM 5281 C CA . ALA B 1 284 ? 8.039 -20.875 -31.109 1 88.81 284 ALA B CA 1
ATOM 5282 C C . ALA B 1 284 ? 8.102 -22.188 -31.891 1 88.81 284 ALA B C 1
ATOM 5284 O O . ALA B 1 284 ? 7.277 -22.422 -32.781 1 88.81 284 ALA B O 1
ATOM 5285 N N . ARG B 1 285 ? 9.023 -23.016 -31.547 1 82.38 285 ARG B N 1
ATOM 5286 C CA . ARG B 1 285 ? 9.219 -24.281 -32.25 1 82.38 285 ARG B CA 1
ATOM 5287 C C . ARG B 1 285 ? 8.086 -25.25 -31.938 1 82.38 285 ARG B C 1
ATOM 5289 O O . ARG B 1 285 ? 7.824 -26.172 -32.719 1 82.38 285 ARG B O 1
ATOM 5296 N N . SER B 1 286 ? 7.457 -25 -30.922 1 75.69 286 SER B N 1
ATOM 5297 C CA . SER B 1 286 ? 6.422 -25.922 -30.484 1 75.69 286 SER B CA 1
ATOM 5298 C C . SER B 1 286 ? 5.105 -25.672 -31.203 1 75.69 286 SER B C 1
ATOM 5300 O O . SER B 1 286 ? 4.148 -26.438 -31.062 1 75.69 286 SER B O 1
ATOM 5302 N N . ILE B 1 287 ? 5.086 -24.672 -32.031 1 80.69 287 ILE B N 1
ATOM 5303 C CA . ILE B 1 287 ? 3.871 -24.328 -32.75 1 80.69 287 ILE B CA 1
ATOM 5304 C C . ILE B 1 287 ? 4.148 -24.359 -34.25 1 80.69 287 ILE B C 1
ATOM 5306 O O . ILE B 1 287 ? 4.07 -23.328 -34.906 1 80.69 287 ILE B O 1
ATOM 5310 N N . PRO B 1 288 ? 4.199 -25.516 -34.781 1 78.62 288 PRO B N 1
ATOM 5311 C CA . PRO B 1 288 ? 4.598 -25.609 -36.188 1 78.62 288 PRO B CA 1
ATOM 5312 C C . PRO B 1 288 ? 3.482 -25.188 -37.156 1 78.62 288 PRO B C 1
ATOM 5314 O O . PRO B 1 288 ? 3.746 -24.906 -38.312 1 78.62 288 PRO B O 1
ATOM 5317 N N . GLN B 1 289 ? 2.297 -25.188 -36.719 1 84.88 289 GLN B N 1
ATOM 5318 C CA . GLN B 1 289 ? 1.161 -24.922 -37.594 1 84.88 289 GLN B CA 1
ATOM 5319 C C . GLN B 1 289 ? 1.145 -23.453 -38.031 1 84.88 289 GLN B C 1
ATOM 5321 O O . GLN B 1 289 ? 0.447 -23.094 -38.969 1 84.88 289 GLN B O 1
ATOM 5326 N N . VAL B 1 290 ? 1.846 -22.578 -37.375 1 90.75 290 VAL B N 1
ATOM 5327 C CA . VAL B 1 290 ? 1.924 -21.156 -37.688 1 90.75 290 VAL B CA 1
ATOM 5328 C C . VAL B 1 290 ? 3.35 -20.797 -38.094 1 90.75 290 VAL B C 1
ATOM 5330 O O . VAL B 1 290 ? 4.316 -21.266 -37.469 1 90.75 290 VAL B O 1
ATOM 5333 N N . ASP B 1 291 ? 3.484 -20.141 -39.219 1 93.5 291 ASP B N 1
ATOM 5334 C CA . ASP B 1 291 ? 4.801 -19.641 -39.594 1 93.5 291 ASP B CA 1
ATOM 5335 C C . ASP B 1 291 ? 5.258 -18.516 -38.656 1 93.5 291 ASP B C 1
ATOM 5337 O O . ASP B 1 291 ? 4.781 -17.375 -38.781 1 93.5 291 ASP B O 1
ATOM 5341 N N . LEU B 1 292 ? 6.168 -18.812 -37.812 1 93.5 292 LEU B N 1
ATOM 5342 C CA . LEU B 1 292 ? 6.57 -17.859 -36.781 1 93.5 292 LEU B CA 1
ATOM 5343 C C . LEU B 1 292 ? 7.941 -17.266 -37.094 1 93.5 292 LEU B C 1
ATOM 5345 O O . LEU B 1 292 ? 8.93 -18 -37.188 1 93.5 292 LEU B O 1
ATOM 5349 N N . ASP B 1 293 ? 8.016 -15.961 -37.344 1 94.94 293 ASP B N 1
ATOM 5350 C CA . ASP B 1 293 ? 9.273 -15.219 -37.406 1 94.94 293 ASP B CA 1
ATOM 5351 C C . ASP B 1 293 ? 9.766 -14.812 -36.031 1 94.94 293 ASP B C 1
ATOM 5353 O O . ASP B 1 293 ? 9.039 -14.164 -35.281 1 94.94 293 ASP B O 1
ATOM 5357 N N . VAL B 1 294 ? 11 -15.211 -35.656 1 95.44 294 VAL B N 1
ATOM 5358 C CA . VAL B 1 294 ? 11.5 -15.008 -34.312 1 95.44 294 VAL B CA 1
ATOM 5359 C C . VAL B 1 294 ? 12.734 -14.109 -34.344 1 95.44 294 VAL B C 1
ATOM 5361 O O . VAL B 1 294 ? 13.68 -14.375 -35.094 1 95.44 294 VAL B O 1
ATOM 5364 N N . ASP B 1 295 ? 12.688 -12.977 -33.688 1 96 295 ASP B N 1
ATOM 5365 C CA . ASP B 1 295 ? 13.812 -12.078 -33.469 1 96 295 ASP B CA 1
ATOM 5366 C C . ASP B 1 295 ? 14.016 -11.805 -31.984 1 96 295 ASP B C 1
ATOM 5368 O O . ASP B 1 295 ? 13.336 -10.953 -31.406 1 96 295 ASP B O 1
ATOM 5372 N N . LEU B 1 296 ? 15.008 -12.508 -31.422 1 95.06 296 LEU B N 1
ATOM 5373 C CA . LEU B 1 296 ? 15.18 -12.484 -29.969 1 95.06 296 LEU B CA 1
ATOM 5374 C C . LEU B 1 296 ? 16.578 -12 -29.594 1 95.06 296 LEU B C 1
ATOM 5376 O O . LEU B 1 296 ? 17.578 -12.586 -30 1 95.06 296 LEU B O 1
ATOM 5380 N N . ALA B 1 297 ? 16.609 -10.969 -28.812 1 92.38 297 ALA B N 1
ATOM 5381 C CA . ALA B 1 297 ? 17.906 -10.539 -28.266 1 92.38 297 ALA B CA 1
ATOM 5382 C C . ALA B 1 297 ? 18.438 -11.562 -27.281 1 92.38 297 ALA B C 1
ATOM 5384 O O . ALA B 1 297 ? 17.688 -12.141 -26.5 1 92.38 297 ALA B O 1
ATOM 5385 N N . ASP B 1 298 ? 19.75 -11.789 -27.344 1 87.44 298 ASP B N 1
ATOM 5386 C CA . ASP B 1 298 ? 20.391 -12.695 -26.406 1 87.44 298 ASP B CA 1
ATOM 5387 C C . ASP B 1 298 ? 20.891 -11.945 -25.172 1 87.44 298 ASP B C 1
ATOM 5389 O O . ASP B 1 298 ? 22.094 -11.711 -25.031 1 87.44 298 ASP B O 1
ATOM 5393 N N . THR B 1 299 ? 19.984 -11.469 -24.406 1 86.38 299 THR B N 1
ATOM 5394 C CA . THR B 1 299 ? 20.312 -10.742 -23.188 1 86.38 299 THR B CA 1
ATOM 5395 C C . THR B 1 299 ? 19.562 -11.344 -22 1 86.38 299 THR B C 1
ATOM 5397 O O . THR B 1 299 ? 18.422 -11.773 -22.125 1 86.38 299 THR B O 1
ATOM 5400 N N . ARG B 1 300 ? 20.266 -11.305 -20.906 1 84.69 300 ARG B N 1
ATOM 5401 C CA . ARG B 1 300 ? 19.625 -11.82 -19.703 1 84.69 300 ARG B CA 1
ATOM 5402 C C . ARG B 1 300 ? 18.969 -10.695 -18.922 1 84.69 300 ARG B C 1
ATOM 5404 O O . ARG B 1 300 ? 19.469 -9.57 -18.875 1 84.69 300 ARG B O 1
ATOM 5411 N N . VAL B 1 301 ? 17.812 -10.977 -18.484 1 85.56 301 VAL B N 1
ATOM 5412 C CA . VAL B 1 301 ? 17.094 -10.094 -17.578 1 85.56 301 VAL B CA 1
ATOM 5413 C C . VAL B 1 301 ? 16.859 -10.812 -16.25 1 85.56 301 VAL B C 1
ATOM 5415 O O . VAL B 1 301 ? 17.078 -12.023 -16.141 1 85.56 301 VAL B O 1
ATOM 5418 N N . PRO B 1 302 ? 16.578 -10.023 -15.188 1 78.31 302 PRO B N 1
ATOM 5419 C CA . PRO B 1 302 ? 16.328 -10.688 -13.906 1 78.31 302 PRO B CA 1
ATOM 5420 C C . PRO B 1 302 ? 15.32 -11.82 -14.016 1 78.31 302 PRO B C 1
ATOM 5422 O O . PRO B 1 302 ? 14.375 -11.742 -14.812 1 78.31 302 PRO B O 1
ATOM 5425 N N . ASP B 1 303 ? 15.367 -12.859 -13.211 1 72.38 303 ASP B N 1
ATOM 5426 C CA . ASP B 1 303 ? 14.625 -14.109 -13.289 1 72.38 303 ASP B CA 1
ATOM 5427 C C . ASP B 1 303 ? 13.117 -13.859 -13.266 1 72.38 303 ASP B C 1
ATOM 5429 O O . ASP B 1 303 ? 12.367 -14.477 -14.031 1 72.38 303 ASP B O 1
ATOM 5433 N N . HIS B 1 304 ? 12.75 -13.008 -12.406 1 71.69 304 HIS B N 1
ATOM 5434 C CA . HIS B 1 304 ? 11.32 -12.781 -12.258 1 71.69 304 HIS B CA 1
ATOM 5435 C C . HIS B 1 304 ? 10.734 -12.109 -13.492 1 71.69 304 HIS B C 1
ATOM 5437 O O . HIS B 1 304 ? 9.562 -12.32 -13.82 1 71.69 304 HIS B O 1
ATOM 5443 N N . ILE B 1 305 ? 11.594 -11.312 -14.086 1 81.31 305 ILE B N 1
ATOM 5444 C CA . ILE B 1 305 ? 11.156 -10.664 -15.32 1 81.31 305 ILE B CA 1
ATOM 5445 C C . ILE B 1 305 ? 11.141 -11.68 -16.469 1 81.31 305 ILE B C 1
ATOM 5447 O O . ILE B 1 305 ? 10.219 -11.695 -17.281 1 81.31 305 ILE B O 1
ATOM 5451 N N . GLU B 1 306 ? 12.164 -12.562 -16.469 1 83.5 306 GLU B N 1
ATOM 5452 C CA . GLU B 1 306 ? 12.227 -13.617 -17.484 1 83.5 306 GLU B CA 1
ATOM 5453 C C . GLU B 1 306 ? 10.984 -14.5 -17.438 1 83.5 306 GLU B C 1
ATOM 5455 O O . GLU B 1 306 ? 10.398 -14.805 -18.469 1 83.5 306 GLU B O 1
ATOM 5460 N N . LEU B 1 307 ? 10.656 -14.836 -16.328 1 75.62 307 LEU B N 1
ATOM 5461 C CA . LEU B 1 307 ? 9.5 -15.711 -16.125 1 75.62 307 LEU B CA 1
ATOM 5462 C C . LEU B 1 307 ? 8.219 -15.023 -16.578 1 75.62 307 LEU B C 1
ATOM 5464 O O . LEU B 1 307 ? 7.383 -15.641 -17.25 1 75.62 307 LEU B O 1
ATOM 5468 N N . ALA B 1 308 ? 8.07 -13.82 -16.156 1 80.62 308 ALA B N 1
ATOM 5469 C CA . ALA B 1 308 ? 6.871 -13.07 -16.531 1 80.62 308 ALA B CA 1
ATOM 5470 C C . ALA B 1 308 ? 6.73 -12.969 -18.047 1 80.62 308 ALA B C 1
ATOM 5472 O O . ALA B 1 308 ? 5.664 -13.234 -18.594 1 80.62 308 ALA B O 1
ATOM 5473 N N . LEU B 1 309 ? 7.832 -12.617 -18.656 1 88.88 309 LEU B N 1
ATOM 5474 C CA . LEU B 1 309 ? 7.824 -12.453 -20.109 1 88.88 309 LEU B CA 1
ATOM 5475 C C . LEU B 1 309 ? 7.57 -13.789 -20.812 1 88.88 309 LEU B C 1
ATOM 5477 O O . LEU B 1 309 ? 6.848 -13.844 -21.797 1 88.88 309 LEU B O 1
ATOM 5481 N N . TYR B 1 310 ? 8.164 -14.82 -20.281 1 86.12 310 TYR B N 1
ATOM 5482 C CA . TYR B 1 310 ? 7.973 -16.156 -20.844 1 86.12 310 TYR B CA 1
ATOM 5483 C C . TYR B 1 310 ? 6.508 -16.562 -20.781 1 86.12 310 TYR B C 1
ATOM 5485 O O . TYR B 1 310 ? 5.953 -17.062 -21.766 1 86.12 310 TYR B O 1
ATOM 5493 N N . ARG B 1 311 ? 5.941 -16.344 -19.688 1 79.94 311 ARG B N 1
ATOM 5494 C CA . ARG B 1 311 ? 4.547 -16.734 -19.484 1 79.94 311 ARG B CA 1
ATOM 5495 C C . ARG B 1 311 ? 3.619 -15.906 -20.375 1 79.94 311 ARG B C 1
ATOM 5497 O O . ARG B 1 311 ? 2.625 -16.422 -20.891 1 79.94 311 ARG B O 1
ATOM 5504 N N . ILE B 1 312 ? 3.873 -14.664 -20.469 1 87.19 312 ILE B N 1
ATOM 5505 C CA . ILE B 1 312 ? 3.09 -13.805 -21.344 1 87.19 312 ILE B CA 1
ATOM 5506 C C . ILE B 1 312 ? 3.17 -14.32 -22.781 1 87.19 312 ILE B C 1
ATOM 5508 O O . ILE B 1 312 ? 2.15 -14.438 -23.453 1 87.19 312 ILE B O 1
ATOM 5512 N N . ALA B 1 313 ? 4.41 -14.664 -23.172 1 90.38 313 ALA B N 1
ATOM 5513 C CA . ALA B 1 313 ? 4.602 -15.203 -24.516 1 90.38 313 ALA B CA 1
ATOM 5514 C C . ALA B 1 313 ? 3.844 -16.516 -24.688 1 90.38 313 ALA B C 1
ATOM 5516 O O . ALA B 1 313 ? 3.223 -16.75 -25.734 1 90.38 313 ALA B O 1
ATOM 5517 N N . GLN B 1 314 ? 3.918 -17.328 -23.719 1 82.44 314 GLN B N 1
ATOM 5518 C CA . GLN B 1 314 ? 3.244 -18.625 -23.75 1 82.44 314 GLN B CA 1
ATOM 5519 C C . GLN B 1 314 ? 1.738 -18.453 -23.938 1 82.44 314 GLN B C 1
ATOM 5521 O O . GLN B 1 314 ? 1.128 -19.141 -24.766 1 82.44 314 GLN B O 1
ATOM 5526 N N . GLU B 1 315 ? 1.188 -17.578 -23.188 1 81.81 315 GLU B N 1
ATOM 5527 C CA . GLU B 1 315 ? -0.242 -17.312 -23.297 1 81.81 315 GLU B CA 1
ATOM 5528 C C . GLU B 1 315 ? -0.596 -16.734 -24.656 1 81.81 315 GLU B C 1
ATOM 5530 O O . GLU B 1 315 ? -1.604 -17.109 -25.266 1 81.81 315 GLU B O 1
ATOM 5535 N N . CYS B 1 316 ? 0.184 -15.812 -25.109 1 88.5 316 CYS B N 1
ATOM 5536 C CA . CYS B 1 316 ? -0.052 -15.18 -26.406 1 88.5 316 CYS B CA 1
ATOM 5537 C C . CYS B 1 316 ? 0.003 -16.203 -27.531 1 88.5 316 CYS B C 1
ATOM 5539 O O . CYS B 1 316 ? -0.88 -16.234 -28.391 1 88.5 316 CYS B O 1
ATOM 5541 N N . LEU B 1 317 ? 0.982 -17.031 -27.5 1 88.62 317 LEU B N 1
ATOM 5542 C CA . LEU B 1 317 ? 1.175 -18 -28.562 1 88.62 317 LEU B CA 1
ATOM 5543 C C . LEU B 1 317 ? 0.107 -19.094 -28.516 1 88.62 317 LEU B C 1
ATOM 5545 O O . LEU B 1 317 ? -0.321 -19.594 -29.547 1 88.62 317 LEU B O 1
ATOM 5549 N N . GLN B 1 318 ? -0.328 -19.422 -27.375 1 80.06 318 GLN B N 1
ATOM 5550 C CA . GLN B 1 318 ? -1.445 -20.359 -27.25 1 80.06 318 GLN B CA 1
ATOM 5551 C C . GLN B 1 318 ? -2.719 -19.766 -27.859 1 80.06 318 GLN B C 1
ATOM 5553 O O . GLN B 1 318 ? -3.492 -20.484 -28.5 1 80.06 318 GLN B O 1
ATOM 5558 N N . ASN B 1 319 ? -2.916 -18.562 -27.656 1 82.94 319 ASN B N 1
ATOM 5559 C CA . ASN B 1 319 ? -4.066 -17.875 -28.234 1 82.94 319 ASN B CA 1
ATOM 5560 C C . ASN B 1 319 ? -3.98 -17.859 -29.766 1 82.94 319 ASN B C 1
ATOM 5562 O O . ASN B 1 319 ? -4.992 -18 -30.453 1 82.94 319 ASN B O 1
ATOM 5566 N N . VAL B 1 320 ? -2.84 -17.672 -30.219 1 87.75 320 VAL B N 1
ATOM 5567 C CA . VAL B 1 320 ? -2.629 -17.656 -31.656 1 87.75 320 VAL B CA 1
ATOM 5568 C C . VAL B 1 320 ? -3.043 -19.016 -32.25 1 87.75 320 VAL B C 1
ATOM 5570 O O . VAL B 1 320 ? -3.729 -19.062 -33.281 1 87.75 320 VAL B O 1
ATOM 5573 N N . VAL B 1 321 ? -2.684 -20.047 -31.547 1 84.56 321 VAL B N 1
ATOM 5574 C CA . VAL B 1 321 ? -2.93 -21.406 -32.031 1 84.56 321 VAL B CA 1
ATOM 5575 C C . VAL B 1 321 ? -4.41 -21.75 -31.875 1 84.56 321 VAL B C 1
ATOM 5577 O O . VAL B 1 321 ? -5.016 -22.312 -32.781 1 84.56 321 VAL B O 1
ATOM 5580 N N . LYS B 1 322 ? -4.996 -21.359 -30.781 1 80.94 322 LYS B N 1
ATOM 5581 C CA . LYS B 1 322 ? -6.344 -21.812 -30.453 1 80.94 322 LYS B CA 1
ATOM 5582 C C . LYS B 1 322 ? -7.402 -20.891 -31.062 1 80.94 322 LYS B C 1
ATOM 5584 O O . LYS B 1 322 ? -8.461 -21.359 -31.484 1 80.94 322 LYS B O 1
ATOM 5589 N N . HIS B 1 323 ? -7.125 -19.609 -31.109 1 82.69 323 HIS B N 1
ATOM 5590 C CA . HIS B 1 323 ? -8.234 -18.688 -31.344 1 82.69 323 HIS B CA 1
ATOM 5591 C C . HIS B 1 323 ? -7.973 -17.812 -32.562 1 82.69 323 HIS B C 1
ATOM 5593 O O . HIS B 1 323 ? -8.914 -17.359 -33.219 1 82.69 323 HIS B O 1
ATOM 5599 N N . ALA B 1 324 ? -6.797 -17.562 -32.969 1 87.44 324 ALA B N 1
ATOM 5600 C CA . ALA B 1 324 ? -6.484 -16.484 -33.906 1 87.44 324 ALA B CA 1
ATOM 5601 C C . ALA B 1 324 ? -6.652 -16.953 -35.344 1 87.44 324 ALA B C 1
ATOM 5603 O O . ALA B 1 324 ? -6.816 -16.141 -36.25 1 87.44 324 ALA B O 1
ATOM 5604 N N . ARG B 1 325 ? -6.633 -18.328 -35.562 1 91.38 325 ARG B N 1
ATOM 5605 C CA . ARG B 1 325 ? -6.605 -18.844 -36.938 1 91.38 325 ARG B CA 1
ATOM 5606 C C . ARG B 1 325 ? -5.578 -18.109 -37.781 1 91.38 325 ARG B C 1
ATOM 5608 O O . ARG B 1 325 ? -5.879 -17.672 -38.906 1 91.38 325 ARG B O 1
ATOM 5615 N N . ALA B 1 326 ? -4.492 -17.797 -37.281 1 93 326 ALA B N 1
ATOM 5616 C CA . ALA B 1 326 ? -3.424 -17.047 -37.938 1 93 326 ALA B CA 1
ATOM 5617 C C . ALA B 1 326 ? -2.568 -17.953 -38.812 1 93 326 ALA B C 1
ATOM 5619 O O . ALA B 1 326 ? -2.475 -19.156 -38.594 1 93 326 ALA B O 1
ATOM 5620 N N . THR B 1 327 ? -2.014 -17.422 -39.875 1 93.88 327 THR B N 1
ATOM 5621 C CA . THR B 1 327 ? -1.082 -18.141 -40.719 1 93.88 327 THR B CA 1
ATOM 5622 C C . THR B 1 327 ? 0.36 -17.766 -40.406 1 93.88 327 THR B C 1
ATOM 5624 O O . THR B 1 327 ? 1.269 -18.594 -40.531 1 93.88 327 THR B O 1
ATOM 5627 N N . THR B 1 328 ? 0.482 -16.594 -40.062 1 95 328 THR B N 1
ATOM 5628 C CA . THR B 1 328 ? 1.812 -16.109 -39.719 1 95 328 THR B CA 1
ATOM 5629 C C . THR B 1 328 ? 1.771 -15.344 -38.406 1 95 328 THR B C 1
ATOM 5631 O O . THR B 1 328 ? 0.728 -14.805 -38 1 95 328 THR B O 1
ATOM 5634 N N . ALA B 1 329 ? 2.859 -15.336 -37.688 1 96 329 ALA B N 1
ATOM 5635 C CA . ALA B 1 329 ? 3.055 -14.531 -36.469 1 96 329 ALA B CA 1
ATOM 5636 C C . ALA B 1 329 ? 4.52 -14.141 -36.312 1 96 329 ALA B C 1
ATOM 5638 O O . ALA B 1 329 ? 5.402 -14.727 -36.938 1 96 329 ALA B O 1
ATOM 5639 N N . ARG B 1 330 ? 4.719 -13.039 -35.625 1 96.88 330 ARG B N 1
ATOM 5640 C CA . ARG B 1 330 ? 6.066 -12.555 -35.344 1 96.88 330 ARG B CA 1
ATOM 5641 C C . ARG B 1 330 ? 6.289 -12.438 -33.844 1 96.88 330 ARG B C 1
ATOM 5643 O O . ARG B 1 330 ? 5.422 -11.945 -33.094 1 96.88 330 ARG B O 1
ATOM 5650 N N . LEU B 1 331 ? 7.371 -12.977 -33.312 1 96.88 331 LEU B N 1
ATOM 5651 C CA . LEU B 1 331 ? 7.797 -12.906 -31.922 1 96.88 331 LEU B CA 1
ATOM 5652 C C . LEU B 1 331 ? 9.125 -12.164 -31.797 1 96.88 331 LEU B C 1
ATOM 5654 O O . LEU B 1 331 ? 10.133 -12.578 -32.375 1 96.88 331 LEU B O 1
ATOM 5658 N N . THR B 1 332 ? 9.125 -11.023 -31.109 1 97.19 332 THR B N 1
ATOM 5659 C CA . THR B 1 332 ? 10.336 -10.219 -30.953 1 97.19 332 THR B CA 1
ATOM 5660 C C . THR B 1 332 ? 10.594 -9.945 -29.469 1 97.19 332 THR B C 1
ATOM 5662 O O . THR B 1 332 ? 9.664 -9.703 -28.703 1 97.19 332 THR B O 1
ATOM 5665 N N . PHE B 1 333 ? 11.883 -10.016 -29.062 1 97.12 333 PHE B N 1
ATOM 5666 C CA . PHE B 1 333 ? 12.344 -9.633 -27.734 1 97.12 333 PHE B CA 1
ATOM 5667 C C . PHE B 1 333 ? 13.594 -8.758 -27.828 1 97.12 333 PHE B C 1
ATOM 5669 O O . PHE B 1 333 ? 14.539 -9.086 -28.547 1 97.12 333 PHE B O 1
ATOM 5676 N N . ALA B 1 334 ? 13.516 -7.645 -27.094 1 95.88 334 ALA B N 1
ATOM 5677 C CA . ALA B 1 334 ? 14.664 -6.75 -27.094 1 95.88 334 ALA B CA 1
ATOM 5678 C C . ALA B 1 334 ? 14.781 -6.016 -25.75 1 95.88 334 ALA B C 1
ATOM 5680 O O . ALA B 1 334 ? 13.805 -5.906 -25.016 1 95.88 334 ALA B O 1
ATOM 5681 N N . VAL B 1 335 ? 15.961 -5.648 -25.422 1 93.38 335 VAL B N 1
ATOM 5682 C CA . VAL B 1 335 ? 16.234 -4.773 -24.281 1 93.38 335 VAL B CA 1
ATOM 5683 C C . VAL B 1 335 ? 16.875 -3.479 -24.766 1 93.38 335 VAL B C 1
ATOM 5685 O O . VAL B 1 335 ? 17.953 -3.498 -25.359 1 93.38 335 VAL B O 1
ATOM 5688 N N . GLU B 1 336 ? 16.047 -2.434 -24.625 1 90.5 336 GLU B N 1
ATOM 5689 C CA . GLU B 1 336 ? 16.547 -1.127 -25.031 1 90.5 336 GLU B CA 1
ATOM 5690 C C . GLU B 1 336 ? 16.359 -0.09 -23.938 1 90.5 336 GLU B C 1
ATOM 5692 O O . GLU B 1 336 ? 15.273 0.026 -23.359 1 90.5 336 GLU B O 1
ATOM 5697 N N . ASP B 1 337 ? 17.422 0.647 -23.594 1 89.38 337 ASP B N 1
ATOM 5698 C CA . ASP B 1 337 ? 17.391 1.759 -22.641 1 89.38 337 ASP B CA 1
ATOM 5699 C C . ASP B 1 337 ? 16.812 1.314 -21.297 1 89.38 337 ASP B C 1
ATOM 5701 O O . ASP B 1 337 ? 15.953 1.985 -20.734 1 89.38 337 ASP B O 1
ATOM 5705 N N . GLY B 1 338 ? 17.234 0.144 -20.922 1 88.75 338 GLY B N 1
ATOM 5706 C CA . GLY B 1 338 ? 16.844 -0.342 -19.609 1 88.75 338 GLY B CA 1
ATOM 5707 C C . GLY B 1 338 ? 15.438 -0.889 -19.562 1 88.75 338 GLY B C 1
ATOM 5708 O O . GLY B 1 338 ? 14.867 -1.072 -18.484 1 88.75 338 GLY B O 1
ATOM 5709 N N . ILE B 1 339 ? 14.828 -1.033 -20.766 1 93.56 339 ILE B N 1
ATOM 5710 C CA . ILE B 1 339 ? 13.469 -1.553 -20.828 1 93.56 339 ILE B CA 1
ATOM 5711 C C . ILE B 1 339 ? 13.453 -2.861 -21.609 1 93.56 339 ILE B C 1
ATOM 5713 O O . ILE B 1 339 ? 13.977 -2.93 -22.734 1 93.56 339 ILE B O 1
ATOM 5717 N N . ALA B 1 340 ? 12.984 -3.887 -20.984 1 94.69 340 ALA B N 1
ATOM 5718 C CA . ALA B 1 340 ? 12.734 -5.137 -21.703 1 94.69 340 ALA B CA 1
ATOM 5719 C C . ALA B 1 340 ? 11.414 -5.078 -22.453 1 94.69 340 ALA B C 1
ATOM 5721 O O . ALA B 1 340 ? 10.383 -4.719 -21.891 1 94.69 340 ALA B O 1
ATOM 5722 N N . ARG B 1 341 ? 11.484 -5.359 -23.75 1 96.19 341 ARG B N 1
ATOM 5723 C CA . ARG B 1 341 ? 10.289 -5.281 -24.578 1 96.19 341 ARG B CA 1
ATOM 5724 C C . ARG B 1 341 ? 10.016 -6.613 -25.281 1 96.19 341 ARG B C 1
ATOM 5726 O O . ARG B 1 341 ? 10.898 -7.152 -25.953 1 96.19 341 ARG B O 1
ATOM 5733 N N . LEU B 1 342 ? 8.859 -7.23 -25.078 1 96.38 342 LEU B N 1
ATOM 5734 C CA . LEU B 1 342 ? 8.359 -8.422 -25.75 1 96.38 342 LEU B CA 1
ATOM 5735 C C . LEU B 1 342 ? 7.168 -8.078 -26.641 1 96.38 342 LEU B C 1
ATOM 5737 O O . LEU B 1 342 ? 6.227 -7.418 -26.203 1 96.38 342 LEU B O 1
ATOM 5741 N N . GLU B 1 343 ? 7.27 -8.453 -27.875 1 97 343 GLU B N 1
ATOM 5742 C CA . GLU B 1 343 ? 6.18 -8.164 -28.812 1 97 343 GLU B CA 1
ATOM 5743 C C . GLU B 1 343 ? 5.785 -9.406 -29.609 1 97 343 GLU B C 1
ATOM 5745 O O . GLU B 1 343 ? 6.652 -10.133 -30.109 1 97 343 GLU B O 1
ATOM 5750 N N . ILE B 1 344 ? 4.508 -9.711 -29.672 1 96.19 344 ILE B N 1
ATOM 5751 C CA . ILE B 1 344 ? 3.953 -10.789 -30.469 1 96.19 344 ILE B CA 1
ATOM 5752 C C . ILE B 1 344 ? 2.848 -10.242 -31.375 1 96.19 344 ILE B C 1
ATOM 5754 O O . ILE B 1 344 ? 1.902 -9.609 -30.891 1 96.19 344 ILE B O 1
ATOM 5758 N N . VAL B 1 345 ? 3 -10.391 -32.688 1 96.25 345 VAL B N 1
ATOM 5759 C CA . VAL B 1 345 ? 2.037 -9.898 -33.656 1 96.25 345 VAL B CA 1
ATOM 5760 C C . VAL B 1 345 ? 1.568 -11.055 -34.562 1 96.25 345 VAL B C 1
ATOM 5762 O O . VAL B 1 345 ? 2.387 -11.812 -35.062 1 96.25 345 VAL B O 1
ATOM 5765 N N . ASP B 1 346 ? 0.292 -11.242 -34.656 1 95.06 346 ASP B N 1
ATOM 5766 C CA . ASP B 1 346 ? -0.238 -12.266 -35.562 1 95.06 346 ASP B CA 1
ATOM 5767 C C . ASP B 1 346 ? -1.146 -11.648 -36.625 1 95.06 346 ASP B C 1
ATOM 5769 O O . ASP B 1 346 ? -1.551 -10.484 -36.5 1 95.06 346 ASP B O 1
ATOM 5773 N N . ASP B 1 347 ? -1.429 -12.414 -37.688 1 94 347 ASP B N 1
ATOM 5774 C CA . ASP B 1 347 ? -2.297 -11.953 -38.75 1 94 347 ASP B CA 1
ATOM 5775 C C . ASP B 1 347 ? -3.668 -12.617 -38.688 1 94 347 ASP B C 1
ATOM 5777 O O . ASP B 1 347 ? -4.297 -12.867 -39.719 1 94 347 ASP B O 1
ATOM 5781 N N . GLY B 1 348 ? -4.051 -12.977 -37.531 1 93.06 348 GLY B N 1
ATOM 5782 C CA . GLY B 1 348 ? -5.285 -13.727 -37.375 1 93.06 348 GLY B CA 1
ATOM 5783 C C . GLY B 1 348 ? -6.531 -12.867 -37.5 1 93.06 348 GLY B C 1
ATOM 5784 O O . GLY B 1 348 ? -6.488 -11.789 -38.094 1 93.06 348 GLY B O 1
ATOM 5785 N N . ILE B 1 349 ? -7.664 -13.414 -36.969 1 92.25 349 ILE B N 1
ATOM 5786 C CA . ILE B 1 349 ? -8.984 -12.828 -37.156 1 92.25 349 ILE B CA 1
ATOM 5787 C C . ILE B 1 349 ? -9.148 -11.609 -36.25 1 92.25 349 ILE B C 1
ATOM 5789 O O . ILE B 1 349 ? -10.039 -10.789 -36.469 1 92.25 349 ILE B O 1
ATOM 5793 N N . GLY B 1 350 ? -8.227 -11.516 -35.25 1 88.56 350 GLY B N 1
ATOM 5794 C CA . GLY B 1 350 ? -8.328 -10.406 -34.312 1 88.56 350 GLY B CA 1
ATOM 5795 C C . GLY B 1 350 ? -9.625 -10.398 -33.531 1 88.56 350 GLY B C 1
ATOM 5796 O O . GLY B 1 350 ? -10.438 -11.328 -33.656 1 88.56 350 GLY B O 1
ATOM 5797 N N . PHE B 1 351 ? -9.742 -9.492 -32.5 1 82.31 351 PHE B N 1
ATOM 5798 C CA . PHE B 1 351 ? -10.953 -9.336 -31.703 1 82.31 351 PHE B CA 1
ATOM 5799 C C . PHE B 1 351 ? -11.133 -7.883 -31.281 1 82.31 351 PHE B C 1
ATOM 5801 O O . PHE B 1 351 ? -10.211 -7.074 -31.406 1 82.31 351 PHE B O 1
ATOM 5808 N N . ASP B 1 352 ? -12.32 -7.562 -30.859 1 77.38 352 ASP B N 1
ATOM 5809 C CA . ASP B 1 352 ? -12.617 -6.207 -30.406 1 77.38 352 ASP B CA 1
ATOM 5810 C C . ASP B 1 352 ? -12.18 -6.004 -28.953 1 77.38 352 ASP B C 1
ATOM 5812 O O . ASP B 1 352 ? -12.781 -6.566 -28.047 1 77.38 352 ASP B O 1
ATOM 5816 N N . THR B 1 353 ? -11.086 -5.191 -28.734 1 68.81 353 THR B N 1
ATOM 5817 C CA . THR B 1 353 ? -10.516 -4.977 -27.406 1 68.81 353 THR B CA 1
ATOM 5818 C C . THR B 1 353 ? -11.477 -4.199 -26.531 1 68.81 353 THR B C 1
ATOM 5820 O O . THR B 1 353 ? -11.383 -4.25 -25.297 1 68.81 353 THR B O 1
ATOM 5823 N N . PHE B 1 354 ? -12.266 -3.385 -27.047 1 56.97 354 PHE B N 1
ATOM 5824 C CA . PHE B 1 354 ? -13.234 -2.605 -26.297 1 56.97 354 PHE B CA 1
ATOM 5825 C C . PHE B 1 354 ? -14.375 -3.488 -25.797 1 56.97 354 PHE B C 1
ATOM 5827 O O . PHE B 1 354 ? -14.891 -3.287 -24.703 1 56.97 354 PHE B O 1
ATOM 5834 N N . GLU B 1 355 ? -14.781 -4.43 -26.578 1 50.91 355 GLU B N 1
ATOM 5835 C CA . GLU B 1 355 ? -15.898 -5.305 -26.219 1 50.91 355 GLU B CA 1
ATOM 5836 C C . GLU B 1 355 ? -15.453 -6.402 -25.25 1 50.91 355 GLU B C 1
ATOM 5838 O O . GLU B 1 355 ? -16.266 -6.934 -24.5 1 50.91 355 GLU B O 1
ATOM 5843 N N . HIS B 1 356 ? -14.211 -6.613 -25.344 1 52.62 356 HIS B N 1
ATOM 5844 C CA . HIS B 1 356 ? -13.703 -7.66 -24.453 1 52.62 356 HIS B CA 1
ATOM 5845 C C . HIS B 1 356 ? -12.602 -7.133 -23.547 1 52.62 356 HIS B C 1
ATOM 5847 O O . HIS B 1 356 ? -11.422 -7.449 -23.75 1 52.62 356 HIS B O 1
ATOM 5853 N N . PRO B 1 357 ? -13.078 -6.148 -22.797 1 49.75 357 PRO B N 1
ATOM 5854 C CA . PRO B 1 357 ? -12.055 -5.578 -21.906 1 49.75 357 PRO B CA 1
ATOM 5855 C C . PRO B 1 357 ? -11.344 -6.633 -21.062 1 49.75 357 PRO B C 1
ATOM 5857 O O . PRO B 1 357 ? -11.906 -7.699 -20.812 1 49.75 357 PRO B O 1
ATOM 5860 N N . LEU B 1 358 ? -10.133 -6.266 -20.688 1 51.47 358 LEU B N 1
ATOM 5861 C CA . LEU B 1 358 ? -9.359 -7.133 -19.812 1 51.47 358 LEU B CA 1
ATOM 5862 C C . LEU B 1 358 ? -10.164 -7.508 -18.562 1 51.47 358 LEU B C 1
ATOM 5864 O O . LEU B 1 358 ? -10.695 -6.633 -17.875 1 51.47 358 LEU B O 1
ATOM 5868 N N . GLY B 1 359 ? -10.57 -8.789 -18.391 1 46.28 359 GLY B N 1
ATOM 5869 C CA . GLY B 1 359 ? -11.242 -9.258 -17.188 1 46.28 359 GLY 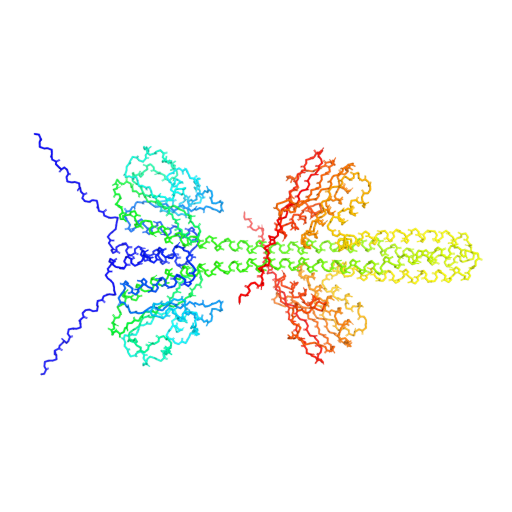B CA 1
ATOM 5870 C C . GLY B 1 359 ? -12.703 -9.594 -17.422 1 46.28 359 GLY B C 1
ATOM 5871 O O . GLY B 1 359 ? -13.414 -9.977 -16.484 1 46.28 359 GLY B O 1
ATOM 5872 N N . SER B 1 360 ? -13.336 -9.07 -18.484 1 42.16 360 SER B N 1
ATOM 5873 C CA . SER B 1 360 ? -14.789 -9.234 -18.547 1 42.16 360 SER B CA 1
ATOM 5874 C C . SER B 1 360 ? -15.172 -10.703 -18.672 1 42.16 360 SER B C 1
ATOM 5876 O O . SER B 1 360 ? -16.047 -11.18 -17.953 1 42.16 360 SER B O 1
ATOM 5878 N N . ASP B 1 361 ? -15.125 -11.305 -20 1 43.31 361 ASP B N 1
ATOM 5879 C CA . ASP B 1 361 ? -15.766 -12.602 -20.203 1 43.31 361 ASP B CA 1
ATOM 5880 C C . ASP B 1 361 ? -14.938 -13.727 -19.609 1 43.31 361 ASP B C 1
ATOM 5882 O O . ASP B 1 361 ? -13.711 -13.633 -19.531 1 43.31 361 ASP B O 1
ATOM 5886 N N . GLU B 1 362 ? -15.594 -14.922 -19.156 1 44.53 362 GLU B N 1
ATOM 5887 C CA . GLU B 1 362 ? -15.203 -16.062 -18.328 1 44.53 362 GLU B CA 1
ATOM 5888 C C . GLU B 1 362 ? -13.828 -16.594 -18.734 1 44.53 362 GLU B C 1
ATOM 5890 O O . GLU B 1 362 ? -12.953 -16.766 -17.891 1 44.53 362 GLU B O 1
ATOM 5895 N N . MET B 1 363 ? -13.781 -17.391 -19.859 1 42.69 363 MET B N 1
ATOM 5896 C CA . MET B 1 363 ? -12.656 -18.25 -20.234 1 42.69 363 MET B CA 1
ATOM 5897 C C . MET B 1 363 ? -11.57 -17.422 -20.922 1 42.69 363 MET B C 1
ATOM 5899 O O . MET B 1 363 ? -10.383 -17.625 -20.656 1 42.69 363 MET B O 1
ATOM 5903 N N . SER B 1 364 ? -11.93 -16.531 -21.906 1 48.44 364 SER B N 1
ATOM 5904 C CA . SER B 1 364 ? -11.016 -15.805 -22.781 1 48.44 364 SER B CA 1
ATOM 5905 C C . SER B 1 364 ? -10.391 -14.617 -22.047 1 48.44 364 SER B C 1
ATOM 5907 O O . SER B 1 364 ? -9.219 -14.297 -22.266 1 48.44 364 SER B O 1
ATOM 5909 N N . GLY B 1 365 ? -11.008 -14.18 -21.141 1 54.19 365 GLY B N 1
ATOM 5910 C CA . GLY B 1 365 ? -10.664 -12.953 -20.438 1 54.19 365 GLY B CA 1
ATOM 5911 C C . GLY B 1 365 ? -9.617 -13.164 -19.359 1 54.19 365 GLY B C 1
ATOM 5912 O O . GLY B 1 365 ? -8.844 -12.25 -19.047 1 54.19 365 GLY B O 1
ATOM 5913 N N . TYR B 1 366 ? -9.539 -14.484 -19.062 1 53.75 366 TYR B N 1
ATOM 5914 C CA . TYR B 1 366 ? -8.641 -14.805 -17.969 1 53.75 366 TYR B CA 1
ATOM 5915 C C . TYR B 1 366 ? -7.184 -14.75 -18.406 1 53.75 366 TYR B C 1
ATOM 5917 O O . TYR B 1 366 ? -6.32 -14.266 -17.672 1 53.75 366 TYR B O 1
ATOM 5925 N N . GLY B 1 367 ? -7.039 -15.195 -19.734 1 64.44 367 GLY B N 1
ATOM 5926 C CA . GLY B 1 367 ? -5.668 -15.172 -20.219 1 64.44 367 GLY B CA 1
ATOM 5927 C C . GLY B 1 367 ? -5.105 -13.766 -20.359 1 64.44 367 GLY B C 1
ATOM 5928 O O . GLY B 1 367 ? -3.967 -13.508 -19.953 1 64.44 367 GLY B O 1
ATOM 5929 N N . LEU B 1 368 ? -5.988 -12.953 -20.828 1 69.44 368 LEU B N 1
ATOM 5930 C CA . LEU B 1 368 ? -5.551 -11.578 -21.062 1 69.44 368 LEU B CA 1
ATOM 5931 C C . LEU B 1 368 ? -5.305 -10.859 -19.734 1 69.44 368 LEU B C 1
ATOM 5933 O O . LEU B 1 368 ? -4.316 -10.141 -19.594 1 69.44 368 LEU B O 1
ATOM 5937 N N . LEU B 1 369 ? -6.195 -11.148 -18.906 1 64.88 369 LEU B N 1
ATOM 5938 C CA . LEU B 1 369 ? -6.051 -10.555 -17.594 1 64.88 369 LEU B CA 1
ATOM 5939 C C . LEU B 1 369 ? -4.793 -11.062 -16.891 1 64.88 369 LEU B C 1
ATOM 5941 O O . LEU B 1 369 ? -4.066 -10.289 -16.266 1 64.88 369 LEU B O 1
ATOM 5945 N N . SER B 1 370 ? -4.594 -12.281 -17.141 1 69 370 SER B N 1
ATOM 5946 C CA . SER B 1 370 ? -3.422 -12.891 -16.516 1 69 370 SER B CA 1
ATOM 5947 C C . SER B 1 370 ? -2.131 -12.273 -17.031 1 69 370 SER B C 1
ATOM 5949 O O . SER B 1 370 ? -1.199 -12.023 -16.266 1 69 370 SER B O 1
ATOM 5951 N N . MET B 1 371 ? -2.129 -11.945 -18.297 1 79.88 371 MET B N 1
ATOM 5952 C CA . MET B 1 371 ? -0.927 -11.375 -18.906 1 79.88 371 MET B CA 1
ATOM 5953 C C . MET B 1 371 ? -0.671 -9.969 -18.375 1 79.88 371 MET B C 1
ATOM 5955 O O . MET B 1 371 ? 0.461 -9.625 -18.031 1 79.88 371 MET B O 1
ATOM 5959 N N . ALA B 1 372 ? -1.77 -9.242 -18.344 1 76.25 372 ALA B N 1
ATOM 5960 C CA . ALA B 1 372 ? -1.647 -7.875 -17.844 1 76.25 372 ALA B CA 1
ATOM 5961 C C . ALA B 1 372 ? -1.184 -7.855 -16.391 1 76.25 372 ALA B C 1
ATOM 5963 O O . ALA B 1 372 ? -0.315 -7.062 -16.031 1 76.25 372 ALA B O 1
ATOM 5964 N N . GLU B 1 373 ? -1.701 -8.664 -15.758 1 69.31 373 GLU B N 1
ATOM 5965 C CA . GLU B 1 373 ? -1.363 -8.75 -14.336 1 69.31 373 GLU B CA 1
ATOM 5966 C C . GLU B 1 373 ? 0.092 -9.164 -14.141 1 69.31 373 GLU B C 1
ATOM 5968 O O . GLU B 1 373 ? 0.791 -8.617 -13.289 1 69.31 373 GLU B O 1
ATOM 5973 N N . ARG B 1 374 ? 0.465 -10.094 -14.852 1 72.12 374 ARG B N 1
ATOM 5974 C CA . ARG B 1 374 ? 1.844 -10.562 -14.766 1 72.12 374 ARG B CA 1
ATOM 5975 C C . ARG B 1 374 ? 2.826 -9.445 -15.078 1 72.12 374 ARG B C 1
ATOM 5977 O O . ARG B 1 374 ? 3.871 -9.328 -14.43 1 72.12 374 ARG B O 1
ATOM 5984 N N . ALA B 1 375 ? 2.475 -8.68 -16.094 1 82 375 ALA B N 1
ATOM 5985 C CA . ALA B 1 375 ? 3.328 -7.547 -16.438 1 82 375 ALA B CA 1
ATOM 5986 C C . ALA B 1 375 ? 3.375 -6.531 -15.305 1 82 375 ALA B C 1
ATOM 5988 O O . ALA B 1 375 ? 4.449 -6.035 -14.953 1 82 375 ALA B O 1
ATOM 5989 N N . GLU B 1 376 ? 2.248 -6.359 -14.719 1 74.94 376 GLU B N 1
ATOM 5990 C CA . GLU B 1 376 ? 2.143 -5.355 -13.664 1 74.94 376 GLU B CA 1
ATOM 5991 C C . GLU B 1 376 ? 2.912 -5.777 -12.414 1 74.94 376 GLU B C 1
ATOM 5993 O O . GLU B 1 376 ? 3.514 -4.941 -11.742 1 74.94 376 GLU B O 1
ATOM 5998 N N . ILE B 1 377 ? 2.889 -6.934 -12.188 1 68.5 377 ILE B N 1
ATOM 5999 C CA . ILE B 1 377 ? 3.518 -7.465 -10.984 1 68.5 377 ILE B CA 1
ATOM 6000 C C . ILE B 1 377 ? 5.02 -7.199 -11.031 1 68.5 377 ILE B C 1
ATOM 6002 O O . ILE B 1 377 ? 5.645 -6.961 -9.992 1 68.5 377 ILE B O 1
ATOM 6006 N N . VAL B 1 378 ? 5.531 -7.191 -12.219 1 73.5 378 VAL B N 1
ATOM 6007 C CA . VAL B 1 378 ? 6.973 -6.992 -12.328 1 73.5 378 VAL B CA 1
ATOM 6008 C C . VAL B 1 378 ? 7.266 -5.551 -12.742 1 73.5 378 VAL B C 1
ATOM 6010 O O . VAL B 1 378 ? 8.352 -5.254 -13.25 1 73.5 378 VAL B O 1
ATOM 6013 N N . GLY B 1 379 ? 6.277 -4.738 -12.547 1 73.69 379 GLY B N 1
ATOM 6014 C CA . GLY B 1 379 ? 6.469 -3.311 -12.75 1 73.69 379 GLY B CA 1
ATOM 6015 C C . GLY B 1 379 ? 6.312 -2.895 -14.203 1 73.69 379 GLY B C 1
ATOM 6016 O O . GLY B 1 379 ? 6.754 -1.812 -14.594 1 73.69 379 GLY B O 1
ATOM 6017 N N . GLY B 1 380 ? 5.785 -3.818 -14.977 1 85.19 380 GLY B N 1
ATOM 6018 C CA . GLY B 1 380 ? 5.652 -3.514 -16.391 1 85.19 380 GLY B CA 1
ATOM 6019 C C . GLY B 1 380 ? 4.223 -3.219 -16.812 1 85.19 380 GLY B C 1
ATOM 6020 O O . GLY B 1 380 ? 3.383 -2.887 -15.969 1 85.19 380 GLY B O 1
ATOM 6021 N N . ARG B 1 381 ? 4.082 -3.041 -18.125 1 88.06 381 ARG B N 1
ATOM 6022 C CA . ARG B 1 381 ? 2.773 -2.783 -18.719 1 88.06 381 ARG B CA 1
ATOM 6023 C C . ARG B 1 381 ? 2.537 -3.668 -19.938 1 88.06 381 ARG B C 1
ATOM 6025 O O . ARG B 1 381 ? 3.486 -4.062 -20.625 1 88.06 381 ARG B O 1
ATOM 6032 N N . LEU B 1 382 ? 1.266 -4.031 -20.078 1 89.38 382 LEU B N 1
ATOM 6033 C CA . LEU B 1 382 ? 0.843 -4.809 -21.234 1 89.38 382 LEU B CA 1
ATOM 6034 C C . LEU B 1 382 ? -0.072 -3.988 -22.141 1 89.38 382 LEU B C 1
ATOM 6036 O O . LEU B 1 382 ? -1.01 -3.348 -21.656 1 89.38 382 LEU B O 1
ATOM 6040 N N . ASN B 1 383 ? 0.279 -3.881 -23.391 1 89.44 383 ASN B N 1
ATOM 6041 C CA . ASN B 1 383 ? -0.564 -3.238 -24.391 1 89.44 383 ASN B CA 1
ATOM 6042 C C . ASN B 1 383 ? -1.043 -4.234 -25.438 1 89.44 383 ASN B C 1
ATOM 6044 O O . ASN B 1 383 ? -0.234 -4.922 -26.062 1 89.44 383 ASN B O 1
ATOM 6048 N N . ILE B 1 384 ? -2.387 -4.367 -25.609 1 88.81 384 ILE B N 1
ATOM 6049 C CA . ILE B 1 384 ? -2.965 -5.266 -26.594 1 88.81 384 ILE B CA 1
ATOM 6050 C C . ILE B 1 384 ? -3.689 -4.449 -27.672 1 88.81 384 ILE B C 1
ATOM 6052 O O . ILE B 1 384 ? -4.586 -3.662 -27.359 1 88.81 384 ILE B O 1
ATOM 6056 N N . ARG B 1 385 ? -3.283 -4.496 -28.891 1 88.81 385 ARG B N 1
ATOM 6057 C CA . ARG B 1 385 ? -3.949 -3.887 -30.047 1 88.81 385 ARG B CA 1
ATOM 6058 C C . ARG B 1 385 ? -4.535 -4.949 -30.969 1 88.81 385 ARG B C 1
ATOM 6060 O O . ARG B 1 385 ? -3.807 -5.812 -31.469 1 88.81 385 ARG B O 1
ATOM 6067 N N . SER B 1 386 ? -5.824 -5 -31.062 1 89.06 386 SER B N 1
ATOM 6068 C CA . SER B 1 386 ? -6.496 -5.973 -31.922 1 89.06 386 SER B CA 1
ATOM 6069 C C . SER B 1 386 ? -7.75 -5.383 -32.562 1 89.06 386 SER B C 1
ATOM 6071 O O . SER B 1 386 ? -8.422 -4.543 -31.938 1 89.06 386 SER B O 1
ATOM 6073 N N . ARG B 1 387 ? -8.047 -5.641 -33.812 1 85.81 387 ARG B N 1
ATOM 6074 C CA . ARG B 1 387 ? -9.266 -5.324 -34.531 1 85.81 387 ARG B CA 1
ATOM 6075 C C . ARG B 1 387 ? -9.734 -6.52 -35.344 1 85.81 387 ARG B C 1
ATOM 6077 O O . ARG B 1 387 ? -8.922 -7.266 -35.906 1 85.81 387 ARG B O 1
ATOM 6084 N N . PRO B 1 388 ? -11.086 -6.68 -35.312 1 88.19 388 PRO B N 1
ATOM 6085 C CA . PRO B 1 388 ? -11.578 -7.793 -36.156 1 88.19 388 PRO B CA 1
ATOM 6086 C C . PRO B 1 388 ? -11.023 -7.773 -37.562 1 88.19 388 PRO B C 1
ATOM 6088 O O . PRO B 1 388 ? -11.094 -6.75 -38.25 1 88.19 388 PRO B O 1
ATOM 6091 N N . GLY B 1 389 ? -10.453 -8.812 -37.906 1 89.31 389 GLY B N 1
ATOM 6092 C CA . GLY B 1 389 ? -9.953 -8.969 -39.281 1 89.31 389 GLY B CA 1
ATOM 6093 C C . GLY B 1 389 ? -8.523 -8.5 -39.438 1 89.31 389 GLY B C 1
ATOM 6094 O O . GLY B 1 389 ? -7.949 -8.594 -40.531 1 89.31 389 GLY B O 1
ATOM 6095 N N . ALA B 1 390 ? -7.91 -7.887 -38.469 1 90.25 390 ALA B N 1
ATOM 6096 C CA . ALA B 1 390 ? -6.594 -7.277 -38.656 1 90.25 390 ALA B CA 1
ATOM 6097 C C . ALA B 1 390 ? -5.555 -7.953 -37.75 1 90.25 390 ALA B C 1
ATOM 6099 O O . ALA B 1 390 ? -4.422 -7.484 -37.656 1 90.25 390 ALA B O 1
ATOM 6100 N N . GLY B 1 391 ? -5.863 -9.031 -37.188 1 92.19 391 GLY B N 1
ATOM 6101 C CA . GLY B 1 391 ? -4.914 -9.711 -36.344 1 92.19 391 GLY B CA 1
ATOM 6102 C C . GLY B 1 391 ? -4.793 -9.078 -34.969 1 92.19 391 GLY B C 1
ATOM 6103 O O . GLY B 1 391 ? -5.641 -8.281 -34.562 1 92.19 391 GLY B O 1
ATOM 6104 N N . THR B 1 392 ? -3.805 -9.469 -34.156 1 92.69 392 THR B N 1
ATOM 6105 C CA . THR B 1 392 ? -3.602 -9 -32.781 1 92.69 392 THR B CA 1
ATOM 6106 C C . THR B 1 392 ? -2.121 -8.75 -32.531 1 92.69 392 THR B C 1
ATOM 6108 O O . THR B 1 392 ? -1.264 -9.516 -32.969 1 92.69 392 THR B O 1
ATOM 6111 N N . ALA B 1 393 ? -1.844 -7.559 -31.922 1 94.25 393 ALA B N 1
ATOM 6112 C CA . ALA B 1 393 ? -0.497 -7.246 -31.453 1 94.25 393 ALA B CA 1
ATOM 6113 C C . ALA B 1 393 ? -0.467 -7.102 -29.938 1 94.25 393 ALA B C 1
ATOM 6115 O O . ALA B 1 393 ? -1.223 -6.312 -29.359 1 94.25 393 ALA B O 1
ATOM 6116 N N . VAL B 1 394 ? 0.391 -7.906 -29.266 1 93.44 394 VAL B N 1
ATOM 6117 C CA . VAL B 1 394 ? 0.579 -7.832 -27.828 1 93.44 394 VAL B CA 1
ATOM 6118 C C . VAL B 1 394 ? 1.996 -7.359 -27.516 1 93.44 394 VAL B C 1
ATOM 6120 O O . VAL B 1 394 ? 2.973 -7.934 -28 1 93.44 394 VAL B O 1
ATOM 6123 N N . THR B 1 395 ? 2.096 -6.266 -26.75 1 95.12 395 THR B N 1
ATOM 6124 C CA . THR B 1 395 ? 3.396 -5.727 -26.359 1 95.12 395 THR B CA 1
ATOM 6125 C C . THR B 1 395 ? 3.512 -5.617 -24.844 1 95.12 395 THR B C 1
ATOM 6127 O O . THR B 1 395 ? 2.691 -4.961 -24.203 1 95.12 395 THR B O 1
ATOM 6130 N N . ALA B 1 396 ? 4.5 -6.262 -24.281 1 94.38 396 ALA B N 1
ATOM 6131 C CA . ALA B 1 396 ? 4.836 -6.121 -22.875 1 94.38 396 ALA B CA 1
ATOM 6132 C C . ALA B 1 396 ? 6.121 -5.316 -22.688 1 94.38 396 ALA B C 1
ATOM 6134 O O . ALA B 1 396 ? 7.133 -5.594 -23.344 1 94.38 396 ALA B O 1
ATOM 6135 N N . THR B 1 397 ? 6.078 -4.262 -21.859 1 94.56 397 THR B N 1
ATOM 6136 C CA . THR B 1 397 ? 7.238 -3.439 -21.547 1 94.56 397 THR B CA 1
ATOM 6137 C C . THR B 1 397 ? 7.512 -3.447 -20.047 1 94.56 397 THR B C 1
ATOM 6139 O O . THR B 1 397 ? 6.633 -3.115 -19.25 1 94.56 397 THR B O 1
ATOM 6142 N N . ILE B 1 398 ? 8.742 -3.809 -19.672 1 92.31 398 ILE B N 1
ATOM 6143 C CA . ILE B 1 398 ? 9.094 -3.922 -18.266 1 92.31 398 ILE B CA 1
ATOM 6144 C C . ILE B 1 398 ? 10.398 -3.174 -18 1 92.31 398 ILE B C 1
ATOM 6146 O O . ILE B 1 398 ? 11.438 -3.5 -18.578 1 92.31 398 ILE B O 1
ATOM 6150 N N . PRO B 1 399 ? 10.383 -2.143 -17.141 1 90.44 399 PRO B N 1
ATOM 6151 C CA . PRO B 1 399 ? 11.625 -1.477 -16.75 1 90.44 399 PRO B CA 1
ATOM 6152 C C . PRO B 1 399 ? 12.57 -2.393 -15.977 1 90.44 399 PRO B C 1
ATOM 6154 O O . PRO B 1 399 ? 12.117 -3.178 -15.141 1 90.44 399 PRO B O 1
ATOM 6157 N N . LEU B 1 400 ? 13.852 -2.375 -16.312 1 87.44 400 LEU B N 1
ATOM 6158 C CA . LEU B 1 400 ? 14.852 -3.176 -15.609 1 87.44 400 LEU B CA 1
ATOM 6159 C C . LEU B 1 400 ? 15.516 -2.369 -14.5 1 87.44 400 LEU B C 1
ATOM 6161 O O . LEU B 1 400 ? 15.703 -1.158 -14.625 1 87.44 400 LEU B O 1
ATOM 6165 N N . PRO B 1 401 ? 15.633 -2.949 -13.242 1 72.44 401 PRO B N 1
ATOM 6166 C CA . PRO B 1 401 ? 16.328 -2.215 -12.18 1 72.44 401 PRO B CA 1
ATOM 6167 C C . PRO B 1 401 ? 17.703 -1.722 -12.609 1 72.44 401 PRO B C 1
ATOM 6169 O O . PRO B 1 401 ? 18.375 -2.379 -13.414 1 72.44 401 PRO B O 1
ATOM 6172 N N . SER B 1 402 ? 18 -0.451 -12.422 1 61.34 402 SER B N 1
ATOM 6173 C CA . SER B 1 402 ? 19.297 0.118 -12.758 1 61.34 402 SER B CA 1
ATOM 6174 C C . SER B 1 402 ? 20.422 -0.647 -12.078 1 61.34 402 SER B C 1
ATOM 6176 O O . SER B 1 402 ? 20.297 -1.045 -10.922 1 61.34 402 SER B O 1
ATOM 6178 N N . HIS B 1 403 ? 21.188 -1.471 -12.648 1 48.28 403 HIS B N 1
ATOM 6179 C CA . HIS B 1 403 ? 22.453 -1.95 -12.094 1 48.28 403 HIS B CA 1
ATOM 6180 C C . HIS B 1 403 ? 23.203 -0.826 -11.391 1 48.28 403 HIS B C 1
ATOM 6182 O O . HIS B 1 403 ? 23.766 0.053 -12.055 1 48.28 403 HIS B O 1
ATOM 6188 N N . GLU B 1 404 ? 22.844 -0.111 -10.336 1 40.91 404 GLU B N 1
ATOM 6189 C CA . GLU B 1 404 ? 23.984 0.581 -9.734 1 40.91 404 GLU B CA 1
ATOM 6190 C C . GLU B 1 404 ? 25.172 -0.358 -9.57 1 40.91 404 GLU B C 1
ATOM 6192 O O . GLU B 1 404 ? 25 -1.518 -9.188 1 40.91 404 GLU B O 1
ATOM 6197 N N . PRO B 1 405 ? 26.359 -0.028 -10.125 1 38.44 405 PRO B N 1
ATOM 6198 C CA . PRO B 1 405 ? 27.578 -0.784 -9.828 1 38.44 405 PRO B CA 1
ATOM 6199 C C . PRO B 1 405 ? 27.703 -1.132 -8.344 1 38.44 405 PRO B C 1
ATOM 6201 O O . PRO B 1 405 ? 27.297 -0.351 -7.484 1 38.44 405 PRO B O 1
ATOM 6204 N N . ALA B 1 406 ? 27.781 -2.354 -7.906 1 35.97 406 ALA B N 1
ATOM 6205 C CA . ALA B 1 406 ? 28.234 -2.643 -6.547 1 35.97 406 ALA B CA 1
ATOM 6206 C C . ALA B 1 406 ? 29.281 -1.638 -6.098 1 35.97 406 ALA B C 1
ATOM 6208 O O . ALA B 1 406 ? 30.188 -1.302 -6.855 1 35.97 406 ALA B O 1
ATOM 6209 N N . PRO B 1 407 ? 28.938 -0.905 -5.059 1 30.78 407 PRO B N 1
ATOM 6210 C CA . PRO B 1 407 ? 30.109 -0.136 -4.637 1 30.78 407 PRO B CA 1
ATOM 6211 C C . PRO B 1 407 ? 31.375 -0.986 -4.555 1 30.78 407 PRO B C 1
ATOM 6213 O O . PRO B 1 407 ? 31.297 -2.193 -4.312 1 30.78 407 PRO B O 1
ATOM 6216 N N . ASN B 1 408 ? 32.344 -0.722 -5.387 1 30.17 408 ASN B N 1
ATOM 6217 C CA . ASN B 1 408 ? 33.719 -1.17 -5.227 1 30.17 408 ASN B CA 1
ATOM 6218 C C . ASN B 1 408 ? 34.188 -1.073 -3.773 1 30.17 408 ASN B C 1
ATOM 6220 O O . ASN B 1 408 ? 34.344 0.025 -3.246 1 30.17 408 ASN B O 1
ATOM 6224 N N . LEU B 1 409 ? 33.875 -2.021 -2.875 1 29.22 409 LEU B N 1
ATOM 6225 C CA . LEU B 1 409 ? 34.406 -2.17 -1.531 1 29.22 409 LEU B CA 1
ATOM 6226 C C . LEU B 1 409 ? 35.938 -2.146 -1.557 1 29.22 409 LEU B C 1
ATOM 6228 O O . LEU B 1 409 ? 36.594 -2.469 -0.558 1 29.22 409 LEU B O 1
ATOM 6232 N N . THR B 1 410 ? 36.656 -2.078 -2.578 1 25.91 410 THR B N 1
ATOM 6233 C CA . THR B 1 410 ? 38.094 -2.068 -2.342 1 25.91 410 THR B CA 1
ATOM 6234 C C . THR B 1 410 ? 38.5 -0.812 -1.577 1 25.91 410 THR B C 1
ATOM 6236 O O . THR B 1 410 ? 39.594 -0.765 -0.99 1 25.91 410 THR B O 1
ATOM 6239 N N . LYS B 1 411 ? 38.125 0.481 -1.901 1 26.94 411 LYS B N 1
ATOM 6240 C CA . LYS B 1 411 ? 39.031 1.501 -1.382 1 26.94 411 LYS B CA 1
ATOM 6241 C C . LYS B 1 411 ? 38.719 1.822 0.077 1 26.94 411 LYS B C 1
ATOM 6243 O O . LYS B 1 411 ? 37.938 2.746 0.365 1 26.94 411 LYS B O 1
ATOM 6248 N N . LEU B 1 412 ? 38.281 0.739 0.958 1 23.91 412 LEU B N 1
ATOM 6249 C CA . LEU B 1 412 ? 38.656 1.118 2.32 1 23.91 412 LEU B CA 1
ATOM 6250 C C . LEU B 1 412 ? 40.156 1.432 2.422 1 23.91 412 LEU B C 1
ATOM 6252 O O . LEU B 1 412 ? 40.969 0.635 1.991 1 23.91 412 LEU B O 1
ATOM 6256 N N . PRO B 1 413 ? 40.438 2.697 2.641 1 24.47 413 PRO B N 1
ATOM 6257 C CA . PRO B 1 413 ? 41.75 2.871 3.271 1 24.47 413 PRO B CA 1
ATOM 6258 C C . PRO B 1 413 ? 41.875 2.135 4.605 1 24.47 413 PRO B C 1
ATOM 6260 O O . PRO B 1 413 ? 40.844 1.875 5.262 1 24.47 413 PRO B O 1
#

InterPro domains:
  IPR003018 GAF domain [PF13185] (51-176)
  IPR003018 GAF domain [SM00065] (36-185)
  IPR003594 Histidine kinase/HSP90-like ATPase domain [PF02518] (306-401)
  IPR003594 Histidine kinase/HSP90-like ATPase domain [SM00387] (304-402)
  IPR005467 Histidine kinase domain [PS50109] (309-402)
  IPR011712 Signal transduction histidine kinase, subgroup 3, dimerisation and phosphoacceptor domain [PF07730] (205-271)
  IPR029016 GAF-like domain superfamily [G3DSA:3.30.450.40] (16-186)
  IPR036890 Histidine kinase/HSP90-like ATPase superfamily [G3DSA:3.30.565.10] (276-400)
  IPR036890 Histidine kinase/HSP90-like ATPase superfamily [SSF55874] (280-400)
  IPR050482 Sensor Histidine Kinase Two-Component System [PTHR24421] (161-405)

Radius of gyration: 37.38 Å; Cα contacts (8 Å, |Δi|>4): 1489; chains: 2; bounding box: 84×144×104 Å

Nearest PDB structures (foldseek):
  4gt8-assembly1_A  TM=9.061E-01  e=1.098E-11  Staphylococcus aureus subsp. aureus Mu50
  5iuj-assembly2_E  TM=5.064E-01  e=9.850E-13  Bacillus subtilis subsp. subtilis str. 168
  3gig-assembly1_B  TM=5.412E-01  e=1.299E-11  Bacillus subtilis
  5w10-assembly2_B  TM=8.128E-01  e=1.436E-08  Leptospira interrogans serovar Copenhageni str. Fiocruz L1-130
  6oap-assembly1_A  TM=7.404E-01  e=2.368E-07  [Leptolyngbya] sp. JSC-1

Secondary structure (DSSP, 8-state):
-------------SS-HHHHHHHHHHHHHHHHT---HHHHHHHHHHHHHHHHT-SEEEEEEE-TTSSEEEEEEE-TTGGGGTTT-EEETTSHHHHHHHHH---EEE-S-GGGSTT----GGGTGGG--EEEEEEEEETTTEEEEEEEEEESS--PPPHHHHHHHHHHHHHHHHHHHHHHHHHHHHHHHHHHHHHHHHHHHHHHHHHHHHHHHIIIIIIHHHHHHHHHHHHHHHTTT-HHHHHHHHHHHHHHHHHHHHHHHHHHHHH--HHHHHHHHHHHHHHHHHT-TTSEEEEEE------HHHHHHHHHHHHHHHHHIIIII--SEEEEEEEEETTEEEEEEEE-S----TTTS-TT-STTHHHHHHHHHHHHHHTT-EEEEEE-TTS-EEEEEEEEPP-------TT---/-------------SS-HHHHHHHHHHHHHHHHT---HHHHHHHHHHHHHHHHT-SEEEEEEE-TTSSEEEEEEESTTGGGGTTT-EEETTSHHHHHHHHH---EEE-S-GGGSTT----GGGTGGG--EEEEEEEEETTTEEEEEEEEEESS-----HHHHHHHHHHHHHHHHHHHHHHHHHHHHHHHHHHHHHHHHHHHHHHHHHHHHHHHIIIIIIHHHHHHHHHHHHHHHTTT-HHHHHHHHHHHHHHHHHHHHHHHHHHHHS--HHHHHHHHHHHHHHHHHT-TTSEEEEEE------HHHHHHHHHHHHHHHHHIIIII--SEEEEEEEEETTEEEEEEEE-S----TTTS-TT-STTHHHHHHHHHHHHHHTT-EEEEEE-TTS-EEEEEEEEPP-------TT---

pLDDT: mean 82.12, std 15.87, range [23.78, 97.88]

Sequence (826 aa):
MNAAKRAVKPVRDLVDADRELALLRELIQAASSGPGVEPLAAAAARMITAATGTDVCFVHVLDDSDRSLTLAGATPPFDSEVGKIRLPIGQGISGWVADHCEPVVISHDKEADPRYMPFESLRGRDFTSMVSVPMEAEPGGLVGVLNVHTVRRREFTPRDVELLVVIGRLIAGALHQARLHRQLVARERAHENFVEQVIEAQELERRRLAADIHDGISQRLVTLSYRLDAAARAADDPRAVAEQLGKARELADLTLQEARAAISGLRPPVLDDLGLSGGLASLARSIPQVDLDVDLADTRVPDHIELALYRIAQECLQNVVKHARATTARLTFAVEDGIARLEIVDDGIGFDTFEHPLGSDEMSGYGLLSMAERAEIVGGRLNIRSRPGAGTAVTATIPLPSHEPAPNLTKLPMNAAKRAVKPVRDLVDADRELALLRELIQAASSGPGVEPLAAAAARMITAATGTDVCFVHVLDDSDRSLTLAGATPPFDSEVGKIRLPIGQGISGWVADHCEPVVISHDKEADPRYMPFESLRGRDFTSMVSVPMEAEPGGLVGVLNVHTVRRREFTPRDVELLVVIGRLIAGALHQARLHRQLVARERAHENFVEQVIEAQELERRRLAADIHDGISQRLVTLSYRLDAAARAADDPRAVAEQLGKARELADLTLQEARAAISGLRPPVLDDLGLSGGLASLARSIPQVDLDVDLADTRVPDHIELALYRIAQECLQNVVKHARATTARLTFAVEDGIARLEIVDDGIGFDTFEHPLGSDEMSGYGLLSMAERAEIVGGRLNIRSRPGAGTAVTATIPLPSHEPAPNLTKLP

Organism: Mycolicibacterium smegmatis (strain ATCC 700084 / mc(2)155) (NCBI:txid246196)